Protein AF-0000000082296087 (afdb_homodimer)

Organism: NCBI:txid303405

InterPro domains:
  IPR006342 Methyltransferase FkbM [PF05050] (278-425)

Nearest PDB structures (foldseek):
  1so8-assembly1_A  TM=2.940E-01  e=2.516E+00  Homo sapiens
  6hcd-assembly1_A  TM=3.635E-01  e=7.299E+00  Archaeoglobus fulgidus

Sequence (872 aa):
MPRPRLIRNNGGSGSAAGRSSSFTSVGACTCMVAVIMFALMNIRQSSTSGYIDGTLLRMTNAVMEGSASTATTTQSSTTTSSSSVKTVFSSSMKEWRESSIKRCKEFVNGITDDKSTKVLEDKEQLEKNIISKLSLPSSISSTIPPEIQKQPYARCKNVFIDLGTNIGDSVGYFIDNAIDSCSPLWVAKYPRTKFTADFPRPHLDVTTVQVQHKGNKGNPLFGLLQKQAQNIPSESFCVYGMEGNPTFTERLRKLENYIREMQPRPVQHLHIFTESVVTAQDGPTKLYLDKTSVEQNFWGSSILSSQQDAVKSANELNKGQVFSADVMGISLSSMVKNTVLAFKEGVTDVDKQGGLLIIKMDVEGAEYQVLKEVAETGILCEYAKMGNRVVFVVEYHNMSITDPKERRREQNGHKEALEKLKQCGVDFQKLQAIWAMPRPRLIRNNGGSGSAAGRSSSFTSVGACTCMVAVIMFALMNIRQSSTSGYIDGTLLRMTNAVMEGSASTATTTQSSTTTSSSSVKTVFSSSMKEWRESSIKRCKEFVNGITDDKSTKVLEDKEQLEKNIISKLSLPSSISSTIPPEIQKQPYARCKNVFIDLGTNIGDSVGYFIDNAIDSCSPLWVAKYPRTKFTADFPRPHLDVTTVQVQHKGNKGNPLFGLLQKQAQNIPSESFCVYGMEGNPTFTERLRKLENYIREMQPRPVQHLHIFTESVVTAQDGPTKLYLDKTSVEQNFWGSSILSSQQDAVKSANELNKGQVFSADVMGISLSSMVKNTVLAFKEGVTDVDKQGGLLIIKMDVEGAEYQVLKEVAETGILCEYAKMGNRVVFVVEYHNMSITDPKERRREQNGHKEALEKLKQCGVDFQKLQAIWA

Radius of gyration: 38.99 Å; Cα contacts (8 Å, |Δi|>4): 1417; chains: 2; bounding box: 107×123×143 Å

pLDDT: mean 75.43, std 29.78, range [14.4, 98.12]

Foldseek 3Di:
DQPDDDDDDDDDDDDDDDDDDDDDDDDDDCPCPDPDDPDDDDDDDDDDPPPDDPPPDPDDPPPPPDDPDPPPPPDDDPPPPPPPPPLAADQALVVLLVVLLVQLLVLLVPDDDLPDPVSQVVVLVSLVSSCSSKDFDPDFALDQPPPPPPPPLDFFLAEEEEAQCQLNQLVQLLLQLLSWNNVVVNCVVVVPDDPAQARFGWTQDLVVRDIDGGHHGDSLCNVVCCVQVVPPRQQRYEYEAEEQDQVNSSSVSRNQNRQVPMPPHSYVYYDYHYNEHEALDWFKAKWFWQDPPVVVSRSQIASACQQQSQQVCCVPPPVRDTDIDIGTYDAVLRVCCVHNVVDDPPDDLVNNADGEYEYEHRHNARVQSNLQSCLVVCNLLVSVVSHYAAEYEYEHRLVRRPDPVSSCVSNPCRVVSVVSCVVSHHHYDYDDPVND/DDDDDDDDDDDDDDDDDPPDDDPDDDDDDDPPPPPDDPDDDDDPDDDDPDPPPPPPDPPDPPPPPDPDDDPPPPPDPPPPPPPPPPLAADQALVVLLVVLLVVLLVLLVPDDDPPDPVSQVVVLVSLVSSCSSKDFDPDFALDAPPPPPPPPQDFFLAEEEEALCQLNQLVQLLLQLLSWNNVVVNCVVVVPDDPAQARFGWTQDLVVRDTDGGHHGDSLCNVVCCVQVVPPRQQRYEYEAEEQDPVNSSSVSRNQNRQVPMPPHSYVYYDYHYNEHEALDWFKAKWFWQDPPVVVSRSQIASACQQQSQQVCCVPPPVRDTDIDIGTYDAVLRVCCVHNVVDDPPDDLVNNADGEYEYEHRHNARVQSNLQSCLVVCNLLVSVVSHYAAEYEYEHRLVRRPDPVSSCVSCPCRVVSVVSNVVSHHHYDYDDPSND

Structure (mmCIF, N/CA/C/O backbone):
data_AF-0000000082296087-model_v1
#
loop_
_entity.id
_entity.type
_entity.pdbx_description
1 polymer 'Methyltransferase FkbM domain containing protein'
#
loop_
_atom_site.group_PDB
_atom_site.id
_atom_site.type_symbol
_atom_site.label_atom_id
_atom_site.label_alt_id
_atom_site.label_comp_id
_atom_site.label_asym_id
_atom_site.label_entity_id
_atom_site.label_seq_id
_atom_site.pdbx_PDB_ins_code
_atom_site.Cartn_x
_atom_site.Cartn_y
_atom_site.Cartn_z
_atom_site.occupancy
_atom_site.B_iso_or_equiv
_atom_site.auth_seq_id
_atom_site.auth_comp_id
_atom_site.auth_asym_id
_atom_site.auth_atom_id
_atom_site.pdbx_PDB_model_num
ATOM 1 N N . MET A 1 1 ? 12.852 -39.938 73 1 16.58 1 MET A N 1
ATOM 2 C CA . MET A 1 1 ? 13.805 -40.875 73.562 1 16.58 1 MET A CA 1
ATOM 3 C C . MET A 1 1 ? 15 -41.062 72.625 1 16.58 1 MET A C 1
ATOM 5 O O . MET A 1 1 ? 14.922 -40.75 71.438 1 16.58 1 MET A O 1
ATOM 9 N N . PRO A 1 2 ? 16.281 -41.969 72.438 1 17.36 2 PRO A N 1
ATOM 10 C CA . PRO A 1 2 ? 17.688 -41.625 72.688 1 17.36 2 PRO A CA 1
ATOM 11 C C . PRO A 1 2 ? 18.5 -41.5 71.438 1 17.36 2 PRO A C 1
ATOM 13 O O . PRO A 1 2 ? 18.406 -42.344 70.5 1 17.36 2 PRO A O 1
ATOM 16 N N . ARG A 1 3 ? 18.844 -40.312 70.5 1 18.45 3 ARG A N 1
ATOM 17 C CA . ARG A 1 3 ? 18.984 -39.906 69.062 1 18.45 3 ARG A CA 1
ATOM 18 C C . ARG A 1 3 ? 20.344 -40.281 68.562 1 18.45 3 ARG A C 1
ATOM 20 O O . ARG A 1 3 ? 21.25 -39.469 68.5 1 18.45 3 ARG A O 1
ATOM 27 N N . PRO A 1 4 ? 20.906 -41.531 68.5 1 15.52 4 PRO A N 1
ATOM 28 C CA . PRO A 1 4 ? 22.297 -41.844 68.812 1 15.52 4 PRO A CA 1
ATOM 29 C C . PRO A 1 4 ? 23.25 -41.375 67.688 1 15.52 4 PRO A C 1
ATOM 31 O O . PRO A 1 4 ? 22.844 -41.219 66.562 1 15.52 4 PRO A O 1
ATOM 34 N N . ARG A 1 5 ? 24.719 -41.281 68 1 15.92 5 ARG A N 1
ATOM 35 C CA . ARG A 1 5 ? 26.125 -40.906 68 1 15.92 5 ARG A CA 1
ATOM 36 C C . ARG A 1 5 ? 26.875 -41.5 66.812 1 15.92 5 ARG A C 1
ATOM 38 O O . ARG A 1 5 ? 26.438 -42.469 66.25 1 15.92 5 ARG A O 1
ATOM 45 N N . LEU A 1 6 ? 28.234 -41.406 66.688 1 16.23 6 LEU A N 1
ATOM 46 C CA . LEU A 1 6 ? 29.391 -41.188 65.875 1 16.23 6 LEU A CA 1
ATOM 47 C C . LEU A 1 6 ? 29.734 -42.438 65.062 1 16.23 6 LEU A C 1
ATOM 49 O O . LEU A 1 6 ? 30.094 -42.375 63.875 1 16.23 6 LEU A O 1
ATOM 53 N N . ILE A 1 7 ? 29.875 -43.719 65.25 1 15.57 7 ILE A N 1
ATOM 54 C CA . ILE A 1 7 ? 31.203 -44.094 65.688 1 15.57 7 ILE A CA 1
ATOM 55 C C . ILE A 1 7 ? 32.156 -44.156 64.5 1 15.57 7 ILE A C 1
ATOM 57 O O . ILE A 1 7 ? 31.719 -44.281 63.344 1 15.57 7 ILE A O 1
ATOM 61 N N . ARG A 1 8 ? 33.469 -44.812 64.562 1 15.43 8 ARG A N 1
ATOM 62 C CA . ARG A 1 8 ? 34.906 -45.062 64.75 1 15.43 8 ARG A CA 1
ATOM 63 C C . ARG A 1 8 ? 35.531 -45.719 63.531 1 15.43 8 ARG A C 1
ATOM 65 O O . ARG A 1 8 ? 34.812 -46.156 62.625 1 15.43 8 ARG A O 1
ATOM 72 N N . ASN A 1 9 ? 36.156 -46.844 63.562 1 15.08 9 ASN A N 1
ATOM 73 C CA . ASN A 1 9 ? 37.594 -47.188 63.531 1 15.08 9 ASN A CA 1
ATOM 74 C C . ASN A 1 9 ? 38.062 -47.594 62.156 1 15.08 9 ASN A C 1
ATOM 76 O O . ASN A 1 9 ? 39.094 -47.094 61.656 1 15.08 9 ASN A O 1
ATOM 80 N N . ASN A 1 10 ? 37.719 -48.75 61.5 1 14.6 10 ASN A N 1
ATOM 81 C CA . ASN A 1 10 ? 38.531 -49.969 61.5 1 14.6 10 ASN A CA 1
ATOM 82 C C . ASN A 1 10 ? 39.375 -50.031 60.219 1 14.6 10 ASN A C 1
ATOM 84 O O . ASN A 1 10 ? 39 -49.531 59.188 1 14.6 10 ASN A O 1
ATOM 88 N N . GLY A 1 11 ? 40.562 -50.844 60.125 1 16.06 11 GLY A N 1
ATOM 89 C CA . GLY A 1 11 ? 41.906 -51.281 59.906 1 16.06 11 GLY A CA 1
ATOM 90 C C . GLY A 1 11 ? 42.188 -51.781 58.5 1 16.06 11 GLY A C 1
ATOM 91 O O . GLY A 1 11 ? 43.062 -51.281 57.812 1 16.06 11 GLY A O 1
ATOM 92 N N . GLY A 1 12 ? 42.125 -53.062 58.156 1 15.25 12 GLY A N 1
ATOM 93 C CA . GLY A 1 12 ? 43.219 -54 57.938 1 15.25 12 GLY A CA 1
ATOM 94 C C . GLY A 1 12 ? 43.625 -54.125 56.5 1 15.25 12 GLY A C 1
ATOM 95 O O . GLY A 1 12 ? 42.938 -53.625 55.594 1 15.25 12 GLY A O 1
ATOM 96 N N . SER A 1 13 ? 44.188 -55.281 56 1 15.76 13 SER A N 1
ATOM 97 C CA . SER A 1 13 ? 45.406 -55.969 55.531 1 15.76 13 SER A CA 1
ATOM 98 C C . SER A 1 13 ? 45.375 -56.188 54.031 1 15.76 13 SER A C 1
ATOM 100 O O . SER A 1 13 ? 46.281 -55.781 53.312 1 15.76 13 SER A O 1
ATOM 102 N N . GLY A 1 14 ? 45.219 -57.406 53.5 1 14.9 14 GLY A N 1
ATOM 103 C CA . GLY A 1 14 ? 46.094 -58.438 52.938 1 14.9 14 GLY A CA 1
ATOM 104 C C . GLY A 1 14 ? 46.156 -58.438 51.438 1 14.9 14 GLY A C 1
ATOM 105 O O . GLY A 1 14 ? 45.375 -57.719 50.781 1 14.9 14 GLY A O 1
ATOM 106 N N . SER A 1 15 ? 46.188 -59.594 50.656 1 15.08 15 SER A N 1
ATOM 107 C CA . SER A 1 15 ? 47.094 -60.531 49.969 1 15.08 15 SER A CA 1
ATOM 108 C C . SER A 1 15 ? 46.781 -60.531 48.469 1 15.08 15 SER A C 1
ATOM 110 O O . SER A 1 15 ? 47.719 -60.375 47.656 1 15.08 15 SER A O 1
ATOM 112 N N . ALA A 1 16 ? 45.969 -61.406 47.875 1 14.95 16 ALA A N 1
ATOM 113 C CA . ALA A 1 16 ? 46.406 -62.594 47.156 1 14.95 16 ALA A CA 1
ATOM 114 C C . ALA A 1 16 ? 46.562 -62.312 45.656 1 14.95 16 ALA A C 1
ATOM 116 O O . ALA A 1 16 ? 46.094 -61.281 45.156 1 14.95 16 ALA A O 1
ATOM 117 N N . ALA A 1 17 ? 46.469 -63.344 44.719 1 15.61 17 ALA A N 1
ATOM 118 C CA . ALA A 1 17 ? 47.188 -64.25 43.875 1 15.61 17 ALA A CA 1
ATOM 119 C C . ALA A 1 17 ? 47.031 -63.906 42.406 1 15.61 17 ALA A C 1
ATOM 121 O O . ALA A 1 17 ? 48 -63.656 41.688 1 15.61 17 ALA A O 1
ATOM 122 N N . GLY A 1 18 ? 46.375 -64.75 41.562 1 14.93 18 GLY A N 1
ATOM 123 C CA . GLY A 1 18 ? 46.844 -65.75 40.594 1 14.93 18 GLY A CA 1
ATOM 124 C C . GLY A 1 18 ? 46.719 -65.25 39.156 1 14.93 18 GLY A C 1
ATOM 125 O O . GLY A 1 18 ? 47.656 -65.375 38.375 1 14.93 18 GLY A O 1
ATOM 126 N N . ARG A 1 19 ? 45.531 -65.188 38.406 1 15.38 19 ARG A N 1
ATOM 127 C CA . ARG A 1 19 ? 45.344 -66.188 37.344 1 15.38 19 ARG A CA 1
ATOM 128 C C . ARG A 1 19 ? 45.812 -65.625 36 1 15.38 19 ARG A C 1
ATOM 130 O O . ARG A 1 19 ? 45.781 -64.438 35.781 1 15.38 19 ARG A O 1
ATOM 137 N N . SER A 1 20 ? 46.188 -66.438 34.969 1 15.28 20 SER A N 1
ATOM 138 C CA . SER A 1 20 ? 47.031 -67 33.906 1 15.28 20 SER A CA 1
ATOM 139 C C . SER A 1 20 ? 46.688 -66.438 32.562 1 15.28 20 SER A C 1
ATOM 141 O O . SER A 1 20 ? 47.562 -66 31.812 1 15.28 20 SER A O 1
ATOM 143 N N . SER A 1 21 ? 45.5 -66.625 31.875 1 15.62 21 SER A N 1
ATOM 144 C CA . SER A 1 21 ? 45.562 -67.5 30.703 1 15.62 21 SER A CA 1
ATOM 145 C C . SER A 1 21 ? 45.844 -66.688 29.438 1 15.62 21 SER A C 1
ATOM 147 O O . SER A 1 21 ? 45.656 -65.5 29.422 1 15.62 21 SER A O 1
ATOM 149 N N . SER A 1 22 ? 46.125 -67.312 28.188 1 15.46 22 SER A N 1
ATOM 150 C CA . SER A 1 22 ? 46.906 -67.625 27 1 15.46 22 SER A CA 1
ATOM 151 C C . SER A 1 22 ? 46.344 -66.938 25.766 1 15.46 22 SER A C 1
ATOM 153 O O . SER A 1 22 ? 47.094 -66.562 24.875 1 15.46 22 SER A O 1
ATOM 155 N N . PHE A 1 23 ? 45.062 -67 25.391 1 15.99 23 PHE A N 1
ATOM 156 C CA . PHE A 1 23 ? 44.844 -67.625 24.078 1 15.99 23 PHE A CA 1
ATOM 157 C C . PHE A 1 23 ? 45.25 -66.625 22.953 1 15.99 23 PHE A C 1
ATOM 159 O O . PHE A 1 23 ? 45.312 -65.438 23.156 1 15.99 23 PHE A O 1
ATOM 166 N N . THR A 1 24 ? 44.938 -67 21.688 1 16.05 24 THR A N 1
ATOM 167 C CA . THR A 1 24 ? 45.406 -67.438 20.359 1 16.05 24 THR A CA 1
ATOM 168 C C . THR A 1 24 ? 45.281 -66.25 19.375 1 16.05 24 THR A C 1
ATOM 170 O O . THR A 1 24 ? 44.656 -65.25 19.672 1 16.05 24 THR A O 1
ATOM 173 N N . SER A 1 25 ? 44.75 -66.5 18.109 1 15.34 25 SER A N 1
ATOM 174 C CA . SER A 1 25 ? 45.25 -66.688 16.75 1 15.34 25 SER A CA 1
ATOM 175 C C . SER A 1 25 ? 44.906 -65.438 15.906 1 15.34 25 SER A C 1
ATOM 177 O O . SER A 1 25 ? 45.75 -64.875 15.203 1 15.34 25 SER A O 1
ATOM 179 N N . VAL A 1 26 ? 43.594 -65.125 15.617 1 16.41 26 VAL A N 1
ATOM 180 C CA . VAL A 1 26 ? 43.188 -65.312 14.234 1 16.41 26 VAL A CA 1
ATOM 181 C C . VAL A 1 26 ? 43.562 -64.125 13.383 1 16.41 26 VAL A C 1
ATOM 183 O O . VAL A 1 26 ? 43.844 -63.031 13.914 1 16.41 26 VAL A O 1
ATOM 186 N N . GLY A 1 27 ? 42.844 -63.875 12.242 1 16.17 27 GLY A N 1
ATOM 187 C CA . GLY A 1 27 ? 42.969 -63.875 10.797 1 16.17 27 GLY A CA 1
ATOM 188 C C . GLY A 1 27 ? 43.156 -62.5 10.211 1 16.17 27 GLY A C 1
ATOM 189 O O . GLY A 1 27 ? 42.938 -61.5 10.898 1 16.17 27 GLY A O 1
ATOM 190 N N . ALA A 1 28 ? 42.906 -62.312 8.867 1 16.58 28 ALA A N 1
ATOM 191 C CA . ALA A 1 28 ? 43.531 -61.969 7.586 1 16.58 28 ALA A CA 1
ATOM 192 C C . ALA A 1 28 ? 43.156 -60.562 7.148 1 16.58 28 ALA A C 1
ATOM 194 O O . ALA A 1 28 ? 43.938 -59.906 6.465 1 16.58 28 ALA A O 1
ATOM 195 N N . CYS A 1 29 ? 41.969 -60.031 7.5 1 17.39 29 CYS A N 1
ATOM 196 C CA . CYS A 1 29 ? 41.312 -59.5 6.309 1 17.39 29 CYS A CA 1
ATOM 197 C C . CYS A 1 29 ? 41.969 -58.219 5.852 1 17.39 29 CYS A C 1
ATOM 199 O O . CYS A 1 29 ? 42.25 -57.312 6.668 1 17.39 29 CYS A O 1
ATOM 201 N N . THR A 1 30 ? 42.344 -58.094 4.547 1 17.62 30 THR A N 1
ATOM 202 C CA . THR A 1 30 ? 43.156 -57.438 3.527 1 17.62 30 THR A CA 1
ATOM 203 C C . THR A 1 30 ? 42.688 -56 3.285 1 17.62 30 THR A C 1
ATOM 205 O O . THR A 1 30 ? 43.219 -55.312 2.42 1 17.62 30 THR A O 1
ATOM 208 N N . CYS A 1 31 ? 42.188 -55.25 4.223 1 17.14 31 CYS A N 1
ATOM 209 C CA . CYS A 1 31 ? 41.469 -54.062 3.746 1 17.14 31 CYS A CA 1
ATOM 210 C C . CYS A 1 31 ? 42.375 -53.156 2.951 1 17.14 31 CYS A C 1
ATOM 212 O O . CYS A 1 31 ? 43.281 -52.531 3.512 1 17.14 31 CYS A O 1
ATOM 214 N N . MET A 1 32 ? 42.469 -53.344 1.673 1 16.88 32 MET A N 1
ATOM 215 C CA . MET A 1 32 ? 43.312 -52.781 0.623 1 16.88 32 MET A CA 1
ATOM 216 C C . MET A 1 32 ? 43.031 -51.281 0.461 1 16.88 32 MET A C 1
ATOM 218 O O . MET A 1 32 ? 42.031 -50.906 -0.182 1 16.88 32 MET A O 1
ATOM 222 N N . VAL A 1 33 ? 42.5 -50.625 1.322 1 19.17 33 VAL A N 1
ATOM 223 C CA . VAL A 1 33 ? 42.031 -49.344 0.752 1 19.17 33 VAL A CA 1
ATOM 224 C C . VAL A 1 33 ? 43.188 -48.625 0.067 1 19.17 33 VAL A C 1
ATOM 226 O O . VAL A 1 33 ? 44.188 -48.25 0.713 1 19.17 33 VAL A O 1
ATOM 229 N N . ALA A 1 34 ? 43.281 -48.812 -1.244 1 17.66 34 ALA A N 1
ATOM 230 C CA . ALA A 1 34 ? 44.188 -48.344 -2.303 1 17.66 34 ALA A CA 1
ATOM 231 C C . ALA A 1 34 ? 44.344 -46.844 -2.256 1 17.66 34 ALA A C 1
ATOM 233 O O . ALA A 1 34 ? 43.375 -46.094 -2.111 1 17.66 34 ALA A O 1
ATOM 234 N N . VAL A 1 35 ? 45.469 -46.312 -1.879 1 19.23 35 VAL A N 1
ATOM 235 C CA . VAL A 1 35 ? 46.25 -45.094 -1.956 1 19.23 35 VAL A CA 1
ATOM 236 C C . VAL A 1 35 ? 46.344 -44.625 -3.404 1 19.23 35 VAL A C 1
ATOM 238 O O . VAL A 1 35 ? 47.062 -45.219 -4.223 1 19.23 35 VAL A O 1
ATOM 241 N N . ILE A 1 36 ? 45.094 -44.406 -4.059 1 18.62 36 ILE A N 1
ATOM 242 C CA . ILE A 1 36 ? 45.219 -44.125 -5.484 1 18.62 36 ILE A CA 1
ATOM 243 C C . ILE A 1 36 ? 46.375 -43.156 -5.723 1 18.62 36 ILE A C 1
ATOM 245 O O . ILE A 1 36 ? 46.438 -42.094 -5.07 1 18.62 36 ILE A O 1
ATOM 249 N N . MET A 1 37 ? 47.281 -43.5 -6.633 1 16.36 37 MET A N 1
ATOM 250 C CA . MET A 1 37 ? 48.344 -43.062 -7.531 1 16.36 37 MET A CA 1
ATOM 251 C C . MET A 1 37 ? 47.938 -41.812 -8.289 1 16.36 37 MET A C 1
ATOM 253 O O . MET A 1 37 ? 46.812 -41.719 -8.797 1 16.36 37 MET A O 1
ATOM 257 N N . PHE A 1 38 ? 48.688 -40.562 -8.117 1 18.77 38 PHE A N 1
ATOM 258 C CA . PHE A 1 38 ? 49.125 -39.375 -8.805 1 18.77 38 PHE A CA 1
ATOM 259 C C . PHE A 1 38 ? 49.5 -39.656 -10.25 1 18.77 38 PHE A C 1
ATOM 261 O O . PHE A 1 38 ? 50.062 -38.812 -10.938 1 18.77 38 PHE A O 1
ATOM 268 N N . ALA A 1 39 ? 49.594 -40.969 -10.617 1 16.31 39 ALA A N 1
ATOM 269 C CA . ALA A 1 39 ? 50.469 -41.188 -11.781 1 16.31 39 ALA A CA 1
ATOM 270 C C . ALA A 1 39 ? 50 -40.375 -12.977 1 16.31 39 ALA A C 1
ATOM 272 O O . ALA A 1 39 ? 50.781 -39.719 -13.648 1 16.31 39 ALA A O 1
ATOM 273 N N . LEU A 1 40 ? 49.094 -41.031 -13.812 1 15.94 40 LEU A N 1
ATOM 274 C CA . LEU A 1 40 ? 49.25 -41.562 -15.156 1 15.94 40 LEU A CA 1
ATOM 275 C C . LEU A 1 40 ? 49.094 -40.469 -16.219 1 15.94 40 LEU A C 1
ATOM 277 O O . LEU A 1 40 ? 48.625 -39.375 -15.914 1 15.94 40 LEU A O 1
ATOM 281 N N . MET A 1 41 ? 48.281 -40.906 -17.328 1 15.97 41 MET A N 1
ATOM 282 C CA . MET A 1 41 ? 48.562 -41.156 -18.734 1 15.97 41 MET A CA 1
ATOM 283 C C . MET A 1 41 ? 48.594 -39.875 -19.547 1 15.97 41 MET A C 1
ATOM 285 O O . MET A 1 41 ? 48.156 -38.812 -19.047 1 15.97 41 MET A O 1
ATOM 289 N N . ASN A 1 42 ? 48.219 -40.062 -20.969 1 16.05 42 ASN A N 1
ATOM 290 C CA . ASN A 1 42 ? 48.438 -40.25 -22.406 1 16.05 42 ASN A CA 1
ATOM 291 C C . ASN A 1 42 ? 47.906 -39.062 -23.219 1 16.05 42 ASN A C 1
ATOM 293 O O . ASN A 1 42 ? 48.688 -38.438 -23.938 1 16.05 42 ASN A O 1
ATOM 297 N N . ILE A 1 43 ? 46.938 -39.469 -24.141 1 16.56 43 ILE A N 1
ATOM 298 C CA . ILE A 1 43 ? 46.906 -39.281 -25.578 1 16.56 43 ILE A CA 1
ATOM 299 C C . ILE A 1 43 ? 46.562 -37.844 -25.922 1 16.56 43 ILE A C 1
ATOM 301 O O . ILE A 1 43 ? 46 -37.125 -25.094 1 16.56 43 ILE A O 1
ATOM 305 N N . ARG A 1 44 ? 45.781 -37.75 -27 1 16.16 44 ARG A N 1
ATOM 306 C CA . ARG A 1 44 ? 45.844 -37.594 -28.453 1 16.16 44 ARG A CA 1
ATOM 307 C C . ARG A 1 44 ? 45.281 -36.219 -28.859 1 16.16 44 ARG A C 1
ATOM 309 O O . ARG A 1 44 ? 45.938 -35.5 -29.625 1 16.16 44 ARG A O 1
ATOM 316 N N . GLN A 1 45 ? 43.906 -36.188 -28.828 1 16.38 45 GLN A N 1
ATOM 317 C CA . GLN A 1 45 ? 43.188 -35.812 -30.047 1 16.38 45 GLN A CA 1
ATOM 318 C C . GLN A 1 45 ? 43.219 -34.312 -30.297 1 16.38 45 GLN A C 1
ATOM 320 O O . GLN A 1 45 ? 43.219 -33.531 -29.359 1 16.38 45 GLN A O 1
ATOM 325 N N . SER A 1 46 ? 43.344 -33.906 -31.594 1 16.78 46 SER A N 1
ATOM 326 C CA . SER A 1 46 ? 43.656 -33 -32.688 1 16.78 46 SER A CA 1
ATOM 327 C C . SER A 1 46 ? 42.75 -31.781 -32.656 1 16.78 46 SER A C 1
ATOM 329 O O . SER A 1 46 ? 43.125 -30.703 -33.125 1 16.78 46 SER A O 1
ATOM 331 N N . SER A 1 47 ? 41.438 -32.062 -32.281 1 16.59 47 SER A N 1
ATOM 332 C CA . SER A 1 47 ? 40.5 -31.578 -33.25 1 16.59 47 SER A CA 1
ATOM 333 C C . SER A 1 47 ? 40.531 -30.047 -33.344 1 16.59 47 SER A C 1
ATOM 335 O O . SER A 1 47 ? 40.844 -29.375 -32.344 1 16.59 47 SER A O 1
ATOM 337 N N . THR A 1 48 ? 40.438 -29.547 -34.562 1 17.22 48 THR A N 1
ATOM 338 C CA . THR A 1 48 ? 40.5 -28.453 -35.5 1 17.22 48 THR A CA 1
ATOM 339 C C . THR A 1 48 ? 39.531 -27.344 -35.156 1 17.22 48 THR A C 1
ATOM 341 O O . THR A 1 48 ? 39.375 -26.359 -35.906 1 17.22 48 THR A O 1
ATOM 344 N N . SER A 1 49 ? 39.094 -27.344 -33.938 1 16.56 49 SER A N 1
ATOM 345 C CA . SER A 1 49 ? 37.812 -26.656 -34.062 1 16.56 49 SER A CA 1
ATOM 346 C C . SER A 1 49 ? 38 -25.266 -34.688 1 16.56 49 SER A C 1
ATOM 348 O O . SER A 1 49 ? 38.688 -24.422 -34.125 1 16.56 49 SER A O 1
ATOM 350 N N . GLY A 1 50 ? 37.969 -25.266 -35.938 1 16.7 50 GLY A N 1
ATOM 351 C CA . GLY A 1 50 ? 37.969 -24.188 -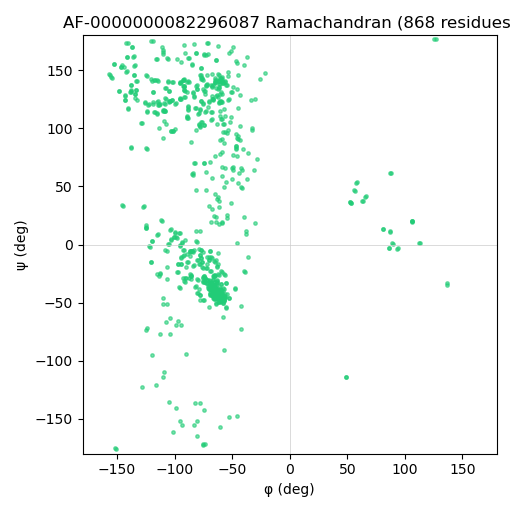36.938 1 16.7 50 GLY A CA 1
ATOM 352 C C . GLY A 1 50 ? 37.031 -23.047 -36.562 1 16.7 50 GLY A C 1
ATOM 353 O O . GLY A 1 50 ? 35.844 -23.25 -36.312 1 16.7 50 GLY A O 1
ATOM 354 N N . TYR A 1 51 ? 37.375 -22.516 -35.5 1 16.95 51 TYR A N 1
ATOM 355 C CA . TYR A 1 51 ? 36.625 -21.297 -35.219 1 16.95 51 TYR A CA 1
ATOM 356 C C . TYR A 1 51 ? 36.344 -20.531 -36.5 1 16.95 51 TYR A C 1
ATOM 358 O O . TYR A 1 51 ? 37.281 -20.062 -37.156 1 16.95 51 TYR A O 1
ATOM 366 N N . ILE A 1 52 ? 35.344 -21.094 -37.125 1 16.17 52 ILE A N 1
ATOM 367 C CA . ILE A 1 52 ? 34.719 -20.688 -38.375 1 16.17 52 ILE A CA 1
ATOM 368 C C . ILE A 1 52 ? 34.656 -19.172 -38.469 1 16.17 52 ILE A C 1
ATOM 370 O O . ILE A 1 52 ? 34.656 -18.484 -37.438 1 16.17 52 ILE A O 1
ATOM 374 N N . ASP A 1 53 ? 34.469 -18.688 -39.656 1 16.22 53 ASP A N 1
ATOM 375 C CA . ASP A 1 53 ? 34.594 -17.75 -40.781 1 16.22 53 ASP A CA 1
ATOM 376 C C . ASP A 1 53 ? 33.656 -16.562 -40.625 1 16.22 53 ASP A C 1
ATOM 378 O O . ASP A 1 53 ? 33.656 -15.664 -41.438 1 16.22 53 ASP A O 1
ATOM 382 N N . GLY A 1 54 ? 33.094 -16.438 -39.469 1 16.14 54 GLY A N 1
ATOM 383 C CA . GLY A 1 54 ? 31.891 -15.68 -39.812 1 16.14 54 GLY A CA 1
ATOM 384 C C . GLY A 1 54 ? 32.188 -14.32 -40.406 1 16.14 54 GLY A C 1
ATOM 385 O O . GLY A 1 54 ? 32.438 -13.359 -39.688 1 16.14 54 GLY A O 1
ATOM 386 N N . THR A 1 55 ? 33.219 -14.188 -41.094 1 16.72 55 THR A N 1
ATOM 387 C CA . THR A 1 55 ? 33.375 -12.961 -41.875 1 16.72 55 THR A CA 1
ATOM 388 C C . THR A 1 55 ? 32.062 -12.539 -42.5 1 16.72 55 THR A C 1
ATOM 390 O O . THR A 1 55 ? 31.703 -13 -43.562 1 16.72 55 THR A O 1
ATOM 393 N N . LEU A 1 56 ? 31 -13.031 -41.844 1 15.35 56 LEU A N 1
ATOM 394 C CA . LEU A 1 56 ? 29.859 -12.812 -42.719 1 15.35 56 LEU A CA 1
ATOM 395 C C . LEU A 1 56 ? 29.953 -11.461 -43.406 1 15.35 56 LEU A C 1
ATOM 397 O O . LEU A 1 56 ? 30.516 -10.508 -42.844 1 15.35 56 LEU A O 1
ATOM 401 N N . LEU A 1 57 ? 29.281 -11.438 -44.562 1 15.01 57 LEU A N 1
ATOM 402 C CA . LEU A 1 57 ? 29.062 -10.82 -45.875 1 15.01 57 LEU A CA 1
ATOM 403 C C . LEU A 1 57 ? 28.547 -9.398 -45.719 1 15.01 57 LEU A C 1
ATOM 405 O O . LEU A 1 57 ? 27.5 -9.172 -45.125 1 15.01 57 LEU A O 1
ATOM 409 N N . ARG A 1 58 ? 29.375 -8.406 -45.375 1 17.8 58 ARG A N 1
ATOM 410 C CA . ARG A 1 58 ? 29.125 -6.988 -45.625 1 17.8 58 ARG A CA 1
ATOM 411 C C . ARG A 1 58 ? 28.469 -6.777 -46.969 1 17.8 58 ARG A C 1
ATOM 413 O O . ARG A 1 58 ? 28.422 -5.656 -47.469 1 17.8 58 ARG A O 1
ATOM 420 N N . MET A 1 59 ? 28.062 -8.07 -47.594 1 15.86 59 MET A N 1
ATOM 421 C CA . MET A 1 59 ? 27.875 -7.828 -49 1 15.86 59 MET A CA 1
ATOM 422 C C . MET A 1 59 ? 27.047 -6.574 -49.25 1 15.86 59 MET A C 1
ATOM 424 O O . MET A 1 59 ? 26.281 -6.148 -48.375 1 15.86 59 MET A O 1
ATOM 428 N N . THR A 1 60 ? 27.266 -6.086 -50.5 1 17.02 60 THR A N 1
ATOM 429 C CA . THR A 1 60 ? 27.031 -5.07 -51.531 1 17.02 60 THR A CA 1
ATOM 430 C C . THR A 1 60 ? 25.562 -4.973 -51.875 1 17.02 60 THR A C 1
ATOM 432 O O . THR A 1 60 ? 24.984 -5.914 -52.438 1 17.02 60 THR A O 1
ATOM 435 N N . ASN A 1 61 ? 24.734 -4.676 -50.875 1 17.22 61 ASN A N 1
ATOM 436 C CA . ASN A 1 61 ? 23.359 -4.434 -51.281 1 17.22 61 ASN A CA 1
ATOM 437 C C . ASN A 1 61 ? 23.266 -3.594 -52.531 1 17.22 61 ASN A C 1
ATOM 439 O O . ASN A 1 61 ? 23.469 -2.377 -52.5 1 17.22 61 ASN A O 1
ATOM 443 N N . ALA A 1 62 ? 24.047 -4.004 -53.562 1 17.61 62 ALA A N 1
ATOM 444 C CA . ALA A 1 62 ? 23.766 -3.451 -54.906 1 17.61 62 ALA A CA 1
ATOM 445 C C . ALA A 1 62 ? 22.281 -3.457 -55.188 1 17.61 62 ALA A C 1
ATOM 447 O O . ALA A 1 62 ? 21.625 -4.496 -55.094 1 17.61 62 ALA A O 1
ATOM 448 N N . VAL A 1 63 ? 21.594 -2.367 -54.906 1 19.17 63 VAL A N 1
ATOM 449 C CA . VAL A 1 63 ? 20.297 -1.815 -55.281 1 19.17 63 VAL A CA 1
ATOM 450 C C . VAL A 1 63 ? 20.031 -2.131 -56.75 1 19.17 63 VAL A C 1
ATOM 452 O O . VAL A 1 63 ? 20.656 -1.561 -57.656 1 19.17 63 VAL A O 1
ATOM 455 N N . MET A 1 64 ? 20.062 -3.492 -57.125 1 17.78 64 MET A N 1
ATOM 456 C CA . MET A 1 64 ? 19.656 -3.711 -58.5 1 17.78 64 MET A CA 1
ATOM 457 C C . MET A 1 64 ? 18.297 -3.088 -58.781 1 17.78 64 MET A C 1
ATOM 459 O O . MET A 1 64 ? 17.391 -3.172 -57.938 1 17.78 64 MET A O 1
ATOM 463 N N . GLU A 1 65 ? 18.188 -2.217 -59.781 1 21.08 65 GLU A N 1
ATOM 464 C CA . GLU A 1 65 ? 17.234 -1.377 -60.5 1 21.08 65 GLU A CA 1
ATOM 465 C C . GLU A 1 65 ? 16.156 -2.219 -61.156 1 21.08 65 GLU A C 1
ATOM 467 O O . GLU A 1 65 ? 15.273 -1.685 -61.844 1 21.08 65 GLU A O 1
ATOM 472 N N . GLY A 1 66 ? 15.906 -3.488 -60.812 1 17.66 66 GLY A N 1
ATOM 473 C CA . GLY A 1 66 ? 15.188 -4.164 -61.906 1 17.66 66 GLY A CA 1
ATOM 474 C C . GLY A 1 66 ? 13.805 -3.582 -62.156 1 17.66 66 GLY A C 1
ATOM 475 O O . GLY A 1 66 ? 13.219 -2.953 -61.281 1 17.66 66 GLY A O 1
ATOM 476 N N . SER A 1 67 ? 13.336 -3.498 -63.469 1 20.55 67 SER A N 1
ATOM 477 C CA . SER A 1 67 ? 12.234 -3.037 -64.312 1 20.55 67 SER A CA 1
ATOM 478 C C . SER A 1 67 ? 10.961 -3.832 -64.062 1 20.55 67 SER A C 1
ATOM 480 O O . SER A 1 67 ? 10.852 -4.992 -64.438 1 20.55 67 SER A O 1
ATOM 482 N N . ALA A 1 68 ? 10.516 -3.865 -62.906 1 20 68 ALA A N 1
ATOM 483 C CA . ALA A 1 68 ? 9.344 -4.727 -62.75 1 20 68 ALA A CA 1
ATOM 484 C C . ALA A 1 68 ? 8.227 -4.305 -63.688 1 20 68 ALA A C 1
ATOM 486 O O . ALA A 1 68 ? 7.84 -3.135 -63.75 1 20 68 ALA A O 1
ATOM 487 N N . SER A 1 69 ? 8.062 -5.078 -64.75 1 20.11 69 SER A N 1
ATOM 488 C CA . SER A 1 69 ? 7 -5.059 -65.75 1 20.11 69 SER A CA 1
ATOM 489 C C . SER A 1 69 ? 5.629 -5.199 -65.125 1 20.11 69 SER A C 1
ATOM 491 O O . SER A 1 69 ? 5.512 -5.762 -64 1 20.11 69 SER A O 1
ATOM 493 N N . THR A 1 70 ? 4.598 -4.441 -65.625 1 22.33 70 THR A N 1
ATOM 494 C CA . THR A 1 70 ? 3.209 -4.062 -65.375 1 22.33 70 THR A CA 1
ATOM 495 C C . THR A 1 70 ? 2.289 -5.273 -65.5 1 22.33 70 THR A C 1
ATOM 497 O O . THR A 1 70 ? 1.064 -5.133 -65.5 1 22.33 70 THR A O 1
ATOM 500 N N . ALA A 1 71 ? 2.746 -6.496 -65.312 1 21.56 71 ALA A N 1
ATOM 501 C CA . ALA A 1 71 ? 1.75 -7.418 -65.875 1 21.56 71 ALA A CA 1
ATOM 502 C C . ALA A 1 71 ? 0.423 -7.285 -65.125 1 21.56 71 ALA A C 1
ATOM 504 O O . ALA A 1 71 ? 0.402 -7.113 -63.906 1 21.56 71 ALA A O 1
ATOM 505 N N . THR A 1 72 ? -0.602 -7.078 -65.75 1 24.09 72 THR A N 1
ATOM 506 C CA . THR A 1 72 ? -2.039 -6.84 -65.688 1 24.09 72 THR A CA 1
ATOM 507 C C . THR A 1 72 ? -2.762 -8.055 -65.125 1 24.09 72 THR A C 1
ATOM 509 O O . THR A 1 72 ? -2.893 -9.078 -65.812 1 24.09 72 THR A O 1
ATOM 512 N N . THR A 1 73 ? -2.209 -8.719 -64 1 20.2 73 THR A N 1
ATOM 513 C CA . THR A 1 73 ? -2.893 -9.992 -63.781 1 20.2 73 THR A CA 1
ATOM 514 C C . THR A 1 73 ? -4.379 -9.773 -63.531 1 20.2 73 THR A C 1
ATOM 516 O O . THR A 1 73 ? -4.746 -8.914 -62.719 1 20.2 73 THR A O 1
ATOM 519 N N . THR A 1 74 ? -5.254 -10.32 -64.25 1 24.11 74 THR A N 1
ATOM 520 C CA . THR A 1 74 ? -6.707 -10.406 -64.375 1 24.11 74 THR A CA 1
ATOM 521 C C . THR A 1 74 ? -7.312 -11.156 -63.219 1 24.11 74 THR A C 1
ATOM 523 O O . THR A 1 74 ? -8.539 -11.25 -63.094 1 24.11 74 THR A O 1
ATOM 526 N N . GLN A 1 75 ? -6.684 -11.367 -62 1 22.31 75 GLN A N 1
ATOM 527 C CA . GLN A 1 75 ? -7.312 -12.461 -61.281 1 22.31 75 GLN A CA 1
ATOM 528 C C . GLN A 1 75 ? -8.789 -12.18 -61.031 1 22.31 75 GLN A C 1
ATOM 530 O O . GLN A 1 75 ? -9.188 -11.023 -60.875 1 22.31 75 GLN A O 1
ATOM 535 N N . SER A 1 76 ? -9.641 -13.219 -61.125 1 26.27 76 SER A N 1
ATOM 536 C CA . SER A 1 76 ? -11.023 -13.664 -61 1 26.27 76 SER A CA 1
ATOM 537 C C . SER A 1 76 ? -11.539 -13.477 -59.594 1 26.27 76 SER A C 1
ATOM 539 O O . SER A 1 76 ? -10.797 -13.664 -58.625 1 26.27 76 SER A O 1
ATOM 541 N N . SER A 1 77 ? -12.602 -12.758 -59.344 1 27 77 SER A N 1
ATOM 542 C CA . SER A 1 77 ? -13.414 -12.312 -58.219 1 27 77 SER A CA 1
ATOM 543 C C . SER A 1 77 ? -13.938 -13.5 -57.406 1 27 77 SER A C 1
ATOM 545 O O . SER A 1 77 ? -14.953 -14.094 -57.75 1 27 77 SER A O 1
ATOM 547 N N . THR A 1 78 ? -13.094 -14.539 -56.969 1 29.05 78 THR A N 1
ATOM 548 C CA . THR A 1 78 ? -13.797 -15.547 -56.188 1 29.05 78 THR A CA 1
ATOM 549 C C . THR A 1 78 ? -14.406 -14.922 -54.938 1 29.05 78 THR A C 1
ATOM 551 O O . THR A 1 78 ? -13.719 -14.219 -54.188 1 29.05 78 THR A O 1
ATOM 554 N N . THR A 1 79 ? -15.703 -14.859 -54.75 1 28.48 79 THR A N 1
ATOM 555 C CA . THR A 1 79 ? -16.609 -14.516 -53.656 1 28.48 79 THR A CA 1
ATOM 556 C C . THR A 1 79 ? -16.312 -15.383 -52.438 1 28.48 79 THR A C 1
ATOM 558 O O . THR A 1 79 ? -16.609 -16.578 -52.438 1 28.48 79 THR A O 1
ATOM 561 N N . THR A 1 80 ? -15.133 -15.266 -51.781 1 30.19 80 THR A N 1
ATOM 562 C CA . THR A 1 80 ? -14.914 -16.016 -50.562 1 30.19 80 THR A CA 1
ATOM 563 C C . THR A 1 80 ? -16 -15.703 -49.531 1 30.19 80 THR A C 1
ATOM 565 O O . THR A 1 80 ? -16.172 -14.547 -49.156 1 30.19 80 THR A O 1
ATOM 568 N N . SER A 1 81 ? -17.016 -16.484 -49.406 1 32.25 81 SER A N 1
ATOM 569 C CA . SER A 1 81 ? -17.984 -16.547 -48.344 1 32.25 81 SER A CA 1
ATOM 570 C C . SER A 1 81 ? -17.297 -16.594 -46.969 1 32.25 81 SER A C 1
ATOM 572 O O . SER A 1 81 ? -16.594 -17.562 -46.656 1 32.25 81 SER A O 1
ATOM 574 N N . SER A 1 82 ? -16.812 -15.539 -46.469 1 32.94 82 SER A N 1
ATOM 575 C CA . SER A 1 82 ? -16.266 -15.375 -45.125 1 32.94 82 SER A CA 1
ATOM 576 C C . SER A 1 82 ? -17.234 -15.922 -44.062 1 32.94 82 SER A C 1
ATOM 578 O O . SER A 1 82 ? -18.234 -15.273 -43.75 1 32.94 82 SER A O 1
ATOM 580 N N . SER A 1 83 ? -17.469 -17.203 -44.031 1 34.06 83 SER A N 1
ATOM 581 C CA . SER A 1 83 ? -18.125 -17.75 -42.844 1 34.06 83 SER A CA 1
ATOM 582 C C . SER A 1 83 ? -17.484 -17.234 -41.562 1 34.06 83 SER A C 1
ATOM 584 O O . SER A 1 83 ? -16.297 -17.484 -41.312 1 34.06 83 SER A O 1
ATOM 586 N N . SER A 1 84 ? -17.875 -16.109 -41.094 1 36.12 84 SER A N 1
ATOM 587 C CA . SER A 1 84 ? -17.562 -15.586 -39.75 1 36.12 84 SER A CA 1
ATOM 588 C C . SER A 1 84 ? -17.688 -16.672 -38.688 1 36.12 84 SER A C 1
ATOM 590 O O . SER A 1 84 ? -18.797 -17.016 -38.281 1 36.12 84 SER A O 1
ATOM 592 N N . VAL A 1 85 ? -16.953 -17.688 -38.594 1 35.38 85 VAL A N 1
ATOM 593 C CA . VAL A 1 85 ? -16.938 -18.547 -37.438 1 35.38 85 VAL A CA 1
ATOM 594 C C . VAL A 1 85 ? -16.906 -17.703 -36.156 1 35.38 85 VAL A C 1
ATOM 596 O O . VAL A 1 85 ? -15.922 -17 -35.906 1 35.38 85 VAL A O 1
ATOM 599 N N . LYS A 1 86 ? -18.047 -17.375 -35.625 1 47.81 86 LYS A N 1
ATOM 600 C CA . LYS A 1 86 ? -18.25 -16.734 -34.312 1 47.81 86 LYS A CA 1
ATOM 601 C C . LYS A 1 86 ? -17.438 -17.406 -33.219 1 47.81 86 LYS A C 1
ATOM 603 O O . LYS A 1 86 ? -17.672 -18.578 -32.906 1 47.81 86 LYS A O 1
ATOM 608 N N . THR A 1 87 ? -16.172 -17.078 -33.062 1 52.94 87 THR A N 1
ATOM 609 C CA . THR A 1 87 ? -15.398 -17.562 -31.922 1 52.94 87 THR A CA 1
ATOM 610 C C . THR A 1 87 ? -16.297 -17.719 -30.688 1 52.94 87 THR A C 1
ATOM 612 O O . THR A 1 87 ? -16.859 -16.734 -30.203 1 52.94 87 THR A O 1
ATOM 615 N N . VAL A 1 88 ? -16.703 -18.891 -30.406 1 56.97 88 VAL A N 1
ATOM 616 C CA . VAL A 1 88 ? -17.484 -19.172 -29.219 1 56.97 88 VAL A CA 1
ATOM 617 C C . VAL A 1 88 ? -16.578 -19.203 -27.984 1 56.97 88 VAL A C 1
ATOM 619 O O . VAL A 1 88 ? -15.695 -20.062 -27.891 1 56.97 88 VAL A O 1
ATOM 622 N N . PHE A 1 89 ? -16.703 -18.125 -27.203 1 67.81 89 PHE A N 1
ATOM 623 C CA . PHE A 1 89 ? -15.938 -18.062 -25.969 1 67.81 89 PHE A CA 1
ATOM 624 C C . PHE A 1 89 ? -16.5 -19 -24.922 1 67.81 89 PHE A C 1
ATOM 626 O O . PHE A 1 89 ? -17.703 -19.266 -24.891 1 67.81 89 PHE A O 1
ATOM 633 N N . SER A 1 90 ? -15.562 -19.656 -24.297 1 73.75 90 SER A N 1
ATOM 634 C CA . SER A 1 90 ? -15.945 -20.531 -23.188 1 73.75 90 SER A CA 1
ATOM 635 C C . SER A 1 90 ? -16.656 -19.734 -22.094 1 73.75 90 SER A C 1
ATOM 637 O O . SER A 1 90 ? -16.328 -18.578 -21.844 1 73.75 90 SER A O 1
ATOM 639 N N . SER A 1 91 ? -17.625 -20.344 -21.484 1 75.56 91 SER A N 1
ATOM 640 C CA . SER A 1 91 ? -18.453 -19.688 -20.453 1 75.56 91 SER A CA 1
ATOM 641 C C . SER A 1 91 ? -17.734 -19.688 -19.109 1 75.56 91 SER A C 1
ATOM 643 O O . SER A 1 91 ? -17.984 -18.812 -18.281 1 75.56 91 SER A O 1
ATOM 645 N N . SER A 1 92 ? -16.859 -20.812 -18.984 1 89.69 92 SER A N 1
ATOM 646 C CA . SER A 1 92 ? -16.109 -20.906 -17.734 1 89.69 92 SER A CA 1
ATOM 647 C C . SER A 1 92 ? -14.703 -21.406 -17.969 1 89.69 92 SER A C 1
ATOM 649 O O . SER A 1 92 ? -14.422 -22.016 -19.016 1 89.69 92 SER A O 1
ATOM 651 N N . MET A 1 93 ? -13.883 -21.188 -17.078 1 92.19 93 MET A N 1
ATOM 652 C CA . MET A 1 93 ? -12.508 -21.656 -17.188 1 92.19 93 MET A CA 1
ATOM 653 C C . MET A 1 93 ? -12.438 -23.172 -17.125 1 92.19 93 MET A C 1
ATOM 655 O O . MET A 1 93 ? -11.594 -23.781 -17.781 1 92.19 93 MET A O 1
ATOM 659 N N . LYS A 1 94 ? -13.281 -23.75 -16.328 1 90.94 94 LYS A N 1
ATOM 660 C CA . LYS A 1 94 ? -13.367 -25.203 -16.281 1 90.94 94 LYS A CA 1
ATOM 661 C C . LYS A 1 94 ? -13.672 -25.797 -17.641 1 90.94 94 LYS A C 1
ATOM 663 O O . LYS A 1 94 ? -13 -26.719 -18.094 1 90.94 94 LYS A O 1
ATOM 668 N N . GLU A 1 95 ? -14.664 -25.219 -18.25 1 93.31 95 GLU A N 1
ATOM 669 C CA . GLU A 1 95 ? -15.047 -25.688 -19.578 1 93.31 95 GLU A CA 1
ATOM 670 C C . GLU A 1 95 ? -13.914 -25.469 -20.578 1 93.31 95 GLU A C 1
ATOM 672 O O . GLU A 1 95 ? -13.625 -26.344 -21.391 1 93.31 95 GLU A O 1
ATOM 677 N N . TRP A 1 96 ? -13.375 -24.297 -20.484 1 94.94 96 TRP A N 1
ATOM 678 C CA . TRP A 1 96 ? -12.258 -24 -21.375 1 94.94 96 TRP A CA 1
ATOM 679 C C . TRP A 1 96 ? -11.117 -24.984 -21.172 1 94.94 96 TRP A C 1
ATOM 681 O O . TRP A 1 96 ? -10.578 -25.531 -22.141 1 94.94 96 TRP A O 1
ATOM 691 N N . ARG A 1 97 ? -10.75 -25.281 -19.984 1 93.25 97 ARG A N 1
ATOM 692 C CA . ARG A 1 97 ? -9.648 -26.172 -19.641 1 93.25 97 ARG A CA 1
ATOM 693 C C . ARG A 1 97 ? -9.922 -27.594 -20.109 1 93.25 97 ARG A C 1
ATOM 695 O O . ARG A 1 97 ? -9.055 -28.219 -20.719 1 93.25 97 ARG A O 1
ATOM 702 N N . GLU A 1 98 ? -11.109 -28.062 -19.844 1 93.5 98 GLU A N 1
ATOM 703 C CA . GLU A 1 98 ? -11.461 -29.422 -20.234 1 93.5 98 GLU A CA 1
ATOM 704 C C . GLU A 1 98 ? -11.422 -29.609 -21.75 1 93.5 98 GLU A C 1
ATOM 706 O O . GLU A 1 98 ? -10.906 -30.609 -22.25 1 93.5 98 GLU A O 1
ATOM 711 N N . SER A 1 99 ? -12 -28.625 -22.375 1 95.31 99 SER A N 1
ATOM 712 C CA . SER A 1 99 ? -11.969 -28.672 -23.844 1 95.31 99 SER A CA 1
ATOM 713 C C . SER A 1 99 ? -10.539 -28.609 -24.359 1 95.31 99 SER A C 1
ATOM 715 O O . SER A 1 99 ? -10.188 -29.312 -25.312 1 95.31 99 SER A O 1
ATOM 717 N N . SER A 1 100 ? -9.758 -27.766 -23.797 1 95.38 100 SER A N 1
ATOM 718 C CA . SER A 1 100 ? -8.367 -27.594 -24.203 1 95.38 100 SER A CA 1
ATOM 719 C C . SER A 1 100 ? -7.566 -28.875 -23.953 1 95.38 100 SER A C 1
ATOM 721 O O . SER A 1 100 ? -6.785 -29.297 -24.797 1 95.38 100 SER A O 1
ATOM 723 N N . ILE A 1 101 ? -7.797 -29.469 -22.844 1 95.12 101 ILE A N 1
ATOM 724 C CA . ILE A 1 101 ? -7.094 -30.688 -22.484 1 95.12 101 ILE A CA 1
ATOM 725 C C . ILE A 1 101 ? -7.445 -31.812 -23.469 1 95.12 101 ILE A C 1
ATOM 727 O O . ILE A 1 101 ? -6.574 -32.562 -23.891 1 95.12 101 ILE A O 1
ATOM 731 N N . LYS A 1 102 ? -8.68 -31.875 -23.75 1 96.5 102 LYS A N 1
ATOM 732 C CA . LYS A 1 102 ? -9.125 -32.906 -24.703 1 96.5 102 LYS A CA 1
ATOM 733 C C . LYS A 1 102 ? -8.414 -32.75 -26.031 1 96.5 102 LYS A C 1
ATOM 735 O O . LYS A 1 102 ? -7.906 -33.719 -26.594 1 96.5 102 LYS A O 1
ATOM 740 N N . ARG A 1 103 ? -8.344 -31.547 -26.516 1 96.75 103 ARG A N 1
ATOM 741 C CA . ARG A 1 103 ? -7.691 -31.266 -27.797 1 96.75 103 ARG A CA 1
ATOM 742 C C . ARG A 1 103 ? -6.199 -31.562 -27.719 1 96.75 103 ARG A C 1
ATOM 744 O O . ARG A 1 103 ? -5.625 -32.156 -28.625 1 96.75 103 ARG A O 1
ATOM 751 N N . CYS A 1 104 ? -5.609 -31.156 -26.688 1 96.62 104 CYS A N 1
ATOM 752 C CA . CYS A 1 104 ? -4.18 -31.391 -26.5 1 96.62 104 CYS A CA 1
ATOM 753 C C . CYS A 1 104 ? -3.869 -32.875 -26.375 1 96.62 104 CYS A C 1
ATOM 755 O O . CYS A 1 104 ? -2.852 -33.344 -26.891 1 96.62 104 CYS A O 1
ATOM 757 N N . LYS A 1 105 ? -4.707 -33.562 -25.688 1 96.69 105 LYS A N 1
ATOM 758 C CA . LYS A 1 105 ? -4.523 -35 -25.531 1 96.69 105 LYS A CA 1
ATOM 759 C C . LYS A 1 105 ? -4.559 -35.719 -26.891 1 96.69 105 LYS A C 1
ATOM 761 O O . LYS A 1 105 ? -3.729 -36.594 -27.172 1 96.69 105 LYS A O 1
ATOM 766 N N . GLU A 1 106 ? -5.527 -35.344 -27.656 1 96.88 106 GLU A N 1
ATOM 767 C CA . GLU A 1 106 ? -5.637 -35.906 -29 1 96.88 106 GLU A CA 1
ATOM 768 C C . GLU A 1 106 ? -4.383 -35.625 -29.812 1 96.88 106 GLU A C 1
ATOM 770 O O . GLU A 1 106 ? -3.865 -36.5 -30.5 1 96.88 106 GLU A O 1
ATOM 775 N N . PHE A 1 107 ? -3.926 -34.438 -29.75 1 96.75 107 PHE A N 1
ATOM 776 C CA . PHE A 1 107 ? -2.744 -34 -30.5 1 96.75 107 PHE A CA 1
ATOM 777 C C . PHE A 1 107 ? -1.51 -34.75 -30.031 1 96.75 107 PHE A C 1
ATOM 779 O O . PHE A 1 107 ? -0.804 -35.344 -30.859 1 96.75 107 PHE A O 1
ATOM 786 N N . VAL A 1 108 ? -1.246 -34.812 -28.75 1 95.75 108 VAL A N 1
ATOM 787 C CA . VAL A 1 108 ? -0.039 -35.406 -28.188 1 95.75 108 VAL A CA 1
ATOM 788 C C . VAL A 1 108 ? -0.028 -36.906 -28.438 1 95.75 108 VAL A C 1
ATOM 790 O O . VAL A 1 108 ? 1.024 -37.5 -28.703 1 95.75 108 VAL A O 1
ATOM 793 N N . ASN A 1 109 ? -1.204 -37.5 -28.328 1 95.19 109 ASN A N 1
ATOM 794 C CA . ASN A 1 109 ? -1.3 -38.938 -28.578 1 95.19 109 ASN A CA 1
ATOM 795 C C . ASN A 1 109 ? -0.907 -39.281 -30 1 95.19 109 ASN A C 1
ATOM 797 O O . ASN A 1 109 ? -0.403 -40.375 -30.266 1 95.19 109 ASN A O 1
ATOM 801 N N . GLY A 1 110 ? -1.067 -38.375 -30.844 1 94.12 110 GLY A N 1
ATOM 802 C CA . GLY A 1 110 ? -0.797 -38.594 -32.25 1 94.12 110 GLY A CA 1
ATOM 803 C C . GLY A 1 110 ? 0.644 -38.344 -32.625 1 94.12 110 GLY A C 1
ATOM 804 O O . GLY A 1 110 ? 1.062 -38.656 -33.75 1 94.12 110 GLY A O 1
ATOM 805 N N . ILE A 1 111 ? 1.384 -37.812 -31.766 1 92.69 111 ILE A N 1
ATOM 806 C CA . ILE A 1 111 ? 2.76 -37.406 -32.062 1 92.69 111 ILE A CA 1
ATOM 807 C C . ILE A 1 111 ? 3.664 -38.656 -31.969 1 92.69 111 ILE A C 1
ATOM 809 O O . ILE A 1 111 ? 3.576 -39.438 -31.031 1 92.69 111 ILE A O 1
ATOM 813 N N . THR A 1 112 ? 4.578 -38.812 -32.938 1 88.81 112 THR A N 1
ATOM 814 C CA . THR A 1 112 ? 5.527 -39.906 -32.938 1 88.81 112 THR A CA 1
ATOM 815 C C . THR A 1 112 ? 6.953 -39.406 -32.75 1 88.81 112 THR A C 1
ATOM 817 O O . THR A 1 112 ? 7.82 -40.125 -32.281 1 88.81 112 THR A O 1
ATOM 820 N N . ASP A 1 113 ? 7.23 -38.156 -33.156 1 90.25 113 ASP A N 1
ATOM 821 C CA . ASP A 1 113 ? 8.523 -37.5 -32.969 1 90.25 113 ASP A CA 1
ATOM 822 C C . ASP A 1 113 ? 8.367 -36.125 -32.312 1 90.25 113 ASP A C 1
ATOM 824 O O . ASP A 1 113 ? 8.039 -35.125 -32.969 1 90.25 113 ASP A O 1
ATOM 828 N N . ASP A 1 114 ? 8.703 -36.062 -31.062 1 87.62 114 ASP A N 1
ATOM 829 C CA . ASP A 1 114 ? 8.414 -34.875 -30.25 1 87.62 114 ASP A CA 1
ATOM 830 C C . ASP A 1 114 ? 9.398 -33.75 -30.547 1 87.62 114 ASP A C 1
ATOM 832 O O . ASP A 1 114 ? 9.227 -32.625 -30.062 1 87.62 114 ASP A O 1
ATOM 836 N N . LYS A 1 115 ? 10.43 -34.031 -31.406 1 87.94 115 LYS A N 1
ATOM 837 C CA . LYS A 1 115 ? 11.461 -33.062 -31.703 1 87.94 115 LYS A CA 1
ATOM 838 C C . LYS A 1 115 ? 11.305 -32.5 -33.094 1 87.94 115 LYS A C 1
ATOM 840 O O . LYS A 1 115 ? 12.031 -31.562 -33.5 1 87.94 115 LYS A O 1
ATOM 845 N N . SER A 1 116 ? 10.352 -33.062 -33.812 1 89.88 116 SER A N 1
ATOM 846 C CA . SER A 1 116 ? 10.133 -32.625 -35.188 1 89.88 116 SER A CA 1
ATOM 847 C C . SER A 1 116 ? 9.688 -31.172 -35.219 1 89.88 116 SER A C 1
ATOM 849 O O . SER A 1 116 ? 8.82 -30.75 -34.438 1 89.88 116 SER A O 1
ATOM 851 N N . THR A 1 117 ? 10.297 -30.359 -36.156 1 90.56 117 THR A N 1
ATOM 852 C CA . THR A 1 117 ? 9.938 -28.953 -36.312 1 90.56 117 THR A CA 1
ATOM 853 C C . THR A 1 117 ? 8.469 -28.812 -36.688 1 90.56 117 THR A C 1
ATOM 855 O O . THR A 1 117 ? 7.785 -27.906 -36.219 1 90.56 117 THR A O 1
ATOM 858 N N . LYS A 1 118 ? 8.047 -29.672 -37.5 1 93.19 118 LYS A N 1
ATOM 859 C CA . LYS A 1 118 ? 6.652 -29.625 -37.906 1 93.19 118 LYS A CA 1
ATOM 860 C C . LYS A 1 118 ? 5.711 -29.859 -36.719 1 93.19 118 LYS A C 1
ATOM 862 O O . LYS A 1 118 ? 4.684 -29.188 -36.625 1 93.19 118 LYS A O 1
ATOM 867 N N . VAL A 1 119 ? 6.035 -30.844 -35.875 1 93.88 119 VAL A N 1
ATOM 868 C CA . VAL A 1 119 ? 5.211 -31.156 -34.719 1 93.88 119 VAL A CA 1
ATOM 869 C C . VAL A 1 119 ? 5.16 -29.953 -33.781 1 93.88 119 VAL A C 1
ATOM 871 O O . VAL A 1 119 ? 4.105 -29.625 -33.25 1 93.88 119 VAL A O 1
ATOM 874 N N . LEU A 1 120 ? 6.25 -29.266 -33.625 1 92.19 120 LEU A N 1
ATOM 875 C CA . LEU A 1 120 ? 6.316 -28.094 -32.75 1 92.19 120 LEU A CA 1
ATOM 876 C C . LEU A 1 120 ? 5.516 -26.938 -33.344 1 92.19 120 LEU A C 1
ATOM 878 O O . LEU A 1 120 ? 4.871 -26.188 -32.594 1 92.19 120 LEU A O 1
ATOM 882 N N . GLU A 1 121 ? 5.566 -26.781 -34.625 1 93.12 121 GLU A N 1
ATOM 883 C CA . GLU A 1 121 ? 4.766 -25.766 -35.281 1 93.12 121 GLU A CA 1
ATOM 884 C C . GLU A 1 121 ? 3.273 -26.047 -35.156 1 93.12 121 GLU A C 1
ATOM 886 O O . GLU A 1 121 ? 2.477 -25.141 -34.906 1 93.12 121 GLU A O 1
ATOM 891 N N . ASP A 1 122 ? 2.945 -27.312 -35.281 1 94.81 122 ASP A N 1
ATOM 892 C CA . ASP A 1 122 ? 1.554 -27.719 -35.125 1 94.81 122 ASP A CA 1
ATOM 893 C C . ASP A 1 122 ? 1.077 -27.5 -33.688 1 94.81 122 ASP A C 1
ATOM 895 O O . ASP A 1 122 ? -0.072 -27.109 -33.469 1 94.81 122 ASP A O 1
ATOM 899 N N . LYS A 1 123 ? 1.928 -27.781 -32.75 1 93.75 123 LYS A N 1
ATOM 900 C CA . LYS A 1 123 ? 1.589 -27.516 -31.359 1 93.75 123 LYS A CA 1
ATOM 901 C C . LYS A 1 123 ? 1.3 -26.031 -31.141 1 93.75 123 LYS A C 1
ATOM 903 O O . LYS A 1 123 ? 0.334 -25.672 -30.453 1 93.75 123 LYS A O 1
ATOM 908 N N . GLU A 1 124 ? 2.18 -25.219 -31.656 1 93.5 124 GLU A N 1
ATOM 909 C CA . GLU A 1 124 ? 2.012 -23.781 -31.516 1 93.5 124 GLU A CA 1
ATOM 910 C C . GLU A 1 124 ? 0.679 -23.312 -32.094 1 93.5 124 GLU A C 1
ATOM 912 O O . GLU A 1 124 ? -0.017 -22.5 -31.5 1 93.5 124 GLU A O 1
ATOM 917 N N . GLN A 1 125 ? 0.373 -23.844 -33.281 1 95.12 125 GLN A N 1
ATOM 918 C CA . GLN A 1 125 ? -0.888 -23.484 -33.906 1 95.12 125 GLN A CA 1
ATOM 919 C C . GLN A 1 125 ? -2.08 -23.938 -33.062 1 95.12 125 GLN A C 1
ATOM 921 O O . GLN A 1 125 ? -3.072 -23.219 -32.938 1 95.12 125 GLN A O 1
ATOM 926 N N . LEU A 1 126 ? -1.963 -25.141 -32.594 1 95.56 126 LEU A N 1
ATOM 927 C CA . LEU A 1 126 ? -3.012 -25.641 -31.703 1 95.56 126 LEU A CA 1
ATOM 928 C C . LEU A 1 126 ? -3.201 -24.734 -30.5 1 95.56 126 LEU A C 1
ATOM 930 O O . LEU A 1 126 ? -4.332 -24.391 -30.141 1 95.56 126 LEU A O 1
ATOM 934 N N . GLU A 1 127 ? -2.15 -24.328 -29.906 1 93.25 127 GLU A N 1
ATOM 935 C CA . GLU A 1 127 ? -2.201 -23.484 -28.719 1 93.25 127 GLU A CA 1
ATOM 936 C C . GLU A 1 127 ? -2.785 -22.109 -29.047 1 93.25 127 GLU A C 1
ATOM 938 O O . GLU A 1 127 ? -3.551 -21.562 -28.266 1 93.25 127 GLU A O 1
ATOM 943 N N . LYS A 1 128 ? -2.393 -21.562 -30.141 1 93.62 128 LYS A N 1
ATOM 944 C CA . LYS A 1 128 ? -2.967 -20.297 -30.594 1 93.62 128 LYS A CA 1
ATOM 945 C C . LYS A 1 128 ? -4.484 -20.391 -30.719 1 93.62 128 LYS A C 1
ATOM 947 O O . LY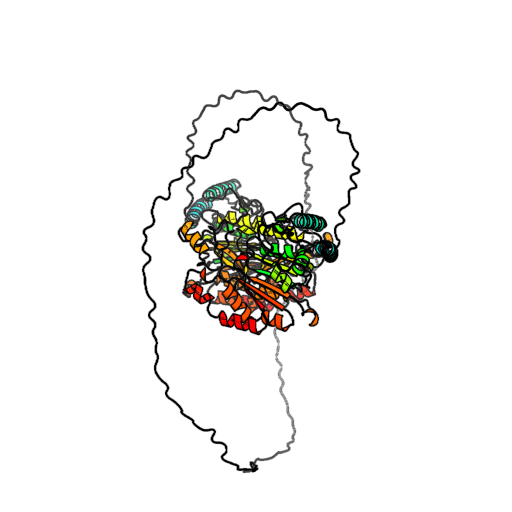S A 1 128 ? -5.207 -19.484 -30.312 1 93.62 128 LYS A O 1
ATOM 952 N N . ASN A 1 129 ? -4.895 -21.469 -31.25 1 94 129 ASN A N 1
ATOM 953 C CA . ASN A 1 129 ? -6.324 -21.703 -31.406 1 94 129 ASN A CA 1
ATOM 954 C C . ASN A 1 129 ? -7.023 -21.828 -30.047 1 94 129 ASN A C 1
ATOM 956 O O . ASN A 1 129 ? -8.133 -21.328 -29.875 1 94 129 ASN A O 1
ATOM 960 N N . ILE A 1 130 ? -6.359 -22.5 -29.188 1 94.5 130 ILE A N 1
ATOM 961 C CA . ILE A 1 130 ? -6.906 -22.688 -27.844 1 94.5 130 ILE A CA 1
ATOM 962 C C . ILE A 1 130 ? -7.012 -21.344 -27.125 1 94.5 130 ILE A C 1
ATOM 964 O O . ILE A 1 130 ? -8.055 -21.031 -26.547 1 94.5 130 ILE A O 1
ATOM 968 N N . ILE A 1 131 ? -5.992 -20.547 -27.234 1 93.75 131 ILE A N 1
ATOM 969 C CA . ILE A 1 131 ? -5.922 -19.266 -26.547 1 93.75 131 ILE A CA 1
ATOM 970 C C . ILE A 1 131 ? -6.922 -18.297 -27.156 1 93.75 131 ILE A C 1
ATOM 972 O O . ILE A 1 131 ? -7.496 -17.469 -26.453 1 93.75 131 ILE A O 1
ATOM 976 N N . SER A 1 132 ? -7.129 -18.406 -28.391 1 91.62 132 SER A N 1
ATOM 977 C CA . SER A 1 132 ? -8.055 -17.516 -29.094 1 91.62 132 SER A CA 1
ATOM 978 C C . SER A 1 132 ? -9.477 -17.672 -28.547 1 91.62 132 SER A C 1
ATOM 980 O O . SER A 1 132 ? -10.328 -16.812 -28.797 1 91.62 132 SER A O 1
ATOM 982 N N . LYS A 1 133 ? -9.688 -18.734 -27.859 1 92.94 133 LYS A N 1
ATOM 983 C CA . LYS A 1 133 ? -11.016 -18.969 -27.281 1 92.94 133 LYS A CA 1
ATOM 984 C C . LYS A 1 133 ? -11.164 -18.234 -25.953 1 92.94 133 LYS A C 1
ATOM 986 O O . LYS A 1 133 ? -12.234 -18.266 -25.344 1 92.94 133 LYS A O 1
ATOM 991 N N . LEU A 1 134 ? -10.117 -17.672 -25.531 1 92.19 134 LEU A N 1
ATOM 992 C CA . LEU A 1 134 ? -10.172 -16.75 -24.406 1 92.19 134 LEU A CA 1
ATOM 993 C C . LEU A 1 134 ? -10.375 -15.32 -24.891 1 92.19 134 LEU A C 1
ATOM 995 O O . LEU A 1 134 ? -9.805 -14.914 -25.891 1 92.19 134 LEU A O 1
ATOM 999 N N . SER A 1 135 ? -11.258 -14.633 -24.219 1 89.62 135 SER A N 1
ATOM 1000 C CA . SER A 1 135 ? -11.359 -13.195 -24.469 1 89.62 135 SER A CA 1
ATOM 1001 C C . SER A 1 135 ? -10.258 -12.43 -23.766 1 89.62 135 SER A C 1
ATOM 1003 O O . SER A 1 135 ? -10.219 -12.383 -22.531 1 89.62 135 SER A O 1
ATOM 1005 N N . LEU A 1 136 ? -9.352 -11.844 -24.531 1 89 136 LEU A N 1
ATOM 1006 C CA . LEU A 1 136 ? -8.227 -11.078 -23.984 1 89 136 LEU A CA 1
ATOM 1007 C C . LEU A 1 136 ? -8.453 -9.586 -24.172 1 89 136 LEU A C 1
ATOM 1009 O O . LEU A 1 136 ? -9.008 -9.156 -25.172 1 89 136 LEU A O 1
ATOM 1013 N N . PRO A 1 137 ? -8.07 -8.828 -23.125 1 84.75 137 PRO A N 1
ATOM 1014 C CA . PRO A 1 137 ? -8.281 -7.383 -23.234 1 84.75 137 PRO A CA 1
ATOM 1015 C C . PRO A 1 137 ? -7.496 -6.762 -24.391 1 84.75 137 PRO A C 1
ATOM 1017 O O . PRO A 1 137 ? -6.355 -7.16 -24.641 1 84.75 137 PRO A O 1
ATOM 1020 N N . SER A 1 138 ? -8.125 -5.828 -25.062 1 76.19 138 SER A N 1
ATOM 1021 C CA . SER A 1 138 ? -7.48 -5.141 -26.172 1 76.19 138 SER A CA 1
ATOM 1022 C C . SER A 1 138 ? -6.75 -3.889 -25.703 1 76.19 138 SER A C 1
ATOM 1024 O O . SER A 1 138 ? -5.809 -3.43 -26.359 1 76.19 138 SER A O 1
ATOM 1026 N N . SER A 1 139 ? -7.277 -3.232 -24.656 1 71.62 139 SER A N 1
ATOM 1027 C CA . SER A 1 139 ? -6.637 -2.057 -24.078 1 71.62 139 SER A CA 1
ATOM 1028 C C . SER A 1 139 ? -6.281 -2.285 -22.625 1 71.62 139 SER A C 1
ATOM 1030 O O . SER A 1 139 ? -6.938 -3.072 -21.938 1 71.62 139 SER A O 1
ATOM 1032 N N . ILE A 1 140 ? -5.039 -1.703 -22.375 1 68.12 140 ILE A N 1
ATOM 1033 C CA . ILE A 1 140 ? -4.551 -1.901 -21.016 1 68.12 140 ILE A CA 1
ATOM 1034 C C . ILE A 1 140 ? -4.602 -0.581 -20.25 1 68.12 140 ILE A C 1
ATOM 1036 O O . ILE A 1 140 ? -3.99 0.407 -20.672 1 68.12 140 ILE A O 1
ATOM 1040 N N . SER A 1 141 ? -5.602 -0.471 -19.312 1 68.88 141 SER A N 1
ATOM 1041 C CA . SER A 1 141 ? -5.676 0.701 -18.453 1 68.88 141 SER A CA 1
ATOM 1042 C C . SER A 1 141 ? -4.906 0.477 -17.141 1 68.88 141 SER A C 1
ATOM 1044 O O . SER A 1 141 ? -4.816 -0.651 -16.656 1 68.88 141 SER A O 1
ATOM 1046 N N . SER A 1 142 ? -4.234 1.544 -16.672 1 65.88 142 SER A N 1
ATOM 1047 C CA . SER A 1 142 ? -3.539 1.469 -15.391 1 65.88 142 SER A CA 1
ATOM 1048 C C . SER A 1 142 ? -4.488 1.733 -14.227 1 65.88 142 SER A C 1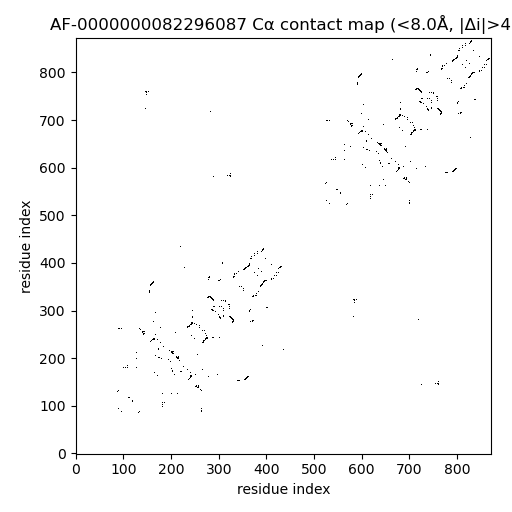
ATOM 1050 O O . SER A 1 142 ? -4.098 1.626 -13.062 1 65.88 142 SER A O 1
ATOM 1052 N N . THR A 1 143 ? -5.645 2.055 -14.531 1 57.44 143 THR A N 1
ATOM 1053 C CA . THR A 1 143 ? -6.621 2.227 -13.461 1 57.44 143 THR A CA 1
ATOM 1054 C C . THR A 1 143 ? -7.328 0.908 -13.164 1 57.44 143 THR A C 1
ATOM 1056 O O . THR A 1 143 ? -7.91 0.292 -14.055 1 57.44 143 THR A O 1
ATOM 1059 N N . ILE A 1 144 ? -7.02 0.359 -12.016 1 51.41 144 ILE A N 1
ATOM 1060 C CA . ILE A 1 144 ? -7.648 -0.902 -11.641 1 51.41 144 ILE A CA 1
ATOM 1061 C C . ILE A 1 144 ? -9.141 -0.687 -11.406 1 51.41 144 ILE A C 1
ATOM 1063 O O . ILE A 1 144 ? -9.539 0.045 -10.5 1 51.41 144 ILE A O 1
ATOM 1067 N N . PRO A 1 145 ? -9.836 -1.21 -12.367 1 58.5 145 PRO A N 1
ATOM 1068 C CA . PRO A 1 145 ? -11.266 -1.074 -12.109 1 58.5 145 PRO A CA 1
ATOM 1069 C C . PRO A 1 145 ? -11.711 -1.781 -10.836 1 58.5 145 PRO A C 1
ATOM 1071 O O . PRO A 1 145 ? -11.094 -2.766 -10.422 1 58.5 145 PRO A O 1
ATOM 1074 N N . PRO A 1 146 ? -12.562 -1.133 -10.102 1 55.97 146 PRO A N 1
ATOM 1075 C CA . PRO A 1 146 ? -13.094 -1.825 -8.93 1 55.97 146 PRO A CA 1
ATOM 1076 C C . PRO A 1 146 ? -13.641 -3.215 -9.258 1 55.97 146 PRO A C 1
ATOM 1078 O O . PRO A 1 146 ? -14.109 -3.451 -10.367 1 55.97 146 PRO A O 1
ATOM 1081 N N . GLU A 1 147 ? -13.172 -4.168 -8.391 1 58.25 147 GLU A N 1
ATOM 1082 C CA . GLU A 1 147 ? -13.742 -5.5 -8.578 1 58.25 147 GLU A CA 1
ATOM 1083 C C . GLU A 1 147 ? -15.258 -5.488 -8.398 1 58.25 147 GLU A C 1
ATOM 1085 O O . GLU A 1 147 ? -15.766 -4.887 -7.453 1 58.25 147 GLU A O 1
ATOM 1090 N N . ILE A 1 148 ? -15.945 -5.629 -9.492 1 48.47 148 ILE A N 1
ATOM 1091 C CA . ILE A 1 148 ? -17.391 -5.844 -9.367 1 48.47 148 ILE A CA 1
ATOM 1092 C C . ILE A 1 148 ? -17.641 -7.227 -8.773 1 48.47 148 ILE A C 1
ATOM 1094 O O . ILE A 1 148 ? -17.25 -8.242 -9.344 1 48.47 148 ILE A O 1
ATOM 1098 N N . GLN A 1 149 ? -17.312 -7.23 -7.559 1 50.53 149 GLN A N 1
ATOM 1099 C CA . GLN A 1 149 ? -17.375 -8.547 -6.93 1 50.53 149 GLN A CA 1
ATOM 1100 C C . GLN A 1 149 ? -18.609 -9.32 -7.398 1 50.53 149 GLN A C 1
ATOM 1102 O O . GLN A 1 149 ? -19.75 -8.852 -7.234 1 50.53 149 GLN A O 1
ATOM 1107 N N . LYS A 1 150 ? -18.672 -9.977 -8.5 1 46.12 150 LYS A N 1
ATOM 1108 C CA . LYS A 1 150 ? -19.781 -10.906 -8.266 1 46.12 150 LYS A CA 1
ATOM 1109 C C . LYS A 1 150 ? -19.703 -11.492 -6.852 1 46.12 150 LYS A C 1
ATOM 1111 O O . LYS A 1 150 ? -20.703 -11.484 -6.125 1 46.12 150 LYS A O 1
ATOM 1116 N N . GLN A 1 151 ? -18.688 -12.477 -6.535 1 41.88 151 GLN A N 1
ATOM 1117 C CA . GLN A 1 151 ? -18.547 -12.969 -5.172 1 41.88 151 GLN A CA 1
ATOM 1118 C C . GLN A 1 151 ? -17.391 -12.258 -4.457 1 41.88 151 GLN A C 1
ATOM 1120 O O . GLN A 1 151 ? -16.297 -12.141 -5.008 1 41.88 151 GLN A O 1
ATOM 1125 N N . PRO A 1 152 ? -17.719 -11.281 -3.67 1 40.75 152 PRO A N 1
ATOM 1126 C CA . PRO A 1 152 ? -16.703 -10.617 -2.844 1 40.75 152 PRO A CA 1
ATOM 1127 C C . PRO A 1 152 ? -15.469 -11.484 -2.617 1 40.75 152 PRO A C 1
ATOM 1129 O O . PRO A 1 152 ? -15.539 -12.711 -2.736 1 40.75 152 PRO A O 1
ATOM 1132 N N . TYR A 1 153 ? -14.305 -10.891 -2.494 1 47.19 153 TYR A N 1
ATOM 1133 C CA . TYR A 1 153 ? -13.094 -11.531 -1.996 1 47.19 153 TYR A CA 1
ATOM 1134 C C . TYR A 1 153 ? -13.422 -12.617 -0.98 1 47.19 153 TYR A C 1
ATOM 1136 O O . TYR A 1 153 ? -13.836 -12.32 0.144 1 47.19 153 TYR A O 1
ATOM 1144 N N . ALA A 1 154 ? -14.078 -13.578 -1.498 1 57.41 154 ALA A N 1
ATOM 1145 C CA . ALA A 1 154 ? -14.133 -14.719 -0.587 1 57.41 154 ALA A CA 1
ATOM 1146 C C . ALA A 1 154 ? -12.758 -15.344 -0.4 1 57.41 154 ALA A C 1
ATOM 1148 O O . ALA A 1 154 ? -11.906 -15.258 -1.287 1 57.41 154 ALA A O 1
ATOM 1149 N N . ARG A 1 155 ? -12.438 -15.469 0.783 1 75.38 155 ARG A N 1
ATOM 1150 C CA . ARG A 1 155 ? -11.266 -16.281 1.087 1 75.38 155 ARG A CA 1
ATOM 1151 C C . ARG A 1 155 ? -11.078 -17.375 0.05 1 75.38 155 ARG A C 1
ATOM 1153 O O . ARG A 1 155 ? -12.047 -18.031 -0.348 1 75.38 155 ARG A O 1
ATOM 1160 N N . CYS A 1 156 ? -9.844 -17.391 -0.541 1 86.5 156 CYS A N 1
ATOM 1161 C CA . CYS A 1 156 ? -9.531 -18.5 -1.435 1 86.5 156 CYS A CA 1
ATOM 1162 C C . CYS A 1 156 ? -8.953 -19.672 -0.663 1 86.5 156 CYS A C 1
ATOM 1164 O O . CYS A 1 156 ? -8.164 -19.484 0.263 1 86.5 156 CYS A O 1
ATOM 1166 N N . LYS A 1 157 ? -9.391 -20.766 -1.088 1 90.19 157 LYS A N 1
ATOM 1167 C CA . LYS A 1 157 ? -8.859 -21.984 -0.491 1 90.19 157 LYS A CA 1
ATOM 1168 C C . LYS A 1 157 ? -7.391 -22.188 -0.855 1 90.19 157 LYS A C 1
ATOM 1170 O O . LYS A 1 157 ? -6.586 -22.594 -0.014 1 90.19 157 LYS A O 1
ATOM 1175 N N . ASN A 1 158 ? -7.051 -21.953 -2.117 1 95.38 158 ASN A N 1
ATOM 1176 C CA . ASN A 1 158 ? -5.68 -22.047 -2.615 1 95.38 158 ASN A CA 1
ATOM 1177 C C . ASN A 1 158 ? -5.102 -20.672 -2.924 1 95.38 158 ASN A C 1
ATOM 1179 O O . ASN A 1 158 ? -5.793 -19.812 -3.475 1 95.38 158 ASN A O 1
ATOM 1183 N N . VAL A 1 159 ? -3.855 -20.484 -2.471 1 96.69 159 VAL A N 1
ATOM 1184 C CA . VAL A 1 159 ? -3.281 -19.156 -2.594 1 96.69 159 VAL A CA 1
ATOM 1185 C C . VAL A 1 159 ? -1.829 -19.25 -3.053 1 96.69 159 VAL A C 1
ATOM 1187 O O . VAL A 1 159 ? -1.081 -20.109 -2.582 1 96.69 159 VAL A O 1
ATOM 1190 N N . PHE A 1 160 ? -1.452 -18.5 -4.008 1 96.94 160 PHE A N 1
ATOM 1191 C CA . PHE A 1 160 ? -0.07 -18.25 -4.398 1 96.94 160 PHE A CA 1
ATOM 1192 C C . PHE A 1 160 ? 0.351 -16.828 -4.035 1 96.94 160 PHE A C 1
ATOM 1194 O O . PHE A 1 160 ? -0.294 -15.859 -4.445 1 96.94 160 PHE A O 1
ATOM 1201 N N . ILE A 1 161 ? 1.368 -16.641 -3.225 1 97.38 161 ILE A N 1
ATOM 1202 C CA . ILE A 1 161 ? 1.885 -15.328 -2.826 1 97.38 161 ILE A CA 1
ATOM 1203 C C . ILE A 1 161 ? 3.281 -15.125 -3.412 1 97.38 161 ILE A C 1
ATOM 1205 O O . ILE A 1 161 ? 4.184 -15.93 -3.17 1 97.38 161 ILE A O 1
ATOM 1209 N N . ASP A 1 162 ? 3.432 -14.117 -4.191 1 97 162 ASP A N 1
ATOM 1210 C CA . ASP A 1 162 ? 4.707 -13.727 -4.789 1 97 162 ASP A CA 1
ATOM 1211 C C . ASP A 1 162 ? 5.309 -12.523 -4.062 1 97 162 ASP A C 1
ATOM 1213 O O . ASP A 1 162 ? 4.965 -11.375 -4.359 1 97 162 ASP A O 1
ATOM 1217 N N . LEU A 1 163 ? 6.242 -12.742 -3.137 1 97.44 163 LEU A N 1
ATOM 1218 C CA . LEU A 1 163 ? 6.938 -11.688 -2.41 1 97.44 163 LEU A CA 1
ATOM 1219 C C . LEU A 1 163 ? 8.188 -11.242 -3.162 1 97.44 163 LEU A C 1
ATOM 1221 O O . LEU A 1 163 ? 9.133 -12.016 -3.312 1 97.44 163 LEU A O 1
ATOM 1225 N N . GLY A 1 164 ? 8.227 -9.992 -3.551 1 96.56 164 GLY A N 1
ATOM 1226 C CA . GLY A 1 164 ? 9.227 -9.508 -4.48 1 96.56 164 GLY A CA 1
ATOM 1227 C C . GLY A 1 164 ? 8.82 -9.664 -5.934 1 96.56 164 GLY A C 1
ATOM 1228 O O . GLY A 1 164 ? 9.547 -10.273 -6.727 1 96.56 164 GLY A O 1
ATOM 1229 N N . THR A 1 165 ? 7.715 -9 -6.297 1 97.19 165 THR A N 1
ATOM 1230 C CA . THR A 1 165 ? 7.059 -9.211 -7.582 1 97.19 165 THR A CA 1
ATOM 1231 C C . THR A 1 165 ? 7.852 -8.555 -8.711 1 97.19 165 THR A C 1
ATOM 1233 O O . THR A 1 165 ? 7.805 -9.008 -9.852 1 97.19 165 THR A O 1
ATOM 1236 N N . ASN A 1 166 ? 8.594 -7.535 -8.445 1 96.12 166 ASN A N 1
ATOM 1237 C CA . ASN A 1 166 ? 9.367 -6.773 -9.422 1 96.12 166 ASN A CA 1
ATOM 1238 C C . ASN A 1 166 ? 8.523 -6.398 -10.633 1 96.12 166 ASN A C 1
ATOM 1240 O O . ASN A 1 166 ? 7.484 -5.754 -10.5 1 96.12 166 ASN A O 1
ATOM 1244 N N . ILE A 1 167 ? 8.789 -6.898 -11.797 1 95.94 167 ILE A N 1
ATOM 1245 C CA . ILE A 1 167 ? 8.039 -6.48 -12.977 1 95.94 167 ILE A CA 1
ATOM 1246 C C . ILE A 1 167 ? 6.852 -7.418 -13.195 1 95.94 167 ILE A C 1
ATOM 1248 O O . ILE A 1 167 ? 6.062 -7.23 -14.125 1 95.94 167 ILE A O 1
ATOM 1252 N N . GLY A 1 168 ? 6.676 -8.492 -12.414 1 96.19 168 GLY A N 1
ATOM 1253 C CA . GLY A 1 168 ? 5.496 -9.336 -12.477 1 96.19 168 GLY A CA 1
ATOM 1254 C C . GLY A 1 168 ? 5.75 -10.672 -13.148 1 96.19 168 GLY A C 1
ATOM 1255 O O . GLY A 1 168 ? 4.809 -11.367 -13.531 1 96.19 168 GLY A O 1
ATOM 1256 N N . ASP A 1 169 ? 6.988 -11.133 -13.242 1 93.19 169 ASP A N 1
ATOM 1257 C CA . ASP A 1 169 ? 7.316 -12.367 -13.953 1 93.19 169 ASP A CA 1
ATOM 1258 C C . ASP A 1 169 ? 6.637 -13.57 -13.297 1 93.19 169 ASP A C 1
ATOM 1260 O O . ASP A 1 169 ? 6.012 -14.383 -13.984 1 93.19 169 ASP A O 1
ATOM 1264 N N . SER A 1 170 ? 6.781 -13.672 -12.023 1 94.25 170 SER A N 1
ATOM 1265 C CA . SER A 1 170 ? 6.234 -14.836 -11.328 1 94.25 170 SER A CA 1
ATOM 1266 C C . SER A 1 170 ? 4.715 -14.891 -11.453 1 94.25 170 SER A C 1
ATOM 1268 O O . SER A 1 170 ? 4.133 -15.969 -11.586 1 94.25 170 SER A O 1
ATOM 1270 N N . VAL A 1 171 ? 4.102 -13.75 -11.383 1 95.88 171 VAL A N 1
ATOM 1271 C CA . VAL A 1 171 ? 2.66 -13.68 -11.609 1 95.88 171 VAL A CA 1
ATOM 1272 C C . VAL A 1 171 ? 2.336 -14.148 -13.023 1 95.88 171 VAL A C 1
ATOM 1274 O O . VAL A 1 171 ? 1.437 -14.969 -13.227 1 95.88 171 VAL A O 1
ATOM 1277 N N . GLY A 1 172 ? 3.1 -13.672 -13.961 1 94 172 GLY A N 1
ATOM 1278 C CA . GLY A 1 172 ? 2.943 -14.109 -15.344 1 94 172 GLY A CA 1
ATOM 1279 C C . GLY A 1 172 ? 3.137 -15.602 -15.516 1 94 172 GLY A C 1
ATOM 1280 O O . GLY A 1 172 ? 2.354 -16.25 -16.203 1 94 172 GLY A O 1
ATOM 1281 N N . TYR A 1 173 ? 4.078 -16.125 -14.867 1 92.56 173 TYR A N 1
ATOM 1282 C CA . TYR A 1 173 ? 4.367 -17.562 -14.953 1 92.56 173 TYR A CA 1
ATOM 1283 C C . TYR A 1 173 ? 3.219 -18.375 -14.375 1 92.56 173 TYR A C 1
ATOM 1285 O O . TYR A 1 173 ? 2.928 -19.469 -14.852 1 92.56 173 TYR A O 1
ATOM 1293 N N . PHE A 1 174 ? 2.686 -17.906 -13.344 1 94.94 174 PHE A N 1
ATOM 1294 C CA . PHE A 1 174 ? 1.534 -18.609 -12.789 1 94.94 174 PHE A CA 1
ATOM 1295 C C . PHE A 1 174 ? 0.389 -18.656 -13.797 1 94.94 174 PHE A C 1
ATOM 1297 O O . PHE A 1 174 ? -0.24 -19.688 -13.984 1 94.94 174 PHE A O 1
ATOM 1304 N N . ILE A 1 175 ? 0.136 -17.5 -14.445 1 94.88 175 ILE A N 1
ATOM 1305 C CA . ILE A 1 175 ? -0.926 -17.422 -15.438 1 94.88 175 ILE A CA 1
ATOM 1306 C C . ILE A 1 175 ? -0.59 -18.312 -16.625 1 94.88 175 ILE A C 1
ATOM 1308 O O . ILE A 1 175 ? -1.472 -18.969 -17.188 1 94.88 175 ILE A O 1
ATOM 1312 N N . ASP A 1 176 ? 0.703 -18.375 -16.984 1 92.38 176 ASP A N 1
ATOM 1313 C CA . ASP A 1 176 ? 1.129 -19.297 -18.031 1 92.38 176 ASP A CA 1
ATOM 1314 C C . ASP A 1 176 ? 0.662 -20.719 -17.734 1 92.38 176 ASP A C 1
ATOM 1316 O O . ASP A 1 176 ? 0.145 -21.406 -18.609 1 92.38 176 ASP A O 1
ATOM 1320 N N . ASN A 1 177 ? 0.873 -21.047 -16.547 1 91.25 177 ASN A N 1
ATOM 1321 C CA . ASN A 1 177 ? 0.487 -22.406 -16.141 1 91.25 177 ASN A CA 1
ATOM 1322 C C . ASN A 1 177 ? -1.026 -22.594 -16.203 1 91.25 177 ASN A C 1
ATOM 1324 O O . ASN A 1 177 ? -1.508 -23.688 -16.5 1 91.25 177 ASN A O 1
ATOM 1328 N N . ALA A 1 178 ? -1.724 -21.578 -15.898 1 92.94 178 ALA A N 1
ATOM 1329 C CA . ALA A 1 178 ? -3.184 -21.641 -15.898 1 92.94 178 ALA A CA 1
ATOM 1330 C C . ALA A 1 178 ? -3.721 -21.844 -17.312 1 92.94 178 ALA A C 1
ATOM 1332 O O . ALA A 1 178 ? -4.77 -22.469 -17.5 1 92.94 178 ALA A O 1
ATOM 1333 N N . ILE A 1 179 ? -2.965 -21.391 -18.297 1 93.12 179 ILE A N 1
ATOM 1334 C CA . ILE A 1 179 ? -3.527 -21.406 -19.656 1 93.12 179 ILE A CA 1
ATOM 1335 C C . ILE A 1 179 ? -2.732 -22.375 -20.531 1 93.12 179 ILE A C 1
ATOM 1337 O O . ILE A 1 179 ? -2.914 -22.406 -21.75 1 93.12 179 ILE A O 1
ATOM 1341 N N . ASP A 1 180 ? -1.854 -23.125 -19.922 1 91.56 180 ASP A N 1
ATOM 1342 C CA . ASP A 1 180 ? -1.079 -24.125 -20.641 1 91.56 180 ASP A CA 1
ATOM 1343 C C . ASP A 1 180 ? -1.646 -25.531 -20.422 1 91.56 180 ASP A C 1
ATOM 1345 O O . ASP A 1 180 ? -1.226 -26.234 -19.5 1 91.56 180 ASP A O 1
ATOM 1349 N N . SER A 1 181 ? -2.42 -25.984 -21.328 1 91 181 SER A N 1
ATOM 1350 C CA . SER A 1 181 ? -3.061 -27.281 -21.188 1 91 181 SER A CA 1
ATOM 1351 C C . SER A 1 181 ? -2.25 -28.375 -21.875 1 91 181 SER A C 1
ATOM 1353 O O . SER A 1 181 ? -2.41 -29.562 -21.562 1 91 181 SER A O 1
ATOM 1355 N N . CYS A 1 182 ? -1.387 -28 -22.703 1 92.44 182 CYS A N 1
ATOM 1356 C CA . CYS A 1 182 ? -0.745 -28.984 -23.562 1 92.44 182 CYS A CA 1
ATOM 1357 C C . CYS A 1 182 ? 0.583 -29.438 -22.969 1 92.44 182 CYS A C 1
ATOM 1359 O O . CYS A 1 182 ? 0.93 -30.625 -23.047 1 92.44 182 CYS A O 1
ATOM 1361 N N . SER A 1 183 ? 1.278 -28.5 -22.359 1 90.5 183 SER A N 1
ATOM 1362 C CA . SER A 1 183 ? 2.637 -28.797 -21.922 1 90.5 183 SER A CA 1
ATOM 1363 C C . SER A 1 183 ? 2.645 -29.891 -20.844 1 90.5 183 SER A C 1
ATOM 1365 O O . SER A 1 183 ? 3.52 -30.75 -20.844 1 90.5 183 SER A O 1
ATOM 1367 N N . PRO A 1 184 ? 1.706 -29.875 -19.922 1 90.31 184 PRO A N 1
ATOM 1368 C CA . PRO A 1 184 ? 1.692 -30.969 -18.953 1 90.31 184 PRO A CA 1
ATOM 1369 C C . PRO A 1 184 ? 1.501 -32.344 -19.594 1 90.31 184 PRO A C 1
ATOM 1371 O O . PRO A 1 184 ? 2.117 -33.312 -19.156 1 90.31 184 PRO A O 1
ATOM 1374 N N . LEU A 1 185 ? 0.694 -32.406 -20.609 1 92.56 185 LEU A N 1
ATOM 1375 C CA . LEU A 1 185 ? 0.456 -33.656 -21.312 1 92.56 185 LEU A CA 1
ATOM 1376 C C . LEU A 1 185 ? 1.683 -34.094 -22.125 1 92.56 185 LEU A C 1
ATOM 1378 O O . LEU A 1 185 ? 2.008 -35.25 -22.219 1 92.56 185 LEU A O 1
ATOM 1382 N N . TRP A 1 186 ? 2.283 -33.031 -22.672 1 92.5 186 TRP A N 1
ATOM 1383 C CA . TRP A 1 186 ? 3.492 -33.25 -23.453 1 92.5 186 TRP A CA 1
ATOM 1384 C C . TRP A 1 186 ? 4.586 -33.875 -22.594 1 92.5 186 TRP A C 1
ATOM 1386 O O . TRP A 1 186 ? 5.203 -34.875 -23 1 92.5 186 TRP A O 1
ATOM 1396 N N . VAL A 1 187 ? 4.805 -33.375 -21.438 1 90.06 187 VAL A N 1
ATOM 1397 C CA . VAL A 1 187 ? 5.891 -33.812 -20.578 1 90.06 187 VAL A CA 1
ATOM 1398 C C . VAL A 1 187 ? 5.543 -35.188 -19.984 1 90.06 187 VAL A C 1
ATOM 1400 O O . VAL A 1 187 ? 6.426 -36 -19.734 1 90.06 187 VAL A O 1
ATOM 1403 N N . ALA A 1 188 ? 4.324 -35.469 -19.812 1 89.81 188 ALA A N 1
ATOM 1404 C CA . ALA A 1 188 ? 3.904 -36.781 -19.328 1 89.81 188 ALA A CA 1
ATOM 1405 C C . ALA A 1 188 ? 4.27 -37.844 -20.328 1 89.81 188 ALA A C 1
ATOM 1407 O O . ALA A 1 188 ? 4.68 -38.969 -19.953 1 89.81 188 ALA A O 1
ATOM 1408 N N . LYS A 1 189 ? 4.098 -37.594 -21.562 1 93 189 LYS A N 1
ATOM 1409 C CA . LYS A 1 189 ? 4.395 -38.562 -22.609 1 93 189 LYS A CA 1
ATOM 1410 C C . LYS A 1 189 ? 5.887 -38.562 -22.938 1 93 189 LYS A C 1
ATOM 1412 O O . LYS A 1 189 ? 6.453 -39.625 -23.234 1 93 189 LYS A O 1
ATOM 1417 N N . TYR A 1 190 ? 6.441 -37.375 -22.859 1 92.06 190 TYR A N 1
ATOM 1418 C CA . TYR A 1 190 ? 7.859 -37.219 -23.172 1 92.06 190 TYR A CA 1
ATOM 1419 C C . TYR A 1 190 ? 8.602 -36.562 -22 1 92.06 190 TYR A C 1
ATOM 1421 O O . TYR A 1 190 ? 8.953 -35.375 -22.078 1 92.06 190 TYR A O 1
ATOM 1429 N N . PRO A 1 191 ? 8.992 -37.25 -21.031 1 88.31 191 PRO A N 1
ATOM 1430 C CA . PRO A 1 191 ? 9.516 -36.688 -19.781 1 88.31 191 PRO A CA 1
ATOM 1431 C C . PRO A 1 191 ? 10.859 -36 -19.969 1 88.31 191 PRO A C 1
ATOM 1433 O O . PRO A 1 191 ? 11.289 -35.25 -19.094 1 88.31 191 PRO A O 1
ATOM 1436 N N . ARG A 1 192 ? 11.547 -36.094 -21.047 1 85.69 192 ARG A N 1
ATOM 1437 C CA . ARG A 1 192 ? 12.852 -35.5 -21.25 1 85.69 192 ARG A CA 1
ATOM 1438 C C . ARG A 1 192 ? 12.734 -34.156 -22.016 1 85.69 192 ARG A C 1
ATOM 1440 O O . ARG A 1 192 ? 13.734 -33.594 -22.406 1 85.69 192 ARG A O 1
ATOM 1447 N N . THR A 1 193 ? 11.453 -33.844 -22.188 1 83.38 193 THR A N 1
ATOM 1448 C CA . THR A 1 193 ? 11.25 -32.594 -22.891 1 83.38 193 THR A CA 1
ATOM 1449 C C . THR A 1 193 ? 11.906 -31.438 -22.125 1 83.38 193 THR A C 1
ATOM 1451 O O . THR A 1 193 ? 11.727 -31.297 -20.906 1 83.38 193 THR A O 1
ATOM 1454 N N . LYS A 1 194 ? 12.703 -30.641 -22.844 1 74.38 194 LYS A N 1
ATOM 1455 C CA . LYS A 1 194 ? 13.281 -29.422 -22.297 1 74.38 194 LYS A CA 1
ATOM 1456 C C . LYS A 1 194 ? 12.477 -28.188 -22.719 1 74.38 194 LYS A C 1
ATOM 1458 O O . LYS A 1 194 ? 12.219 -28 -23.922 1 74.38 194 LYS A O 1
ATOM 1463 N N . PHE A 1 195 ? 12.008 -27.484 -21.75 1 76.06 195 PHE A N 1
ATOM 1464 C CA . PHE A 1 195 ? 11.242 -26.297 -22.062 1 76.06 195 PHE A CA 1
ATOM 1465 C C . PHE A 1 195 ? 12.164 -25.109 -22.328 1 76.06 195 PHE A C 1
ATOM 1467 O O . PHE A 1 195 ? 12.195 -24.156 -21.547 1 76.06 195 PHE A O 1
ATOM 1474 N N . THR A 1 196 ? 12.805 -25.266 -23.469 1 73.06 196 THR A N 1
ATOM 1475 C CA . THR A 1 196 ? 13.664 -24.172 -23.906 1 73.06 196 THR A CA 1
ATOM 1476 C C . THR A 1 196 ? 12.836 -22.984 -24.359 1 73.06 196 THR A C 1
ATOM 1478 O O . THR A 1 196 ? 11.609 -23.047 -24.391 1 73.06 196 THR A O 1
ATOM 1481 N N . ALA A 1 197 ? 13.453 -21.891 -24.656 1 70 197 ALA A N 1
ATOM 1482 C CA . ALA A 1 197 ? 12.781 -20.672 -25.094 1 70 197 ALA A CA 1
ATOM 1483 C C . ALA A 1 197 ? 11.992 -20.906 -26.375 1 70 197 ALA A C 1
ATOM 1485 O O . ALA A 1 197 ? 10.961 -20.266 -26.609 1 70 197 ALA A O 1
ATOM 1486 N N . ASP A 1 198 ? 12.406 -21.922 -27.078 1 74 198 ASP A N 1
ATOM 1487 C CA . ASP A 1 198 ? 11.805 -22.156 -28.391 1 74 198 ASP A CA 1
ATOM 1488 C C . ASP A 1 198 ? 10.648 -23.156 -28.297 1 74 198 ASP A C 1
ATOM 1490 O O . ASP A 1 198 ? 9.898 -23.328 -29.25 1 74 198 ASP A O 1
ATOM 1494 N N . PHE A 1 199 ? 10.523 -23.797 -27.172 1 85.44 199 PHE A N 1
ATOM 1495 C CA . PHE A 1 199 ? 9.406 -24.719 -27.016 1 85.44 199 PHE A CA 1
ATOM 1496 C C . PHE A 1 199 ? 8.086 -23.953 -26.922 1 85.44 199 PHE A C 1
ATOM 1498 O O . PHE A 1 199 ? 7.926 -23.078 -26.078 1 85.44 199 PHE A O 1
ATOM 1505 N N . PRO A 1 200 ? 7.219 -24.281 -27.797 1 87.69 200 PRO A N 1
ATOM 1506 C CA . PRO A 1 200 ? 5.98 -23.5 -27.828 1 87.69 200 PRO A CA 1
ATOM 1507 C C . PRO A 1 200 ? 5.125 -23.703 -26.562 1 87.69 200 PRO A C 1
ATOM 1509 O O . PRO A 1 200 ? 4.738 -24.828 -26.25 1 87.69 200 PRO A O 1
ATOM 1512 N N . ARG A 1 201 ? 4.844 -22.641 -26 1 90.62 201 ARG A N 1
ATOM 1513 C CA . ARG A 1 201 ? 3.949 -22.578 -24.844 1 90.62 201 ARG A CA 1
ATOM 1514 C C . ARG A 1 201 ? 3.338 -21.203 -24.703 1 90.62 201 ARG A C 1
ATOM 1516 O O . ARG A 1 201 ? 3.963 -20.188 -25.062 1 90.62 201 ARG A O 1
ATOM 1523 N N . PRO A 1 202 ? 2.1 -21.203 -24.219 1 91.25 202 PRO A N 1
ATOM 1524 C CA . PRO A 1 202 ? 1.573 -19.875 -23.953 1 91.25 202 PRO A CA 1
ATOM 1525 C C . PRO A 1 202 ? 2.383 -19.109 -22.906 1 91.25 202 PRO A C 1
ATOM 1527 O O . PRO A 1 202 ? 2.824 -19.703 -21.906 1 91.25 202 PRO A O 1
ATOM 1530 N N . HIS A 1 203 ? 2.625 -17.891 -23.188 1 91.06 203 HIS A N 1
ATOM 1531 C CA . HIS A 1 203 ? 3.438 -17.047 -22.328 1 91.06 203 HIS A CA 1
ATOM 1532 C C . HIS A 1 203 ? 2.871 -15.641 -22.234 1 91.06 203 HIS A C 1
ATOM 1534 O O . HIS A 1 203 ? 2.779 -14.938 -23.25 1 91.06 203 HIS A O 1
ATOM 1540 N N . LEU A 1 204 ? 2.494 -15.32 -21.047 1 92.19 204 LEU A N 1
ATOM 1541 C CA . LEU A 1 204 ? 2.148 -13.922 -20.812 1 92.19 204 LEU A CA 1
ATOM 1542 C C . LEU A 1 204 ? 3.406 -13.07 -20.641 1 92.19 204 LEU A C 1
ATOM 1544 O O . LEU A 1 204 ? 4.039 -13.094 -19.594 1 92.19 204 LEU A O 1
ATOM 1548 N N . ASP A 1 205 ? 3.74 -12.344 -21.656 1 90.38 205 ASP A N 1
ATOM 1549 C CA . ASP A 1 205 ? 4.875 -11.422 -21.594 1 90.38 205 ASP A CA 1
ATOM 1550 C C . ASP A 1 205 ? 4.543 -10.195 -20.75 1 90.38 205 ASP A C 1
ATOM 1552 O O . ASP A 1 205 ? 3.777 -9.328 -21.172 1 90.38 205 ASP A O 1
ATOM 1556 N N . VAL A 1 206 ? 5.203 -10.031 -19.625 1 91.25 206 VAL A N 1
ATOM 1557 C CA . VAL A 1 206 ? 4.82 -9.008 -18.656 1 91.25 206 VAL A CA 1
ATOM 1558 C C . VAL A 1 206 ? 5.352 -7.648 -19.109 1 91.25 206 VAL A C 1
ATOM 1560 O O . VAL A 1 206 ? 4.945 -6.609 -18.578 1 91.25 206 VAL A O 1
ATOM 1563 N N . THR A 1 207 ? 6.219 -7.594 -20.047 1 86.94 207 THR A N 1
ATOM 1564 C CA . THR A 1 207 ? 6.727 -6.332 -20.578 1 86.94 207 THR A CA 1
ATOM 1565 C C . THR A 1 207 ? 5.715 -5.707 -21.531 1 86.94 207 THR A C 1
ATOM 1567 O O . THR A 1 207 ? 5.406 -4.516 -21.438 1 86.94 207 THR A O 1
ATOM 1570 N N . THR A 1 208 ? 5.16 -6.516 -22.344 1 87.62 208 THR A N 1
ATOM 1571 C CA . THR A 1 208 ? 4.195 -6.012 -23.312 1 87.62 208 THR A CA 1
ATOM 1572 C C . THR A 1 208 ? 2.77 -6.211 -22.812 1 87.62 208 THR A C 1
ATOM 1574 O O . THR A 1 208 ? 1.831 -5.609 -23.344 1 87.62 208 THR A O 1
ATOM 1577 N N . VAL A 1 209 ? 2.613 -7.043 -21.859 1 90.62 209 VAL A N 1
ATOM 1578 C CA . VAL A 1 209 ? 1.33 -7.445 -21.297 1 90.62 209 VAL A CA 1
ATOM 1579 C C . VAL A 1 209 ? 0.448 -8.047 -22.391 1 90.62 209 VAL A C 1
ATOM 1581 O O . VAL A 1 209 ? -0.684 -7.598 -22.594 1 90.62 209 VAL A O 1
ATOM 1584 N N . GLN A 1 210 ? 1.012 -9.047 -23.062 1 88.75 210 GLN A N 1
ATOM 1585 C CA . GLN A 1 210 ? 0.332 -9.805 -24.109 1 88.75 210 GLN A CA 1
ATOM 1586 C C . GLN A 1 210 ? 0.699 -11.281 -24.047 1 88.75 210 GLN A C 1
ATOM 1588 O O . GLN A 1 210 ? 1.805 -11.641 -23.625 1 88.75 210 GLN A O 1
ATOM 1593 N N . VAL A 1 211 ? -0.253 -12.062 -24.438 1 91 211 VAL A N 1
ATOM 1594 C CA . VAL A 1 211 ? 0.01 -13.5 -24.469 1 91 211 VAL A CA 1
ATOM 1595 C C . VAL A 1 211 ? 0.716 -13.859 -25.781 1 91 211 VAL A C 1
ATOM 1597 O O . VAL A 1 211 ? 0.228 -13.547 -26.859 1 91 211 VAL A O 1
ATOM 1600 N N . GLN A 1 212 ? 1.826 -14.531 -25.562 1 87.44 212 GLN A N 1
ATOM 1601 C CA . GLN A 1 212 ? 2.631 -15.047 -26.656 1 87.44 212 GLN A CA 1
ATOM 1602 C C . GLN A 1 212 ? 2.732 -16.562 -26.609 1 87.44 212 GLN A C 1
ATOM 1604 O O . GLN A 1 212 ? 2.107 -17.203 -25.75 1 87.44 212 GLN A O 1
ATOM 1609 N N . HIS A 1 213 ? 3.352 -17.125 -27.609 1 84.75 213 HIS A N 1
ATOM 1610 C CA . HIS A 1 213 ? 3.42 -18.594 -27.641 1 84.75 213 HIS A CA 1
ATOM 1611 C C . HIS A 1 213 ? 4.867 -19.078 -27.688 1 84.75 213 HIS A C 1
ATOM 1613 O O . HIS A 1 213 ? 5.121 -20.266 -27.875 1 84.75 213 HIS A O 1
ATOM 1619 N N . LYS A 1 214 ? 5.633 -18.141 -27.719 1 72.88 214 LYS A N 1
ATOM 1620 C CA . LYS A 1 214 ? 7.055 -18.406 -27.531 1 72.88 214 LYS A CA 1
ATOM 1621 C C . LYS A 1 214 ? 7.672 -17.406 -26.547 1 72.88 214 LYS A C 1
ATOM 1623 O O . LYS A 1 214 ? 7.203 -16.266 -26.438 1 72.88 214 LYS A O 1
ATOM 1628 N N . GLY A 1 215 ? 8.305 -17.938 -25.547 1 63.72 215 GLY A N 1
ATOM 1629 C CA . GLY A 1 215 ? 8.93 -17.016 -24.609 1 63.72 215 GLY A CA 1
ATOM 1630 C C . GLY A 1 215 ? 10.445 -17.047 -24.672 1 63.72 215 GLY A C 1
ATOM 1631 O O . GLY A 1 215 ? 11.031 -17.703 -25.531 1 63.72 215 GLY A O 1
ATOM 1632 N N . ASN A 1 216 ? 10.953 -16.125 -24.016 1 58.38 216 ASN A N 1
ATOM 1633 C CA . ASN A 1 216 ? 12.406 -15.992 -23.984 1 58.38 216 ASN A CA 1
ATOM 1634 C C . ASN A 1 216 ? 13.023 -16.891 -22.922 1 58.38 216 ASN A C 1
ATOM 1636 O O . ASN A 1 216 ? 14.219 -17.172 -22.953 1 58.38 216 ASN A O 1
ATOM 1640 N N . LYS A 1 217 ? 12.141 -17.281 -22.031 1 65.38 217 LYS A N 1
ATOM 1641 C CA . LYS A 1 217 ? 12.711 -18.062 -20.938 1 65.38 217 LYS A CA 1
ATOM 1642 C C . LYS A 1 217 ? 11.734 -19.141 -20.469 1 65.38 217 LYS A C 1
ATOM 1644 O O . LYS A 1 217 ? 10.547 -19.094 -20.781 1 65.38 217 LYS A O 1
ATOM 1649 N N . GLY A 1 218 ? 12.359 -20.156 -19.922 1 71.75 218 GLY A N 1
ATOM 1650 C CA . GLY A 1 218 ? 11.539 -21.188 -19.281 1 71.75 218 GLY A CA 1
ATOM 1651 C C . GLY A 1 218 ? 10.734 -20.656 -18.109 1 71.75 218 GLY A C 1
ATOM 1652 O O . GLY A 1 218 ? 11.07 -19.609 -17.547 1 71.75 218 GLY A O 1
ATOM 1653 N N . ASN A 1 219 ? 9.578 -21.188 -17.906 1 78.06 219 ASN A N 1
ATOM 1654 C CA . ASN A 1 219 ? 8.773 -20.906 -16.734 1 78.06 219 ASN A CA 1
ATOM 1655 C C . ASN A 1 219 ? 9.289 -21.672 -15.508 1 78.06 219 ASN A C 1
ATOM 1657 O O . ASN A 1 219 ? 9.062 -22.875 -15.391 1 78.06 219 ASN A O 1
ATOM 1661 N N . PRO A 1 220 ? 9.977 -21 -14.672 1 79.69 220 PRO A N 1
ATOM 1662 C CA . PRO A 1 220 ? 10.562 -21.703 -13.531 1 79.69 220 PRO A CA 1
ATOM 1663 C C . PRO A 1 220 ? 9.508 -22.266 -12.578 1 79.69 220 PRO A C 1
ATOM 1665 O O . PRO A 1 220 ? 9.82 -23.109 -11.734 1 79.69 220 PRO A O 1
ATOM 1668 N N . LEU A 1 221 ? 8.281 -21.797 -12.734 1 85.44 221 LEU A N 1
ATOM 1669 C CA . LEU A 1 221 ? 7.234 -22.234 -11.82 1 85.44 221 LEU A CA 1
ATOM 1670 C C . LEU A 1 221 ? 6.551 -23.5 -12.352 1 85.44 221 LEU A C 1
ATOM 1672 O O . LEU A 1 221 ? 5.816 -24.156 -11.617 1 85.44 221 LEU A O 1
ATOM 1676 N N . PHE A 1 222 ? 6.766 -23.812 -13.609 1 84.94 222 PHE A N 1
ATOM 1677 C CA . PHE A 1 222 ? 6.039 -24.906 -14.242 1 84.94 222 PHE A CA 1
ATOM 1678 C C . PHE A 1 222 ? 6.207 -26.203 -13.453 1 84.94 222 PHE A C 1
ATOM 1680 O O . PHE A 1 222 ? 5.223 -26.812 -13.023 1 84.94 222 PHE A O 1
ATOM 1687 N N . GLY A 1 223 ? 7.492 -26.578 -13.211 1 82.38 223 GLY A N 1
ATOM 1688 C CA . GLY A 1 223 ? 7.754 -27.812 -12.484 1 82.38 223 GLY A CA 1
ATOM 1689 C C . GLY A 1 223 ? 7.172 -27.812 -11.086 1 82.38 223 GLY A C 1
ATOM 1690 O O . GLY A 1 223 ? 6.613 -28.812 -10.641 1 82.38 223 GLY A O 1
ATOM 1691 N N . LEU A 1 224 ? 7.266 -26.703 -10.461 1 86.88 224 LEU A N 1
ATOM 1692 C CA . LEU A 1 224 ? 6.754 -26.578 -9.102 1 86.88 224 LEU A CA 1
ATOM 1693 C C . LEU A 1 224 ? 5.238 -26.75 -9.07 1 86.88 224 LEU A C 1
ATOM 1695 O O . LEU A 1 224 ? 4.707 -27.5 -8.242 1 86.88 224 LEU A O 1
ATOM 1699 N N . LEU A 1 225 ? 4.59 -26.078 -9.977 1 88.12 225 LEU A N 1
ATOM 1700 C CA . LEU A 1 225 ? 3.131 -26.109 -9.984 1 88.12 225 LEU A CA 1
ATOM 1701 C C . LEU A 1 225 ? 2.621 -27.469 -10.445 1 88.12 225 LEU A C 1
ATOM 1703 O O . LEU A 1 225 ? 1.598 -27.953 -9.945 1 88.12 225 LEU A O 1
ATOM 1707 N N . GLN A 1 226 ? 3.359 -28.125 -11.289 1 84.88 226 GLN A N 1
ATOM 1708 C CA . GLN A 1 226 ? 2.99 -29.469 -11.711 1 84.88 226 GLN A CA 1
ATOM 1709 C C . GLN A 1 226 ? 3.102 -30.469 -10.547 1 84.88 226 GLN A C 1
ATOM 1711 O O . GLN A 1 226 ? 2.283 -31.375 -10.43 1 84.88 226 GLN A O 1
ATOM 1716 N N . LYS A 1 227 ? 4.027 -30.219 -9.82 1 85.88 227 LYS A N 1
ATOM 1717 C CA . LYS A 1 227 ? 4.27 -31.125 -8.711 1 85.88 227 LYS A CA 1
ATOM 1718 C C . LYS A 1 227 ? 3.326 -30.844 -7.547 1 85.88 227 LYS A C 1
ATOM 1720 O O . LYS A 1 227 ? 2.76 -31.75 -6.953 1 85.88 227 LYS A O 1
ATOM 1725 N N . GLN A 1 228 ? 3.133 -29.562 -7.281 1 88.81 228 GLN A N 1
ATOM 1726 C CA . GLN A 1 228 ? 2.49 -29.172 -6.031 1 88.81 228 GLN A CA 1
ATOM 1727 C C . GLN A 1 228 ? 1 -28.906 -6.238 1 88.81 228 GLN A C 1
ATOM 1729 O O . GLN A 1 228 ? 0.208 -29.031 -5.301 1 88.81 228 GLN A O 1
ATOM 1734 N N . ALA A 1 229 ? 0.617 -28.578 -7.5 1 88.44 229 ALA A N 1
ATOM 1735 C CA . ALA A 1 229 ? -0.758 -28.141 -7.738 1 88.44 229 ALA A CA 1
ATOM 1736 C C . ALA A 1 229 ? -1.424 -29 -8.812 1 88.44 229 ALA A C 1
ATOM 1738 O O . ALA A 1 229 ? -2.363 -28.547 -9.477 1 88.44 229 ALA A O 1
ATOM 1739 N N . GLN A 1 230 ? -0.946 -30.125 -9.227 1 76.94 230 GLN A N 1
ATOM 1740 C CA . GLN A 1 230 ? -1.358 -30.953 -10.352 1 76.94 230 GLN A CA 1
ATOM 1741 C C . GLN A 1 230 ? -2.871 -31.156 -10.367 1 76.94 230 GLN A C 1
ATOM 1743 O O . GLN A 1 230 ? -3.502 -31.094 -11.422 1 76.94 230 GLN A O 1
ATOM 1748 N N . ASN A 1 231 ? -3.541 -31.297 -9.266 1 82.19 231 ASN A N 1
ATOM 1749 C CA . ASN A 1 231 ? -4.969 -31.594 -9.266 1 82.19 231 ASN A CA 1
ATOM 1750 C C . ASN A 1 231 ? -5.785 -30.422 -8.727 1 82.19 231 ASN A C 1
ATOM 1752 O O . ASN A 1 231 ? -6.957 -30.578 -8.383 1 82.19 231 ASN A O 1
ATOM 1756 N N . ILE A 1 232 ? -5.188 -29.328 -8.773 1 92.5 232 ILE A N 1
ATOM 1757 C CA . ILE A 1 232 ? -5.895 -28.141 -8.297 1 92.5 232 ILE A CA 1
ATOM 1758 C C . ILE A 1 232 ? -6.055 -27.141 -9.445 1 92.5 232 ILE A C 1
ATOM 1760 O O . ILE A 1 232 ? -5.066 -26.641 -9.977 1 92.5 232 ILE A O 1
ATOM 1764 N N . PRO A 1 233 ? -7.266 -26.922 -9.836 1 91.56 233 PRO A N 1
ATOM 1765 C CA . PRO A 1 233 ? -7.469 -25.984 -10.938 1 91.56 233 PRO A CA 1
ATOM 1766 C C . PRO A 1 233 ? -6.988 -24.562 -10.594 1 91.56 233 PRO A C 1
ATOM 1768 O O . PRO A 1 233 ? -7.207 -24.094 -9.477 1 91.56 233 PRO A O 1
ATOM 1771 N N . SER A 1 234 ? -6.383 -23.891 -11.555 1 91.62 234 SER A N 1
ATOM 1772 C CA . SER A 1 234 ? -5.824 -22.547 -11.336 1 91.62 234 SER A CA 1
ATOM 1773 C C . SER A 1 234 ? -6.918 -21.547 -10.984 1 91.62 234 SER A C 1
ATOM 1775 O O . SER A 1 234 ? -6.668 -20.594 -10.25 1 91.62 234 SER A O 1
ATOM 1777 N N . GLU A 1 235 ? -8.102 -21.75 -11.492 1 91.69 235 GLU A N 1
ATOM 1778 C CA . GLU A 1 235 ? -9.203 -20.812 -11.266 1 91.69 235 GLU A CA 1
ATOM 1779 C C . GLU A 1 235 ? -9.664 -20.844 -9.812 1 91.69 235 GLU A C 1
ATOM 1781 O O . GLU A 1 235 ? -10.469 -20 -9.398 1 91.69 235 GLU A O 1
ATOM 1786 N N . SER A 1 236 ? -9.094 -21.766 -9.023 1 92.12 236 SER A N 1
ATOM 1787 C CA . SER A 1 236 ? -9.414 -21.812 -7.605 1 92.12 236 SER A CA 1
ATOM 1788 C C . SER A 1 236 ? -8.383 -21.047 -6.777 1 92.12 236 SER A C 1
ATOM 1790 O O . SER A 1 236 ? -8.516 -20.953 -5.555 1 92.12 236 SER A O 1
ATOM 1792 N N . PHE A 1 237 ? -7.371 -20.484 -7.449 1 95 237 PHE A N 1
ATOM 1793 C CA . PHE A 1 237 ? -6.297 -19.797 -6.738 1 95 237 PHE A CA 1
ATOM 1794 C C . PHE A 1 237 ? -6.559 -18.297 -6.668 1 95 237 PHE A C 1
ATOM 1796 O O . PHE A 1 237 ? -7.027 -17.703 -7.641 1 95 237 PHE A O 1
ATOM 1803 N N . CYS A 1 238 ? -6.266 -17.766 -5.5 1 95.19 238 CYS A N 1
ATOM 1804 C CA . CYS A 1 238 ? -5.949 -16.344 -5.43 1 95.19 238 CYS A CA 1
ATOM 1805 C C . CYS A 1 238 ? -4.449 -16.109 -5.551 1 95.19 238 CYS A C 1
ATOM 1807 O O . CYS A 1 238 ? -3.65 -16.875 -5.008 1 95.19 238 CYS A O 1
ATOM 1809 N N . VAL A 1 239 ? -4.137 -15.117 -6.336 1 96.06 239 VAL A N 1
ATOM 1810 C CA . VAL A 1 239 ? -2.736 -14.758 -6.543 1 96.06 239 VAL A CA 1
ATOM 1811 C C . VAL A 1 239 ? -2.475 -13.367 -5.98 1 96.06 239 VAL A C 1
ATOM 1813 O O . VAL A 1 239 ? -3.15 -12.406 -6.348 1 96.06 239 VAL A O 1
ATOM 1816 N N . TYR A 1 240 ? -1.531 -13.289 -5.07 1 96.56 240 TYR A N 1
ATOM 1817 C CA . TYR A 1 240 ? -1.133 -12.008 -4.488 1 96.56 240 TYR A CA 1
ATOM 1818 C C . TYR A 1 240 ? 0.332 -11.711 -4.785 1 96.56 240 TYR A C 1
ATOM 1820 O O . TYR A 1 240 ? 1.186 -12.594 -4.684 1 96.56 240 TYR A O 1
ATOM 1828 N N . GLY A 1 241 ? 0.566 -10.539 -5.242 1 97.19 241 GLY A N 1
ATOM 1829 C CA . GLY A 1 241 ? 1.924 -10.039 -5.402 1 97.19 241 GLY A CA 1
ATOM 1830 C C . GLY A 1 241 ? 2.232 -8.852 -4.512 1 97.19 241 GLY A C 1
ATOM 1831 O O . GLY A 1 241 ? 1.32 -8.164 -4.051 1 97.19 241 GLY A O 1
ATOM 1832 N N . MET A 1 242 ? 3.531 -8.625 -4.289 1 97.81 242 MET A N 1
ATOM 1833 C CA . MET A 1 242 ? 3.969 -7.477 -3.5 1 97.81 242 MET A CA 1
ATOM 1834 C C . MET A 1 242 ? 5.258 -6.891 -4.062 1 97.81 242 MET A C 1
ATOM 1836 O O . MET A 1 242 ? 6.25 -7.602 -4.23 1 97.81 242 MET A O 1
ATOM 1840 N N . GLU A 1 243 ? 5.191 -5.637 -4.348 1 97.81 243 GLU A N 1
ATOM 1841 C CA . GLU A 1 243 ? 6.348 -4.93 -4.883 1 97.81 243 GLU A CA 1
ATOM 1842 C C . GLU A 1 243 ? 6.422 -3.504 -4.34 1 97.81 243 GLU A C 1
ATOM 1844 O O . GLU A 1 243 ? 5.445 -2.756 -4.41 1 97.81 243 GLU A O 1
ATOM 1849 N N . GLY A 1 244 ? 7.57 -3.178 -3.814 1 96.5 244 GLY A N 1
ATOM 1850 C CA . GLY A 1 244 ? 7.719 -1.889 -3.156 1 96.5 244 GLY A CA 1
ATOM 1851 C C . GLY A 1 244 ? 8.203 -0.795 -4.09 1 96.5 244 GLY A C 1
ATOM 1852 O O . GLY A 1 244 ? 7.965 0.388 -3.846 1 96.5 244 GLY A O 1
ATOM 1853 N N . ASN A 1 245 ? 8.977 -1.122 -5.137 1 95.56 245 ASN A N 1
ATOM 1854 C CA . ASN A 1 245 ? 9.609 -0.131 -6 1 95.56 245 ASN A CA 1
ATOM 1855 C C . ASN A 1 245 ? 8.57 0.638 -6.82 1 95.56 245 ASN A C 1
ATOM 1857 O O . ASN A 1 245 ? 7.93 0.071 -7.703 1 95.56 245 ASN A O 1
ATOM 1861 N N . PRO A 1 246 ? 8.43 1.9 -6.57 1 91.81 246 PRO A N 1
ATOM 1862 C CA . PRO A 1 246 ? 7.383 2.674 -7.238 1 91.81 246 PRO A CA 1
ATOM 1863 C C . PRO A 1 246 ? 7.57 2.73 -8.758 1 91.81 246 PRO A C 1
ATOM 1865 O O . PRO A 1 246 ? 6.617 3.002 -9.484 1 91.81 246 PRO A O 1
ATOM 1868 N N . THR A 1 247 ? 8.758 2.453 -9.227 1 91.69 247 THR A N 1
ATOM 1869 C CA . THR A 1 247 ? 9.055 2.43 -10.656 1 91.69 247 THR A CA 1
ATOM 1870 C C . THR A 1 247 ? 8.117 1.466 -11.383 1 91.69 247 THR A C 1
ATOM 1872 O O . THR A 1 247 ? 7.773 1.684 -12.547 1 91.69 247 THR A O 1
ATOM 1875 N N . PHE A 1 248 ? 7.664 0.501 -10.617 1 94.12 248 PHE A N 1
ATOM 1876 C CA . PHE A 1 248 ? 6.945 -0.582 -11.281 1 94.12 248 PHE A CA 1
ATOM 1877 C C . PHE A 1 248 ? 5.445 -0.469 -11.031 1 94.12 248 PHE A C 1
ATOM 1879 O O . PHE A 1 248 ? 4.664 -1.279 -11.531 1 94.12 248 PHE A O 1
ATOM 1886 N N . THR A 1 249 ? 4.988 0.498 -10.328 1 91.62 249 THR A N 1
ATOM 1887 C CA . THR A 1 249 ? 3.596 0.604 -9.906 1 91.62 249 THR A CA 1
ATOM 1888 C C . THR A 1 249 ? 2.664 0.608 -11.109 1 91.62 249 THR A C 1
ATOM 1890 O O . THR A 1 249 ? 1.738 -0.202 -11.188 1 91.62 249 THR A O 1
ATOM 1893 N N . GLU A 1 250 ? 2.916 1.429 -12.07 1 88.56 250 GLU A N 1
ATOM 1894 C CA . GLU A 1 250 ? 2.029 1.566 -13.227 1 88.56 250 GLU A CA 1
ATOM 1895 C C . GLU A 1 250 ? 1.982 0.279 -14.039 1 88.56 250 GLU A C 1
ATOM 1897 O O . GLU A 1 250 ? 0.904 -0.193 -14.406 1 88.56 250 GLU A O 1
ATOM 1902 N N . ARG A 1 251 ? 3.102 -0.298 -14.297 1 92.5 251 ARG A N 1
ATOM 1903 C CA . ARG A 1 251 ? 3.145 -1.496 -15.133 1 92.5 251 ARG A CA 1
ATOM 1904 C C . ARG A 1 251 ? 2.461 -2.67 -14.438 1 92.5 251 ARG A C 1
ATOM 1906 O O . ARG A 1 251 ? 1.81 -3.488 -15.086 1 92.5 251 ARG A O 1
ATOM 1913 N N . LEU A 1 252 ? 2.643 -2.777 -13.148 1 95 252 LEU A N 1
ATOM 1914 C CA . LEU A 1 252 ? 2.035 -3.875 -12.406 1 95 252 LEU A CA 1
ATOM 1915 C C . LEU A 1 252 ? 0.518 -3.73 -12.359 1 95 252 LEU A C 1
ATOM 1917 O O . LEU A 1 252 ? -0.207 -4.727 -12.398 1 95 252 LEU A O 1
ATOM 1921 N N . ARG A 1 253 ? 0.041 -2.516 -12.281 1 90.75 253 ARG A N 1
ATOM 1922 C CA . ARG A 1 253 ? -1.397 -2.279 -12.359 1 90.75 253 ARG A CA 1
ATOM 1923 C C . ARG A 1 253 ? -1.951 -2.703 -13.719 1 90.75 253 ARG A C 1
ATOM 1925 O O . ARG A 1 253 ? -3.02 -3.316 -13.789 1 90.75 253 ARG A O 1
ATOM 1932 N N . LYS A 1 254 ? -1.244 -2.395 -14.758 1 91.75 254 LYS A N 1
ATOM 1933 C CA . LYS A 1 254 ? -1.648 -2.805 -16.094 1 91.75 254 LYS A CA 1
ATOM 1934 C C . LYS A 1 254 ? -1.695 -4.324 -16.219 1 91.75 254 LYS A C 1
ATOM 1936 O O . LYS A 1 254 ? -2.637 -4.879 -16.797 1 91.75 254 LYS A O 1
ATOM 1941 N N . LEU A 1 255 ? -0.688 -4.953 -15.695 1 94.38 255 LEU A N 1
ATOM 1942 C CA . LEU A 1 255 ? -0.637 -6.414 -15.711 1 94.38 255 LEU A CA 1
ATOM 1943 C C . LEU A 1 255 ? -1.829 -7.004 -14.961 1 94.38 255 LEU A C 1
ATOM 1945 O O . LEU A 1 255 ? -2.494 -7.91 -15.469 1 94.38 255 LEU A O 1
ATOM 1949 N N . GLU A 1 256 ? -2.055 -6.492 -13.766 1 93.88 256 GLU A N 1
ATOM 1950 C CA . GLU A 1 256 ? -3.182 -6.953 -12.961 1 93.88 256 GLU A CA 1
ATOM 1951 C C . GLU A 1 256 ? -4.5 -6.781 -13.703 1 93.88 256 GLU A C 1
ATOM 1953 O O . GLU A 1 256 ? -5.324 -7.699 -13.742 1 93.88 256 GLU A O 1
ATOM 1958 N N . ASN A 1 257 ? -4.68 -5.598 -14.273 1 90.5 257 ASN A N 1
ATOM 1959 C CA . ASN A 1 257 ? -5.91 -5.316 -15.008 1 90.5 257 ASN A CA 1
ATOM 1960 C C . ASN A 1 257 ? -6.078 -6.262 -16.203 1 90.5 257 ASN A C 1
ATOM 1962 O O . ASN A 1 257 ? -7.18 -6.75 -16.453 1 90.5 257 ASN A O 1
ATOM 1966 N N . TYR A 1 258 ? -5.02 -6.488 -16.891 1 93 258 TYR A N 1
ATOM 1967 C CA . TYR A 1 258 ? -5.066 -7.387 -18.047 1 93 258 TYR A CA 1
ATOM 1968 C C . TYR A 1 258 ? -5.551 -8.773 -17.625 1 93 258 TYR A C 1
ATOM 1970 O O . TYR A 1 258 ? -6.453 -9.328 -18.25 1 93 258 TYR A O 1
ATOM 1978 N N . ILE A 1 259 ? -5 -9.305 -16.578 1 93.38 259 ILE A N 1
ATOM 1979 C CA . ILE A 1 259 ? -5.324 -10.656 -16.125 1 93.38 259 ILE A CA 1
ATOM 1980 C C . ILE A 1 259 ? -6.758 -10.695 -15.602 1 93.38 259 ILE A C 1
ATOM 1982 O O . ILE A 1 259 ? -7.508 -11.625 -15.898 1 93.38 259 ILE A O 1
ATOM 1986 N N . ARG A 1 260 ? -7.129 -9.688 -14.891 1 89.12 260 ARG A N 1
ATOM 1987 C CA . ARG A 1 260 ? -8.461 -9.633 -14.297 1 89.12 260 ARG A CA 1
ATOM 1988 C C . ARG A 1 260 ? -9.531 -9.547 -15.383 1 89.12 260 ARG A C 1
ATOM 1990 O O . ARG A 1 260 ? -10.664 -9.992 -15.18 1 89.12 260 ARG A O 1
ATOM 1997 N N . GLU A 1 261 ? -9.195 -9.008 -16.531 1 89.12 261 GLU A N 1
ATOM 1998 C CA . GLU A 1 261 ? -10.172 -8.789 -17.594 1 89.12 261 GLU A CA 1
ATOM 1999 C C . GLU A 1 261 ? -10.219 -9.977 -18.547 1 89.12 261 GLU A C 1
ATOM 2001 O O . GLU A 1 261 ? -11.102 -10.047 -19.406 1 89.12 261 GLU A O 1
ATOM 2006 N N . MET A 1 262 ? -9.289 -10.898 -18.406 1 89.94 262 MET A N 1
ATOM 2007 C CA . MET A 1 262 ? -9.383 -12.133 -19.188 1 89.94 262 MET A CA 1
ATOM 2008 C C . MET A 1 262 ? -10.695 -12.859 -18.891 1 89.94 262 MET A C 1
ATOM 2010 O O . MET A 1 262 ? -11.141 -12.914 -17.75 1 89.94 262 MET A O 1
ATOM 2014 N N . GLN A 1 263 ? -11.273 -13.422 -19.969 1 89.62 263 GLN A N 1
ATOM 2015 C CA . GLN A 1 263 ? -12.5 -14.203 -19.828 1 89.62 263 GLN A CA 1
ATOM 2016 C C . GLN A 1 263 ? -12.414 -15.508 -20.609 1 89.62 263 GLN A C 1
ATOM 2018 O O . GLN A 1 263 ? -12.094 -15.5 -21.812 1 89.62 263 GLN A O 1
ATOM 2023 N N . PRO A 1 264 ? -12.719 -16.625 -20 1 92.06 264 PRO A N 1
ATOM 2024 C CA . PRO A 1 264 ? -12.945 -16.766 -18.562 1 92.06 264 PRO A CA 1
ATOM 2025 C C . PRO A 1 264 ? -11.688 -16.469 -17.734 1 92.06 264 PRO A C 1
ATOM 2027 O O . PRO A 1 264 ? -10.57 -16.578 -18.25 1 92.06 264 PRO A O 1
ATOM 2030 N N . ARG A 1 265 ? -11.844 -16.141 -16.453 1 89.75 265 ARG A N 1
ATOM 2031 C CA . ARG A 1 265 ? -10.727 -15.727 -15.602 1 89.75 265 ARG A CA 1
ATOM 2032 C C . ARG A 1 265 ? -9.844 -16.906 -15.227 1 89.75 265 ARG A C 1
ATOM 2034 O O . ARG A 1 265 ? -10.344 -17.938 -14.75 1 89.75 265 ARG A O 1
ATOM 2041 N N . PRO A 1 266 ? -8.531 -16.719 -15.383 1 93.94 266 PRO A N 1
ATOM 2042 C CA . PRO A 1 266 ? -7.629 -17.844 -15.141 1 93.94 266 PRO A CA 1
ATOM 2043 C C . PRO A 1 266 ? -7.391 -18.109 -13.656 1 93.94 266 PRO A C 1
ATOM 2045 O O . PRO A 1 266 ? -6.895 -19.172 -13.281 1 93.94 266 PRO A O 1
ATOM 2048 N N . VAL A 1 267 ? -7.711 -17.141 -12.812 1 94.12 267 VAL A N 1
ATOM 2049 C CA . VAL A 1 267 ? -7.586 -17.266 -11.367 1 94.12 267 VAL A CA 1
ATOM 2050 C C . VAL A 1 267 ? -8.828 -16.703 -10.688 1 94.12 267 VAL A C 1
ATOM 2052 O O . VAL A 1 267 ? -9.602 -15.961 -11.305 1 94.12 267 VAL A O 1
ATOM 2055 N N . GLN A 1 268 ? -8.961 -17.125 -9.453 1 91.75 268 GLN A N 1
ATOM 2056 C CA . GLN A 1 268 ? -10.133 -16.672 -8.719 1 91.75 268 GLN A CA 1
ATOM 2057 C C . GLN A 1 268 ? -10.039 -15.18 -8.406 1 91.75 268 GLN A C 1
ATOM 2059 O O . GLN A 1 268 ? -11.039 -14.469 -8.477 1 91.75 268 GLN A O 1
ATOM 2064 N N . HIS A 1 269 ? -8.844 -14.789 -7.988 1 91.88 269 HIS A N 1
ATOM 2065 C CA . HIS A 1 269 ? -8.57 -13.406 -7.621 1 91.88 269 HIS A CA 1
ATOM 2066 C C . HIS A 1 269 ? -7.09 -13.078 -7.777 1 91.88 269 HIS A C 1
ATOM 2068 O O . HIS A 1 269 ? -6.234 -13.945 -7.598 1 91.88 269 HIS A O 1
ATOM 2074 N N . LEU A 1 270 ? -6.848 -11.891 -8.203 1 94.56 270 LEU A N 1
ATOM 2075 C CA . LEU A 1 270 ? -5.469 -11.43 -8.32 1 94.56 270 LEU A CA 1
ATOM 2076 C C . LEU A 1 270 ? -5.328 -9.992 -7.828 1 94.56 270 LEU A C 1
ATOM 2078 O O . LEU A 1 270 ? -6.133 -9.125 -8.18 1 94.56 270 LEU A O 1
ATOM 2082 N N . HIS A 1 271 ? -4.363 -9.766 -7 1 94.88 271 HIS A N 1
ATOM 2083 C CA . HIS A 1 271 ? -4.027 -8.406 -6.594 1 94.88 271 HIS A CA 1
ATOM 2084 C C . HIS A 1 271 ? -2.533 -8.273 -6.312 1 94.88 271 HIS A C 1
ATOM 2086 O O . HIS A 1 271 ? -1.948 -9.117 -5.625 1 94.88 271 HIS A O 1
ATOM 2092 N N . ILE A 1 272 ? -1.983 -7.266 -6.852 1 96.38 272 ILE A N 1
ATOM 2093 C CA . ILE A 1 272 ? -0.59 -6.945 -6.566 1 96.38 272 ILE A CA 1
ATOM 2094 C C . ILE A 1 272 ? -0.517 -5.695 -5.691 1 96.38 272 ILE A C 1
ATOM 2096 O O . ILE A 1 272 ? -0.901 -4.605 -6.117 1 96.38 272 ILE A O 1
ATOM 2100 N N . PHE A 1 273 ? -0.05 -5.867 -4.527 1 96.62 273 PHE A N 1
ATOM 2101 C CA . PHE A 1 273 ? 0.171 -4.742 -3.623 1 96.62 273 PHE A CA 1
ATOM 2102 C C . PHE A 1 273 ? 1.401 -3.947 -4.039 1 96.62 273 PHE A C 1
ATOM 2104 O O . PHE A 1 273 ? 2.531 -4.34 -3.74 1 96.62 273 PHE A O 1
ATOM 2111 N N . THR A 1 274 ? 1.138 -2.844 -4.652 1 95.12 274 THR A N 1
ATOM 2112 C CA . THR A 1 274 ? 2.242 -1.989 -5.074 1 95.12 274 THR A CA 1
ATOM 2113 C C . THR A 1 274 ? 2.686 -1.078 -3.932 1 95.12 274 THR A C 1
ATOM 2115 O O . THR A 1 274 ? 1.937 -0.866 -2.975 1 95.12 274 THR A O 1
ATOM 2118 N N . GLU A 1 275 ? 3.969 -0.655 -4.008 1 95.12 275 GLU A N 1
ATOM 2119 C CA . GLU A 1 275 ? 4.59 0.207 -3.008 1 95.12 275 GLU A CA 1
ATOM 2120 C C . GLU A 1 275 ? 4.418 -0.366 -1.604 1 95.12 275 GLU A C 1
ATOM 2122 O O . GLU A 1 275 ? 4.113 0.367 -0.661 1 95.12 275 GLU A O 1
ATOM 2127 N N . SER A 1 276 ? 4.496 -1.655 -1.6 1 96.81 276 SER A N 1
ATOM 2128 C CA . SER A 1 276 ? 4.43 -2.451 -0.378 1 96.81 276 SER A CA 1
ATOM 2129 C C . SER A 1 276 ? 5.496 -3.539 -0.369 1 96.81 276 SER A C 1
ATOM 2131 O O . SER A 1 276 ? 5.867 -4.062 -1.423 1 96.81 276 SER A O 1
ATOM 2133 N N . VAL A 1 277 ? 5.984 -3.814 0.785 1 97.62 277 VAL A N 1
ATOM 2134 C CA . VAL A 1 277 ? 7.023 -4.828 0.924 1 97.62 277 VAL A CA 1
ATOM 2135 C C . VAL A 1 277 ? 6.695 -5.742 2.102 1 97.62 277 VAL A C 1
ATOM 2137 O O . VAL A 1 277 ? 5.969 -5.352 3.018 1 97.62 277 VAL A O 1
ATOM 2140 N N . VAL A 1 278 ? 7.215 -6.949 2.004 1 97.88 278 VAL A N 1
ATOM 2141 C CA . VAL A 1 278 ? 7.129 -7.84 3.156 1 97.88 278 VAL A CA 1
ATOM 2142 C C . VAL A 1 278 ? 8.281 -7.551 4.117 1 97.88 278 VAL A C 1
ATOM 2144 O O . VAL A 1 278 ? 9.414 -7.316 3.691 1 97.88 278 VAL A O 1
ATOM 2147 N N . THR A 1 279 ? 7.965 -7.406 5.34 1 95.81 279 THR A N 1
ATOM 2148 C CA . THR A 1 279 ? 8.914 -7.172 6.418 1 95.81 279 THR A CA 1
ATOM 2149 C C . THR A 1 279 ? 8.5 -7.922 7.68 1 95.81 279 THR A C 1
ATOM 2151 O O . THR A 1 279 ? 7.461 -8.594 7.695 1 95.81 279 THR A O 1
ATOM 2154 N N . ALA A 1 280 ? 9.367 -7.871 8.664 1 95.06 280 ALA A N 1
ATOM 2155 C CA . ALA A 1 280 ? 9.062 -8.539 9.922 1 95.06 280 ALA A CA 1
ATOM 2156 C C . ALA A 1 280 ? 8.047 -7.738 10.734 1 95.06 280 ALA A C 1
ATOM 2158 O O . ALA A 1 280 ? 7.434 -8.266 11.664 1 95.06 280 ALA A O 1
ATOM 2159 N N . GLN A 1 281 ? 7.871 -6.512 10.352 1 92.69 281 GLN A N 1
ATOM 2160 C CA . GLN A 1 281 ? 6.969 -5.645 11.102 1 92.69 281 GLN A CA 1
ATOM 2161 C C . GLN A 1 281 ? 6.027 -4.891 10.172 1 92.69 281 GLN A C 1
ATOM 2163 O O . GLN A 1 281 ? 6.434 -4.43 9.102 1 92.69 281 GLN A O 1
ATOM 2168 N N . ASP A 1 282 ? 4.805 -4.797 10.664 1 94.94 282 ASP A N 1
ATOM 2169 C CA . ASP A 1 282 ? 3.811 -4.043 9.906 1 94.94 282 ASP A CA 1
ATOM 2170 C C . ASP A 1 282 ? 4.023 -2.539 10.07 1 94.94 282 ASP A C 1
ATOM 2172 O O . ASP A 1 282 ? 4.41 -2.072 11.148 1 94.94 282 ASP A O 1
ATOM 2176 N N . GLY A 1 283 ? 3.742 -1.829 8.914 1 93.25 283 GLY A N 1
ATOM 2177 C CA . GLY A 1 283 ? 3.758 -0.378 9.008 1 93.25 283 GLY A CA 1
ATOM 2178 C C . GLY A 1 283 ? 4.676 0.28 7.996 1 93.25 283 GLY A C 1
ATOM 2179 O O . GLY A 1 283 ? 5.336 -0.405 7.215 1 93.25 283 GLY A O 1
ATOM 2180 N N . PRO A 1 284 ? 4.684 1.604 8 1 92 284 PRO A N 1
ATOM 2181 C CA . PRO A 1 284 ? 5.566 2.346 7.098 1 92 284 PRO A CA 1
ATOM 2182 C C . PRO A 1 284 ? 7.031 1.945 7.242 1 92 284 PRO A C 1
ATOM 2184 O O . PRO A 1 284 ? 7.508 1.723 8.359 1 92 284 PRO A O 1
ATOM 2187 N N . THR A 1 285 ? 7.656 1.81 6.133 1 92.44 285 THR A N 1
ATOM 2188 C CA . THR A 1 285 ? 9.078 1.499 6.105 1 92.44 285 THR A CA 1
ATOM 2189 C C . THR A 1 285 ? 9.734 2.055 4.844 1 92.44 285 THR A C 1
ATOM 2191 O O . THR A 1 285 ? 9.109 2.826 4.105 1 92.44 285 THR A O 1
ATOM 2194 N N . LYS A 1 286 ? 11.023 1.727 4.695 1 92 286 LYS A N 1
ATOM 2195 C CA . LYS A 1 286 ? 11.773 2.195 3.531 1 92 286 LYS A CA 1
ATOM 2196 C C . LYS A 1 286 ? 12.203 1.029 2.645 1 92 286 LYS A C 1
ATOM 2198 O O . LYS A 1 286 ? 12.523 -0.05 3.145 1 92 286 LYS A O 1
ATOM 2203 N N . LEU A 1 287 ? 12.125 1.277 1.424 1 95.62 287 LEU A N 1
ATOM 2204 C CA . LEU A 1 287 ? 12.789 0.432 0.437 1 95.62 287 LEU A CA 1
ATOM 2205 C C . LEU A 1 287 ? 13.969 1.161 -0.199 1 95.62 287 LEU A C 1
ATOM 2207 O O . LEU A 1 287 ? 13.789 2.199 -0.84 1 95.62 287 LEU A O 1
ATOM 2211 N N . TYR A 1 288 ? 15.109 0.634 0.041 1 95.31 288 TYR A N 1
ATOM 2212 C CA . TYR A 1 288 ? 16.297 1.212 -0.573 1 95.31 288 TYR A CA 1
ATOM 2213 C C . TYR A 1 288 ? 16.453 0.742 -2.016 1 95.31 288 TYR A C 1
ATOM 2215 O O . TYR A 1 288 ? 16.312 -0.449 -2.303 1 95.31 288 TYR A O 1
ATOM 2223 N N . LEU A 1 289 ? 16.734 1.66 -2.896 1 95.88 289 LEU A N 1
ATOM 2224 C CA . LEU A 1 289 ? 16.484 1.416 -4.312 1 95.88 289 LEU A CA 1
ATOM 2225 C C . LEU A 1 289 ? 17.781 1.142 -5.059 1 95.88 289 LEU A C 1
ATOM 2227 O O . LEU A 1 289 ? 18.766 1.861 -4.883 1 95.88 289 LEU A O 1
ATOM 2231 N N . ASP A 1 290 ? 17.766 0.1 -5.84 1 95.94 290 ASP A N 1
ATOM 2232 C CA . ASP A 1 290 ? 18.703 -0.097 -6.934 1 95.94 290 ASP A CA 1
ATOM 2233 C C . ASP A 1 290 ? 18.359 0.797 -8.125 1 95.94 290 ASP A C 1
ATOM 2235 O O . ASP A 1 290 ? 17.266 0.71 -8.68 1 95.94 290 ASP A O 1
ATOM 2239 N N . LYS A 1 291 ? 19.328 1.62 -8.5 1 94.5 291 LYS A N 1
ATOM 2240 C CA . LYS A 1 291 ? 19.094 2.555 -9.602 1 94.5 291 LYS A CA 1
ATOM 2241 C C . LYS A 1 291 ? 20.062 2.312 -10.75 1 94.5 291 LYS A C 1
ATOM 2243 O O . LYS A 1 291 ? 20 2.98 -11.781 1 94.5 291 LYS A O 1
ATOM 2248 N N . THR A 1 292 ? 20.859 1.326 -10.594 1 94.19 292 THR A N 1
ATOM 2249 C CA . THR A 1 292 ? 21.922 1.171 -11.578 1 94.19 292 THR A CA 1
ATOM 2250 C C . THR A 1 292 ? 21.703 -0.093 -12.406 1 94.19 292 THR A C 1
ATOM 2252 O O . THR A 1 292 ? 22.188 -0.183 -13.539 1 94.19 292 THR A O 1
ATOM 2255 N N . SER A 1 293 ? 21.016 -1.096 -11.922 1 93.38 293 SER A N 1
ATOM 2256 C CA . SER A 1 293 ? 20.828 -2.357 -12.625 1 93.38 293 SER A CA 1
ATOM 2257 C C . SER A 1 293 ? 19.656 -2.273 -13.602 1 93.38 293 SER A C 1
ATOM 2259 O O . SER A 1 293 ? 18.719 -3.08 -13.539 1 93.38 293 SER A O 1
ATOM 2261 N N . VAL A 1 294 ? 19.734 -1.44 -14.531 1 91.88 294 VAL A N 1
ATOM 2262 C CA . VAL A 1 294 ? 18.641 -1.125 -15.445 1 91.88 294 VAL A CA 1
ATOM 2263 C C . VAL A 1 294 ? 18.25 -2.375 -16.234 1 91.88 294 VAL A C 1
ATOM 2265 O O . VAL A 1 294 ? 17.062 -2.707 -16.328 1 91.88 294 VAL A O 1
ATOM 2268 N N . GLU A 1 295 ? 19.203 -3.152 -16.719 1 90.81 295 GLU A N 1
ATOM 2269 C CA . GLU A 1 295 ? 18.953 -4.324 -17.547 1 90.81 295 GLU A CA 1
ATOM 2270 C C . GLU A 1 295 ? 18.297 -5.441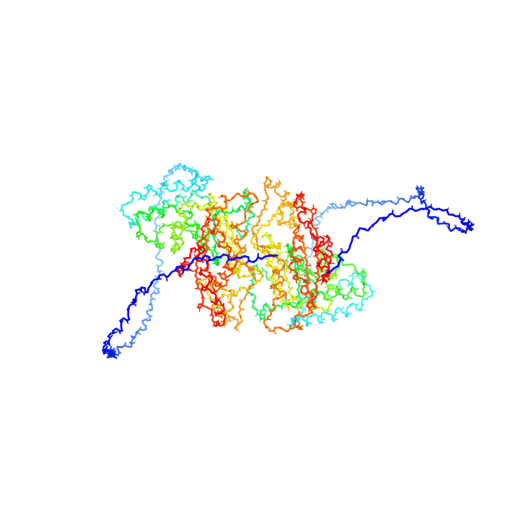 -16.734 1 90.81 295 GLU A C 1
ATOM 2272 O O . GLU A 1 295 ? 17.609 -6.297 -17.297 1 90.81 295 GLU A O 1
ATOM 2277 N N . GLN A 1 296 ? 18.484 -5.387 -15.484 1 91.19 296 GLN A N 1
ATOM 2278 C CA . GLN A 1 296 ? 17.938 -6.418 -14.609 1 91.19 296 GLN A CA 1
ATOM 2279 C C . GLN A 1 296 ? 16.703 -5.914 -13.875 1 91.19 296 GLN A C 1
ATOM 2281 O O . GLN A 1 296 ? 16.297 -6.488 -12.859 1 91.19 296 GLN A O 1
ATOM 2286 N N . ASN A 1 297 ? 16.156 -4.805 -14.305 1 92.75 297 ASN A N 1
ATOM 2287 C CA . ASN A 1 297 ? 14.93 -4.25 -13.75 1 92.75 297 ASN A CA 1
ATOM 2288 C C . ASN A 1 297 ? 15.102 -3.875 -12.281 1 92.75 297 ASN A C 1
ATOM 2290 O O . ASN A 1 297 ? 14.219 -4.137 -11.461 1 92.75 297 ASN A O 1
ATOM 2294 N N . PHE A 1 298 ? 16.297 -3.371 -11.969 1 94.69 298 PHE A N 1
ATOM 2295 C CA . PHE A 1 298 ? 16.562 -2.848 -10.633 1 94.69 298 PHE A CA 1
ATOM 2296 C C . PHE A 1 298 ? 16.281 -3.908 -9.57 1 94.69 298 PHE A C 1
ATOM 2298 O O . PHE A 1 298 ? 15.617 -3.635 -8.57 1 94.69 298 PHE A O 1
ATOM 2305 N N . TRP A 1 299 ? 16.734 -5.109 -9.75 1 93.62 299 TRP A N 1
ATOM 2306 C CA . TRP A 1 299 ? 16.391 -6.309 -8.992 1 93.62 299 TRP A CA 1
ATOM 2307 C C . TRP A 1 299 ? 16.969 -6.254 -7.59 1 93.62 299 TRP A C 1
ATOM 2309 O O . TRP A 1 299 ? 16.547 -7.004 -6.703 1 93.62 299 TRP A O 1
ATOM 2319 N N . GLY A 1 300 ? 17.859 -5.293 -7.301 1 95.94 300 GLY A N 1
ATOM 2320 C CA . GLY A 1 300 ? 18.594 -5.328 -6.047 1 95.94 300 GLY A CA 1
ATOM 2321 C C . GLY A 1 300 ? 18.016 -4.414 -4.988 1 95.94 300 GLY A C 1
ATOM 2322 O O . GLY A 1 300 ? 18.641 -4.164 -3.957 1 95.94 300 GLY A O 1
ATOM 2323 N N . SER A 1 301 ? 16.781 -3.82 -5.184 1 96.31 301 SER A N 1
ATOM 2324 C CA . SER A 1 301 ? 16.156 -3.018 -4.137 1 96.31 301 SER A CA 1
ATOM 2325 C C . SER A 1 301 ? 15.82 -3.867 -2.918 1 96.31 301 SER A C 1
ATOM 2327 O O . SER A 1 301 ? 15.414 -5.023 -3.053 1 96.31 301 SER A O 1
ATOM 2329 N N . SER A 1 302 ? 16.016 -3.254 -1.736 1 96.5 302 SER A N 1
ATOM 2330 C CA . SER A 1 302 ? 15.914 -4.02 -0.499 1 96.5 302 SER A CA 1
ATOM 2331 C C . SER A 1 302 ? 15.508 -3.129 0.669 1 96.5 302 SER A C 1
ATOM 2333 O O . SER A 1 302 ? 15.719 -1.915 0.636 1 96.5 302 SER A O 1
ATOM 2335 N N . ILE A 1 303 ? 14.922 -3.732 1.646 1 95.62 303 ILE A N 1
ATOM 2336 C CA . ILE A 1 303 ? 14.625 -2.977 2.859 1 95.62 303 ILE A CA 1
ATOM 2337 C C . ILE A 1 303 ? 15.891 -2.818 3.693 1 95.62 303 ILE A C 1
ATOM 2339 O O . ILE A 1 303 ? 15.891 -2.113 4.707 1 95.62 303 ILE A O 1
ATOM 2343 N N . LEU A 1 304 ? 16.922 -3.477 3.328 1 94.88 304 LEU A N 1
ATOM 2344 C CA . LEU A 1 304 ? 18.219 -3.33 3.969 1 94.88 304 LEU A CA 1
ATOM 2345 C C . LEU A 1 304 ? 19.094 -2.334 3.211 1 94.88 304 LEU A C 1
ATOM 2347 O O . LEU A 1 304 ? 19.359 -2.518 2.023 1 94.88 304 LEU A O 1
ATOM 2351 N N . SER A 1 305 ? 19.594 -1.354 3.914 1 91.88 305 SER A N 1
ATOM 2352 C CA . SER A 1 305 ? 20.281 -0.236 3.281 1 91.88 305 SER A CA 1
ATOM 2353 C C . SER A 1 305 ? 21.656 -0.657 2.76 1 91.88 305 SER A C 1
ATOM 2355 O O . SER A 1 305 ? 22.219 -0.004 1.877 1 91.88 305 SER A O 1
ATOM 2357 N N . SER A 1 306 ? 22.188 -1.75 3.289 1 95.19 306 SER A N 1
ATOM 2358 C CA . SER A 1 306 ? 23.547 -2.158 2.918 1 95.19 306 SER A CA 1
ATOM 2359 C C . SER A 1 306 ? 23.516 -3.182 1.788 1 95.19 306 SER A C 1
ATOM 2361 O O . SER A 1 306 ? 24.531 -3.836 1.514 1 95.19 306 SER A O 1
ATOM 2363 N N . GLN A 1 307 ? 22.391 -3.404 1.176 1 96.06 307 GLN A N 1
ATOM 2364 C CA . GLN A 1 307 ? 22.328 -4.273 0.003 1 96.06 307 GLN A CA 1
ATOM 2365 C C . GLN A 1 307 ? 23.25 -3.758 -1.106 1 96.06 307 GLN A C 1
ATOM 2367 O O . GLN A 1 307 ? 23.281 -2.557 -1.382 1 96.06 307 GLN A O 1
ATOM 2372 N N . GLN A 1 308 ? 23.906 -4.574 -1.732 1 96.81 308 GLN A N 1
ATOM 2373 C CA . GLN A 1 308 ? 25.047 -4.227 -2.584 1 96.81 308 GLN A CA 1
ATOM 2374 C C . GLN A 1 308 ? 24.609 -3.32 -3.734 1 96.81 308 GLN A C 1
ATOM 2376 O O . GLN A 1 308 ? 25.328 -2.379 -4.09 1 96.81 308 GLN A O 1
ATOM 2381 N N . ASP A 1 309 ? 23.484 -3.58 -4.371 1 96.69 309 ASP A N 1
ATOM 2382 C CA . ASP A 1 309 ? 23.062 -2.785 -5.52 1 96.69 309 ASP A CA 1
ATOM 2383 C C . ASP A 1 309 ? 22.531 -1.423 -5.078 1 96.69 309 ASP A C 1
ATOM 2385 O O . ASP A 1 309 ? 22.672 -0.433 -5.801 1 96.69 309 ASP A O 1
ATOM 2389 N N . ALA A 1 310 ? 21.922 -1.337 -3.902 1 95.56 310 ALA A N 1
ATOM 2390 C CA . ALA A 1 310 ? 21.531 -0.051 -3.334 1 95.56 310 ALA A CA 1
ATOM 2391 C C . ALA A 1 310 ? 22.75 0.802 -3.004 1 95.56 310 ALA A C 1
ATOM 2393 O O . ALA A 1 310 ? 22.781 1.993 -3.32 1 95.56 310 ALA A O 1
ATOM 2394 N N . VAL A 1 311 ? 23.75 0.133 -2.445 1 96.25 311 VAL A N 1
ATOM 2395 C CA . VAL A 1 311 ? 25 0.82 -2.092 1 96.25 311 VAL A CA 1
ATOM 2396 C C . VAL A 1 311 ? 25.703 1.293 -3.357 1 96.25 311 VAL A C 1
ATOM 2398 O O . VAL A 1 311 ? 26.172 2.43 -3.426 1 96.25 311 VAL A O 1
ATOM 2401 N N . LYS A 1 312 ? 25.781 0.418 -4.309 1 96.94 312 LYS A N 1
ATOM 2402 C CA . LYS A 1 312 ? 26.391 0.781 -5.586 1 96.94 312 LYS A CA 1
ATOM 2403 C C . LYS A 1 312 ? 25.688 1.986 -6.207 1 96.94 312 LYS A C 1
ATOM 2405 O O . LYS A 1 312 ? 26.344 2.92 -6.676 1 96.94 312 LYS A O 1
ATOM 2410 N N . SER A 1 313 ? 24.406 1.967 -6.188 1 95.25 313 SER A N 1
ATOM 2411 C CA . SER A 1 313 ? 23.625 3.08 -6.719 1 95.25 313 SER A CA 1
ATOM 2412 C C . SER A 1 313 ? 23.938 4.375 -5.977 1 95.25 313 SER A C 1
ATOM 2414 O O . SER A 1 313 ? 24.094 5.43 -6.598 1 95.25 313 SER A O 1
ATOM 2416 N N . ALA A 1 314 ? 24.016 4.285 -4.695 1 93.44 314 ALA A N 1
ATOM 2417 C CA . ALA A 1 314 ? 24.344 5.445 -3.867 1 93.44 314 ALA A CA 1
ATOM 2418 C C . ALA A 1 314 ? 25.703 6.02 -4.23 1 93.44 314 ALA A C 1
ATOM 2420 O O . ALA A 1 314 ? 25.844 7.227 -4.449 1 93.44 314 ALA A O 1
ATOM 2421 N N . ASN A 1 315 ? 26.688 5.164 -4.348 1 94.94 315 ASN A N 1
ATOM 2422 C CA . ASN A 1 315 ? 28.062 5.578 -4.602 1 94.94 315 ASN A CA 1
ATOM 2423 C C . ASN A 1 315 ? 28.219 6.176 -5.996 1 94.94 315 ASN A C 1
ATOM 2425 O O . ASN A 1 315 ? 28.938 7.16 -6.176 1 94.94 315 ASN A O 1
ATOM 2429 N N . GLU A 1 316 ? 27.547 5.633 -6.934 1 94.88 316 GLU A N 1
ATOM 2430 C CA . GLU A 1 316 ? 27.734 6.027 -8.32 1 94.88 316 GLU A CA 1
ATOM 2431 C C . GLU A 1 316 ? 26.875 7.23 -8.688 1 94.88 316 GLU A C 1
ATOM 2433 O O . GLU A 1 316 ? 27.25 8.039 -9.531 1 94.88 316 GLU A O 1
ATOM 2438 N N . LEU A 1 317 ? 25.734 7.359 -8.031 1 92.38 317 LEU A N 1
ATOM 2439 C CA . LEU A 1 317 ? 24.766 8.312 -8.578 1 92.38 317 LEU A CA 1
ATOM 2440 C C . LEU A 1 317 ? 24.453 9.398 -7.555 1 92.38 317 LEU A C 1
ATOM 2442 O O . LEU A 1 317 ? 23.859 10.422 -7.898 1 92.38 317 LEU A O 1
ATOM 2446 N N . ASN A 1 318 ? 24.797 9.203 -6.328 1 90.88 318 ASN A N 1
ATOM 2447 C CA . ASN A 1 318 ? 24.281 10.102 -5.305 1 90.88 318 ASN A CA 1
ATOM 2448 C C . ASN A 1 318 ? 25.312 10.336 -4.195 1 90.88 318 ASN A C 1
ATOM 2450 O O . ASN A 1 318 ? 24.953 10.414 -3.02 1 90.88 318 ASN A O 1
ATOM 2454 N N . LYS A 1 319 ? 26.531 10.344 -4.473 1 91.12 319 LYS A N 1
ATOM 2455 C CA . LYS A 1 319 ? 27.641 10.695 -3.584 1 91.12 319 LYS A CA 1
ATOM 2456 C C . LYS A 1 319 ? 27.594 9.883 -2.293 1 91.12 319 LYS A C 1
ATOM 2458 O O . LYS A 1 319 ? 27.781 10.43 -1.204 1 91.12 319 LYS A O 1
ATOM 2463 N N . GLY A 1 320 ? 27.156 8.586 -2.375 1 90.81 320 GLY A N 1
ATOM 2464 C CA . GLY A 1 320 ? 27.219 7.676 -1.245 1 90.81 320 GLY A CA 1
ATOM 2465 C C . GLY A 1 320 ? 25.938 7.637 -0.44 1 90.81 320 GLY A C 1
ATOM 2466 O O . GLY A 1 320 ? 25.797 6.832 0.484 1 90.81 320 GLY A O 1
ATOM 2467 N N . GLN A 1 321 ? 24.953 8.477 -0.822 1 88.12 321 GLN A N 1
ATOM 2468 C CA . GLN A 1 321 ? 23.672 8.477 -0.119 1 88.12 321 GLN A CA 1
ATOM 2469 C C . GLN A 1 321 ? 22.672 7.527 -0.784 1 88.12 321 GLN A C 1
ATOM 2471 O O . GLN A 1 321 ? 22.375 7.664 -1.974 1 88.12 321 GLN A O 1
ATOM 2476 N N . VAL A 1 322 ? 22.141 6.672 -0.014 1 90.44 322 VAL A N 1
ATOM 2477 C CA . VAL A 1 322 ? 21.25 5.648 -0.559 1 90.44 322 VAL A CA 1
ATOM 2478 C C . VAL A 1 322 ? 19.922 6.277 -0.981 1 90.44 322 VAL A C 1
ATOM 2480 O O . VAL A 1 322 ? 19.406 7.168 -0.302 1 90.44 322 VAL A O 1
ATOM 2483 N N . PHE A 1 323 ? 19.438 5.828 -2.158 1 91.5 323 PHE A N 1
ATOM 2484 C CA . PHE A 1 323 ? 18.094 6.164 -2.588 1 91.5 323 PHE A CA 1
ATOM 2485 C C . PHE A 1 323 ? 17.062 5.332 -1.83 1 91.5 323 PHE A C 1
ATOM 2487 O O . PHE A 1 323 ? 17.297 4.156 -1.544 1 91.5 323 PHE A O 1
ATOM 2494 N N . SER A 1 324 ? 15.945 5.961 -1.5 1 92.19 324 SER A N 1
ATOM 2495 C CA . SER A 1 324 ? 14.898 5.188 -0.828 1 92.19 324 SER A CA 1
ATOM 2496 C C . SER A 1 324 ? 13.508 5.68 -1.218 1 92.19 324 SER A C 1
ATOM 2498 O O . SER A 1 324 ? 13.352 6.812 -1.681 1 92.19 324 SER A O 1
ATOM 2500 N N . ALA A 1 325 ? 12.594 4.809 -1.144 1 92.12 325 ALA A N 1
ATOM 2501 C CA . ALA A 1 325 ? 11.164 5.102 -1.27 1 92.12 325 ALA A CA 1
ATOM 2502 C C . ALA A 1 325 ? 10.422 4.758 0.016 1 92.12 325 ALA A C 1
ATOM 2504 O O . ALA A 1 325 ? 10.75 3.779 0.69 1 92.12 325 ALA A O 1
ATOM 2505 N N . ASP A 1 326 ? 9.461 5.617 0.34 1 90.81 326 ASP A N 1
ATOM 2506 C CA . ASP A 1 326 ? 8.547 5.281 1.429 1 90.81 326 ASP A CA 1
ATOM 2507 C C . ASP A 1 326 ? 7.508 4.262 0.979 1 90.81 326 ASP A C 1
ATOM 2509 O O . ASP A 1 326 ? 6.789 4.488 0.002 1 90.81 326 ASP A O 1
ATOM 2513 N N . VAL A 1 327 ? 7.465 3.158 1.702 1 94.44 327 VAL A N 1
ATOM 2514 C CA . VAL A 1 327 ? 6.555 2.084 1.315 1 94.44 327 VAL A CA 1
ATOM 2515 C C . VAL A 1 327 ? 5.859 1.525 2.555 1 94.44 327 VAL A C 1
ATOM 2517 O O . VAL A 1 327 ? 6.203 1.887 3.684 1 94.44 327 VAL A O 1
ATOM 2520 N N . MET A 1 328 ? 4.891 0.712 2.238 1 95.19 328 MET A N 1
ATOM 2521 C CA . MET A 1 328 ? 4.195 0.027 3.322 1 95.19 328 MET A CA 1
ATOM 2522 C C . MET A 1 328 ? 4.781 -1.359 3.557 1 95.19 328 MET A C 1
ATOM 2524 O O . MET A 1 328 ? 4.938 -2.141 2.617 1 95.19 328 MET A O 1
ATOM 2528 N N . GLY A 1 329 ? 5.176 -1.574 4.809 1 96.06 329 GLY A N 1
ATOM 2529 C CA . GLY A 1 329 ? 5.617 -2.904 5.191 1 96.06 329 GLY A CA 1
ATOM 2530 C C . GLY A 1 329 ? 4.504 -3.762 5.766 1 96.06 329 GLY A C 1
ATOM 2531 O O . GLY A 1 329 ? 3.662 -3.27 6.52 1 96.06 329 GLY A O 1
ATOM 2532 N N . ILE A 1 330 ? 4.508 -5.016 5.43 1 96.38 330 ILE A N 1
ATOM 2533 C CA . ILE A 1 330 ? 3.561 -5.973 5.988 1 96.38 330 ILE A CA 1
ATOM 2534 C C . ILE A 1 330 ? 4.281 -7.277 6.324 1 96.38 330 ILE A C 1
ATOM 2536 O O . ILE A 1 330 ? 5.141 -7.73 5.57 1 96.38 330 ILE A O 1
ATOM 2540 N N . SER A 1 331 ? 3.928 -7.762 7.453 1 97.62 331 SER A N 1
ATOM 2541 C CA . SER A 1 331 ? 4.48 -9.062 7.812 1 97.62 331 SER A CA 1
ATOM 2542 C C . SER A 1 331 ? 3.779 -10.188 7.062 1 97.62 331 SER A C 1
ATOM 2544 O O . SER A 1 331 ? 2.619 -10.055 6.672 1 97.62 331 SER A O 1
ATOM 2546 N N . LEU A 1 332 ? 4.5 -11.242 6.859 1 97.94 332 LEU A N 1
ATOM 2547 C CA . LEU A 1 332 ? 3.885 -12.398 6.215 1 97.94 332 LEU A CA 1
ATOM 2548 C C . LEU A 1 332 ? 2.756 -12.961 7.07 1 97.94 332 LEU A C 1
ATOM 2550 O O . LEU A 1 332 ? 1.744 -13.43 6.539 1 97.94 332 LEU A O 1
ATOM 2554 N N . SER A 1 333 ? 2.912 -12.852 8.359 1 97.69 333 SER A N 1
ATOM 2555 C CA . SER A 1 333 ? 1.854 -13.312 9.25 1 97.69 333 SER A CA 1
ATOM 2556 C C . SER A 1 333 ? 0.565 -12.523 9.031 1 97.69 333 SER A C 1
ATOM 2558 O O . SER A 1 333 ? -0.519 -13.109 8.961 1 97.69 333 SER A O 1
ATOM 2560 N N . SER A 1 334 ? 0.709 -11.211 8.953 1 95.56 334 SER A N 1
ATOM 2561 C CA . SER A 1 334 ? -0.47 -10.391 8.703 1 95.56 334 SER A CA 1
ATOM 2562 C C . SER A 1 334 ? -1.093 -10.711 7.348 1 95.56 334 SER A C 1
ATOM 2564 O O . SER A 1 334 ? -2.318 -10.734 7.211 1 95.56 334 SER A O 1
ATOM 2566 N N . MET A 1 335 ? -0.252 -10.945 6.344 1 95.06 335 MET A N 1
ATOM 2567 C CA . MET A 1 335 ? -0.731 -11.32 5.02 1 95.06 335 MET A CA 1
ATOM 2568 C C . MET A 1 335 ? -1.531 -12.625 5.082 1 95.06 335 MET A C 1
ATOM 2570 O O . MET A 1 335 ? -2.637 -12.703 4.543 1 95.06 335 MET A O 1
ATOM 2574 N N . VAL A 1 336 ? -0.997 -13.602 5.707 1 95.5 336 VAL A N 1
ATOM 2575 C CA . VAL A 1 336 ? -1.613 -14.922 5.801 1 95.5 336 VAL A CA 1
ATOM 2576 C C . VAL A 1 336 ? -2.908 -14.828 6.609 1 95.5 336 VAL A C 1
ATOM 2578 O O . VAL A 1 336 ? -3.941 -15.359 6.195 1 95.5 336 VAL A O 1
ATOM 2581 N N . LYS A 1 337 ? -2.857 -14.148 7.672 1 93.5 337 LYS A N 1
ATOM 2582 C CA . LYS A 1 337 ? -4.016 -13.984 8.547 1 93.5 337 LYS A CA 1
ATOM 2583 C C . LYS A 1 337 ? -5.195 -13.383 7.789 1 93.5 337 LYS A C 1
ATOM 2585 O O . LYS A 1 337 ? -6.34 -13.812 7.965 1 93.5 337 LYS A O 1
ATOM 2590 N N . ASN A 1 338 ? -4.871 -12.469 6.926 1 91.5 338 ASN A N 1
ATOM 2591 C CA . ASN A 1 338 ? -5.938 -11.68 6.312 1 91.5 338 ASN A CA 1
ATOM 2592 C C . ASN A 1 338 ? -6.266 -12.18 4.906 1 91.5 338 ASN A C 1
ATOM 2594 O O . ASN A 1 338 ? -7.059 -11.562 4.191 1 91.5 338 ASN A O 1
ATOM 2598 N N . THR A 1 339 ? -5.691 -13.258 4.484 1 89.81 339 THR A N 1
ATOM 2599 C CA . THR A 1 339 ? -6.023 -13.859 3.197 1 89.81 339 THR A CA 1
ATOM 2600 C C . THR A 1 339 ? -6.453 -15.312 3.373 1 89.81 339 THR A C 1
ATOM 2602 O O . THR A 1 339 ? -7.645 -15.602 3.52 1 89.81 339 THR A O 1
ATOM 2605 N N . VAL A 1 340 ? -5.496 -16.172 3.678 1 89.38 340 VAL A N 1
ATOM 2606 C CA . VAL A 1 340 ? -5.75 -17.609 3.676 1 89.38 340 VAL A CA 1
ATOM 2607 C C . VAL A 1 340 ? -6.547 -18 4.922 1 89.38 340 VAL A C 1
ATOM 2609 O O . VAL A 1 340 ? -7.367 -18.922 4.883 1 89.38 340 VAL A O 1
ATOM 2612 N N . LEU A 1 341 ? -6.352 -17.219 5.977 1 90.94 341 LEU A N 1
ATOM 2613 C CA . LEU A 1 341 ? -7.008 -17.562 7.234 1 90.94 341 LEU A CA 1
ATOM 2614 C C . LEU A 1 341 ? -8.211 -16.672 7.496 1 90.94 341 LEU A C 1
ATOM 2616 O O . LEU A 1 341 ? -8.805 -16.719 8.57 1 90.94 341 LEU A O 1
ATOM 2620 N N . ALA A 1 342 ? -8.484 -15.859 6.578 1 87.38 342 ALA A N 1
ATOM 2621 C CA . ALA A 1 342 ? -9.625 -14.961 6.738 1 87.38 342 ALA A CA 1
ATOM 2622 C C . ALA A 1 342 ? -10.938 -15.719 6.559 1 87.38 342 ALA A C 1
ATOM 2624 O O . ALA A 1 342 ? -11.711 -15.414 5.645 1 87.38 342 ALA A O 1
ATOM 2625 N N . PHE A 1 343 ? -11.258 -16.547 7.465 1 87.38 343 PHE A N 1
ATOM 2626 C CA . PHE A 1 343 ? -12.461 -17.359 7.391 1 87.38 343 PHE A CA 1
ATOM 2627 C C . PHE A 1 343 ? -13.703 -16.547 7.742 1 87.38 343 PHE A C 1
ATOM 2629 O O . PHE A 1 343 ? -13.656 -15.688 8.625 1 87.38 343 PHE A O 1
ATOM 2636 N N . LYS A 1 344 ? -14.75 -16.891 7.098 1 79.38 344 LYS A N 1
ATOM 2637 C CA . LYS A 1 344 ? -16.031 -16.312 7.473 1 79.38 344 LYS A CA 1
ATOM 2638 C C . LYS A 1 344 ? -16.531 -16.891 8.797 1 79.38 344 LYS A C 1
ATOM 2640 O O . LYS A 1 344 ? -16.141 -17.984 9.188 1 79.38 344 LYS A O 1
ATOM 2645 N N . GLU A 1 345 ? -17.422 -16.141 9.258 1 79.12 345 GLU A N 1
ATOM 2646 C CA . GLU A 1 345 ? -18.062 -16.641 10.469 1 79.12 345 GLU A CA 1
ATOM 2647 C C . GLU A 1 345 ? -18.891 -17.891 10.172 1 79.12 345 GLU A C 1
ATOM 2649 O O . GLU A 1 345 ? -19.578 -17.953 9.156 1 79.12 345 GLU A O 1
ATOM 2654 N N . GLY A 1 346 ? -18.781 -18.859 11.008 1 82.31 346 GLY A N 1
ATOM 2655 C CA . GLY A 1 346 ? -19.609 -20.047 10.891 1 82.31 346 GLY A CA 1
ATOM 2656 C C . GLY A 1 346 ? -19 -21.125 10 1 82.31 346 GLY A C 1
ATOM 2657 O O . GLY A 1 346 ? -19.609 -22.172 9.773 1 82.31 346 GLY A O 1
ATOM 2658 N N . VAL A 1 347 ? -17.844 -20.844 9.5 1 86.31 347 VAL A N 1
ATOM 2659 C CA . VAL A 1 347 ? -17.203 -21.844 8.648 1 86.31 347 VAL A CA 1
ATOM 2660 C C . VAL A 1 347 ? -16.875 -23.094 9.461 1 86.31 347 VAL A C 1
ATOM 2662 O O . VAL A 1 347 ? -16.516 -23 10.633 1 86.31 347 VAL A O 1
ATOM 2665 N N . THR A 1 348 ? -17.094 -24.219 8.883 1 89.94 348 THR A N 1
ATOM 2666 C CA . THR A 1 348 ? -16.844 -25.484 9.57 1 89.94 348 THR A CA 1
ATOM 2667 C C . THR A 1 348 ? -15.359 -25.844 9.492 1 89.94 348 THR A C 1
ATOM 2669 O O . THR A 1 348 ? -14.625 -25.344 8.641 1 89.94 348 THR A O 1
ATOM 2672 N N . ASP A 1 349 ? -14.961 -26.766 10.305 1 89.12 349 ASP A N 1
ATOM 2673 C CA . ASP A 1 349 ? -13.578 -27.25 10.312 1 89.12 349 ASP A CA 1
ATOM 2674 C C . ASP A 1 349 ? -13.234 -27.953 9.008 1 89.12 349 ASP A C 1
ATOM 2676 O O . ASP A 1 349 ? -12.102 -27.859 8.531 1 89.12 349 ASP A O 1
ATOM 2680 N N . VAL A 1 350 ? -14.18 -28.547 8.484 1 90.44 350 VAL A N 1
ATOM 2681 C CA . VAL A 1 350 ? -13.969 -29.266 7.23 1 90.44 350 VAL A CA 1
ATOM 2682 C C . VAL A 1 350 ? -13.68 -28.266 6.109 1 90.44 350 VAL A C 1
ATOM 2684 O O . VAL A 1 350 ? -12.82 -28.516 5.262 1 90.44 350 VAL A O 1
ATOM 2687 N N . ASP A 1 351 ? -14.312 -27.109 6.219 1 88.31 351 ASP A N 1
ATOM 2688 C CA . ASP A 1 351 ? -14.156 -26.094 5.188 1 88.31 351 ASP A CA 1
ATOM 2689 C C . ASP A 1 351 ? -12.797 -25.391 5.309 1 88.31 351 ASP A C 1
ATOM 2691 O O . ASP A 1 351 ? -12.305 -24.828 4.34 1 88.31 351 ASP A O 1
ATOM 2695 N N . LYS A 1 352 ? -12.258 -25.516 6.434 1 91.31 352 LYS A N 1
ATOM 2696 C CA . LYS A 1 352 ? -11.008 -24.828 6.723 1 91.31 352 LYS A CA 1
ATOM 2697 C C . LYS A 1 352 ? -9.805 -25.641 6.25 1 91.31 352 LYS A C 1
ATOM 2699 O O . LYS A 1 352 ? -8.68 -25.141 6.242 1 91.31 352 LYS A O 1
ATOM 2704 N N . GLN A 1 353 ? -10.055 -26.875 5.766 1 93.38 353 GLN A N 1
ATOM 2705 C CA . GLN A 1 353 ? -8.961 -27.797 5.445 1 93.38 353 GLN A CA 1
ATOM 2706 C C . GLN A 1 353 ? -8.844 -28 3.939 1 93.38 353 GLN A C 1
ATOM 2708 O O . GLN A 1 353 ? -9.734 -27.609 3.184 1 93.38 353 GLN A O 1
ATOM 2713 N N . GLY A 1 354 ? -7.645 -28.562 3.602 1 93.56 354 GLY A N 1
ATOM 2714 C CA . GLY A 1 354 ? -7.465 -29 2.229 1 93.56 354 GLY A CA 1
ATOM 2715 C C . GLY A 1 354 ? -6.953 -27.906 1.312 1 93.56 354 GLY A C 1
ATOM 2716 O O . GLY A 1 354 ? -6.98 -28.047 0.088 1 93.56 354 GLY A O 1
ATOM 2717 N N . GLY A 1 355 ? -6.535 -26.844 1.892 1 95.06 355 GLY A N 1
ATOM 2718 C CA . GLY A 1 355 ? -6.012 -25.75 1.089 1 95.06 355 GLY A CA 1
ATOM 2719 C C . GLY A 1 355 ? -4.527 -25.859 0.807 1 95.06 355 GLY A C 1
ATOM 2720 O O . GLY A 1 355 ? -3.824 -26.625 1.472 1 95.06 355 GLY A O 1
ATOM 2721 N N . LEU A 1 356 ? -4.023 -25.141 -0.245 1 96.94 356 LEU A N 1
ATOM 2722 C CA . LEU A 1 356 ? -2.613 -25.047 -0.612 1 96.94 356 LEU A CA 1
ATOM 2723 C C . LEU A 1 356 ? -2.146 -23.609 -0.637 1 96.94 356 LEU A C 1
ATOM 2725 O O . LEU A 1 356 ? -2.727 -22.766 -1.34 1 96.94 356 LEU A O 1
ATOM 2729 N N . LEU A 1 357 ? -1.197 -23.375 0.167 1 97.25 357 LEU A N 1
ATOM 2730 C CA . LEU A 1 357 ? -0.529 -22.078 0.176 1 97.25 357 LEU A CA 1
ATOM 2731 C C . LEU A 1 357 ? 0.886 -22.203 -0.382 1 97.25 357 LEU A C 1
ATOM 2733 O O . LEU A 1 357 ? 1.724 -22.906 0.18 1 97.25 357 LEU A O 1
ATOM 2737 N N . ILE A 1 358 ? 1.152 -21.562 -1.532 1 96.62 358 ILE A N 1
ATOM 2738 C CA . ILE A 1 358 ? 2.494 -21.469 -2.098 1 96.62 358 ILE A CA 1
ATOM 2739 C C . ILE A 1 358 ? 3.029 -20.047 -1.926 1 96.62 358 ILE A C 1
ATOM 2741 O O . ILE A 1 358 ? 2.398 -19.078 -2.363 1 96.62 358 ILE A O 1
ATOM 2745 N N . ILE A 1 359 ? 4.18 -19.953 -1.325 1 97.12 359 ILE A N 1
ATOM 2746 C CA . ILE A 1 359 ? 4.828 -18.656 -1.129 1 97.12 359 ILE A CA 1
ATOM 2747 C C . ILE A 1 359 ? 6.168 -18.641 -1.857 1 97.12 359 ILE A C 1
ATOM 2749 O O . ILE A 1 359 ? 7.012 -19.516 -1.646 1 97.12 359 ILE A O 1
ATOM 2753 N N . LYS A 1 360 ? 6.328 -17.75 -2.699 1 96.38 360 LYS A N 1
ATOM 2754 C CA . LYS A 1 360 ? 7.625 -17.453 -3.301 1 96.38 360 LYS A CA 1
ATOM 2755 C C . LYS A 1 360 ? 8.219 -16.172 -2.725 1 96.38 360 LYS A C 1
ATOM 2757 O O . LYS A 1 360 ? 7.605 -15.117 -2.799 1 96.38 360 LYS A O 1
ATOM 2762 N N . MET A 1 361 ? 9.398 -16.266 -2.174 1 95.88 361 MET A N 1
ATOM 2763 C CA . MET A 1 361 ? 10.016 -15.094 -1.563 1 95.88 361 MET A CA 1
ATOM 2764 C C . MET A 1 361 ? 11.391 -14.82 -2.18 1 95.88 361 MET A C 1
ATOM 2766 O O . MET A 1 361 ? 12.289 -15.656 -2.09 1 95.88 361 MET A O 1
ATOM 2770 N N . ASP A 1 362 ? 11.539 -13.766 -2.82 1 95.38 362 ASP A N 1
ATOM 2771 C CA . ASP A 1 362 ? 12.742 -13.203 -3.422 1 95.38 362 ASP A CA 1
ATOM 2772 C C . ASP A 1 362 ? 12.82 -11.695 -3.188 1 95.38 362 ASP A C 1
ATOM 2774 O O . ASP A 1 362 ? 12.43 -10.906 -4.051 1 95.38 362 ASP A O 1
ATOM 2778 N N . VAL A 1 363 ? 13.367 -11.305 -1.929 1 96.06 363 VAL A N 1
ATOM 2779 C CA . VAL A 1 363 ? 13.172 -9.922 -1.49 1 96.06 363 VAL A CA 1
ATOM 2780 C C . VAL A 1 363 ? 14.516 -9.281 -1.179 1 96.06 363 VAL A C 1
ATOM 2782 O O . VAL A 1 363 ? 14.586 -8.305 -0.429 1 96.06 363 VAL A O 1
ATOM 2785 N N . GLU A 1 364 ? 15.57 -9.805 -1.572 1 95.44 364 GLU A N 1
ATOM 2786 C CA . GLU A 1 364 ? 16.906 -9.211 -1.662 1 95.44 364 GLU A CA 1
ATOM 2787 C C . GLU A 1 364 ? 17.453 -8.883 -0.278 1 95.44 364 GLU A C 1
ATOM 2789 O O . GLU A 1 364 ? 17.938 -7.777 -0.043 1 95.44 364 GLU A O 1
ATOM 2794 N N . GLY A 1 365 ? 17.25 -9.781 0.7 1 92.75 365 GLY A N 1
ATOM 2795 C CA . GLY A 1 365 ? 17.938 -9.641 1.979 1 92.75 365 GLY A CA 1
ATOM 2796 C C . GLY A 1 365 ? 17.031 -9.898 3.166 1 92.75 365 GLY A C 1
ATOM 2797 O O . GLY A 1 365 ? 17.453 -10.477 4.168 1 92.75 365 GLY A O 1
ATOM 2798 N N . ALA A 1 366 ? 15.781 -9.539 3.078 1 93.31 366 ALA A N 1
ATOM 2799 C CA . ALA A 1 366 ? 14.852 -9.594 4.203 1 93.31 366 ALA A CA 1
ATOM 2800 C C . ALA A 1 366 ? 14.32 -11.008 4.41 1 93.31 366 ALA A C 1
ATOM 2802 O O . ALA A 1 366 ? 13.555 -11.266 5.34 1 93.31 366 ALA A O 1
ATOM 2803 N N . GLU A 1 367 ? 14.75 -12 3.639 1 95.06 367 GLU A N 1
ATOM 2804 C CA . GLU A 1 367 ? 14.242 -13.367 3.75 1 95.06 367 GLU A CA 1
ATOM 2805 C C . GLU A 1 367 ? 14.383 -13.898 5.172 1 95.06 367 GLU A C 1
ATOM 2807 O O . GLU A 1 367 ? 13.477 -14.562 5.688 1 95.06 367 GLU A O 1
ATOM 2812 N N . TYR A 1 368 ? 15.367 -13.5 5.809 1 94.69 368 TYR A N 1
ATOM 2813 C CA . TYR A 1 368 ? 15.703 -14.031 7.125 1 94.69 368 TYR A CA 1
ATOM 2814 C C . TYR A 1 368 ? 14.75 -13.492 8.188 1 94.69 368 TYR A C 1
ATOM 2816 O O . TYR A 1 368 ? 14.195 -14.258 8.977 1 94.69 368 TYR A O 1
ATOM 2824 N N . GLN A 1 369 ? 14.562 -12.234 8.164 1 95.62 369 GLN A N 1
ATOM 2825 C CA . GLN A 1 369 ? 13.695 -11.672 9.188 1 95.62 369 GLN A CA 1
ATOM 2826 C C . GLN A 1 369 ? 12.242 -12.086 8.969 1 95.62 369 GLN A C 1
ATOM 2828 O O . GLN A 1 369 ? 11.484 -12.266 9.922 1 95.62 369 GLN A O 1
ATOM 2833 N N . VAL A 1 370 ? 11.875 -12.273 7.754 1 97 370 VAL A N 1
ATOM 2834 C CA . VAL A 1 370 ? 10.523 -12.703 7.441 1 97 370 VAL A CA 1
ATOM 2835 C C . VAL A 1 370 ? 10.305 -14.125 7.957 1 97 370 VAL A C 1
ATOM 2837 O O . VAL A 1 370 ? 9.289 -14.406 8.602 1 97 370 VAL A O 1
ATOM 2840 N N . LEU A 1 371 ? 11.242 -14.992 7.742 1 96.75 371 LEU A N 1
ATOM 2841 C CA . LEU A 1 371 ? 11.117 -16.375 8.188 1 96.75 371 LEU A CA 1
ATOM 2842 C C . LEU A 1 371 ? 11.133 -16.469 9.711 1 96.75 371 LEU A C 1
ATOM 2844 O O . LEU A 1 371 ? 10.406 -17.266 10.297 1 96.75 371 LEU A O 1
ATOM 2848 N N . LYS A 1 372 ? 11.953 -15.664 10.32 1 97.25 372 LYS A N 1
ATOM 2849 C CA . LYS A 1 372 ? 11.969 -15.625 11.781 1 97.25 372 LYS A CA 1
ATOM 2850 C C . LYS A 1 372 ? 10.625 -15.148 12.328 1 97.25 372 LYS A C 1
ATOM 2852 O O . LYS A 1 372 ? 10.109 -15.703 13.305 1 97.25 372 LYS A O 1
ATOM 2857 N N . GLU A 1 373 ? 10.094 -14.141 11.719 1 97.88 373 GLU A N 1
ATOM 2858 C CA . GLU A 1 373 ? 8.812 -13.586 12.148 1 97.88 373 GLU A CA 1
ATOM 2859 C C . GLU A 1 373 ? 7.695 -14.617 12.039 1 97.88 373 GLU A C 1
ATOM 2861 O O . GLU A 1 373 ? 6.906 -14.789 12.977 1 97.88 373 GLU A O 1
ATOM 2866 N N . VAL A 1 374 ? 7.613 -15.367 10.969 1 97.38 374 VAL A N 1
ATOM 2867 C CA . VAL A 1 374 ? 6.52 -16.312 10.781 1 97.38 374 VAL A CA 1
ATOM 2868 C C . VAL A 1 374 ? 6.734 -17.531 11.688 1 97.38 374 VAL A C 1
ATOM 2870 O O . VAL A 1 374 ? 5.77 -18.141 12.156 1 97.38 374 VAL A O 1
ATOM 2873 N N . ALA A 1 375 ? 7.941 -17.859 11.914 1 97.94 375 ALA A N 1
ATOM 2874 C CA . ALA A 1 375 ? 8.227 -18.938 12.852 1 97.94 375 ALA A CA 1
ATOM 2875 C C . ALA A 1 375 ? 7.793 -18.562 14.266 1 97.94 375 ALA A C 1
ATOM 2877 O O . ALA A 1 375 ? 7.254 -19.391 15 1 97.94 375 ALA A O 1
ATOM 2878 N N . GLU A 1 376 ? 8.086 -17.359 14.617 1 97.56 376 GLU A N 1
ATOM 2879 C CA . GLU A 1 376 ? 7.754 -16.859 15.953 1 97.56 376 GLU A CA 1
ATOM 2880 C C . GLU A 1 376 ? 6.242 -16.812 16.156 1 97.56 376 GLU A C 1
ATOM 2882 O O . GLU A 1 376 ? 5.742 -17.219 17.219 1 97.56 376 GLU A O 1
ATOM 2887 N N . THR A 1 377 ? 5.539 -16.312 15.203 1 97.56 377 THR A N 1
ATOM 2888 C CA . THR A 1 377 ? 4.09 -16.188 15.336 1 97.56 377 THR A CA 1
ATOM 2889 C C . THR A 1 377 ? 3.42 -17.562 15.242 1 97.56 377 THR A C 1
ATOM 2891 O O . THR A 1 377 ? 2.328 -17.766 15.773 1 97.56 377 THR A O 1
ATOM 2894 N N . GLY A 1 378 ? 4.027 -18.422 14.438 1 97.94 378 GLY A N 1
ATOM 2895 C CA . GLY A 1 378 ? 3.529 -19.781 14.281 1 97.94 378 GLY A CA 1
ATOM 2896 C C . GLY A 1 378 ? 2.363 -19.875 13.312 1 97.94 378 GLY A C 1
ATOM 2897 O O . GLY A 1 378 ? 1.678 -20.906 13.266 1 97.94 378 GLY A O 1
ATOM 2898 N N . ILE A 1 379 ? 2.152 -18.922 12.617 1 97.88 379 ILE A N 1
ATOM 2899 C CA . ILE A 1 379 ? 0.927 -18.812 11.828 1 97.88 379 ILE A CA 1
ATOM 2900 C C . ILE A 1 379 ? 0.915 -19.906 10.758 1 97.88 379 ILE A C 1
ATOM 2902 O O . ILE A 1 379 ? -0.128 -20.5 10.477 1 97.88 379 ILE A O 1
ATOM 2906 N N . LEU A 1 380 ? 2.01 -20.172 10.109 1 98.12 380 LEU A N 1
ATOM 2907 C CA . LEU A 1 380 ? 2.072 -21.203 9.078 1 98.12 380 LEU A CA 1
ATOM 2908 C C . LEU A 1 380 ? 1.896 -22.594 9.68 1 98.12 380 LEU A C 1
ATOM 2910 O O . LEU A 1 380 ? 1.278 -23.469 9.07 1 98.12 380 LEU A O 1
ATOM 2914 N N . CYS A 1 381 ? 2.436 -22.734 10.867 1 97.81 381 CYS A N 1
ATOM 2915 C CA . CYS A 1 381 ? 2.275 -24 11.57 1 97.81 381 CYS A CA 1
ATOM 2916 C C . CYS A 1 381 ? 0.814 -24.25 11.922 1 97.81 381 CYS A C 1
ATOM 2918 O O . CYS A 1 381 ? 0.32 -25.375 11.797 1 97.81 381 CYS A O 1
ATOM 2920 N N . GLU A 1 382 ? 0.193 -23.219 12.367 1 96.69 382 GLU A N 1
ATOM 2921 C CA . GLU A 1 382 ? -1.237 -23.328 12.641 1 96.69 382 GLU A CA 1
ATOM 2922 C C . GLU A 1 382 ? -2.014 -23.719 11.391 1 96.69 382 GLU A C 1
ATOM 2924 O O . GLU A 1 382 ? -2.879 -24.594 11.438 1 96.69 382 GLU A O 1
ATOM 2929 N N . TYR A 1 383 ? -1.719 -23.109 10.281 1 96.69 383 TYR A N 1
ATOM 2930 C CA . TYR A 1 383 ? -2.377 -23.406 9.016 1 96.69 383 TYR A CA 1
ATOM 2931 C C . TYR A 1 383 ? -2.135 -24.844 8.594 1 96.69 383 TYR A C 1
ATOM 2933 O O . TYR A 1 383 ? -3.061 -25.547 8.156 1 96.69 383 TYR A O 1
ATOM 2941 N N . ALA A 1 384 ? -0.951 -25.281 8.789 1 97.19 384 ALA A N 1
ATOM 2942 C CA . ALA A 1 384 ? -0.596 -26.656 8.453 1 97.19 384 ALA A CA 1
ATOM 2943 C C . ALA A 1 384 ? -1.324 -27.656 9.359 1 97.19 384 ALA A C 1
ATOM 2945 O O . ALA A 1 384 ? -1.825 -28.672 8.891 1 97.19 384 ALA A O 1
ATOM 2946 N N . LYS A 1 385 ? -1.419 -27.359 10.594 1 95.56 385 LYS A N 1
ATOM 2947 C CA . LYS A 1 385 ? -2.051 -28.234 11.578 1 95.56 385 LYS A CA 1
ATOM 2948 C C . LYS A 1 385 ? -3.541 -28.406 11.289 1 95.56 385 LYS A C 1
ATOM 2950 O O . LYS A 1 385 ? -4.137 -29.422 11.641 1 95.56 385 LYS A O 1
ATOM 2955 N N . MET A 1 386 ? -4.129 -27.422 10.656 1 94.88 386 MET A N 1
ATOM 2956 C CA . MET A 1 386 ? -5.543 -27.453 10.297 1 94.88 386 MET A CA 1
ATOM 2957 C C . MET A 1 386 ? -5.797 -28.469 9.188 1 94.88 386 MET A C 1
ATOM 2959 O O . MET A 1 386 ? -6.945 -28.812 8.898 1 94.88 386 MET A O 1
ATOM 2963 N N . GLY A 1 387 ? -4.715 -28.938 8.555 1 95.94 387 GLY A N 1
ATOM 2964 C CA . GLY A 1 387 ? -4.863 -29.891 7.477 1 95.94 387 GLY A CA 1
ATOM 2965 C C . GLY A 1 387 ? -4.609 -29.297 6.105 1 95.94 387 GLY A C 1
ATOM 2966 O O . GLY A 1 387 ? -5.078 -29.828 5.094 1 95.94 387 GLY A O 1
ATOM 2967 N N . ASN A 1 388 ? -3.91 -28.188 6.109 1 96.75 388 ASN A N 1
ATOM 2968 C CA . ASN A 1 388 ? -3.576 -27.516 4.855 1 96.75 388 ASN A CA 1
ATOM 2969 C C . ASN A 1 388 ? -2.105 -27.703 4.496 1 96.75 388 ASN A C 1
ATOM 2971 O O . ASN A 1 388 ? -1.29 -28.047 5.355 1 96.75 388 ASN A O 1
ATOM 2975 N N . ARG A 1 389 ? -1.729 -27.516 3.268 1 96.88 389 ARG A N 1
ATOM 2976 C CA . ARG A 1 389 ? -0.354 -27.641 2.793 1 96.88 389 ARG A CA 1
ATOM 2977 C C . ARG A 1 389 ? 0.285 -26.266 2.6 1 96.88 389 ARG A C 1
ATOM 2979 O O . ARG A 1 389 ? -0.365 -25.344 2.121 1 96.88 389 ARG A O 1
ATOM 2986 N N . VAL A 1 390 ? 1.521 -26.203 2.982 1 97.81 390 VAL A N 1
ATOM 2987 C CA . VAL A 1 390 ? 2.301 -24.984 2.785 1 97.81 390 VAL A CA 1
ATOM 2988 C C . VAL A 1 390 ? 3.588 -25.312 2.031 1 97.81 390 VAL A C 1
ATOM 2990 O O . VAL A 1 390 ? 4.375 -26.156 2.471 1 97.81 390 VAL A O 1
ATOM 2993 N N . VAL A 1 391 ? 3.793 -24.672 0.895 1 96.5 391 VAL A N 1
ATOM 2994 C CA . VAL A 1 391 ? 5.027 -24.75 0.123 1 96.5 391 VAL A CA 1
ATOM 2995 C C . VAL A 1 391 ? 5.715 -23.391 0.113 1 96.5 391 VAL A C 1
ATOM 2997 O O . VAL A 1 391 ? 5.133 -22.391 -0.323 1 96.5 391 VAL A O 1
ATOM 3000 N N . PHE A 1 392 ? 6.883 -23.375 0.609 1 96.31 392 PHE A N 1
ATOM 3001 C CA . PHE A 1 392 ? 7.645 -22.141 0.716 1 96.31 392 PHE A CA 1
ATOM 3002 C C . PHE A 1 392 ? 8.891 -22.188 -0.156 1 96.31 392 PHE A C 1
ATOM 3004 O O . PHE A 1 392 ? 9.805 -22.984 0.105 1 96.31 392 PHE A O 1
ATOM 3011 N N . VAL A 1 393 ? 8.891 -21.344 -1.201 1 94.25 393 VAL A N 1
ATOM 3012 C CA . VAL A 1 393 ? 10.031 -21.234 -2.107 1 94.25 393 VAL A CA 1
ATOM 3013 C C . VAL A 1 393 ? 10.805 -19.953 -1.812 1 94.25 393 VAL A C 1
ATOM 3015 O O . VAL A 1 393 ? 10.258 -18.859 -1.91 1 94.25 393 VAL A O 1
ATOM 3018 N N . VAL A 1 394 ? 12.109 -20.094 -1.515 1 93.38 394 VAL A N 1
ATOM 3019 C CA . VAL A 1 394 ? 12.844 -18.922 -1.055 1 93.38 394 VAL A CA 1
ATOM 3020 C C . VAL A 1 394 ? 14.18 -18.828 -1.799 1 93.38 394 VAL A C 1
ATOM 3022 O O . VAL A 1 394 ? 14.852 -19.844 -2.012 1 93.38 394 VAL A O 1
ATOM 3025 N N . GLU A 1 395 ? 14.516 -17.719 -2.283 1 92.25 395 GLU A N 1
ATOM 3026 C CA . GLU A 1 395 ? 15.867 -17.359 -2.713 1 92.25 395 GLU A CA 1
ATOM 3027 C C . GLU A 1 395 ? 16.562 -16.484 -1.676 1 92.25 395 GLU A C 1
ATOM 3029 O O . GLU A 1 395 ? 16.094 -15.398 -1.353 1 92.25 395 GLU A O 1
ATOM 3034 N N . TYR A 1 396 ? 17.703 -16.891 -1.22 1 89.81 396 TYR A N 1
ATOM 3035 C CA . TYR A 1 396 ? 18.422 -16.156 -0.177 1 89.81 396 TYR A CA 1
ATOM 3036 C C . TYR A 1 396 ? 19.453 -15.211 -0.782 1 89.81 396 TYR A C 1
ATOM 3038 O O . TYR A 1 396 ? 20.141 -15.555 -1.739 1 89.81 396 TYR A O 1
ATOM 3046 N N . HIS A 1 397 ? 19.531 -14.023 -0.161 1 89.06 397 HIS A N 1
ATOM 3047 C CA . HIS A 1 397 ? 20.469 -13.008 -0.642 1 89.06 397 HIS A CA 1
ATOM 3048 C C . HIS A 1 397 ? 21.375 -12.516 0.481 1 89.06 397 HIS A C 1
ATOM 3050 O O . HIS A 1 397 ? 21.812 -11.359 0.468 1 89.06 397 HIS A O 1
ATOM 3056 N N . ASN A 1 398 ? 21.688 -13.297 1.341 1 82 398 ASN A N 1
ATOM 3057 C CA . ASN A 1 398 ? 22.484 -12.875 2.492 1 82 398 ASN A CA 1
ATOM 3058 C C . ASN A 1 398 ? 23.828 -12.312 2.068 1 82 398 ASN A C 1
ATOM 3060 O O . ASN A 1 398 ? 24.297 -11.328 2.639 1 82 398 ASN A O 1
ATOM 3064 N N . MET A 1 399 ? 24.391 -12.82 1.05 1 83.5 399 MET A N 1
ATOM 3065 C CA . MET A 1 399 ? 25.734 -12.414 0.654 1 83.5 399 MET A CA 1
ATOM 3066 C C . MET A 1 399 ? 25.703 -11.055 -0.044 1 83.5 399 MET A C 1
ATOM 3068 O O . MET A 1 399 ? 26.734 -10.406 -0.194 1 83.5 399 MET A O 1
ATOM 3072 N N . SER A 1 400 ? 24.547 -10.656 -0.346 1 91.38 400 SER A N 1
ATOM 3073 C CA . SER A 1 400 ? 24.422 -9.367 -1.025 1 91.38 400 SER A CA 1
ATOM 3074 C C . SER A 1 400 ? 24.359 -8.219 -0.026 1 91.38 400 SER A C 1
ATOM 3076 O O . SER A 1 400 ? 24.406 -7.051 -0.413 1 91.38 400 SER A O 1
ATOM 3078 N N . ILE A 1 401 ? 24.297 -8.508 1.257 1 94.44 401 ILE A N 1
ATOM 3079 C CA . ILE A 1 401 ? 24.297 -7.488 2.305 1 94.44 401 ILE A CA 1
ATOM 3080 C C . ILE A 1 401 ? 25.734 -7.168 2.703 1 94.44 401 ILE A C 1
ATOM 3082 O O . ILE A 1 401 ? 26.422 -8 3.299 1 94.44 401 ILE A O 1
ATOM 3086 N N . THR A 1 402 ? 26.156 -5.973 2.48 1 94.12 402 THR A N 1
ATOM 3087 C CA . THR A 1 402 ? 27.578 -5.633 2.543 1 94.12 402 THR A CA 1
ATOM 3088 C C . THR A 1 402 ? 28 -5.293 3.973 1 94.12 402 THR A C 1
ATOM 3090 O O . THR A 1 402 ? 29.172 -5.41 4.328 1 94.12 402 THR A O 1
ATOM 3093 N N . ASP A 1 403 ? 27.109 -4.82 4.773 1 94.06 403 ASP A N 1
ATOM 3094 C CA . ASP A 1 403 ? 27.406 -4.582 6.18 1 94.06 403 ASP A CA 1
ATOM 3095 C C . ASP A 1 403 ? 27.391 -5.887 6.973 1 94.06 403 ASP A C 1
ATOM 3097 O O . ASP A 1 403 ? 26.344 -6.492 7.16 1 94.06 403 ASP A O 1
ATOM 3101 N N . PRO A 1 404 ? 28.547 -6.219 7.48 1 92.69 404 PRO A N 1
ATOM 3102 C CA . PRO A 1 404 ? 28.625 -7.508 8.172 1 92.69 404 PRO A CA 1
ATOM 3103 C C . PRO A 1 404 ? 27.734 -7.574 9.406 1 92.69 404 PRO A C 1
ATOM 3105 O O . PRO A 1 404 ? 27.219 -8.641 9.742 1 92.69 404 PRO A O 1
ATOM 3108 N N . LYS A 1 405 ? 27.594 -6.484 10.094 1 91.06 405 LYS A N 1
ATOM 3109 C CA . LYS A 1 405 ? 26.734 -6.477 11.273 1 91.06 405 LYS A CA 1
ATOM 3110 C C . LYS A 1 405 ? 25.266 -6.715 10.898 1 91.06 405 LYS A C 1
ATOM 3112 O O . LYS A 1 405 ? 24.578 -7.504 11.539 1 91.06 405 LYS A O 1
ATOM 3117 N N . GLU A 1 406 ? 24.906 -6.086 9.875 1 90.25 406 GLU A N 1
ATOM 3118 C CA . GLU A 1 406 ? 23.547 -6.273 9.383 1 90.25 406 GLU A CA 1
ATOM 3119 C C . GLU A 1 406 ? 23.328 -7.699 8.883 1 90.25 406 GLU A C 1
ATOM 3121 O O . GLU A 1 406 ? 22.297 -8.312 9.156 1 90.25 406 GLU A O 1
ATOM 3126 N N . ARG A 1 407 ? 24.266 -8.188 8.211 1 91.31 407 ARG A N 1
ATOM 3127 C CA . ARG A 1 407 ? 24.203 -9.547 7.691 1 91.31 407 ARG A CA 1
ATOM 3128 C C . ARG A 1 407 ? 24.062 -10.555 8.82 1 91.31 407 ARG A C 1
ATOM 3130 O O . ARG A 1 407 ? 23.234 -11.477 8.742 1 91.31 407 ARG A O 1
ATOM 3137 N N . ARG A 1 408 ? 24.812 -10.375 9.852 1 90.38 408 ARG A N 1
ATOM 3138 C CA . ARG A 1 408 ? 24.766 -11.281 11 1 90.38 408 ARG A CA 1
ATOM 3139 C C . ARG A 1 408 ? 23.422 -11.188 11.711 1 90.38 408 ARG A C 1
ATOM 3141 O O . ARG A 1 408 ? 22.859 -12.203 12.141 1 90.38 408 ARG A O 1
ATOM 3148 N N . ARG A 1 409 ? 22.938 -10.047 11.844 1 89.06 409 ARG A N 1
ATOM 3149 C CA . ARG A 1 409 ? 21.641 -9.844 12.484 1 89.06 409 ARG A CA 1
ATOM 3150 C C . ARG A 1 409 ? 20.547 -10.602 11.742 1 89.06 409 ARG A C 1
ATOM 3152 O O . ARG A 1 409 ? 19.688 -11.227 12.359 1 89.06 409 ARG A O 1
ATOM 3159 N N . GLU A 1 410 ? 20.656 -10.531 10.477 1 87.94 410 GLU A N 1
ATOM 3160 C CA . GLU A 1 410 ? 19.656 -11.211 9.656 1 87.94 410 GLU A CA 1
ATOM 3161 C C . GLU A 1 410 ? 19.781 -12.727 9.789 1 87.94 410 GLU A C 1
ATOM 3163 O O . GLU A 1 410 ? 18.766 -13.438 9.867 1 87.94 410 GLU A O 1
ATOM 3168 N N . GLN A 1 411 ? 20.922 -13.172 9.969 1 88.38 411 GLN A N 1
ATOM 3169 C CA . GLN A 1 411 ? 21.141 -14.609 9.977 1 88.38 411 GLN A CA 1
ATOM 3170 C C . GLN A 1 411 ? 20.891 -15.203 11.359 1 88.38 411 GLN A C 1
ATOM 3172 O O . GLN A 1 411 ? 20.562 -16.391 11.484 1 88.38 411 GLN A O 1
ATOM 3177 N N . ASN A 1 412 ? 21.062 -14.383 12.297 1 89.31 412 ASN A N 1
ATOM 3178 C CA . ASN A 1 412 ? 20.891 -14.867 13.664 1 89.31 412 ASN A CA 1
ATOM 3179 C C . ASN A 1 412 ? 19.484 -15.406 13.898 1 89.31 412 ASN A C 1
ATOM 3181 O O . ASN A 1 412 ? 18.5 -14.719 13.625 1 89.31 412 ASN A O 1
ATOM 3185 N N . GLY A 1 413 ? 19.484 -16.688 14.344 1 90.88 413 GLY A N 1
ATOM 3186 C CA . GLY A 1 413 ? 18.203 -17.312 14.672 1 90.88 413 GLY A CA 1
ATOM 3187 C C . GLY A 1 413 ? 17.516 -17.938 13.477 1 90.88 413 GLY A C 1
ATOM 3188 O O . GLY A 1 413 ? 16.453 -18.547 13.609 1 90.88 413 GLY A O 1
ATOM 3189 N N . HIS A 1 414 ? 18.094 -17.797 12.352 1 93.44 414 HIS A N 1
ATOM 3190 C CA . HIS A 1 414 ? 17.469 -18.266 11.117 1 93.44 414 HIS A CA 1
ATOM 3191 C C . HIS A 1 414 ? 17.359 -19.781 11.102 1 93.44 414 HIS A C 1
ATOM 3193 O O . HIS A 1 414 ? 16.312 -20.328 10.734 1 93.44 414 HIS A O 1
ATOM 3199 N N . LYS A 1 415 ? 18.375 -20.422 11.508 1 93.81 415 LYS A N 1
ATOM 3200 C CA . LYS A 1 415 ? 18.375 -21.875 11.492 1 93.81 415 LYS A CA 1
ATOM 3201 C C . LYS A 1 415 ? 17.266 -22.438 12.375 1 93.81 415 LYS A C 1
ATOM 3203 O O . LYS A 1 415 ? 16.547 -23.375 11.977 1 93.81 415 LYS A O 1
ATOM 3208 N N . GLU A 1 416 ? 17.141 -21.891 13.516 1 96.19 416 GLU A N 1
ATOM 3209 C CA . GLU A 1 416 ? 16.094 -22.328 14.438 1 96.19 416 GLU A CA 1
ATOM 3210 C C . GLU A 1 416 ? 14.711 -22.078 13.844 1 96.19 416 GLU A C 1
ATOM 3212 O O . GLU A 1 416 ? 13.812 -22.922 13.977 1 96.19 416 GLU A O 1
ATOM 3217 N N . ALA A 1 417 ? 14.602 -20.953 13.242 1 96.25 417 ALA A N 1
ATOM 3218 C CA . ALA A 1 417 ? 13.32 -20.609 12.617 1 96.25 417 ALA A CA 1
ATOM 3219 C C . ALA A 1 417 ? 12.969 -21.609 11.516 1 96.25 417 ALA A C 1
ATOM 3221 O O . ALA A 1 417 ? 11.836 -22.094 11.453 1 96.25 417 ALA A O 1
ATOM 3222 N N . LEU A 1 418 ? 13.898 -21.938 10.742 1 95.25 418 LEU A N 1
ATOM 3223 C CA . LEU A 1 418 ? 13.695 -22.875 9.648 1 95.25 418 LEU A CA 1
ATOM 3224 C C . LEU A 1 418 ? 13.32 -24.266 10.172 1 95.25 418 LEU A C 1
ATOM 3226 O O . LEU A 1 418 ? 12.414 -24.906 9.641 1 95.25 418 LEU A O 1
ATOM 3230 N N . GLU A 1 419 ? 13.953 -24.656 11.148 1 96.44 419 GLU A N 1
ATOM 3231 C CA . GLU A 1 419 ? 13.688 -25.969 11.734 1 96.44 419 GLU A CA 1
ATOM 3232 C C . GLU A 1 419 ? 12.281 -26.047 12.312 1 96.44 419 GLU A C 1
ATOM 3234 O O . GLU A 1 419 ? 11.578 -27.047 12.141 1 96.44 419 GLU A O 1
ATOM 3239 N N . LYS A 1 420 ? 11.977 -24.984 12.969 1 97.19 420 LYS A N 1
ATOM 3240 C CA . LYS A 1 420 ? 10.625 -24.938 13.531 1 97.19 420 LYS A CA 1
ATOM 3241 C C . LYS A 1 420 ? 9.57 -25.062 12.438 1 97.19 420 LYS A C 1
ATOM 3243 O O . LYS A 1 420 ? 8.602 -25.812 12.594 1 97.19 420 LYS A O 1
ATOM 3248 N N . LEU A 1 421 ? 9.742 -24.391 11.383 1 97.88 421 LEU A N 1
ATOM 3249 C CA . LEU A 1 421 ? 8.789 -24.391 10.281 1 97.88 421 LEU A CA 1
ATOM 3250 C C . LEU A 1 421 ? 8.773 -25.734 9.57 1 97.88 421 LEU A C 1
ATOM 3252 O O . LEU A 1 421 ? 7.711 -26.266 9.234 1 97.88 421 LEU A O 1
ATOM 3256 N N . LYS A 1 422 ? 9.891 -26.328 9.438 1 96.88 422 LYS A N 1
ATOM 3257 C CA . LYS A 1 422 ? 9.977 -27.656 8.828 1 96.88 422 LYS A CA 1
ATOM 3258 C C . LYS A 1 422 ? 9.289 -28.703 9.703 1 96.88 422 LYS A C 1
ATOM 3260 O O . LYS A 1 422 ? 8.57 -29.562 9.203 1 96.88 422 LYS A O 1
ATOM 3265 N N . GLN A 1 423 ? 9.453 -28.562 10.906 1 97.12 423 GLN A N 1
ATOM 3266 C CA . GLN A 1 423 ? 8.914 -29.531 11.852 1 97.12 423 GLN A CA 1
ATOM 3267 C C . GLN A 1 423 ? 7.387 -29.516 11.852 1 97.12 423 GLN A C 1
ATOM 3269 O O . GLN A 1 423 ? 6.742 -30.547 12.07 1 97.12 423 GLN A O 1
ATOM 3274 N N . CYS A 1 424 ? 6.926 -28.406 11.578 1 96.5 424 CYS A N 1
ATOM 3275 C CA . CYS A 1 424 ? 5.473 -28.344 11.641 1 96.5 424 CYS A CA 1
ATOM 3276 C C . CYS A 1 424 ? 4.855 -28.594 10.273 1 96.5 424 CYS A C 1
ATOM 3278 O O . CYS A 1 424 ? 3.646 -28.422 10.094 1 96.5 424 CYS A O 1
ATOM 3280 N N . GLY A 1 425 ? 5.699 -28.875 9.266 1 95.94 425 GLY A N 1
ATOM 3281 C CA . GLY A 1 425 ? 5.148 -29.391 8.023 1 95.94 425 GLY A CA 1
ATOM 3282 C C . GLY A 1 425 ? 5.281 -28.438 6.859 1 95.94 425 GLY A C 1
ATOM 3283 O O . GLY A 1 425 ? 4.766 -28.703 5.773 1 95.94 425 GLY A O 1
ATOM 3284 N N . VAL A 1 426 ? 5.871 -27.281 7.02 1 96.94 426 VAL A N 1
ATOM 3285 C CA . VAL A 1 426 ? 6.113 -26.391 5.895 1 96.94 426 VAL A CA 1
ATOM 3286 C C . VAL A 1 426 ? 7.137 -27.016 4.945 1 96.94 426 VAL A C 1
ATOM 3288 O O . VAL A 1 426 ? 8.219 -27.438 5.375 1 96.94 426 VAL A O 1
ATOM 3291 N N . ASP A 1 427 ? 6.789 -27.141 3.707 1 95.38 427 ASP A N 1
ATOM 3292 C CA . ASP A 1 427 ? 7.664 -27.703 2.686 1 95.38 427 ASP A CA 1
ATOM 3293 C C . ASP A 1 427 ? 8.516 -26.609 2.029 1 95.38 427 ASP A C 1
ATOM 3295 O O . ASP A 1 427 ? 8.008 -25.812 1.24 1 95.38 427 ASP A O 1
ATOM 3299 N N . PHE A 1 428 ? 9.734 -26.656 2.336 1 92.38 428 PHE A N 1
ATOM 3300 C CA . PHE A 1 428 ? 10.633 -25.656 1.784 1 92.38 428 PHE A CA 1
ATOM 3301 C C . PHE A 1 428 ? 11.25 -26.141 0.48 1 92.38 428 PHE A C 1
ATOM 3303 O O . PHE A 1 428 ? 11.711 -27.281 0.393 1 92.38 428 PHE A O 1
ATOM 3310 N N . GLN A 1 429 ? 11.188 -25.219 -0.476 1 85 429 GLN A N 1
ATOM 3311 C CA . GLN A 1 429 ? 11.859 -25.422 -1.749 1 85 429 GLN A CA 1
ATOM 3312 C C . GLN A 1 429 ? 12.82 -24.281 -2.062 1 85 429 GLN A C 1
ATOM 3314 O O . GLN A 1 429 ? 12.625 -23.156 -1.601 1 85 429 GLN A O 1
ATOM 3319 N N . LYS A 1 430 ? 13.898 -24.625 -2.689 1 77.12 430 LYS A N 1
ATOM 3320 C CA . LYS A 1 430 ? 14.852 -23.594 -3.068 1 77.12 430 LYS A CA 1
ATOM 3321 C C . LYS A 1 430 ? 14.562 -23.062 -4.469 1 77.12 430 LYS A C 1
ATOM 3323 O O . LYS A 1 430 ? 14.172 -23.812 -5.359 1 77.12 430 LYS A O 1
ATOM 3328 N N . LEU A 1 431 ? 14.578 -21.719 -4.398 1 67.25 431 LEU A N 1
ATOM 3329 C CA . LEU A 1 431 ? 14.5 -21.094 -5.715 1 67.25 431 LEU A CA 1
ATOM 3330 C C . LEU A 1 431 ? 15.867 -21.047 -6.375 1 67.25 431 LEU A C 1
ATOM 3332 O O . LEU A 1 431 ? 16.859 -20.672 -5.73 1 67.25 431 LEU A O 1
ATOM 3336 N N . GLN A 1 432 ? 15.969 -21.75 -7.512 1 58.88 432 GLN A N 1
ATOM 3337 C CA . GLN A 1 432 ? 17.234 -21.625 -8.234 1 58.88 432 GLN A CA 1
ATOM 3338 C C . GLN A 1 432 ? 17.391 -20.219 -8.805 1 58.88 432 GLN A C 1
ATOM 3340 O O . GLN A 1 432 ? 16.406 -19.5 -9.016 1 58.88 432 GLN A O 1
ATOM 3345 N N . ALA A 1 433 ? 18.594 -19.672 -8.688 1 47.66 433 ALA A N 1
ATOM 3346 C CA . ALA A 1 433 ? 18.938 -18.344 -9.188 1 47.66 433 ALA A CA 1
ATOM 3347 C C . ALA A 1 433 ? 18.297 -18.078 -10.547 1 47.66 433 ALA A C 1
ATOM 3349 O O . ALA A 1 433 ? 18 -16.938 -10.891 1 47.66 433 ALA A O 1
ATOM 3350 N N . ILE A 1 434 ? 17.969 -19.094 -11.242 1 47.56 434 ILE A N 1
ATOM 3351 C CA . ILE A 1 434 ? 17.5 -18.891 -12.609 1 47.56 434 ILE A CA 1
ATOM 3352 C C . ILE A 1 434 ? 16.062 -18.359 -12.594 1 47.56 434 ILE A C 1
ATOM 3354 O O . ILE A 1 434 ? 15.547 -17.906 -13.617 1 47.56 434 ILE A O 1
ATOM 3358 N N . TRP A 1 435 ? 15.523 -18.312 -11.477 1 50.53 435 TRP A N 1
ATOM 3359 C CA . TRP A 1 435 ? 14.172 -17.781 -11.406 1 50.53 435 TRP A CA 1
ATOM 3360 C C . TRP A 1 435 ? 14.156 -16.281 -11.664 1 50.53 435 TRP A C 1
ATOM 3362 O O . TRP A 1 435 ? 13.156 -15.727 -12.125 1 50.53 435 TRP A O 1
ATOM 3372 N N . ALA A 1 436 ? 15.281 -15.703 -11.141 1 43.44 436 ALA A N 1
ATOM 3373 C CA . ALA A 1 436 ? 15.344 -14.25 -11.227 1 43.44 436 ALA A CA 1
ATOM 3374 C C . ALA A 1 436 ? 15.57 -13.797 -12.672 1 43.44 436 ALA A C 1
ATOM 3376 O O . ALA A 1 436 ? 16.266 -14.477 -13.438 1 43.44 436 ALA A O 1
ATOM 3377 N N . MET B 1 1 ? 10.188 -23.516 73.188 1 16.95 1 MET B N 1
ATOM 3378 C CA . MET B 1 1 ? 9.602 -22.703 74.25 1 16.95 1 MET B CA 1
ATOM 3379 C C . MET B 1 1 ? 8.969 -21.438 73.688 1 16.95 1 MET B C 1
ATOM 3381 O O . MET B 1 1 ? 9.273 -21.047 72.562 1 16.95 1 MET B O 1
ATOM 3385 N N . PRO B 1 2 ? 8.203 -20.562 74.5 1 16.88 2 PRO B N 1
ATOM 3386 C CA . PRO B 1 2 ? 6.934 -19.875 74.75 1 16.88 2 PRO B CA 1
ATOM 3387 C C . PRO B 1 2 ? 6.859 -18.516 74.062 1 16.88 2 PRO B C 1
ATOM 3389 O O . PRO B 1 2 ? 7.895 -17.922 73.75 1 16.88 2 PRO B O 1
ATOM 3392 N N . ARG B 1 3 ? 5.656 -18.312 73.562 1 18.72 3 ARG B N 1
ATOM 3393 C CA . ARG B 1 3 ? 4.699 -17.609 72.688 1 18.72 3 ARG B CA 1
ATOM 3394 C C . ARG B 1 3 ? 4.406 -16.219 73.25 1 18.72 3 ARG B C 1
ATOM 3396 O O . ARG B 1 3 ? 3.561 -16.062 74.125 1 18.72 3 ARG B O 1
ATOM 3403 N N . PRO B 1 4 ? 5.391 -15.633 73.562 1 15.7 4 PRO B N 1
ATOM 3404 C CA . PRO B 1 4 ? 5.176 -14.57 74.5 1 15.7 4 PRO B CA 1
ATOM 3405 C C . PRO B 1 4 ? 4.051 -13.617 74.125 1 15.7 4 PRO B C 1
ATOM 3407 O O . PRO B 1 4 ? 3.697 -13.539 72.938 1 15.7 4 PRO B O 1
ATOM 3410 N N . ARG B 1 5 ? 3.619 -12.688 75.062 1 15.2 5 ARG B N 1
ATOM 3411 C CA . ARG B 1 5 ? 2.621 -12.195 76 1 15.2 5 ARG B CA 1
ATOM 3412 C C . ARG B 1 5 ? 1.973 -10.914 75.5 1 15.2 5 ARG B C 1
ATOM 3414 O O . ARG B 1 5 ? 0.758 -10.734 75.562 1 15.2 5 ARG B O 1
ATOM 3421 N N . LEU B 1 6 ? 2.885 -9.953 75.125 1 15.42 6 LEU B N 1
ATOM 3422 C CA . LEU B 1 6 ? 2.631 -8.742 75.875 1 15.42 6 LEU B CA 1
ATOM 3423 C C . LEU B 1 6 ? 1.355 -8.055 75.438 1 15.42 6 LEU B C 1
ATOM 3425 O O . LEU B 1 6 ? 0.962 -8.203 74.25 1 15.42 6 LEU B O 1
ATOM 3429 N N . ILE B 1 7 ? 0.769 -7.105 76.188 1 14.4 7 ILE B N 1
ATOM 3430 C CA . ILE B 1 7 ? -0.408 -6.641 76.938 1 14.4 7 ILE B CA 1
ATOM 3431 C C . ILE B 1 7 ? -1.095 -5.527 76.125 1 14.4 7 ILE B C 1
ATOM 3433 O O . ILE B 1 7 ? -2.287 -5.273 76.312 1 14.4 7 ILE B O 1
ATOM 3437 N N . ARG B 1 8 ? -0.317 -4.934 75.188 1 15.48 8 ARG B N 1
ATOM 3438 C CA . ARG B 1 8 ? -0.445 -3.51 75.5 1 15.48 8 ARG B CA 1
ATOM 3439 C C . ARG B 1 8 ? -1.91 -3.104 75.625 1 15.48 8 ARG B C 1
ATOM 3441 O O . ARG B 1 8 ? -2.783 -3.736 75 1 15.48 8 ARG B O 1
ATOM 3448 N N . ASN B 1 9 ? -2.07 -2.012 76.125 1 14.7 9 ASN B N 1
ATOM 3449 C CA . ASN B 1 9 ? -2.961 -1.148 76.875 1 14.7 9 ASN B CA 1
ATOM 3450 C C . ASN B 1 9 ? -4.277 -0.905 76.125 1 14.7 9 ASN B C 1
ATOM 3452 O O . ASN B 1 9 ? -4.32 -0.934 74.938 1 14.7 9 ASN B O 1
ATOM 3456 N N . ASN B 1 10 ? -5.363 -0.831 76.875 1 15.02 10 ASN B N 1
ATOM 3457 C CA . ASN B 1 10 ? -6.785 -0.97 77.125 1 15.02 10 ASN B CA 1
ATOM 3458 C C . ASN B 1 10 ? -7.598 0.176 76.562 1 15.02 10 ASN B C 1
ATOM 3460 O O . ASN B 1 10 ? -8.82 0.071 76.438 1 15.02 10 ASN B O 1
ATOM 3464 N N . GLY B 1 11 ? -6.887 1.388 76.75 1 15.51 11 GLY B N 1
ATOM 3465 C CA . GLY B 1 11 ? -7.762 2.391 77.312 1 15.51 11 GLY B CA 1
ATOM 3466 C C . GLY B 1 11 ? -9.039 2.602 76.562 1 15.51 11 GLY B C 1
ATOM 3467 O O . GLY B 1 11 ? -9.141 2.199 75.375 1 15.51 11 GLY B O 1
ATOM 3468 N N . GLY B 1 12 ? -10.031 3.254 77.125 1 15.28 12 GLY B N 1
ATOM 3469 C CA . GLY B 1 12 ? -11.43 3.387 77.562 1 15.28 12 GLY B CA 1
ATOM 3470 C C . GLY B 1 12 ? -12.266 4.102 76.5 1 15.28 12 GLY B C 1
ATOM 3471 O O . GLY B 1 12 ? -13.312 3.598 76.062 1 15.28 12 GLY B O 1
ATOM 3472 N N . SER B 1 13 ? -11.922 5.43 76.375 1 15.45 13 SER B N 1
ATOM 3473 C CA . SER B 1 13 ? -12.938 6.414 76.75 1 15.45 13 SER B CA 1
ATOM 3474 C C . SER B 1 13 ? -14.039 6.461 75.688 1 15.45 13 SER B C 1
ATOM 3476 O O . SER B 1 13 ? -13.875 5.938 74.562 1 15.45 13 SER B O 1
ATOM 3478 N N . GLY B 1 14 ? -14.93 7.484 75.875 1 15.66 14 GLY B N 1
ATOM 3479 C CA . GLY B 1 14 ? -16.312 7.879 76 1 15.66 14 GLY B CA 1
ATOM 3480 C C . GLY B 1 14 ? -17.031 8.078 74.688 1 15.66 14 GLY B C 1
ATOM 3481 O O . GLY B 1 14 ? -16.406 8.117 73.625 1 15.66 14 GLY B O 1
ATOM 3482 N N . SER B 1 15 ? -18.375 8.289 74.75 1 15.88 15 SER B N 1
ATOM 3483 C CA . SER B 1 15 ? -19.719 8.039 74.25 1 15.88 15 SER B CA 1
ATOM 3484 C C . SER B 1 15 ? -20.094 9.047 73.188 1 15.88 15 SER B C 1
ATOM 3486 O O . SER B 1 15 ? -21.266 9.164 72.812 1 15.88 15 SER B O 1
ATOM 3488 N N . ALA B 1 16 ? -19.141 9.883 72.875 1 14.73 16 ALA B N 1
ATOM 3489 C CA . ALA B 1 16 ? -19.641 11.188 72.438 1 14.73 16 ALA B CA 1
ATOM 3490 C C . ALA B 1 16 ? -20.797 11.039 71.438 1 14.73 16 ALA B C 1
ATOM 3492 O O . ALA B 1 16 ? -21.016 9.953 70.875 1 14.73 16 ALA B O 1
ATOM 3493 N N . ALA B 1 17 ? -20.719 12.023 70.625 1 16.23 17 ALA B N 1
ATOM 3494 C CA . ALA B 1 17 ? -21.625 13.07 70.125 1 16.23 17 ALA B CA 1
ATOM 3495 C C . ALA B 1 17 ? -22.531 12.555 69 1 16.23 17 ALA B C 1
ATOM 3497 O O . ALA B 1 17 ? -22.031 12.031 68 1 16.23 17 ALA B O 1
ATOM 3498 N N . GLY B 1 18 ? -23.75 12.203 69.375 1 15.91 18 GLY B N 1
ATOM 3499 C CA . GLY B 1 18 ? -25.031 11.648 69 1 15.91 18 GLY B CA 1
ATOM 3500 C C . GLY B 1 18 ? -25.641 12.328 67.75 1 15.91 18 GLY B C 1
ATOM 3501 O O . GLY B 1 18 ? -26.25 13.391 67.875 1 15.91 18 GLY B O 1
ATOM 3502 N N . ARG B 1 19 ? -24.781 12.711 66.812 1 16.31 19 ARG B N 1
ATOM 3503 C CA . ARG B 1 19 ? -25.219 13.672 65.812 1 16.31 19 ARG B CA 1
ATOM 3504 C C . ARG B 1 19 ? -26.578 13.289 65.25 1 16.31 19 ARG B C 1
ATOM 3506 O O . ARG B 1 19 ? -26.734 12.219 64.688 1 16.31 19 ARG B O 1
ATOM 3513 N N . SER B 1 20 ? -27.594 13.852 65.812 1 15.38 20 SER B N 1
ATOM 3514 C CA . SER B 1 20 ? -29.047 13.82 65.875 1 15.38 20 SER B CA 1
ATOM 3515 C C . SER B 1 20 ? -29.672 13.742 64.5 1 15.38 20 SER B C 1
ATOM 3517 O O . SER B 1 20 ? -29.016 14.102 63.531 1 15.38 20 SER B O 1
ATOM 3519 N N . SER B 1 21 ? -30.938 13.219 64.375 1 16.25 21 SER B N 1
ATOM 3520 C CA . SER B 1 21 ? -31.969 12.438 63.719 1 16.25 21 SER B CA 1
ATOM 3521 C C . SER B 1 21 ? -32.75 13.289 62.75 1 16.25 21 SER B C 1
ATOM 3523 O O . SER B 1 21 ? -33.594 12.773 62 1 16.25 21 SER B O 1
ATOM 3525 N N . SER B 1 22 ? -32.719 14.664 62.875 1 15.38 22 SER B N 1
ATOM 3526 C CA . SER B 1 22 ? -34.062 15.258 62.781 1 15.38 22 SER B CA 1
ATOM 3527 C C . SER B 1 22 ? -34.656 15 61.406 1 15.38 22 SER B C 1
ATOM 3529 O O . SER B 1 22 ? -33.969 15.133 60.375 1 15.38 22 SER B O 1
ATOM 3531 N N . PHE B 1 23 ? -35.938 14.438 61.281 1 17 23 PHE B N 1
ATOM 3532 C CA . PHE B 1 23 ? -37 13.82 60.469 1 17 23 PHE B CA 1
ATOM 3533 C C . PHE B 1 23 ? -37.625 14.836 59.562 1 17 23 PHE B C 1
ATOM 3535 O O . PHE B 1 23 ? -38.469 14.484 58.719 1 17 23 PHE B O 1
ATOM 3542 N N . THR B 1 24 ? -37.406 16.172 59.844 1 15.3 24 THR B N 1
ATOM 3543 C CA . THR B 1 24 ? -38.688 16.875 59.719 1 15.3 24 THR B CA 1
ATOM 3544 C C . THR B 1 24 ? -39.344 16.594 58.375 1 15.3 24 THR B C 1
ATOM 3546 O O . THR B 1 24 ? -38.688 16.109 57.438 1 15.3 24 THR B O 1
ATOM 3549 N N . SER B 1 25 ? -40.125 17.672 57.875 1 15.91 25 SER B N 1
ATOM 3550 C CA . SER B 1 25 ? -41.5 18.047 57.531 1 15.91 25 SER B CA 1
ATOM 3551 C C . SER B 1 25 ? -41.781 17.734 56.062 1 15.91 25 SER B C 1
ATOM 3553 O O . SER B 1 25 ? -40.875 17.625 55.25 1 15.91 25 SER B O 1
ATOM 3555 N N . VAL B 1 26 ? -43.094 17.719 55.688 1 17.16 26 VAL B N 1
ATOM 3556 C CA . VAL B 1 26 ? -44.219 17.141 54.938 1 17.16 26 VAL B CA 1
ATOM 3557 C C . VAL B 1 26 ? -44.312 17.781 53.562 1 17.16 26 VAL B C 1
ATOM 3559 O O . VAL B 1 26 ? -44.812 17.172 52.625 1 17.16 26 VAL B O 1
ATOM 3562 N N . GLY B 1 27 ? -43.875 19.062 53.375 1 16.12 27 GLY B N 1
ATOM 3563 C CA . GLY B 1 27 ? -44.938 19.844 52.75 1 16.12 27 GLY B CA 1
ATOM 3564 C C . GLY B 1 27 ? -45.312 19.328 51.375 1 16.12 27 GLY B C 1
ATOM 3565 O O . GLY B 1 27 ? -44.562 18.625 50.719 1 16.12 27 GLY B O 1
ATOM 3566 N N . ALA B 1 28 ? -46.469 19.922 50.812 1 17.02 28 ALA B N 1
ATOM 3567 C CA . ALA B 1 28 ? -47.719 19.719 50.062 1 17.02 28 ALA B CA 1
ATOM 3568 C C . ALA B 1 28 ? -47.438 19.547 48.594 1 17.02 28 ALA B C 1
ATOM 3570 O O . ALA B 1 28 ? -46.312 19.828 48.125 1 17.02 28 ALA B O 1
ATOM 3571 N N . CYS B 1 29 ? -48.281 20.234 47.75 1 16.5 29 CYS B N 1
ATOM 3572 C CA . CYS B 1 29 ? -49.375 19.875 46.844 1 16.5 29 CYS B CA 1
ATOM 3573 C C . CYS B 1 29 ? -48.906 19.922 45.375 1 16.5 29 CYS B C 1
ATOM 3575 O O . CYS B 1 29 ? -49.156 19.016 44.594 1 16.5 29 CYS B O 1
ATOM 3577 N N . THR B 1 30 ? -48.469 21.219 44.844 1 17.25 30 THR B N 1
ATOM 3578 C CA . THR B 1 30 ? -49.188 21.75 43.719 1 17.25 30 THR B CA 1
ATOM 3579 C C . THR B 1 30 ? -48.625 21.203 42.406 1 17.25 30 THR B C 1
ATOM 3581 O O . THR B 1 30 ? -47.469 21.406 42.094 1 17.25 30 THR B O 1
ATOM 3584 N N . CYS B 1 31 ? -49.031 20.078 41.844 1 16.86 31 CYS B N 1
ATOM 3585 C CA . CYS B 1 31 ? -48.812 19.297 40.625 1 16.86 31 CYS B CA 1
ATOM 3586 C C . CYS B 1 31 ? -49.062 20.141 39.375 1 16.86 31 CYS B C 1
ATOM 3588 O O . CYS B 1 31 ? -49.219 19.609 38.281 1 16.86 31 CYS B O 1
ATOM 3590 N N . MET B 1 32 ? -49 21.516 39.375 1 16.3 32 MET B N 1
ATOM 3591 C CA . MET B 1 32 ? -49.719 22.094 38.25 1 16.3 32 MET B CA 1
ATOM 3592 C C . MET B 1 32 ? -49.188 21.594 36.938 1 16.3 32 MET B C 1
ATOM 3594 O O . MET B 1 32 ? -48 21.75 36.625 1 16.3 32 MET B O 1
ATOM 3598 N N . VAL B 1 33 ? -49.875 20.625 36.188 1 17.42 33 VAL B N 1
ATOM 3599 C CA . VAL B 1 33 ? -49.938 19.891 34.906 1 17.42 33 VAL B CA 1
ATOM 3600 C C . VAL B 1 33 ? -50.094 20.891 33.75 1 17.42 33 VAL B C 1
ATOM 3602 O O . VAL B 1 33 ? -50.281 20.484 32.625 1 17.42 33 VAL B O 1
ATOM 3605 N N . ALA B 1 34 ? -49.812 22.203 33.75 1 16.31 34 ALA B N 1
ATOM 3606 C CA . ALA B 1 34 ? -50.5 23 32.719 1 16.31 34 ALA B CA 1
ATOM 3607 C C . ALA B 1 34 ? -50.188 22.453 31.312 1 16.31 34 ALA B C 1
ATOM 3609 O O . ALA B 1 34 ? -49.031 22.281 30.953 1 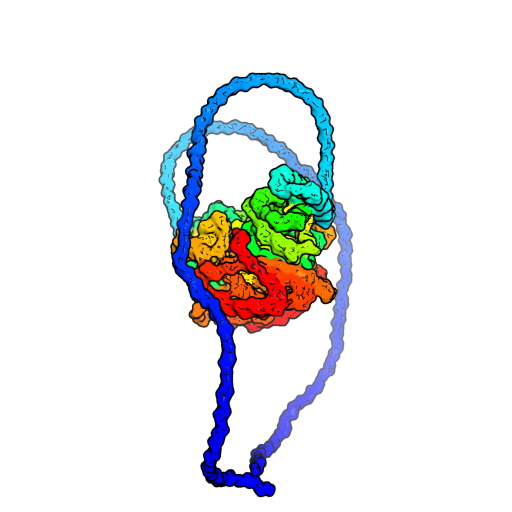16.31 34 ALA B O 1
ATOM 3610 N N . VAL B 1 35 ? -51.281 21.891 30.453 1 17.3 35 VAL B N 1
ATOM 3611 C CA . VAL B 1 35 ? -51.812 21.344 29.203 1 17.3 35 VAL B CA 1
ATOM 3612 C C . VAL B 1 35 ? -51.688 22.391 28.094 1 17.3 35 VAL B C 1
ATOM 3614 O O . VAL B 1 35 ? -52.656 22.703 27.406 1 17.3 35 VAL B O 1
ATOM 3617 N N . ILE B 1 36 ? -50.719 23.188 27.859 1 16.67 36 ILE B N 1
ATOM 3618 C CA . ILE B 1 36 ? -50.938 24.297 26.953 1 16.67 36 ILE B CA 1
ATOM 3619 C C . ILE B 1 36 ? -51.5 23.766 25.625 1 16.67 36 ILE B C 1
ATOM 3621 O O . ILE B 1 36 ? -50.969 22.766 25.094 1 16.67 36 ILE B O 1
ATOM 3625 N N . MET B 1 37 ? -52.531 24.562 24.781 1 15.7 37 MET B N 1
ATOM 3626 C CA . MET B 1 37 ? -53.5 24.781 23.719 1 15.7 37 MET B CA 1
ATOM 3627 C C . MET B 1 37 ? -52.875 24.578 22.344 1 15.7 37 MET B C 1
ATOM 3629 O O . MET B 1 37 ? -51.75 25.047 22.094 1 15.7 37 MET B O 1
ATOM 3633 N N . PHE B 1 38 ? -53.562 23.703 21.312 1 17.56 38 PHE B N 1
ATOM 3634 C CA . PHE B 1 38 ? -53.781 23.109 20 1 17.56 38 PHE B CA 1
ATOM 3635 C C . PHE B 1 38 ? -54.094 24.172 18.969 1 17.56 38 PHE B C 1
ATOM 3637 O O . PHE B 1 38 ? -54.406 23.859 17.812 1 17.56 38 PHE B O 1
ATOM 3644 N N . ALA B 1 39 ? -54.312 25.469 19.203 1 15.79 39 ALA B N 1
ATOM 3645 C CA . ALA B 1 39 ? -55.281 26.219 18.406 1 15.79 39 ALA B CA 1
ATOM 3646 C C . ALA B 1 39 ? -54.875 26.203 16.922 1 15.79 39 ALA B C 1
ATOM 3648 O O . ALA B 1 39 ? -53.719 25.922 16.578 1 15.79 39 ALA B O 1
ATOM 3649 N N . LEU B 1 40 ? -55.375 27.281 16.047 1 16.03 40 LEU B N 1
ATOM 3650 C CA . LEU B 1 40 ? -56.312 27.688 15.008 1 16.03 40 LEU B CA 1
ATOM 3651 C C . LEU B 1 40 ? -55.594 27.938 13.688 1 16.03 40 LEU B C 1
ATOM 3653 O O . LEU B 1 40 ? -56.219 27.922 12.625 1 16.03 40 LEU B O 1
ATOM 3657 N N . MET B 1 41 ? -54.438 28.656 13.508 1 16.88 41 MET B N 1
ATOM 3658 C CA . MET B 1 41 ? -54.719 29.562 12.398 1 16.88 41 MET B CA 1
ATOM 3659 C C . MET B 1 41 ? -54.812 28.797 11.086 1 16.88 41 MET B C 1
ATOM 3661 O O . MET B 1 41 ? -53.938 28 10.758 1 16.88 41 MET B O 1
ATOM 3665 N N . ASN B 1 42 ? -55.969 28.766 10.312 1 17.41 42 ASN B N 1
ATOM 3666 C CA . ASN B 1 42 ? -56.75 28.266 9.18 1 17.41 42 ASN B CA 1
ATOM 3667 C C . ASN B 1 42 ? -56.031 28.516 7.855 1 17.41 42 ASN B C 1
ATOM 3669 O O . ASN B 1 42 ? -56.094 27.688 6.945 1 17.41 42 ASN B O 1
ATOM 3673 N N . ILE B 1 43 ? -55.75 29.828 7.418 1 18.08 43 ILE B N 1
ATOM 3674 C CA . ILE B 1 43 ? -56.25 30.156 6.082 1 18.08 43 ILE B CA 1
ATOM 3675 C C . ILE B 1 43 ? -55.406 29.422 5.035 1 18.08 43 ILE B C 1
ATOM 3677 O O . ILE B 1 43 ? -54.188 29.312 5.168 1 18.08 43 ILE B O 1
ATOM 3681 N N . ARG B 1 44 ? -56 28.953 3.854 1 18.59 44 ARG B N 1
ATOM 3682 C CA . ARG B 1 44 ? -56.094 28.109 2.67 1 18.59 44 ARG B CA 1
ATOM 3683 C C . ARG B 1 44 ? -55.156 28.609 1.572 1 18.59 44 ARG B C 1
ATOM 3685 O O . ARG B 1 44 ? -55.219 28.141 0.435 1 18.59 44 ARG B O 1
ATOM 3692 N N . GLN B 1 45 ? -54.188 29.609 1.931 1 17.16 45 GLN B N 1
ATOM 3693 C CA . GLN B 1 45 ? -53.875 30.438 0.781 1 17.16 45 GLN B CA 1
ATOM 3694 C C . GLN B 1 45 ? -53.438 29.594 -0.408 1 17.16 45 GLN B C 1
ATOM 3696 O O . GLN B 1 45 ? -52.781 28.562 -0.233 1 17.16 45 GLN B O 1
ATOM 3701 N N . SER B 1 46 ? -53.75 30.094 -1.653 1 17.56 46 SER B N 1
ATOM 3702 C CA . SER B 1 46 ? -54.031 29.906 -3.076 1 17.56 46 SER B CA 1
ATOM 3703 C C . SER B 1 46 ? -52.781 29.422 -3.807 1 17.56 46 SER B C 1
ATOM 3705 O O . SER B 1 46 ? -51.656 29.641 -3.344 1 17.56 46 SER B O 1
ATOM 3707 N N . SER B 1 47 ? -52.938 28.594 -4.84 1 18.06 47 SER B N 1
ATOM 3708 C CA . SER B 1 47 ? -52.531 27.547 -5.77 1 18.06 47 SER B CA 1
ATOM 3709 C C . SER B 1 47 ? -51.438 28.047 -6.711 1 18.06 47 SER B C 1
ATOM 3711 O O . SER B 1 47 ? -50.469 27.328 -6.984 1 18.06 47 SER B O 1
ATOM 3713 N N . THR B 1 48 ? -51.688 29.188 -7.398 1 17.22 48 THR B N 1
ATOM 3714 C CA . THR B 1 48 ? -51.5 29.156 -8.844 1 17.22 48 THR B CA 1
ATOM 3715 C C . THR B 1 48 ? -50.031 29.344 -9.211 1 17.22 48 THR B C 1
ATOM 3717 O O . THR B 1 48 ? -49.531 30.469 -9.164 1 17.22 48 THR B O 1
ATOM 3720 N N . SER B 1 49 ? -49.156 28.703 -8.633 1 18 49 SER B N 1
ATOM 3721 C CA . SER B 1 49 ? -47.75 29.031 -8.867 1 18 49 SER B CA 1
ATOM 3722 C C . SER B 1 49 ? -47.375 28.891 -10.344 1 18 49 SER B C 1
ATOM 3724 O O . SER B 1 49 ? -47.438 27.797 -10.906 1 18 49 SER B O 1
ATOM 3726 N N . GLY B 1 50 ? -47.75 29.953 -11.125 1 16.83 50 GLY B N 1
ATOM 3727 C CA . GLY B 1 50 ? -47.656 30.156 -12.555 1 16.83 50 GLY B CA 1
ATOM 3728 C C . GLY B 1 50 ? -46.281 29.75 -13.109 1 16.83 50 GLY B C 1
ATOM 3729 O O . GLY B 1 50 ? -45.312 29.609 -12.359 1 16.83 50 GLY B O 1
ATOM 3730 N N . TYR B 1 51 ? -46.312 28.984 -14.25 1 17.77 51 TYR B N 1
ATOM 3731 C CA . TYR B 1 51 ? -45.594 28.266 -15.297 1 17.77 51 TYR B CA 1
ATOM 3732 C C . TYR B 1 51 ? -44.594 29.172 -15.984 1 17.77 51 TYR B C 1
ATOM 3734 O O . TYR B 1 51 ? -44.531 29.25 -17.203 1 17.77 51 TYR B O 1
ATOM 3742 N N . ILE B 1 52 ? -44.125 30.266 -15.195 1 16.44 52 ILE B N 1
ATOM 3743 C CA . ILE B 1 52 ? -43.531 31.219 -16.141 1 16.44 52 ILE B CA 1
ATOM 3744 C C . ILE B 1 52 ? -42.5 30.516 -17 1 16.44 52 ILE B C 1
ATOM 3746 O O . ILE B 1 52 ? -41.531 29.953 -16.469 1 16.44 52 ILE B O 1
ATOM 3750 N N . ASP B 1 53 ? -42.844 30.094 -18.266 1 16.5 53 ASP B N 1
ATOM 3751 C CA . ASP B 1 53 ? -42.406 29.625 -19.578 1 16.5 53 ASP B CA 1
ATOM 3752 C C . ASP B 1 53 ? -41.25 30.5 -20.109 1 16.5 53 ASP B C 1
ATOM 3754 O O . ASP B 1 53 ? -40.75 30.281 -21.203 1 16.5 53 ASP B O 1
ATOM 3758 N N . GLY B 1 54 ? -40.781 31.516 -19.344 1 15.82 54 GLY B N 1
ATOM 3759 C CA . GLY B 1 54 ? -40.188 32.562 -20.141 1 15.82 54 GLY B CA 1
ATOM 3760 C C . GLY B 1 54 ? -39.156 32.062 -21.109 1 15.82 54 GLY B C 1
ATOM 3761 O O . GLY B 1 54 ? -38.344 31.188 -20.766 1 15.82 54 GLY B O 1
ATOM 3762 N N . THR B 1 55 ? -39.5 32 -22.453 1 16.55 55 THR B N 1
ATOM 3763 C CA . THR B 1 55 ? -39.031 32.031 -23.844 1 16.55 55 THR B CA 1
ATOM 3764 C C . THR B 1 55 ? -37.781 32.906 -23.969 1 16.55 55 THR B C 1
ATOM 3766 O O . THR B 1 55 ? -37.906 34.125 -24.141 1 16.55 55 THR B O 1
ATOM 3769 N N . LEU B 1 56 ? -37.156 33.125 -22.797 1 15.58 56 LEU B N 1
ATOM 3770 C CA . LEU B 1 56 ? -36.188 34.188 -22.969 1 15.58 56 LEU B CA 1
ATOM 3771 C C . LEU B 1 56 ? -35.375 34 -24.25 1 15.58 56 LEU B C 1
ATOM 3773 O O . LEU B 1 56 ? -35.062 32.875 -24.625 1 15.58 56 LEU B O 1
ATOM 3777 N N . LEU B 1 57 ? -35.031 35.219 -24.875 1 15.23 57 LEU B N 1
ATOM 3778 C CA . LEU B 1 57 ? -34.688 35.938 -26.078 1 15.23 57 LEU B CA 1
ATOM 3779 C C . LEU B 1 57 ? -33.375 35.438 -26.672 1 15.23 57 LEU B C 1
ATOM 3781 O O . LEU B 1 57 ? -32.375 35.312 -25.938 1 15.23 57 LEU B O 1
ATOM 3785 N N . ARG B 1 58 ? -33.469 34.625 -27.781 1 17.5 58 ARG B N 1
ATOM 3786 C CA . ARG B 1 58 ? -32.656 34.219 -28.922 1 17.5 58 ARG B CA 1
ATOM 3787 C C . ARG B 1 58 ? -31.844 35.375 -29.453 1 17.5 58 ARG B C 1
ATOM 3789 O O . ARG B 1 58 ? -31.375 35.375 -30.594 1 17.5 58 ARG B O 1
ATOM 3796 N N . MET B 1 59 ? -31.812 36.562 -28.578 1 16.16 59 MET B N 1
ATOM 3797 C CA . MET B 1 59 ? -31.422 37.719 -29.359 1 16.16 59 MET B CA 1
ATOM 3798 C C . MET B 1 59 ? -30.172 37.438 -30.188 1 16.16 59 MET B C 1
ATOM 3800 O O . MET B 1 59 ? -29.312 36.656 -29.766 1 16.16 59 MET B O 1
ATOM 3804 N N . THR B 1 60 ? -30.266 37.906 -31.484 1 16.89 60 THR B N 1
ATOM 3805 C CA . THR B 1 60 ? -29.688 38.031 -32.812 1 16.89 60 THR B CA 1
ATOM 3806 C C . THR B 1 60 ? -28.328 38.75 -32.719 1 16.89 60 THR B C 1
ATOM 3808 O O . THR B 1 60 ? -28.25 39.906 -32.344 1 16.89 60 THR B O 1
ATOM 3811 N N . ASN B 1 61 ? -27.344 38.062 -32.062 1 17.25 61 ASN B N 1
ATOM 3812 C CA . ASN B 1 61 ? -25.984 38.625 -32.125 1 17.25 61 ASN B CA 1
ATOM 3813 C C . ASN B 1 61 ? -25.625 39.062 -33.531 1 17.25 61 ASN B C 1
ATOM 3815 O O . ASN B 1 61 ? -25.375 38.25 -34.406 1 17.25 61 ASN B O 1
ATOM 3819 N N . ALA B 1 62 ? -26.5 39.906 -34.125 1 17.7 62 ALA B N 1
ATOM 3820 C CA . ALA B 1 62 ? -26.125 40.625 -35.344 1 17.7 62 ALA B CA 1
ATOM 3821 C C . ALA B 1 62 ? -24.703 41.188 -35.25 1 17.7 62 ALA B C 1
ATOM 3823 O O . ALA B 1 62 ? -24.375 41.875 -34.281 1 17.7 62 ALA B O 1
ATOM 3824 N N . VAL B 1 63 ? -23.766 40.5 -35.906 1 18.97 63 VAL B N 1
ATOM 3825 C CA . VAL B 1 63 ? -22.375 40.594 -36.344 1 18.97 63 VAL B CA 1
ATOM 3826 C C . VAL B 1 63 ? -22.094 42 -36.875 1 18.97 63 VAL B C 1
ATOM 3828 O O . VAL B 1 63 ? -22.562 42.344 -37.969 1 18.97 63 VAL B O 1
ATOM 3831 N N . MET B 1 64 ? -22.5 43.062 -36.094 1 17.73 64 MET B N 1
ATOM 3832 C CA . MET B 1 64 ? -22.188 44.312 -36.781 1 17.73 64 MET B CA 1
ATOM 3833 C C . MET B 1 64 ? -20.719 44.344 -37.188 1 17.73 64 MET B C 1
ATOM 3835 O O . MET B 1 64 ? -19.844 43.938 -36.406 1 17.73 64 MET B O 1
ATOM 3839 N N . GLU B 1 65 ? -20.375 44.562 -38.5 1 20.52 65 GLU B N 1
ATOM 3840 C CA . GLU B 1 65 ? -19.297 44.688 -39.469 1 20.52 65 GLU B CA 1
ATOM 3841 C C . GLU B 1 65 ? -18.422 45.875 -39.188 1 20.52 65 GLU B C 1
ATOM 3843 O O . GLU B 1 65 ? -17.5 46.188 -39.938 1 20.52 65 GLU B O 1
ATOM 3848 N N . GLY B 1 66 ? -18.297 46.438 -38 1 17.83 66 GLY B N 1
ATOM 3849 C CA . GLY B 1 66 ? -17.734 47.781 -38.062 1 17.83 66 GLY B CA 1
ATOM 3850 C C . GLY B 1 66 ? -16.297 47.812 -38.594 1 17.83 66 GLY B C 1
ATOM 3851 O O . GLY B 1 66 ? -15.555 46.844 -38.375 1 17.83 66 GLY B O 1
ATOM 3852 N N . SER B 1 67 ? -15.891 48.656 -39.656 1 20.31 67 SER B N 1
ATOM 3853 C CA . SER B 1 67 ? -14.781 49.031 -40.5 1 20.31 67 SER B CA 1
ATOM 3854 C C . SER B 1 67 ? -13.633 49.656 -39.719 1 20.31 67 SER B C 1
ATOM 3856 O O . SER B 1 67 ? -13.664 50.844 -39.375 1 20.31 67 SER B O 1
ATOM 3858 N N . ALA B 1 68 ? -13.258 49.25 -38.594 1 19.64 68 ALA B N 1
ATOM 3859 C CA . ALA B 1 68 ? -12.367 50.156 -37.875 1 19.64 68 ALA B CA 1
ATOM 3860 C C . ALA B 1 68 ? -11.086 50.406 -38.656 1 19.64 68 ALA B C 1
ATOM 3862 O O . ALA B 1 68 ? -10.523 49.469 -39.25 1 19.64 68 ALA B O 1
ATOM 3863 N N . SER B 1 69 ? -10.758 51.688 -38.969 1 20.91 69 SER B N 1
ATOM 3864 C CA . SER B 1 69 ? -9.688 52.406 -39.656 1 20.91 69 SER B CA 1
ATOM 3865 C C . SER B 1 69 ? -8.328 52.094 -39.031 1 20.91 69 SER B C 1
ATOM 3867 O O . SER B 1 69 ? -8.242 51.75 -37.844 1 20.91 69 SER B O 1
ATOM 3869 N N . THR B 1 70 ? -7.273 51.938 -39.906 1 22.02 70 THR B N 1
ATOM 3870 C CA . THR B 1 70 ? -5.879 51.5 -39.969 1 22.02 70 THR B CA 1
ATOM 3871 C C . THR B 1 70 ? -4.992 52.469 -39.188 1 22.02 70 THR B C 1
ATOM 3873 O O . THR B 1 70 ? -3.766 52.406 -39.281 1 22.02 70 THR B O 1
ATOM 3876 N N . ALA B 1 71 ? -5.41 53.156 -38.125 1 22.12 71 ALA B N 1
ATOM 3877 C CA . ALA B 1 71 ? -4.441 54.188 -37.781 1 22.12 71 ALA B CA 1
ATOM 3878 C C . ALA B 1 71 ? -3.076 53.594 -37.469 1 22.12 71 ALA B C 1
ATOM 3880 O O . ALA B 1 71 ? -2.984 52.531 -36.844 1 22.12 71 ALA B O 1
ATOM 3881 N N . THR B 1 72 ? -2.082 53.969 -38.125 1 23.25 72 THR B N 1
ATOM 3882 C CA . THR B 1 72 ? -0.651 53.75 -38.312 1 23.25 72 THR B CA 1
ATOM 3883 C C . THR B 1 72 ? 0.116 54.062 -37.031 1 23.25 72 THR B C 1
ATOM 3885 O O . THR B 1 72 ? 1.313 54.375 -37.094 1 23.25 72 THR B O 1
ATOM 3888 N N . THR B 1 73 ? -0.418 53.75 -35.781 1 21 73 THR B N 1
ATOM 3889 C CA . THR B 1 73 ? 0.365 54.438 -34.75 1 21 73 THR B CA 1
ATOM 3890 C C . THR B 1 73 ? 1.817 53.969 -34.781 1 21 73 THR B C 1
ATOM 3892 O O . THR B 1 73 ? 2.088 52.781 -34.906 1 21 73 THR B O 1
ATOM 3895 N N . THR B 1 74 ? 2.762 54.875 -34.969 1 24.34 74 THR B N 1
ATOM 3896 C CA . THR B 1 74 ? 4.219 54.938 -35 1 24.34 74 THR B CA 1
ATOM 3897 C C . THR B 1 74 ? 4.812 54.5 -33.656 1 24.34 74 THR B C 1
ATOM 3899 O O . THR B 1 74 ? 4.586 55.125 -32.625 1 24.34 74 THR B O 1
ATOM 3902 N N . GLN B 1 75 ? 4.867 53.156 -33.375 1 21.53 75 GLN B N 1
ATOM 3903 C CA . GLN B 1 75 ? 5.375 52.594 -32.125 1 21.53 75 GLN B CA 1
ATOM 3904 C C . GLN B 1 75 ? 6.82 53 -31.891 1 21.53 75 GLN B C 1
ATOM 3906 O O . GLN B 1 75 ? 7.695 52.75 -32.719 1 21.53 75 GLN B O 1
ATOM 3911 N N . SER B 1 76 ? 6.957 54.125 -31.203 1 25.3 76 SER B N 1
ATOM 3912 C CA . SER B 1 76 ? 8.289 54.5 -30.734 1 25.3 76 SER B CA 1
ATOM 3913 C C . SER B 1 76 ? 8.914 53.406 -29.891 1 25.3 76 SER B C 1
ATOM 3915 O O . SER B 1 76 ? 8.242 52.781 -29.062 1 25.3 76 SER B O 1
ATOM 3917 N N . SER B 1 77 ? 9.93 52.719 -30.328 1 26.23 77 SER B N 1
ATOM 3918 C CA . SER B 1 77 ? 10.781 51.625 -29.844 1 26.23 77 SER B CA 1
ATOM 3919 C C . SER B 1 77 ? 11.398 52 -28.484 1 26.23 77 SER B C 1
ATOM 3921 O O . SER B 1 77 ? 12.383 52.719 -28.438 1 26.23 77 SER B O 1
ATOM 3923 N N . THR B 1 78 ? 10.609 52.406 -27.438 1 28.73 78 THR B N 1
ATOM 3924 C CA . THR B 1 78 ? 11.383 52.594 -26.219 1 28.73 78 THR B CA 1
ATOM 3925 C C . THR B 1 78 ? 12.055 51.312 -25.797 1 28.73 78 THR B C 1
ATOM 3927 O O . THR B 1 78 ? 11.398 50.25 -25.719 1 28.73 78 THR B O 1
ATOM 3930 N N . THR B 1 79 ? 13.352 51.125 -25.859 1 29.05 79 THR B N 1
ATOM 3931 C CA . THR B 1 79 ? 14.312 50.156 -25.375 1 29.05 79 THR B CA 1
ATOM 3932 C C . THR B 1 79 ? 14.125 49.906 -23.875 1 29.05 79 THR B C 1
ATOM 3934 O O . THR B 1 79 ? 14.43 50.781 -23.062 1 29.05 79 THR B O 1
ATOM 3937 N N . THR B 1 80 ? 12.984 49.312 -23.453 1 30.28 80 THR B N 1
ATOM 3938 C CA . THR B 1 80 ? 12.867 48.969 -22.047 1 30.28 80 THR B CA 1
ATOM 3939 C C . THR B 1 80 ? 14 48.031 -21.625 1 30.28 80 THR B C 1
ATOM 3941 O O . THR B 1 80 ? 14.18 46.969 -22.219 1 30.28 80 THR B O 1
ATOM 3944 N N . SER B 1 81 ? 15.039 48.5 -21.062 1 32.03 81 SER B N 1
ATOM 3945 C CA . SER B 1 81 ? 16.094 47.781 -20.344 1 32.03 81 SER B CA 1
ATOM 3946 C C . SER B 1 81 ? 15.508 46.75 -19.375 1 32.03 81 SER B C 1
ATOM 3948 O O . SER B 1 81 ? 14.812 47.125 -18.422 1 32.03 81 SER B O 1
ATOM 3950 N N . SER B 1 82 ? 15.039 45.656 -19.828 1 32.84 82 SER B N 1
ATOM 3951 C CA . SER B 1 82 ? 14.586 44.531 -19.047 1 32.84 82 SER B CA 1
ATOM 3952 C C . SER B 1 82 ? 15.617 44.125 -17.984 1 32.84 82 SER B C 1
ATOM 3954 O O . SER B 1 82 ? 16.625 43.5 -18.281 1 32.84 82 SER B O 1
ATOM 3956 N N . SER B 1 83 ? 15.867 44.969 -17.062 1 34.66 83 SER B N 1
ATOM 3957 C CA . SER B 1 83 ? 16.609 44.5 -15.898 1 34.66 83 SER B CA 1
ATOM 3958 C C . SER B 1 83 ? 16.047 43.188 -15.398 1 34.66 83 SER B C 1
ATOM 3960 O O . SER B 1 83 ? 14.875 43.094 -15 1 34.66 83 SER B O 1
ATOM 3962 N N . SER B 1 84 ? 16.453 42.062 -15.945 1 36.34 84 SER B N 1
ATOM 3963 C CA . SER B 1 84 ? 16.219 40.719 -15.438 1 36.34 84 SER B CA 1
ATOM 3964 C C . SER B 1 84 ? 16.391 40.656 -13.922 1 36.34 84 SER B C 1
ATOM 3966 O O . SER B 1 84 ? 17.531 40.656 -13.43 1 36.34 84 SER B O 1
ATOM 3968 N N . VAL B 1 85 ? 15.656 41.281 -13.109 1 35.53 85 VAL B N 1
ATOM 3969 C CA . VAL B 1 85 ? 15.703 40.969 -11.68 1 35.53 85 VAL B CA 1
ATOM 3970 C C . VAL B 1 85 ? 15.734 39.469 -11.461 1 35.53 85 VAL B C 1
ATOM 3972 O O . VAL B 1 85 ? 14.758 38.781 -11.758 1 35.53 85 VAL B O 1
ATOM 3975 N N . LYS B 1 86 ? 16.875 38.875 -11.406 1 47.66 86 LYS B N 1
ATOM 3976 C CA . LYS B 1 86 ? 17.156 37.5 -11.047 1 47.66 86 LYS B CA 1
ATOM 3977 C C . LYS B 1 86 ? 16.406 37.094 -9.766 1 47.66 86 LYS B C 1
ATOM 3979 O O . LYS B 1 86 ? 16.672 37.656 -8.695 1 47.66 86 LYS B O 1
ATOM 3984 N N . THR B 1 87 ? 15.141 36.719 -9.844 1 53.12 87 THR B N 1
ATOM 3985 C CA . THR B 1 87 ? 14.445 36.156 -8.68 1 53.12 87 THR B CA 1
ATOM 3986 C C . THR B 1 87 ? 15.406 35.375 -7.809 1 53.12 87 THR B C 1
ATOM 3988 O O . THR B 1 87 ? 15.977 34.375 -8.25 1 53.12 87 THR B O 1
ATOM 3991 N N . VAL B 1 88 ? 15.875 35.938 -6.793 1 57.44 88 VAL B N 1
ATOM 3992 C CA . VAL B 1 88 ? 16.734 35.25 -5.836 1 57.44 88 VAL B CA 1
ATOM 3993 C C . VAL B 1 88 ? 15.891 34.344 -4.949 1 57.44 88 VAL B C 1
ATOM 3995 O O . VAL B 1 88 ? 15.039 34.812 -4.199 1 57.44 88 VAL B O 1
ATOM 3998 N N . PHE B 1 89 ? 16.016 33.031 -5.242 1 68.88 89 PHE B N 1
ATOM 3999 C CA . PHE B 1 89 ? 15.328 32.062 -4.438 1 68.88 89 PHE B CA 1
ATOM 4000 C C . PHE B 1 89 ? 15.969 31.922 -3.062 1 68.88 89 PHE B C 1
ATOM 4002 O O . PHE B 1 89 ? 17.188 32.094 -2.92 1 68.88 89 PHE B O 1
ATOM 4009 N N . SER B 1 90 ? 15.086 31.859 -2.115 1 75.12 90 SER B N 1
ATOM 4010 C CA . SER B 1 90 ? 15.547 31.625 -0.751 1 75.12 90 SER B CA 1
ATOM 4011 C C . SER B 1 90 ? 16.297 30.312 -0.64 1 75.12 90 SER B C 1
ATOM 4013 O O . SER B 1 90 ? 15.969 29.344 -1.324 1 75.12 90 SER B O 1
ATOM 4015 N N . SER B 1 91 ? 17.312 30.281 0.156 1 76.12 91 SER B N 1
ATOM 4016 C CA . SER B 1 91 ? 18.188 29.109 0.311 1 76.12 91 SER B CA 1
ATOM 4017 C C . SER B 1 91 ? 17.547 28.078 1.232 1 76.12 91 SER B C 1
ATOM 4019 O O . SER B 1 91 ? 17.828 26.875 1.105 1 76.12 91 SER B O 1
ATOM 4021 N N . SER B 1 92 ? 16.703 28.672 2.225 1 89.88 92 SER B N 1
ATOM 4022 C CA . SER B 1 92 ? 16.031 27.781 3.16 1 89.88 92 SER B CA 1
ATOM 4023 C C . SER B 1 92 ? 14.617 28.266 3.465 1 89.88 92 SER B C 1
ATOM 4025 O O . SER B 1 92 ? 14.297 29.438 3.252 1 89.88 92 SER B O 1
ATOM 4027 N N . MET B 1 93 ? 13.867 27.406 3.939 1 92.25 93 MET B N 1
ATOM 4028 C CA . MET B 1 93 ? 12.492 27.766 4.297 1 92.25 93 MET B CA 1
ATOM 4029 C C . MET B 1 93 ? 12.469 28.719 5.48 1 92.25 93 MET B C 1
ATOM 4031 O O . MET B 1 93 ? 11.609 29.594 5.555 1 92.25 93 MET B O 1
ATOM 4035 N N . LYS B 1 94 ? 13.383 28.562 6.375 1 91 94 LYS B N 1
ATOM 4036 C CA . LYS B 1 94 ? 13.508 29.484 7.496 1 91 94 LYS B CA 1
ATOM 4037 C C . LYS B 1 94 ? 13.75 30.906 7.012 1 91 94 LYS B C 1
ATOM 4039 O O . LYS B 1 94 ? 13.078 31.844 7.457 1 91 94 LYS B O 1
ATOM 4044 N N . GLU B 1 95 ? 14.68 31 6.133 1 93.44 95 GLU B N 1
ATOM 4045 C CA . GLU B 1 95 ? 14.992 32.312 5.582 1 93.44 95 GLU B CA 1
ATOM 4046 C C . GLU B 1 95 ? 13.797 32.906 4.832 1 93.44 95 GLU B C 1
ATOM 4048 O O . GLU B 1 95 ? 13.492 34.062 4.969 1 93.44 95 GLU B O 1
ATOM 4053 N N . TRP B 1 96 ? 13.227 32.031 4.059 1 95.12 96 TRP B N 1
ATOM 4054 C CA . TRP B 1 96 ? 12.055 32.469 3.311 1 95.12 96 TRP B CA 1
ATOM 4055 C C . TRP B 1 96 ? 10.953 32.938 4.258 1 95.12 96 TRP B C 1
ATOM 4057 O O . TRP B 1 96 ? 10.375 34.031 4.059 1 95.12 96 TRP B O 1
ATOM 4067 N N . ARG B 1 97 ? 10.664 32.219 5.262 1 93.25 97 ARG B N 1
ATOM 4068 C CA . ARG B 1 97 ? 9.609 32.531 6.23 1 93.25 97 ARG B CA 1
ATOM 4069 C C . ARG B 1 97 ? 9.891 33.844 6.969 1 93.25 97 ARG B C 1
ATOM 4071 O O . ARG B 1 97 ? 9.008 34.688 7.102 1 93.25 97 ARG B O 1
ATOM 4078 N N . GLU B 1 98 ? 11.109 33.969 7.422 1 93.56 98 GLU B N 1
ATOM 4079 C CA . GLU B 1 98 ? 11.477 35.156 8.172 1 93.56 98 GLU B CA 1
ATOM 4080 C C . GLU B 1 98 ? 11.359 36.438 7.312 1 93.56 98 GLU B C 1
ATOM 4082 O O . GLU B 1 98 ? 10.836 37.438 7.762 1 93.56 98 GLU B O 1
ATOM 4087 N N . SER B 1 99 ? 11.859 36.281 6.129 1 95.38 99 SER B N 1
ATOM 4088 C CA . SER B 1 99 ? 11.75 37.406 5.211 1 95.38 99 SER B CA 1
ATOM 4089 C C . SER B 1 99 ? 10.289 37.719 4.891 1 95.38 99 SER B C 1
ATOM 4091 O O . SER B 1 99 ? 9.906 38.875 4.82 1 95.38 99 SER B O 1
ATOM 4093 N N . SER B 1 100 ? 9.516 36.719 4.668 1 95.38 100 SER B N 1
ATOM 4094 C CA . SER B 1 100 ? 8.102 36.875 4.363 1 95.38 100 SER B CA 1
ATOM 4095 C C . SER B 1 100 ? 7.348 37.5 5.527 1 95.38 100 SER B C 1
ATOM 4097 O O . SER B 1 100 ? 6.527 38.406 5.332 1 95.38 100 SER B O 1
ATOM 4099 N N . ILE B 1 101 ? 7.652 37.062 6.695 1 95.06 101 ILE B N 1
ATOM 4100 C CA . ILE B 1 101 ? 6.996 37.594 7.895 1 95.06 101 ILE B CA 1
ATOM 4101 C C . ILE B 1 101 ? 7.32 39.062 8.062 1 95.06 101 ILE B C 1
ATOM 4103 O O . ILE B 1 101 ? 6.445 39.875 8.406 1 95.06 101 ILE B O 1
ATOM 4107 N N . LYS B 1 102 ? 8.547 39.375 7.855 1 96.44 102 LYS B N 1
ATOM 4108 C CA . LYS B 1 102 ? 8.961 40.75 7.961 1 96.44 102 LYS B CA 1
ATOM 4109 C C . LYS B 1 102 ? 8.156 41.656 7.004 1 96.44 102 LYS B C 1
ATOM 4111 O O . LYS B 1 102 ? 7.645 42.688 7.395 1 96.44 102 LYS B O 1
ATOM 4116 N N . ARG B 1 103 ? 8.039 41.219 5.805 1 96.62 103 ARG B N 1
ATOM 4117 C CA . ARG B 1 103 ? 7.301 41.969 4.793 1 96.62 103 ARG B CA 1
ATOM 4118 C C . ARG B 1 103 ? 5.82 42.062 5.152 1 96.62 103 ARG B C 1
ATOM 4120 O O . ARG B 1 103 ? 5.207 43.125 5.02 1 96.62 103 ARG B O 1
ATOM 4127 N N . CYS B 1 104 ? 5.285 41.031 5.555 1 96.62 104 CYS B N 1
ATOM 4128 C CA . CYS B 1 104 ? 3.875 41 5.93 1 96.62 104 CYS B CA 1
ATOM 4129 C C . CYS B 1 104 ? 3.611 41.875 7.145 1 96.62 104 CYS B C 1
ATOM 4131 O O . CYS B 1 104 ? 2.574 42.531 7.223 1 96.62 104 CYS B O 1
ATOM 4133 N N . LYS B 1 105 ? 4.5 41.844 8.078 1 96.56 105 LYS B N 1
ATOM 4134 C CA . LYS B 1 105 ? 4.367 42.688 9.266 1 96.56 105 LYS B CA 1
ATOM 4135 C C . LYS B 1 105 ? 4.332 44.156 8.898 1 96.56 105 LYS B C 1
ATOM 4137 O O . LYS B 1 105 ? 3.508 44.906 9.406 1 96.56 105 LYS B O 1
ATOM 4142 N N . GLU B 1 106 ? 5.242 44.5 8.062 1 96.81 106 GLU B N 1
ATOM 4143 C CA . GLU B 1 106 ? 5.281 45.875 7.586 1 96.81 106 GLU B CA 1
ATOM 4144 C C . GLU B 1 106 ? 3.973 46.281 6.898 1 96.81 106 GLU B C 1
ATOM 4146 O O . GLU B 1 106 ? 3.436 47.344 7.137 1 96.81 106 GLU B O 1
ATOM 4151 N N . PHE B 1 107 ? 3.5 45.406 6.074 1 96.69 107 PHE B N 1
ATOM 4152 C CA . PHE B 1 107 ? 2.268 45.656 5.332 1 96.69 107 PHE B CA 1
ATOM 4153 C C . PHE B 1 107 ? 1.081 45.781 6.281 1 96.69 107 PHE B C 1
ATOM 4155 O O . PHE B 1 107 ? 0.344 46.781 6.23 1 96.69 107 PHE B O 1
ATOM 4162 N N . VAL B 1 108 ? 0.885 44.844 7.172 1 95.75 108 VAL B N 1
ATOM 4163 C CA . VAL B 1 108 ? -0.272 44.75 8.055 1 95.75 108 VAL B CA 1
ATOM 4164 C C . VAL B 1 108 ? -0.265 45.938 9.016 1 95.75 108 VAL B C 1
ATOM 4166 O O . VAL B 1 108 ? -1.318 46.5 9.328 1 95.75 108 VAL B O 1
ATOM 4169 N N . ASN B 1 109 ? 0.925 46.312 9.477 1 95.19 109 ASN B N 1
ATOM 4170 C CA . ASN B 1 109 ? 1.037 47.438 10.383 1 95.19 109 ASN B CA 1
ATOM 4171 C C . ASN B 1 109 ? 0.567 48.75 9.727 1 95.19 109 ASN B C 1
ATOM 4173 O O . ASN B 1 109 ? 0.076 49.625 10.398 1 95.19 109 ASN B O 1
ATOM 4177 N N . GLY B 1 110 ? 0.66 48.75 8.477 1 94 110 GLY B N 1
ATOM 4178 C CA . GLY B 1 110 ? 0.312 49.969 7.746 1 94 110 GLY B CA 1
ATOM 4179 C C . GLY B 1 110 ? -1.155 50.031 7.371 1 94 110 GLY B C 1
ATOM 4180 O O . GLY B 1 110 ? -1.633 51.062 6.898 1 94 110 GLY B O 1
ATOM 4181 N N . ILE B 1 111 ? -1.846 49 7.582 1 92.75 111 ILE B N 1
ATOM 4182 C CA . ILE B 1 111 ? -3.246 48.938 7.18 1 92.75 111 ILE B CA 1
ATOM 4183 C C . ILE B 1 111 ? -4.113 49.656 8.203 1 92.75 111 ILE B C 1
ATOM 4185 O O . ILE B 1 111 ? -3.951 49.469 9.414 1 92.75 111 ILE B O 1
ATOM 4189 N N . THR B 1 112 ? -5.066 50.438 7.742 1 88.81 112 THR B N 1
ATOM 4190 C CA . THR B 1 112 ? -5.984 51.156 8.625 1 88.81 112 THR B CA 1
ATOM 4191 C C . THR B 1 112 ? -7.41 50.656 8.445 1 88.81 112 THR B C 1
ATOM 4193 O O . THR B 1 112 ? -8.234 50.75 9.359 1 88.81 112 THR B O 1
ATOM 4196 N N . ASP B 1 113 ? -7.746 50.094 7.246 1 90.12 113 ASP B N 1
ATOM 4197 C CA . ASP B 1 113 ? -9.047 49.5 6.934 1 90.12 113 ASP B CA 1
ATOM 4198 C C . ASP B 1 113 ? -8.875 48.094 6.332 1 90.12 113 ASP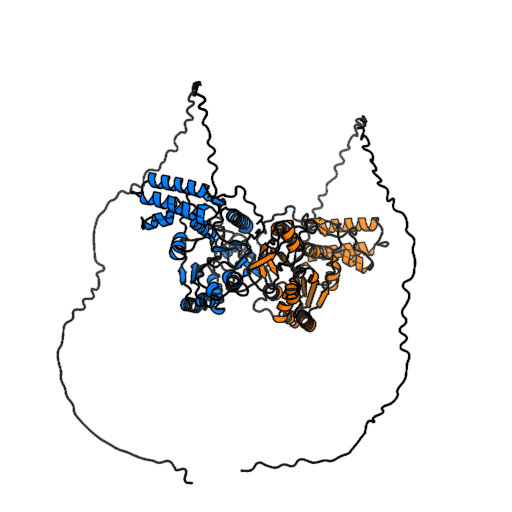 B C 1
ATOM 4200 O O . ASP B 1 113 ? -8.609 47.969 5.137 1 90.12 113 ASP B O 1
ATOM 4204 N N . ASP B 1 114 ? -9.156 47.125 7.125 1 87.62 114 ASP B N 1
ATOM 4205 C CA . ASP B 1 114 ? -8.844 45.75 6.742 1 87.62 114 ASP B CA 1
ATOM 4206 C C . ASP B 1 114 ? -9.883 45.219 5.766 1 87.62 114 ASP B C 1
ATOM 4208 O O . ASP B 1 114 ? -9.734 44.094 5.254 1 87.62 114 ASP B O 1
ATOM 4212 N N . LYS B 1 115 ? -10.953 46.031 5.457 1 87.62 115 LYS B N 1
ATOM 4213 C CA . LYS B 1 115 ? -12.023 45.562 4.582 1 87.62 115 LYS B CA 1
ATOM 4214 C C . LYS B 1 115 ? -11.961 46.25 3.221 1 87.62 115 LYS B C 1
ATOM 4216 O O . LYS B 1 115 ? -12.734 45.938 2.316 1 87.62 115 LYS B O 1
ATOM 4221 N N . SER B 1 116 ? -11.031 47.188 3.162 1 89.81 116 SER B N 1
ATOM 4222 C CA . SER B 1 116 ? -10.891 47.906 1.913 1 89.81 116 SER B CA 1
ATOM 4223 C C . SER B 1 116 ? -10.492 47 0.766 1 89.81 116 SER B C 1
ATOM 4225 O O . SER B 1 116 ? -9.594 46.156 0.918 1 89.81 116 SER B O 1
ATOM 4227 N N . THR B 1 117 ? -11.172 47.125 -0.422 1 90.44 117 THR B N 1
ATOM 4228 C CA . THR B 1 117 ? -10.859 46.344 -1.612 1 90.44 117 THR B CA 1
ATOM 4229 C C . THR B 1 117 ? -9.406 46.562 -2.041 1 90.44 117 THR B C 1
ATOM 4231 O O . THR B 1 117 ? -8.727 45.625 -2.449 1 90.44 117 THR B O 1
ATOM 4234 N N . LYS B 1 118 ? -9.016 47.75 -1.939 1 93.12 118 LYS B N 1
ATOM 4235 C CA . LYS B 1 118 ? -7.648 48.062 -2.328 1 93.12 118 LYS B CA 1
ATOM 4236 C C . LYS B 1 118 ? -6.637 47.375 -1.429 1 93.12 118 LYS B C 1
ATOM 4238 O O . LYS B 1 118 ? -5.621 46.844 -1.907 1 93.12 118 LYS B O 1
ATOM 4243 N N . VAL B 1 119 ? -6.895 47.375 -0.111 1 93.88 119 VAL B N 1
ATOM 4244 C CA . VAL B 1 119 ? -6 46.75 0.847 1 93.88 119 VAL B CA 1
ATOM 4245 C C . VAL B 1 119 ? -5.922 45.25 0.557 1 93.88 119 VAL B C 1
ATOM 4247 O O . VAL B 1 119 ? -4.844 44.656 0.619 1 93.88 119 VAL B O 1
ATOM 4250 N N . LEU B 1 120 ? -7.012 44.656 0.203 1 92.12 120 LEU B N 1
ATOM 4251 C CA . LEU B 1 120 ? -7.055 43.219 -0.098 1 92.12 120 LEU B CA 1
ATOM 4252 C C . LEU B 1 120 ? -6.312 42.906 -1.395 1 92.12 120 LEU B C 1
ATOM 4254 O O . LEU B 1 120 ? -5.648 41.875 -1.505 1 92.12 120 LEU B O 1
ATOM 4258 N N . GLU B 1 121 ? -6.453 43.781 -2.346 1 93.06 121 GLU B N 1
ATOM 4259 C CA . GLU B 1 121 ? -5.711 43.625 -3.594 1 93.06 121 GLU B CA 1
ATOM 4260 C C . GLU B 1 121 ? -4.207 43.75 -3.363 1 93.06 121 GLU B C 1
ATOM 4262 O O . GLU B 1 121 ? -3.418 43 -3.945 1 93.06 121 GLU B O 1
ATOM 4267 N N . ASP B 1 122 ? -3.857 44.688 -2.531 1 94.75 122 ASP B N 1
ATOM 4268 C CA . ASP B 1 122 ? -2.449 44.875 -2.195 1 94.75 122 ASP B CA 1
ATOM 4269 C C . ASP B 1 122 ? -1.894 43.656 -1.452 1 94.75 122 ASP B C 1
ATOM 4271 O O . ASP B 1 122 ? -0.742 43.281 -1.658 1 94.75 122 ASP B O 1
ATOM 4275 N N . LYS B 1 123 ? -2.674 43.125 -0.577 1 93.75 123 LYS B N 1
ATOM 4276 C CA . LYS B 1 123 ? -2.26 41.906 0.122 1 93.75 123 LYS B CA 1
ATOM 4277 C C . LYS B 1 123 ? -1.991 40.781 -0.86 1 93.75 123 LYS B C 1
ATOM 4279 O O . LYS B 1 123 ? -0.998 40.062 -0.73 1 93.75 123 LYS B O 1
ATOM 4284 N N . GLU B 1 124 ? -2.93 40.625 -1.751 1 93.56 124 GLU B N 1
ATOM 4285 C CA . GLU B 1 124 ? -2.791 39.562 -2.754 1 93.56 124 GLU B CA 1
ATOM 4286 C C . GLU B 1 124 ? -1.504 39.719 -3.557 1 93.56 124 GLU B C 1
ATOM 4288 O O . GLU B 1 124 ? -0.794 38.75 -3.812 1 93.56 124 GLU B O 1
ATOM 4293 N N . GLN B 1 125 ? -1.247 40.969 -3.961 1 95.06 125 GLN B N 1
ATOM 4294 C CA . GLN B 1 125 ? -0.034 41.25 -4.723 1 95.06 125 GLN B CA 1
ATOM 4295 C C . GLN B 1 125 ? 1.214 40.938 -3.896 1 95.06 125 GLN B C 1
ATOM 4297 O O . GLN B 1 125 ? 2.195 40.406 -4.41 1 95.06 125 GLN B O 1
ATOM 4302 N N . LEU B 1 126 ? 1.165 41.375 -2.664 1 95.56 126 LEU B N 1
ATOM 4303 C CA . LEU B 1 126 ? 2.275 41.062 -1.762 1 95.56 126 LEU B CA 1
ATOM 4304 C C . LEU B 1 126 ? 2.514 39.562 -1.66 1 95.56 126 LEU B C 1
ATOM 4306 O O . LEU B 1 126 ? 3.654 39.125 -1.753 1 95.56 126 LEU B O 1
ATOM 4310 N N . GLU B 1 127 ? 1.481 38.844 -1.52 1 93.25 127 GLU B N 1
ATOM 4311 C CA . GLU B 1 127 ? 1.586 37.375 -1.375 1 93.25 127 GLU B CA 1
ATOM 4312 C C . GLU B 1 127 ? 2.109 36.75 -2.654 1 93.25 127 GLU B C 1
ATOM 4314 O O . GLU B 1 127 ? 2.902 35.781 -2.602 1 93.25 127 GLU B O 1
ATOM 4319 N N . LYS B 1 128 ? 1.638 37.188 -3.756 1 93.62 128 LYS B N 1
ATOM 4320 C CA . LYS B 1 128 ? 2.156 36.719 -5.031 1 93.62 128 LYS B CA 1
ATOM 4321 C C . LYS B 1 128 ? 3.666 36.906 -5.125 1 93.62 128 LYS B C 1
ATOM 4323 O O . LYS B 1 128 ? 4.391 36.031 -5.578 1 93.62 128 LYS B O 1
ATOM 4328 N N . ASN B 1 129 ? 4.074 38.031 -4.68 1 93.88 129 ASN B N 1
ATOM 4329 C CA . ASN B 1 129 ? 5.5 38.344 -4.691 1 93.88 129 ASN B CA 1
ATOM 4330 C C . ASN B 1 129 ? 6.277 37.406 -3.748 1 93.88 129 ASN B C 1
ATOM 4332 O O . ASN B 1 129 ? 7.383 36.969 -4.07 1 93.88 129 ASN B O 1
ATOM 4336 N N . ILE B 1 130 ? 5.68 37.188 -2.646 1 94.56 130 ILE B N 1
ATOM 4337 C CA . ILE B 1 130 ? 6.309 36.344 -1.646 1 94.56 130 ILE B CA 1
ATOM 4338 C C . ILE B 1 130 ? 6.426 34.906 -2.186 1 94.56 130 ILE B C 1
ATOM 4340 O O . ILE B 1 130 ? 7.492 34.281 -2.1 1 94.56 130 ILE B O 1
ATOM 4344 N N . ILE B 1 131 ? 5.387 34.438 -2.791 1 93.75 131 ILE B N 1
ATOM 4345 C CA . ILE B 1 131 ? 5.324 33.062 -3.289 1 93.75 131 ILE B CA 1
ATOM 4346 C C . ILE B 1 131 ? 6.258 32.906 -4.484 1 93.75 131 ILE B C 1
ATOM 4348 O O . ILE B 1 131 ? 6.852 31.828 -4.68 1 93.75 131 ILE B O 1
ATOM 4352 N N . SER B 1 132 ? 6.402 33.938 -5.223 1 91.56 132 SER B N 1
ATOM 4353 C CA . SER B 1 132 ? 7.262 33.875 -6.402 1 91.56 132 SER B CA 1
ATOM 4354 C C . SER B 1 132 ? 8.711 33.625 -6.016 1 91.56 132 SER B C 1
ATOM 4356 O O . SER B 1 132 ? 9.531 33.25 -6.867 1 91.56 132 SER B O 1
ATOM 4358 N N . LYS B 1 133 ? 9 33.781 -4.777 1 92.88 133 LYS B N 1
ATOM 4359 C CA . LYS B 1 133 ? 10.359 33.562 -4.301 1 92.88 133 LYS B CA 1
ATOM 4360 C C . LYS B 1 133 ? 10.57 32.062 -3.979 1 92.88 133 LYS B C 1
ATOM 4362 O O . LYS B 1 133 ? 11.68 31.656 -3.623 1 92.88 133 LYS B O 1
ATOM 4367 N N . LEU B 1 134 ? 9.531 31.359 -4.074 1 92.12 134 LEU B N 1
ATOM 4368 C CA . LEU B 1 134 ? 9.625 29.906 -4.027 1 92.12 134 LEU B CA 1
ATOM 4369 C C . LEU B 1 134 ? 9.773 29.328 -5.43 1 92.12 134 LEU B C 1
ATOM 4371 O O . LEU B 1 134 ? 9.141 29.797 -6.375 1 92.12 134 LEU B O 1
ATOM 4375 N N . SER B 1 135 ? 10.656 28.391 -5.543 1 89.56 135 SER B N 1
ATOM 4376 C CA . SER B 1 135 ? 10.711 27.625 -6.789 1 89.56 135 SER B CA 1
ATOM 4377 C C . SER B 1 135 ? 9.625 26.547 -6.828 1 89.56 135 SER B C 1
ATOM 4379 O O . SER B 1 135 ? 9.664 25.594 -6.051 1 89.56 135 SER B O 1
ATOM 4381 N N . LEU B 1 136 ? 8.672 26.719 -7.723 1 88.62 136 LEU B N 1
ATOM 4382 C CA . LEU B 1 136 ? 7.559 25.781 -7.871 1 88.62 136 LEU B CA 1
ATOM 4383 C C . LEU B 1 136 ? 7.73 24.922 -9.125 1 88.62 136 LEU B C 1
ATOM 4385 O O . LEU B 1 136 ? 8.219 25.422 -10.148 1 88.62 136 LEU B O 1
ATOM 4389 N N . PRO B 1 137 ? 7.395 23.625 -8.977 1 84.69 137 PRO B N 1
ATOM 4390 C CA . PRO B 1 137 ? 7.551 22.766 -10.156 1 84.69 137 PRO B CA 1
ATOM 4391 C C . PRO B 1 137 ? 6.688 23.219 -11.328 1 84.69 137 PRO B C 1
ATOM 4393 O O . PRO B 1 137 ? 5.551 23.656 -11.141 1 84.69 137 PRO B O 1
ATOM 4396 N N . SER B 1 138 ? 7.254 23.094 -12.531 1 75.88 138 SER B N 1
ATOM 4397 C CA . SER B 1 138 ? 6.535 23.484 -13.742 1 75.88 138 SER B CA 1
ATOM 4398 C C . SER B 1 138 ? 5.773 22.297 -14.32 1 75.88 138 SER B C 1
ATOM 4400 O O . SER B 1 138 ? 4.801 22.469 -15.055 1 75.88 138 SER B O 1
ATOM 4402 N N . SER B 1 139 ? 6.316 21.094 -14.125 1 71.31 139 SER B N 1
ATOM 4403 C CA . SER B 1 139 ? 5.656 19.875 -14.578 1 71.31 139 SER B CA 1
ATOM 4404 C C . SER B 1 139 ? 5.367 18.922 -13.422 1 71.31 139 SER B C 1
ATOM 4406 O O . SER B 1 139 ? 6.066 18.953 -12.406 1 71.31 139 SER B O 1
ATOM 4408 N N . ILE B 1 140 ? 4.137 18.328 -13.664 1 68.75 140 ILE B N 1
ATOM 4409 C CA . ILE B 1 140 ? 3.697 17.422 -12.609 1 68.75 140 ILE B CA 1
ATOM 4410 C C . ILE B 1 140 ? 3.805 15.977 -13.086 1 68.75 140 ILE B C 1
ATOM 4412 O O . ILE B 1 140 ? 3.178 15.602 -14.078 1 68.75 140 ILE B O 1
ATOM 4416 N N . SER B 1 141 ? 4.863 15.25 -12.594 1 68.62 141 SER B N 1
ATOM 4417 C CA . SER B 1 141 ? 4.988 13.828 -12.898 1 68.62 141 SER B CA 1
ATOM 4418 C C . SER B 1 141 ? 4.316 12.969 -11.836 1 68.62 141 SER B C 1
ATOM 4420 O O . SER B 1 141 ? 4.289 13.344 -10.656 1 68.62 141 SER B O 1
ATOM 4422 N N . SER B 1 142 ? 3.668 11.875 -12.305 1 64.81 142 SER B N 1
ATOM 4423 C CA . SER B 1 142 ? 3.057 10.938 -11.367 1 64.81 142 SER B CA 1
ATOM 4424 C C . SER B 1 142 ? 4.078 9.922 -10.859 1 64.81 142 SER B C 1
ATOM 4426 O O . SER B 1 142 ? 3.77 9.109 -9.984 1 64.81 142 SER B O 1
ATOM 4428 N N . THR B 1 143 ? 5.191 9.969 -11.367 1 57.03 143 THR B N 1
ATOM 4429 C CA . THR B 1 143 ? 6.234 9.086 -10.859 1 57.03 143 THR B CA 1
ATOM 4430 C C . THR B 1 143 ? 6.996 9.75 -9.719 1 57.03 143 THR B C 1
ATOM 4432 O O . THR B 1 143 ? 7.535 10.844 -9.875 1 57.03 143 THR B O 1
ATOM 4435 N N . ILE B 1 144 ? 6.781 9.219 -8.531 1 51.25 144 ILE B N 1
ATOM 4436 C CA . ILE B 1 144 ? 7.469 9.781 -7.375 1 51.25 144 ILE B CA 1
ATOM 4437 C C . ILE B 1 144 ? 8.961 9.484 -7.465 1 51.25 144 ILE B C 1
ATOM 4439 O O . ILE B 1 144 ? 9.375 8.32 -7.422 1 51.25 144 ILE B O 1
ATOM 4443 N N . PRO B 1 145 ? 9.625 10.547 -7.754 1 58.81 145 PRO B N 1
ATOM 4444 C CA . PRO B 1 145 ? 11.07 10.289 -7.77 1 58.81 145 PRO B CA 1
ATOM 4445 C C . PRO B 1 145 ? 11.594 9.812 -6.418 1 58.81 145 PRO B C 1
ATOM 4447 O O . PRO B 1 145 ? 11.031 10.156 -5.375 1 58.81 145 PRO B O 1
ATOM 4450 N N . PRO B 1 146 ? 12.453 8.836 -6.469 1 56.69 146 PRO B N 1
ATOM 4451 C CA . PRO B 1 146 ? 13.055 8.43 -5.199 1 56.69 146 PRO B CA 1
ATOM 4452 C C . PRO B 1 146 ? 13.617 9.609 -4.41 1 56.69 146 PRO B C 1
ATOM 4454 O O . PRO B 1 146 ? 14.016 10.617 -5 1 56.69 146 PRO B O 1
ATOM 4457 N N . GLU B 1 147 ? 13.211 9.609 -3.104 1 58.03 147 GLU B N 1
ATOM 4458 C CA . GLU B 1 147 ? 13.789 10.664 -2.275 1 58.03 147 GLU B CA 1
ATOM 4459 C C . GLU B 1 147 ? 15.312 10.578 -2.266 1 58.03 147 GLU B C 1
ATOM 4461 O O . GLU B 1 147 ? 15.883 9.492 -2.111 1 58.03 147 GLU B O 1
ATOM 4466 N N . ILE B 1 148 ? 15.914 11.516 -2.939 1 48.44 148 ILE B N 1
ATOM 4467 C CA . ILE B 1 148 ? 17.359 11.625 -2.82 1 48.44 148 ILE B CA 1
ATOM 4468 C C . ILE B 1 148 ? 17.734 12.188 -1.447 1 48.44 148 ILE B C 1
ATOM 4470 O O . ILE B 1 148 ? 17.359 13.312 -1.111 1 48.44 148 ILE B O 1
ATOM 4474 N N . GLN B 1 149 ? 17.344 11.406 -0.528 1 50.59 149 GLN B N 1
ATOM 4475 C CA . GLN B 1 149 ? 17.469 11.961 0.813 1 50.59 149 GLN B CA 1
ATOM 4476 C C . GLN B 1 149 ? 18.844 12.617 1.005 1 50.59 149 GLN B C 1
ATOM 4478 O O . GLN B 1 149 ? 19.875 11.992 0.768 1 50.59 149 GLN B O 1
ATOM 4483 N N . LYS B 1 150 ? 19.016 13.836 0.761 1 46.41 150 LYS B N 1
ATOM 4484 C CA . LYS B 1 150 ? 20.188 14.25 1.521 1 46.41 150 LYS B CA 1
ATOM 4485 C C . LYS B 1 150 ? 20.172 13.656 2.926 1 46.41 150 LYS B C 1
ATOM 4487 O O . LYS B 1 150 ? 21.219 13.266 3.455 1 46.41 150 LYS B O 1
ATOM 4492 N N . GLN B 1 151 ? 18.984 13.859 3.736 1 43.38 151 GLN B N 1
ATOM 4493 C CA . GLN B 1 151 ? 18.891 13.188 5.027 1 43.38 151 GLN B CA 1
ATOM 4494 C C . GLN B 1 151 ? 17.766 12.148 5.023 1 43.38 151 GLN B C 1
ATOM 4496 O O . GLN B 1 151 ? 16.656 12.438 4.594 1 43.38 151 GLN B O 1
ATOM 4501 N N . PRO B 1 152 ? 18.156 10.922 4.863 1 41.94 152 PRO B N 1
ATOM 4502 C CA . PRO B 1 152 ? 17.203 9.828 4.957 1 41.94 152 PRO B CA 1
ATOM 4503 C C . PRO B 1 152 ? 15.992 10.172 5.832 1 41.94 152 PRO B C 1
ATOM 4505 O O . PRO B 1 152 ? 16.078 11.055 6.688 1 41.94 152 PRO B O 1
ATOM 4508 N N . TYR B 1 153 ? 14.789 9.758 5.52 1 48.34 153 TYR B N 1
ATOM 4509 C CA . TYR B 1 153 ? 13.641 9.758 6.414 1 48.34 153 TYR B CA 1
ATOM 4510 C C . TYR B 1 153 ? 14.078 9.609 7.867 1 48.34 153 TYR B C 1
ATOM 4512 O O . TYR B 1 153 ? 14.633 8.586 8.258 1 48.34 153 TYR B O 1
ATOM 4520 N N . ALA B 1 154 ? 14.625 10.703 8.328 1 58.19 154 ALA B N 1
ATOM 4521 C CA . ALA B 1 154 ? 14.781 10.688 9.781 1 58.19 154 ALA B CA 1
ATOM 4522 C C . ALA B 1 154 ? 13.445 10.914 10.477 1 58.19 154 ALA B C 1
ATOM 4524 O O . ALA B 1 154 ? 12.531 11.5 9.898 1 58.19 154 ALA B O 1
ATOM 4525 N N . ARG B 1 155 ? 13.242 10.125 11.414 1 76.75 155 ARG B N 1
ATOM 4526 C CA . ARG B 1 155 ? 12.133 10.406 12.32 1 76.75 155 ARG B CA 1
ATOM 4527 C C . ARG B 1 155 ? 11.938 11.906 12.5 1 76.75 155 ARG B C 1
ATOM 4529 O O . ARG B 1 155 ? 12.906 12.648 12.688 1 76.75 155 ARG B O 1
ATOM 4536 N N . CYS B 1 156 ? 10.672 12.359 12.211 1 86.94 156 CYS B N 1
ATOM 4537 C CA . CYS B 1 156 ? 10.367 13.758 12.484 1 86.94 156 CYS B CA 1
ATOM 4538 C C . CYS B 1 156 ? 9.859 13.945 13.906 1 86.94 156 CYS B C 1
ATOM 4540 O O . CYS B 1 156 ? 9.109 13.109 14.414 1 86.94 156 CYS B O 1
ATOM 4542 N N . LYS B 1 157 ? 10.312 15 14.414 1 90.38 157 LYS B N 1
ATOM 4543 C CA . LYS B 1 157 ? 9.852 15.344 15.758 1 90.38 157 LYS B CA 1
ATOM 4544 C C . LYS B 1 157 ? 8.367 15.711 15.742 1 90.38 157 LYS B C 1
ATOM 4546 O O . LYS B 1 157 ? 7.621 15.328 16.641 1 90.38 157 LYS B O 1
ATOM 4551 N N . ASN B 1 158 ? 7.953 16.5 14.758 1 95.38 158 ASN B N 1
ATOM 4552 C CA . ASN B 1 158 ? 6.562 16.906 14.578 1 95.38 158 ASN B CA 1
ATOM 4553 C C . ASN B 1 158 ? 5.934 16.203 13.375 1 95.38 158 ASN B C 1
ATOM 4555 O O . ASN B 1 158 ? 6.57 16.078 12.328 1 95.38 158 ASN B O 1
ATOM 4559 N N . VAL B 1 159 ? 4.711 15.719 13.617 1 96.69 159 VAL B N 1
ATOM 4560 C CA . VAL B 1 159 ? 4.098 14.914 12.57 1 96.69 159 VAL B CA 1
ATOM 4561 C C . VAL B 1 159 ? 2.623 15.281 12.43 1 96.69 159 VAL B C 1
ATOM 4563 O O . VAL B 1 159 ? 1.928 15.477 13.43 1 96.69 159 VAL B O 1
ATOM 4566 N N . PHE B 1 160 ? 2.176 15.484 11.258 1 96.81 160 PHE B N 1
ATOM 4567 C CA . PHE B 1 160 ? 0.765 15.578 10.898 1 96.81 160 PHE B CA 1
ATOM 4568 C C . PHE B 1 160 ? 0.328 14.352 10.102 1 96.81 160 PHE B C 1
ATOM 4570 O O . PHE B 1 160 ? 0.921 14.039 9.062 1 96.81 160 PHE B O 1
ATOM 4577 N N . ILE B 1 161 ? -0.654 13.594 10.539 1 97.31 161 ILE B N 1
ATOM 4578 C CA . ILE B 1 161 ? -1.184 12.422 9.852 1 97.31 161 ILE B CA 1
ATOM 4579 C C . ILE B 1 161 ? -2.617 12.695 9.398 1 97.31 161 ILE B C 1
ATOM 4581 O O . ILE B 1 161 ? -3.482 13.016 10.211 1 97.31 161 ILE B O 1
ATOM 4585 N N . ASP B 1 162 ? -2.836 12.609 8.133 1 96.94 162 ASP B N 1
ATOM 4586 C CA . ASP B 1 162 ? -4.152 12.766 7.52 1 96.94 162 ASP B CA 1
ATOM 4587 C C . ASP B 1 162 ? -4.742 11.414 7.129 1 96.94 162 ASP B C 1
ATOM 4589 O O . ASP B 1 162 ? -4.461 10.898 6.047 1 96.94 162 ASP B O 1
ATOM 4593 N N . LEU B 1 163 ? -5.605 10.836 7.953 1 97.44 163 LEU B N 1
ATOM 4594 C CA . LEU B 1 163 ? -6.289 9.578 7.68 1 97.44 163 LEU B CA 1
ATOM 4595 C C . LEU B 1 163 ? -7.59 9.82 6.926 1 97.44 163 LEU B C 1
ATOM 4597 O O . LEU B 1 163 ? -8.516 10.43 7.461 1 97.44 163 LEU B O 1
ATOM 4601 N N . GLY B 1 164 ? -7.688 9.273 5.738 1 96.5 164 GLY B N 1
ATOM 4602 C CA . GLY B 1 164 ? -8.758 9.625 4.816 1 96.5 164 GLY B CA 1
ATOM 4603 C C . GLY B 1 164 ? -8.43 10.836 3.959 1 96.5 164 GLY B C 1
ATOM 4604 O O . GLY B 1 164 ? -9.18 11.812 3.936 1 96.5 164 GLY B O 1
ATOM 4605 N N . THR B 1 165 ? -7.363 10.703 3.156 1 97.12 165 THR B N 1
ATOM 4606 C CA . THR B 1 165 ? -6.777 11.828 2.432 1 97.12 165 THR B CA 1
ATOM 4607 C C . THR B 1 165 ? -7.652 12.219 1.245 1 97.12 165 THR B C 1
ATOM 4609 O O . THR B 1 165 ? -7.664 13.383 0.833 1 97.12 165 THR B O 1
ATOM 4612 N N . ASN B 1 166 ? -8.406 11.32 0.694 1 96.12 166 ASN B N 1
ATOM 4613 C CA . ASN B 1 166 ? -9.25 11.531 -0.474 1 96.12 166 ASN B CA 1
ATOM 4614 C C . ASN B 1 166 ? -8.492 12.219 -1.603 1 96.12 166 ASN B C 1
ATOM 4616 O O . ASN B 1 166 ? -7.461 11.719 -2.057 1 96.12 166 ASN B O 1
ATOM 4620 N N . ILE B 1 167 ? -8.812 13.422 -1.982 1 95.88 167 ILE B N 1
ATOM 4621 C CA . ILE B 1 167 ? -8.141 14.055 -3.113 1 95.88 167 ILE B CA 1
ATOM 4622 C C . ILE B 1 167 ? -6.945 14.859 -2.619 1 95.88 167 ILE B C 1
ATOM 4624 O O . ILE B 1 167 ? -6.211 15.445 -3.42 1 95.88 167 ILE B O 1
ATOM 4628 N N . GLY B 1 168 ? -6.699 14.984 -1.312 1 96.06 168 GLY B N 1
ATOM 4629 C CA . GLY B 1 168 ? -5.504 15.625 -0.787 1 96.06 168 GLY B CA 1
ATOM 4630 C C . GLY B 1 168 ? -5.762 17 -0.209 1 96.06 168 GLY B C 1
ATOM 4631 O O . GLY B 1 168 ? -4.824 17.766 0.01 1 96.06 168 GLY B O 1
ATOM 4632 N N . ASP B 1 169 ? -6.988 17.359 0.139 1 93.19 169 ASP B N 1
ATOM 4633 C CA . ASP B 1 169 ? -7.324 18.688 0.62 1 93.19 169 ASP B CA 1
ATOM 4634 C C . ASP B 1 169 ? -6.574 19.016 1.911 1 93.19 169 ASP B C 1
ATOM 4636 O O . ASP B 1 169 ? -5.973 20.078 2.035 1 93.19 169 ASP B O 1
ATOM 4640 N N . SER B 1 170 ? -6.641 18.109 2.83 1 94.06 170 SER B N 1
ATOM 4641 C CA . SER B 1 170 ? -6.023 18.375 4.125 1 94.06 170 SER B CA 1
ATOM 4642 C C . SER B 1 170 ? -4.516 18.547 3.996 1 94.06 170 SER B C 1
ATOM 4644 O O . SER B 1 170 ? -3.916 19.359 4.691 1 94.06 170 SER B O 1
ATOM 4646 N N . VAL B 1 171 ? -3.924 17.75 3.16 1 95.75 171 VAL B N 1
ATOM 4647 C CA . VAL B 1 171 ? -2.502 17.922 2.879 1 95.75 171 VAL B CA 1
ATOM 4648 C C . VAL B 1 171 ? -2.248 19.297 2.271 1 95.75 171 VAL B C 1
ATOM 4650 O O . VAL B 1 171 ? -1.34 20.016 2.701 1 95.75 171 VAL B O 1
ATOM 4653 N N . GLY B 1 172 ? -3.084 19.656 1.343 1 93.88 172 GLY B N 1
ATOM 4654 C CA . GLY B 1 172 ? -2.996 20.984 0.754 1 93.88 172 GLY B CA 1
ATOM 4655 C C . GLY B 1 172 ? -3.162 22.109 1.769 1 93.88 172 GLY B C 1
ATOM 4656 O O . GLY B 1 172 ? -2.406 23.078 1.758 1 93.88 172 GLY B O 1
ATOM 4657 N N . TYR B 1 173 ? -4.055 21.938 2.643 1 92.5 173 TYR B N 1
ATOM 4658 C CA . TYR B 1 173 ? -4.305 22.938 3.674 1 92.5 173 TYR B CA 1
ATOM 4659 C C . TYR B 1 173 ? -3.107 23.078 4.605 1 92.5 173 TYR B C 1
ATOM 4661 O O . TYR B 1 173 ? -2.816 24.172 5.098 1 92.5 173 TYR B O 1
ATOM 4669 N N . PHE B 1 174 ? -2.529 22.016 4.895 1 94.81 174 PHE B N 1
ATOM 4670 C CA . PHE B 1 174 ? -1.327 22.094 5.719 1 94.81 174 PHE B CA 1
ATOM 4671 C C . PHE B 1 174 ? -0.243 22.906 5.02 1 94.81 174 PHE B C 1
ATOM 4673 O O . PHE B 1 174 ? 0.404 23.75 5.641 1 94.81 174 PHE B O 1
ATOM 4680 N N . ILE B 1 175 ? -0.061 22.641 3.73 1 94.75 175 ILE B N 1
ATOM 4681 C CA . ILE B 1 175 ? 0.937 23.359 2.947 1 94.75 175 ILE B CA 1
ATOM 4682 C C . ILE B 1 175 ? 0.555 24.828 2.857 1 94.75 175 ILE B C 1
ATOM 4684 O O . ILE B 1 175 ? 1.419 25.703 2.928 1 94.75 175 ILE B O 1
ATOM 4688 N N . ASP B 1 176 ? -0.747 25.094 2.738 1 92.12 176 ASP B N 1
ATOM 4689 C CA . ASP B 1 176 ? -1.212 26.484 2.768 1 92.12 176 ASP B CA 1
ATOM 4690 C C . ASP B 1 176 ? -0.69 27.219 4.004 1 92.12 176 ASP B C 1
ATOM 4692 O O . ASP B 1 176 ? -0.21 28.344 3.908 1 92.12 176 ASP B O 1
ATOM 4696 N N . ASN B 1 177 ? -0.818 26.547 5.043 1 91.12 177 ASN B N 1
ATOM 4697 C CA . ASN B 1 177 ? -0.376 27.141 6.301 1 91.12 177 ASN B CA 1
ATOM 4698 C C . ASN B 1 177 ? 1.136 27.344 6.32 1 91.12 177 ASN B C 1
ATOM 4700 O O . ASN B 1 177 ? 1.627 28.297 6.922 1 91.12 177 ASN B O 1
ATOM 4704 N N . ALA B 1 178 ? 1.827 26.469 5.727 1 92.81 178 ALA B N 1
ATOM 4705 C CA . ALA B 1 178 ? 3.285 26.547 5.68 1 92.81 178 ALA B CA 1
ATOM 4706 C C . ALA B 1 178 ? 3.742 27.766 4.871 1 92.81 178 ALA B C 1
ATOM 4708 O O . ALA B 1 178 ? 4.793 28.344 5.152 1 92.81 178 ALA B O 1
ATOM 4709 N N . ILE B 1 179 ? 2.908 28.188 3.928 1 93 179 ILE B N 1
ATOM 4710 C CA . ILE B 1 179 ? 3.387 29.219 3.023 1 93 179 ILE B CA 1
ATOM 4711 C C . ILE B 1 179 ? 2.566 30.5 3.219 1 93 179 ILE B C 1
ATOM 4713 O O . ILE B 1 179 ? 2.674 31.438 2.43 1 93 179 ILE B O 1
ATOM 4717 N N . ASP B 1 180 ? 1.751 30.516 4.219 1 91.44 180 ASP B N 1
ATOM 4718 C CA . ASP B 1 180 ? 0.96 31.703 4.547 1 91.44 180 ASP B CA 1
ATOM 4719 C C . ASP B 1 180 ? 1.579 32.469 5.711 1 91.44 180 ASP B C 1
ATOM 4721 O O . ASP B 1 180 ? 1.24 32.219 6.871 1 91.44 180 ASP B O 1
ATOM 4725 N N . SER B 1 181 ? 2.303 33.469 5.402 1 90.75 181 SER B N 1
ATOM 4726 C CA . SER B 1 181 ? 2.99 34.25 6.434 1 90.75 181 SER B CA 1
ATOM 4727 C C . SER B 1 181 ? 2.166 35.469 6.855 1 90.75 181 SER B C 1
ATOM 4729 O O . SER B 1 181 ? 2.387 36.031 7.93 1 90.75 181 SER B O 1
ATOM 4731 N N . CYS B 1 182 ? 1.24 35.812 6.082 1 92.31 182 CYS B N 1
ATOM 4732 C CA . CYS B 1 182 ? 0.572 37.094 6.297 1 92.31 182 CYS B CA 1
ATOM 4733 C C . CYS B 1 182 ? -0.705 36.906 7.105 1 92.31 182 CYS B C 1
ATOM 4735 O O . CYS B 1 182 ? -1.031 37.719 7.953 1 92.31 182 CYS B O 1
ATOM 4737 N N . SER B 1 183 ? -1.384 35.812 6.852 1 90.25 183 SER B N 1
ATOM 4738 C CA . SER B 1 183 ? -2.707 35.625 7.441 1 90.25 183 SER B CA 1
ATOM 4739 C C . SER B 1 183 ? -2.627 35.562 8.961 1 90.25 183 SER B C 1
ATOM 4741 O O . SER B 1 183 ? -3.48 36.094 9.664 1 90.25 183 SER B O 1
ATOM 4743 N N . PRO B 1 184 ? -1.627 34.875 9.5 1 90 184 PRO B N 1
ATOM 4744 C CA . PRO B 1 184 ? -1.531 34.875 10.961 1 90 184 PRO B CA 1
ATOM 4745 C C . PRO B 1 184 ? -1.348 36.281 11.547 1 90 184 PRO B C 1
ATOM 4747 O O . PRO B 1 184 ? -1.915 36.594 12.594 1 90 184 PRO B O 1
ATOM 4750 N N . LEU B 1 185 ? -0.598 37.094 10.906 1 92.38 185 LEU B N 1
ATOM 4751 C CA . LEU B 1 185 ? -0.377 38.469 11.359 1 92.38 185 LEU B CA 1
ATOM 4752 C C . LEU B 1 185 ? -1.643 39.312 11.195 1 92.38 185 LEU B C 1
ATOM 4754 O O . LEU B 1 185 ? -1.947 40.156 12.039 1 92.38 185 LEU B O 1
ATOM 4758 N N . TRP B 1 186 ? -2.293 39 10.078 1 92.5 186 TRP B N 1
ATOM 4759 C CA . TRP B 1 186 ? -3.543 39.719 9.797 1 92.5 186 TRP B CA 1
ATOM 4760 C C . TRP B 1 186 ? -4.57 39.469 10.898 1 92.5 186 TRP B C 1
ATOM 4762 O O . TRP B 1 186 ? -5.188 40.406 11.406 1 92.5 186 TRP B O 1
ATOM 4772 N N . VAL B 1 187 ? -4.727 38.219 11.281 1 90 187 VAL B N 1
ATOM 4773 C CA . VAL B 1 187 ? -5.75 37.875 12.25 1 90 187 VAL B CA 1
ATOM 4774 C C . VAL B 1 187 ? -5.336 38.344 13.648 1 90 187 VAL B C 1
ATOM 4776 O O . VAL B 1 187 ? -6.184 38.656 14.477 1 90 187 VAL B O 1
ATOM 4779 N N . ALA B 1 188 ? -4.109 38.406 13.891 1 89.88 188 ALA B N 1
ATOM 4780 C CA . ALA B 1 188 ? -3.633 38.938 15.164 1 89.88 188 ALA B CA 1
ATOM 4781 C C . ALA B 1 188 ? -4.039 40.406 15.328 1 89.88 188 ALA B C 1
ATOM 4783 O O . ALA B 1 188 ? -4.402 40.844 16.422 1 89.88 188 ALA B O 1
ATOM 4784 N N . LYS B 1 189 ? -3.957 41.125 14.312 1 93.06 189 LYS B N 1
ATOM 4785 C CA . LYS B 1 189 ? -4.309 42.562 14.352 1 93.06 189 LYS B CA 1
ATOM 4786 C C . LYS B 1 189 ? -5.812 42.75 14.219 1 93.06 189 LYS B C 1
ATOM 4788 O O . LYS B 1 189 ? -6.383 43.656 14.844 1 93.06 189 LYS B O 1
ATOM 4793 N N . TYR B 1 190 ? -6.379 41.906 13.422 1 92.06 190 TYR B N 1
ATOM 4794 C CA . TYR B 1 190 ? -7.816 41.969 13.18 1 92.06 190 TYR B CA 1
ATOM 4795 C C . TYR B 1 190 ? -8.492 40.656 13.492 1 92.06 190 TYR B C 1
ATOM 4797 O O . TYR B 1 190 ? -8.875 39.906 12.578 1 92.06 190 TYR B O 1
ATOM 4805 N N . PRO B 1 191 ? -8.812 40.344 14.648 1 88.44 191 PRO B N 1
ATOM 4806 C CA . PRO B 1 191 ? -9.273 39.031 15.086 1 88.44 191 PRO B CA 1
ATOM 4807 C C . PRO B 1 191 ? -10.641 38.656 14.516 1 88.44 191 PRO B C 1
ATOM 4809 O O . PRO B 1 191 ? -11.031 37.5 14.539 1 88.44 191 PRO B O 1
ATOM 4812 N N . ARG B 1 192 ? -11.391 39.5 13.914 1 86 192 ARG B N 1
ATOM 4813 C CA . ARG B 1 192 ? -12.727 39.219 13.391 1 86 192 ARG B CA 1
ATOM 4814 C C . ARG B 1 192 ? -12.672 38.938 11.891 1 86 192 ARG B C 1
ATOM 4816 O O . ARG B 1 192 ? -13.711 38.812 11.242 1 86 192 ARG B O 1
ATOM 4823 N N . THR B 1 193 ? -11.422 38.875 11.477 1 83.94 193 THR B N 1
ATOM 4824 C CA . THR B 1 193 ? -11.281 38.594 10.055 1 83.94 193 THR B CA 1
ATOM 4825 C C . THR B 1 193 ? -11.914 37.25 9.727 1 83.94 193 THR B C 1
ATOM 4827 O O . THR B 1 193 ? -11.664 36.25 10.406 1 83.94 193 THR B O 1
ATOM 4830 N N . LYS B 1 194 ? -12.773 37.25 8.711 1 75.12 194 LYS B N 1
ATOM 4831 C CA . LYS B 1 194 ? -13.344 36 8.18 1 75.12 194 LYS B CA 1
ATOM 4832 C C . LYS B 1 194 ? -12.602 35.562 6.922 1 75.12 194 LYS B C 1
ATOM 4834 O O . LYS B 1 194 ? -12.438 36.344 5.98 1 75.12 194 LYS B O 1
ATOM 4839 N N . PHE B 1 195 ? -12.062 34.406 7 1 76.12 195 PHE B N 1
ATOM 4840 C CA . PHE B 1 195 ? -11.336 33.875 5.848 1 76.12 195 PHE B CA 1
ATOM 4841 C C . PHE B 1 195 ? -12.297 33.25 4.84 1 76.12 195 PHE B C 1
ATOM 4843 O O . PHE B 1 195 ? -12.305 32.062 4.645 1 76.12 195 PHE B O 1
ATOM 4850 N N . THR B 1 196 ? -13.016 34.219 4.246 1 73.19 196 THR B N 1
ATOM 4851 C CA . THR B 1 196 ? -13.922 33.781 3.189 1 73.19 196 THR B CA 1
ATOM 4852 C C . THR B 1 196 ? -13.148 33.344 1.951 1 73.19 196 THR B C 1
ATOM 4854 O O . THR B 1 196 ? -11.922 33.469 1.912 1 73.19 196 THR B O 1
ATOM 4857 N N . ALA B 1 197 ? -13.812 32.812 0.98 1 69.88 197 ALA B N 1
ATOM 4858 C CA . ALA B 1 197 ? -13.195 32.344 -0.257 1 69.88 197 ALA B CA 1
ATOM 4859 C C . ALA B 1 197 ? -12.469 33.469 -0.972 1 69.88 197 ALA B C 1
ATOM 4861 O O . ALA B 1 197 ? -11.469 33.25 -1.657 1 69.88 197 ALA B O 1
ATOM 4862 N N . ASP B 1 198 ? -12.906 34.656 -0.665 1 74 198 ASP B N 1
ATOM 4863 C CA . ASP B 1 198 ? -12.375 35.812 -1.397 1 74 198 ASP B CA 1
ATOM 4864 C C . ASP B 1 198 ? -11.203 36.438 -0.648 1 74 198 ASP B C 1
ATOM 4866 O O . ASP B 1 198 ? -10.508 37.312 -1.188 1 74 198 ASP B O 1
ATOM 4870 N N . PHE B 1 199 ? -11.008 36.031 0.559 1 85.06 199 PHE B N 1
ATOM 4871 C CA . PHE B 1 199 ? -9.867 36.562 1.299 1 85.06 199 PHE B CA 1
ATOM 4872 C C . PHE B 1 199 ? -8.555 36.031 0.732 1 85.06 199 PHE B C 1
ATOM 4874 O O . PHE B 1 199 ? -8.359 34.844 0.637 1 85.06 199 PHE B O 1
ATOM 4881 N N . PRO B 1 200 ? -7.742 36.938 0.362 1 87.69 200 PRO B N 1
ATOM 4882 C CA . PRO B 1 200 ? -6.516 36.469 -0.297 1 87.69 200 PRO B CA 1
ATOM 4883 C C . PRO B 1 200 ? -5.594 35.719 0.642 1 87.69 200 PRO B C 1
ATOM 4885 O O . PRO B 1 200 ? -5.184 36.219 1.68 1 87.69 200 PRO B O 1
ATOM 4888 N N . ARG B 1 201 ? -5.289 34.562 0.204 1 90.44 201 ARG B N 1
ATOM 4889 C CA . ARG B 1 201 ? -4.34 33.688 0.877 1 90.44 201 ARG B CA 1
ATOM 4890 C C . ARG B 1 201 ? -3.746 32.688 -0.098 1 90.44 201 ARG B C 1
ATOM 4892 O O . ARG B 1 201 ? -4.41 32.25 -1.049 1 90.44 201 ARG B O 1
ATOM 4899 N N . PRO B 1 202 ? -2.473 32.375 0.163 1 91.06 202 PRO B N 1
ATOM 4900 C CA . PRO B 1 202 ? -1.96 31.281 -0.689 1 91.06 202 PRO B CA 1
ATOM 4901 C C . PRO B 1 202 ? -2.723 29.984 -0.51 1 91.06 202 PRO B C 1
ATOM 4903 O O . PRO B 1 202 ? -3.074 29.609 0.615 1 91.06 202 PRO B O 1
ATOM 4906 N N . HIS B 1 203 ? -3.021 29.391 -1.608 1 90.94 203 HIS B N 1
ATOM 4907 C CA . HIS B 1 203 ? -3.799 28.156 -1.613 1 90.94 203 HIS B CA 1
ATOM 4908 C C . HIS B 1 203 ? -3.27 27.172 -2.652 1 90.94 203 HIS B C 1
ATOM 4910 O O . HIS B 1 203 ? -3.258 27.469 -3.848 1 90.94 203 HIS B O 1
ATOM 4916 N N . LEU B 1 204 ? -2.836 26.078 -2.123 1 92 204 LEU B N 1
ATOM 4917 C CA . LEU B 1 204 ? -2.518 24.984 -3.043 1 92 204 LEU B CA 1
ATOM 4918 C C . LEU B 1 204 ? -3.783 24.266 -3.494 1 92 204 LEU B C 1
ATOM 4920 O O . LEU B 1 204 ? -4.355 23.469 -2.742 1 92 204 LEU B O 1
ATOM 4924 N N . ASP B 1 205 ? -4.203 24.547 -4.688 1 90.12 205 ASP B N 1
ATOM 4925 C CA . ASP B 1 205 ? -5.355 23.859 -5.266 1 90.12 205 ASP B CA 1
ATOM 4926 C C . ASP B 1 205 ? -5.012 22.422 -5.645 1 90.12 205 ASP B C 1
ATOM 4928 O O . ASP B 1 205 ? -4.301 22.188 -6.621 1 90.12 205 ASP B O 1
ATOM 4932 N N . VAL B 1 206 ? -5.621 21.453 -5 1 91.06 206 VAL B N 1
ATOM 4933 C CA . VAL B 1 206 ? -5.211 20.062 -5.152 1 91.06 206 VAL B CA 1
ATOM 4934 C C . VAL B 1 206 ? -5.805 19.484 -6.438 1 91.06 206 VAL B C 1
ATOM 4936 O O . VAL B 1 206 ? -5.398 18.406 -6.891 1 91.06 206 VAL B O 1
ATOM 4939 N N . THR B 1 207 ? -6.734 20.141 -7.031 1 87 207 THR B N 1
ATOM 4940 C CA . THR B 1 207 ? -7.305 19.688 -8.297 1 87 207 THR B CA 1
ATOM 4941 C C . THR B 1 207 ? -6.371 20.016 -9.461 1 87 207 THR B C 1
ATOM 4943 O O . THR B 1 207 ? -6.086 19.172 -10.297 1 87 207 THR B O 1
ATOM 4946 N N . THR B 1 208 ? -5.844 21.188 -9.422 1 87.5 208 THR B N 1
ATOM 4947 C CA . THR B 1 208 ? -4.957 21.609 -10.5 1 87.5 208 THR B CA 1
ATOM 4948 C C . THR B 1 208 ? -3.496 21.406 -10.109 1 87.5 208 THR B C 1
ATOM 4950 O O . THR B 1 208 ? -2.609 21.438 -10.961 1 87.5 208 THR B O 1
ATOM 4953 N N . VAL B 1 209 ? -3.242 21.234 -8.859 1 90.44 209 VAL B N 1
ATOM 4954 C CA . VAL B 1 209 ? -1.916 21.109 -8.266 1 90.44 209 VAL B CA 1
ATOM 4955 C C . VAL B 1 209 ? -1.084 22.344 -8.586 1 90.44 209 VAL B C 1
ATOM 4957 O O . VAL B 1 209 ? 0.022 22.234 -9.117 1 90.44 209 VAL B O 1
ATOM 4960 N N . GLN B 1 210 ? -1.674 23.516 -8.258 1 88.44 210 GLN B N 1
ATOM 4961 C CA . GLN B 1 210 ? -1.032 24.812 -8.414 1 88.44 210 GLN B CA 1
ATOM 4962 C C . GLN B 1 210 ? -1.366 25.734 -7.246 1 88.44 210 GLN B C 1
ATOM 4964 O O . GLN B 1 210 ? -2.441 25.625 -6.652 1 88.44 210 GLN B O 1
ATOM 4969 N N . VAL B 1 211 ? -0.427 26.578 -6.961 1 90.75 211 VAL B N 1
ATOM 4970 C CA . VAL B 1 211 ? -0.657 27.547 -5.895 1 90.75 211 VAL B CA 1
ATOM 4971 C C . VAL B 1 211 ? -1.43 28.734 -6.445 1 90.75 211 VAL B C 1
ATOM 4973 O O . VAL B 1 211 ? -1.024 29.344 -7.438 1 90.75 211 VAL B O 1
ATOM 4976 N N . GLN B 1 212 ? -2.488 29 -5.727 1 87.62 212 GLN B N 1
ATOM 4977 C CA . GLN B 1 212 ? -3.34 30.156 -6.016 1 87.62 212 GLN B CA 1
ATOM 4978 C C . GLN B 1 212 ? -3.406 31.109 -4.828 1 87.62 212 GLN B C 1
ATOM 4980 O O . GLN B 1 212 ? -2.734 30.891 -3.816 1 87.62 212 GLN B O 1
ATOM 4985 N N . HIS B 1 213 ? -4.055 32.219 -5.031 1 85.06 213 HIS B N 1
ATOM 4986 C CA . HIS B 1 213 ? -4.094 33.188 -3.953 1 85.06 213 HIS B CA 1
ATOM 4987 C C . HIS B 1 213 ? -5.527 33.5 -3.545 1 85.06 213 HIS B C 1
ATOM 4989 O O . HIS B 1 213 ? -5.762 34.406 -2.73 1 85.06 213 HIS B O 1
ATOM 4995 N N . LYS B 1 214 ? -6.32 32.906 -4.242 1 73.31 214 LYS B N 1
ATOM 4996 C CA . LYS B 1 214 ? -7.723 32.906 -3.848 1 73.31 214 LYS B CA 1
ATOM 4997 C C . LYS B 1 214 ? -8.312 31.516 -3.906 1 73.31 214 LYS B C 1
ATOM 4999 O O . LYS B 1 214 ? -7.875 30.688 -4.707 1 73.31 214 LYS B O 1
ATOM 5004 N N . GLY B 1 215 ? -8.867 31.078 -2.807 1 63.31 215 GLY B N 1
ATOM 5005 C CA . GLY B 1 215 ? -9.445 29.734 -2.826 1 63.31 215 GLY B CA 1
ATOM 5006 C C . GLY B 1 215 ? -10.961 29.75 -2.762 1 63.31 215 GLY B C 1
ATOM 5007 O O . GLY B 1 215 ? -11.586 30.812 -2.773 1 63.31 215 GLY B O 1
ATOM 5008 N N . ASN B 1 216 ? -11.438 28.625 -3.041 1 57.91 216 ASN B N 1
ATOM 5009 C CA . ASN B 1 216 ? -12.883 28.469 -3.035 1 57.91 216 ASN B CA 1
ATOM 5010 C C . ASN B 1 216 ? -13.414 28.219 -1.626 1 57.91 216 ASN B C 1
ATOM 5012 O O . ASN B 1 216 ? -14.609 28.375 -1.37 1 57.91 216 ASN B O 1
ATOM 5016 N N . LYS B 1 217 ? -12.461 27.828 -0.804 1 64.81 217 LYS B N 1
ATOM 5017 C CA . LYS B 1 217 ? -12.953 27.469 0.524 1 64.81 217 LYS B CA 1
ATOM 5018 C C . LYS B 1 217 ? -11.953 27.875 1.604 1 64.81 217 LYS B C 1
ATOM 5020 O O . LYS B 1 217 ? -10.781 28.141 1.31 1 64.81 217 LYS B O 1
ATOM 5025 N N . GLY B 1 218 ? -12.523 28.109 2.754 1 71.31 218 GLY B N 1
ATOM 5026 C CA . GLY B 1 218 ? -11.672 28.344 3.914 1 71.31 218 GLY B CA 1
ATOM 5027 C C . GLY B 1 218 ? -10.789 27.156 4.25 1 71.31 218 GLY B C 1
ATOM 5028 O O . GLY B 1 218 ? -11.086 26.016 3.855 1 71.31 218 GLY B O 1
ATOM 5029 N N . ASN B 1 219 ? -9.609 27.391 4.723 1 78.06 219 ASN B N 1
ATOM 5030 C CA . ASN B 1 219 ? -8.734 26.359 5.254 1 78.06 219 ASN B CA 1
ATOM 5031 C C . ASN B 1 219 ? -9.141 25.938 6.664 1 78.06 219 ASN B C 1
ATOM 5033 O O . ASN B 1 219 ? -8.859 26.656 7.629 1 78.06 219 ASN B O 1
ATOM 5037 N N . PRO B 1 220 ? -9.797 24.859 6.754 1 79.5 220 PRO B N 1
ATOM 5038 C CA . PRO B 1 220 ? -10.297 24.469 8.078 1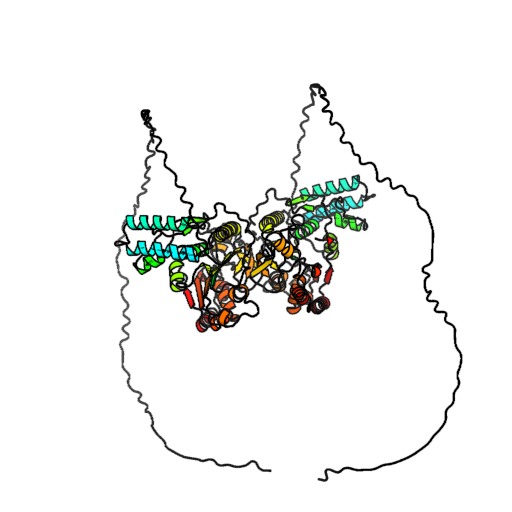 79.5 220 PRO B CA 1
ATOM 5039 C C . PRO B 1 220 ? -9.164 24.141 9.055 1 79.5 220 PRO B C 1
ATOM 5041 O O . PRO B 1 220 ? -9.398 24.062 10.266 1 79.5 220 PRO B O 1
ATOM 5044 N N . LEU B 1 221 ? -7.957 23.969 8.539 1 85.25 221 LEU B N 1
ATOM 5045 C CA . LEU B 1 221 ? -6.848 23.609 9.406 1 85.25 221 LEU B CA 1
ATOM 5046 C C . LEU B 1 221 ? -6.164 24.859 9.969 1 85.25 221 LEU B C 1
ATOM 5048 O O . LEU B 1 221 ? -5.367 24.766 10.906 1 85.25 221 LEU B O 1
ATOM 5052 N N . PHE B 1 222 ? -6.438 26 9.398 1 84.69 222 PHE B N 1
ATOM 5053 C CA . PHE B 1 222 ? -5.727 27.219 9.766 1 84.69 222 PHE B CA 1
ATOM 5054 C C . PHE B 1 222 ? -5.824 27.469 11.266 1 84.69 222 PHE B C 1
ATOM 5056 O O . PHE B 1 222 ? -4.805 27.594 11.945 1 84.69 222 PHE B O 1
ATOM 5063 N N . GLY B 1 223 ? -7.078 27.5 11.773 1 82.31 223 GLY B N 1
ATOM 5064 C CA . GLY B 1 223 ? -7.277 27.75 13.195 1 82.31 223 GLY B CA 1
ATOM 5065 C C . GLY B 1 223 ? -6.617 26.719 14.086 1 82.31 223 GLY B C 1
ATOM 5066 O O . GLY B 1 223 ? -6.02 27.062 15.109 1 82.31 223 GLY B O 1
ATOM 5067 N N . LEU B 1 224 ? -6.688 25.516 13.656 1 86.5 224 LEU B N 1
ATOM 5068 C CA . LEU B 1 224 ? -6.102 24.422 14.43 1 86.5 224 LEU B CA 1
ATOM 5069 C C . LEU B 1 224 ? -4.586 24.562 14.5 1 86.5 224 LEU B C 1
ATOM 5071 O O . LEU B 1 224 ? -3.996 24.438 15.578 1 86.5 224 LEU B O 1
ATOM 5075 N N . LEU B 1 225 ? -3.996 24.812 13.375 1 87.88 225 LEU B N 1
ATOM 5076 C CA . LEU B 1 225 ? -2.541 24.875 13.32 1 87.88 225 LEU B CA 1
ATOM 5077 C C . LEU B 1 225 ? -2.033 26.141 14.016 1 87.88 225 LEU B C 1
ATOM 5079 O O . LEU B 1 225 ? -0.977 26.109 14.656 1 87.88 225 LEU B O 1
ATOM 5083 N N . GLN B 1 226 ? -2.812 27.172 13.984 1 84.44 226 GLN B N 1
ATOM 5084 C CA . GLN B 1 226 ? -2.447 28.391 14.703 1 84.44 226 GLN B CA 1
ATOM 5085 C C . GLN B 1 226 ? -2.471 28.172 16.219 1 84.44 226 GLN B C 1
ATOM 5087 O O . GLN B 1 226 ? -1.627 28.703 16.938 1 84.44 226 GLN B O 1
ATOM 5092 N N . LYS B 1 227 ? -3.357 27.422 16.547 1 85.62 227 LYS B N 1
ATOM 5093 C CA . LYS B 1 227 ? -3.516 27.172 17.984 1 85.62 227 LYS B CA 1
ATOM 5094 C C . LYS B 1 227 ? -2.518 26.141 18.469 1 85.62 227 LYS B C 1
ATOM 5096 O O . LYS B 1 227 ? -1.902 26.312 19.531 1 85.62 227 LYS B O 1
ATOM 5101 N N . GLN B 1 228 ? -2.33 25.109 17.688 1 88.56 228 GLN B N 1
ATOM 5102 C CA . GLN B 1 228 ? -1.627 23.938 18.188 1 88.56 228 GLN B CA 1
ATOM 5103 C C . GLN B 1 228 ? -0.157 23.953 17.766 1 88.56 228 GLN B C 1
ATOM 5105 O O . GLN B 1 228 ? 0.687 23.344 18.422 1 88.56 228 GLN B O 1
ATOM 5110 N N . ALA B 1 229 ? 0.149 24.688 16.656 1 88.31 229 ALA B N 1
ATOM 5111 C CA . ALA B 1 229 ? 1.499 24.625 16.109 1 88.31 229 ALA B CA 1
ATOM 5112 C C . ALA B 1 229 ? 2.121 26.016 16 1 88.31 229 ALA B C 1
ATOM 5114 O O . ALA B 1 229 ? 3.02 26.234 15.188 1 88.31 229 ALA B O 1
ATOM 5115 N N . GLN B 1 230 ? 1.644 27.047 16.578 1 76.62 230 GLN B N 1
ATOM 5116 C CA . GLN B 1 230 ? 2.002 28.453 16.422 1 76.62 230 GLN B CA 1
ATOM 5117 C C . GLN B 1 230 ? 3.516 28.641 16.469 1 76.62 230 GLN B C 1
ATOM 5119 O O . GLN B 1 230 ? 4.078 29.391 15.68 1 76.62 230 GLN B O 1
ATOM 5124 N N . ASN B 1 231 ? 4.262 27.969 17.266 1 82.25 231 ASN B N 1
ATOM 5125 C CA . ASN B 1 231 ? 5.691 28.219 17.391 1 82.25 231 ASN B CA 1
ATOM 5126 C C . ASN B 1 231 ? 6.516 27.062 16.828 1 82.25 231 ASN B C 1
ATOM 5128 O O . ASN B 1 231 ? 7.711 26.953 17.094 1 82.25 231 ASN B O 1
ATOM 5132 N N . ILE B 1 232 ? 5.883 26.328 16.016 1 92.5 232 ILE B N 1
ATOM 5133 C CA . ILE B 1 232 ? 6.59 25.203 15.406 1 92.5 232 ILE B CA 1
ATOM 5134 C C . ILE B 1 232 ? 6.656 25.406 13.891 1 92.5 232 ILE B C 1
ATOM 5136 O O . ILE B 1 232 ? 5.625 25.438 13.219 1 92.5 232 ILE B O 1
ATOM 5140 N N . PRO B 1 233 ? 7.836 25.594 13.398 1 91.56 233 PRO B N 1
ATOM 5141 C CA . PRO B 1 233 ? 7.953 25.797 11.953 1 91.56 233 PRO B CA 1
ATOM 5142 C C . PRO B 1 233 ? 7.457 24.594 11.148 1 91.56 233 PRO B C 1
ATOM 5144 O O . PRO B 1 233 ? 7.727 23.453 11.516 1 91.56 233 PRO B O 1
ATOM 5147 N N . SER B 1 234 ? 6.777 24.859 10.047 1 91.75 234 SER B N 1
ATOM 5148 C CA . SER B 1 234 ? 6.199 23.797 9.219 1 91.75 234 SER B CA 1
ATOM 5149 C C . SER B 1 234 ? 7.281 22.891 8.633 1 91.75 234 SER B C 1
ATOM 5151 O O . SER B 1 234 ? 7.051 21.703 8.414 1 91.75 234 SER B O 1
ATOM 5153 N N . GLU B 1 235 ? 8.438 23.453 8.383 1 91.81 235 GLU B N 1
ATOM 5154 C CA . GLU B 1 235 ? 9.523 22.703 7.758 1 91.81 235 GLU B CA 1
ATOM 5155 C C . GLU B 1 235 ? 10.078 21.641 8.703 1 91.81 235 GLU B C 1
ATOM 5157 O O . GLU B 1 235 ? 10.891 20.797 8.305 1 91.81 235 GLU B O 1
ATOM 5162 N N . SER B 1 236 ? 9.578 21.641 9.953 1 92.19 236 SER B N 1
ATOM 5163 C CA . SER B 1 236 ? 9.984 20.609 10.906 1 92.19 236 SER B CA 1
ATOM 5164 C C . SER B 1 236 ? 8.992 19.453 10.93 1 92.19 236 SER B C 1
ATOM 5166 O O . SER B 1 236 ? 9.195 18.469 11.648 1 92.19 236 SER B O 1
ATOM 5168 N N . PHE B 1 237 ? 7.926 19.562 10.133 1 95.06 237 PHE B N 1
ATOM 5169 C CA . PHE B 1 237 ? 6.879 18.547 10.148 1 95.06 237 PHE B CA 1
ATOM 5170 C C . PHE B 1 237 ? 7.109 17.516 9.055 1 95.06 237 PHE B C 1
ATOM 5172 O O . PHE B 1 237 ? 7.5 17.859 7.941 1 95.06 237 PHE B O 1
ATOM 5179 N N . CYS B 1 238 ? 6.871 16.25 9.438 1 95.12 238 CYS B N 1
ATOM 5180 C CA . CYS B 1 238 ? 6.52 15.25 8.438 1 95.12 238 CYS B CA 1
ATOM 5181 C C . CYS B 1 238 ? 5.008 15.148 8.273 1 95.12 238 CYS B C 1
ATOM 5183 O O . CYS B 1 238 ? 4.266 15.219 9.25 1 95.12 238 CYS B O 1
ATOM 5185 N N . VAL B 1 239 ? 4.625 15.086 7.035 1 96 239 VAL B N 1
ATOM 5186 C CA . VAL B 1 239 ? 3.209 14.961 6.715 1 96 239 VAL B CA 1
ATOM 5187 C C . VAL B 1 239 ? 2.943 13.609 6.055 1 96 239 VAL B C 1
ATOM 5189 O O . VAL B 1 239 ? 3.568 13.273 5.051 1 96 239 VAL B O 1
ATOM 5192 N N . TYR B 1 240 ? 2.053 12.844 6.641 1 96.56 240 TYR B N 1
ATOM 5193 C CA . TYR B 1 240 ? 1.652 11.555 6.086 1 96.56 240 TYR B CA 1
ATOM 5194 C C . TYR B 1 240 ? 0.164 11.539 5.758 1 96.56 240 TYR B C 1
ATOM 5196 O O . TYR B 1 240 ? -0.655 12.023 6.547 1 96.56 240 TYR B O 1
ATOM 5204 N N . GLY B 1 241 ? -0.127 11.102 4.598 1 97.12 241 GLY B N 1
ATOM 5205 C CA . GLY B 1 241 ? -1.505 10.859 4.203 1 97.12 241 GLY B CA 1
ATOM 5206 C C . GLY B 1 241 ? -1.79 9.398 3.908 1 97.12 241 GLY B C 1
ATOM 5207 O O . GLY B 1 241 ? -0.872 8.625 3.631 1 97.12 241 GLY B O 1
ATOM 5208 N N . MET B 1 242 ? -3.082 9.047 3.957 1 97.81 242 MET B N 1
ATOM 5209 C CA . MET B 1 242 ? -3.504 7.688 3.641 1 97.81 242 MET B CA 1
ATOM 5210 C C . MET B 1 242 ? -4.84 7.688 2.904 1 97.81 242 MET B C 1
ATOM 5212 O O . MET B 1 242 ? -5.816 8.266 3.387 1 97.81 242 MET B O 1
ATOM 5216 N N . GLU B 1 243 ? -4.82 7.082 1.778 1 97.88 243 GLU B N 1
ATOM 5217 C CA . GLU B 1 243 ? -6.023 6.984 0.961 1 97.88 243 GLU B CA 1
ATOM 5218 C C . GLU B 1 243 ? -6.105 5.633 0.252 1 97.88 243 GLU B C 1
ATOM 5220 O O . GLU B 1 243 ? -5.148 5.215 -0.405 1 97.88 243 GLU B O 1
ATOM 5225 N N . GLY B 1 244 ? -7.234 5 0.404 1 96.56 244 GLY B N 1
ATOM 5226 C CA . GLY B 1 244 ? -7.379 3.654 -0.123 1 96.56 244 GLY B CA 1
ATOM 5227 C C . GLY B 1 244 ? -7.949 3.621 -1.528 1 96.56 244 GLY B C 1
ATOM 5228 O O . GLY B 1 244 ? -7.719 2.666 -2.273 1 96.56 244 GLY B O 1
ATOM 5229 N N . ASN B 1 245 ? -8.758 4.59 -1.926 1 95.69 245 ASN B N 1
ATOM 5230 C CA . ASN B 1 245 ? -9.469 4.566 -3.201 1 95.69 245 ASN B CA 1
ATOM 5231 C C . ASN B 1 245 ? -8.508 4.703 -4.379 1 95.69 245 ASN B C 1
ATOM 5233 O O . ASN B 1 245 ? -7.898 5.754 -4.574 1 95.69 245 ASN B O 1
ATOM 5237 N N . PRO B 1 246 ? -8.391 3.689 -5.18 1 91.94 246 PRO B N 1
ATOM 5238 C CA . PRO B 1 246 ? -7.41 3.709 -6.262 1 91.94 246 PRO B CA 1
ATOM 5239 C C . PRO B 1 246 ? -7.684 4.805 -7.289 1 91.94 246 PRO B C 1
ATOM 5241 O O . PRO B 1 246 ? -6.777 5.207 -8.023 1 91.94 246 PRO B O 1
ATOM 5244 N N . THR B 1 247 ? -8.883 5.316 -7.312 1 91.88 247 THR B N 1
ATOM 5245 C CA . THR B 1 247 ? -9.25 6.398 -8.219 1 91.88 247 THR B CA 1
ATOM 5246 C C . THR B 1 247 ? -8.336 7.605 -8.016 1 91.88 247 THR B C 1
ATOM 5248 O O . THR B 1 247 ? -8.07 8.344 -8.969 1 91.88 247 THR B O 1
ATOM 5251 N N . PHE B 1 248 ? -7.812 7.672 -6.82 1 94.25 248 PHE B N 1
ATOM 5252 C CA . PHE B 1 248 ? -7.102 8.898 -6.484 1 94.25 248 PHE B CA 1
ATOM 5253 C C . PHE B 1 248 ? -5.594 8.68 -6.496 1 94.25 248 PHE B C 1
ATOM 5255 O O . PHE B 1 248 ? -4.82 9.609 -6.266 1 94.25 248 PHE B O 1
ATOM 5262 N N . THR B 1 249 ? -5.129 7.52 -6.789 1 91.69 249 THR B N 1
ATOM 5263 C CA . THR B 1 249 ? -3.717 7.168 -6.676 1 91.69 249 THR B CA 1
ATOM 5264 C C . THR B 1 249 ? -2.857 8.094 -7.531 1 91.69 249 THR B C 1
ATOM 5266 O O . THR B 1 249 ? -1.915 8.711 -7.031 1 91.69 249 THR B O 1
ATOM 5269 N N . GLU B 1 250 ? -3.188 8.266 -8.758 1 88.56 250 GLU B N 1
ATOM 5270 C CA . GLU B 1 250 ? -2.375 9.062 -9.672 1 88.56 250 GLU B CA 1
ATOM 5271 C C . GLU B 1 250 ? -2.338 10.531 -9.25 1 88.56 250 GLU B C 1
ATOM 5273 O O . GLU B 1 250 ? -1.269 11.141 -9.195 1 88.56 250 GLU B O 1
ATOM 5278 N N . ARG B 1 251 ? -3.459 11.086 -8.914 1 92.44 251 ARG B N 1
ATOM 5279 C CA . ARG B 1 251 ? -3.514 12.5 -8.562 1 92.44 251 ARG B CA 1
ATOM 5280 C C . ARG B 1 251 ? -2.756 12.773 -7.266 1 92.44 251 ARG B C 1
ATOM 5282 O O . ARG B 1 251 ? -2.119 13.82 -7.117 1 92.44 251 ARG B O 1
ATOM 5289 N N . LEU B 1 252 ? -2.857 11.859 -6.328 1 94.94 252 LEU B N 1
ATOM 5290 C CA . LEU B 1 252 ? -2.178 12.047 -5.051 1 94.94 252 LEU B CA 1
ATOM 5291 C C . LEU B 1 252 ? -0.665 11.953 -5.219 1 94.94 252 LEU B C 1
ATOM 5293 O O . LEU B 1 252 ? 0.086 12.648 -4.535 1 94.94 252 LEU B O 1
ATOM 5297 N N . ARG B 1 253 ? -0.224 11.109 -6.102 1 90.69 253 ARG B N 1
ATOM 5298 C CA . ARG B 1 253 ? 1.199 11.047 -6.418 1 90.69 253 ARG B CA 1
ATOM 5299 C C . ARG B 1 253 ? 1.686 12.359 -7.027 1 90.69 253 ARG B C 1
ATOM 5301 O O . ARG B 1 253 ? 2.766 12.844 -6.688 1 90.69 253 ARG B O 1
ATOM 5308 N N . LYS B 1 254 ? 0.907 12.914 -7.898 1 91.62 254 LYS B N 1
ATOM 5309 C CA . LYS B 1 254 ? 1.242 14.203 -8.5 1 91.62 254 LYS B CA 1
ATOM 5310 C C . LYS B 1 254 ? 1.323 15.297 -7.438 1 91.62 254 LYS B C 1
ATOM 5312 O O . LYS B 1 254 ? 2.246 16.125 -7.453 1 91.62 254 LYS B O 1
ATOM 5317 N N . LEU B 1 255 ? 0.365 15.297 -6.562 1 94.31 255 LEU B N 1
ATOM 5318 C CA . LEU B 1 255 ? 0.351 16.266 -5.477 1 94.31 255 LEU B CA 1
ATOM 5319 C C . LEU B 1 255 ? 1.599 16.141 -4.609 1 94.31 255 LEU B C 1
ATOM 5321 O O . LEU B 1 255 ? 2.258 17.141 -4.305 1 94.31 255 LEU B O 1
ATOM 5325 N N . GLU B 1 256 ? 1.884 14.898 -4.223 1 93.69 256 GLU B N 1
ATOM 5326 C CA . GLU B 1 256 ? 3.066 14.633 -3.41 1 93.69 256 GLU B CA 1
ATOM 5327 C C . GLU B 1 256 ? 4.336 15.109 -4.109 1 93.69 256 GLU B C 1
ATOM 5329 O O . GLU B 1 256 ? 5.18 15.766 -3.494 1 93.69 256 GLU B O 1
ATOM 5334 N N . ASN B 1 257 ? 4.453 14.766 -5.379 1 90.19 257 ASN B N 1
ATOM 5335 C CA . ASN B 1 257 ? 5.629 15.164 -6.145 1 90.19 257 ASN B CA 1
ATOM 5336 C C . ASN B 1 257 ? 5.754 16.672 -6.234 1 90.19 257 ASN B C 1
ATOM 5338 O O . ASN B 1 257 ? 6.852 17.219 -6.105 1 90.19 257 ASN B O 1
ATOM 5342 N N . TYR B 1 258 ? 4.664 17.328 -6.465 1 92.75 258 TYR B N 1
ATOM 5343 C CA . TYR B 1 258 ? 4.664 18.781 -6.551 1 92.75 258 TYR B CA 1
ATOM 5344 C C . TYR B 1 258 ? 5.211 19.406 -5.27 1 92.75 258 TYR B C 1
ATOM 5346 O O . TYR B 1 258 ? 6.09 20.266 -5.316 1 92.75 258 TYR B O 1
ATOM 5354 N N . ILE B 1 259 ? 4.742 18.953 -4.145 1 93.19 259 ILE B N 1
ATOM 5355 C CA . ILE B 1 259 ? 5.125 19.516 -2.855 1 93.19 259 ILE B CA 1
ATOM 5356 C C . ILE B 1 259 ? 6.586 19.188 -2.561 1 93.19 259 ILE B C 1
ATOM 5358 O O . ILE B 1 259 ? 7.344 20.047 -2.096 1 93.19 259 ILE B O 1
ATOM 5362 N N . ARG B 1 260 ? 6.98 18 -2.859 1 88.94 260 ARG B N 1
ATOM 5363 C CA . ARG B 1 260 ? 8.344 17.562 -2.598 1 88.94 260 ARG B CA 1
ATOM 5364 C C . ARG B 1 260 ? 9.344 18.344 -3.434 1 88.94 260 ARG B C 1
ATOM 5366 O O . ARG B 1 260 ? 10.5 18.516 -3.033 1 88.94 260 ARG B O 1
ATOM 5373 N N . GLU B 1 261 ? 8.914 18.844 -4.57 1 88.88 261 GLU B N 1
ATOM 5374 C CA . GLU B 1 261 ? 9.82 19.516 -5.492 1 88.88 261 GLU B CA 1
ATOM 5375 C C . GLU B 1 261 ? 9.844 21.016 -5.23 1 88.88 261 GLU B C 1
ATOM 5377 O O . GLU B 1 261 ? 10.672 21.75 -5.789 1 88.88 261 GLU B O 1
ATOM 5382 N N . MET B 1 262 ? 8.938 21.5 -4.391 1 89.88 262 MET B N 1
ATOM 5383 C CA . MET B 1 262 ? 9.016 22.891 -3.977 1 89.88 262 MET B CA 1
ATOM 5384 C C . MET B 1 262 ? 10.359 23.188 -3.32 1 89.88 262 MET B C 1
ATOM 5386 O O . MET B 1 262 ? 10.875 22.391 -2.543 1 89.88 262 MET B O 1
ATOM 5390 N N . GLN B 1 263 ? 10.891 24.391 -3.648 1 89.62 263 GLN B N 1
ATOM 5391 C CA . GLN B 1 263 ? 12.141 24.844 -3.043 1 89.62 263 GLN B CA 1
ATOM 5392 C C . GLN B 1 263 ? 12.047 26.281 -2.58 1 89.62 263 GLN B C 1
ATOM 5394 O O . GLN B 1 263 ? 11.656 27.172 -3.354 1 89.62 263 GLN B O 1
ATOM 5399 N N . PRO B 1 264 ? 12.422 26.562 -1.354 1 92.12 264 PRO B N 1
ATOM 5400 C CA . PRO B 1 264 ? 12.727 25.578 -0.31 1 92.12 264 PRO B CA 1
ATOM 5401 C C . PRO B 1 264 ? 11.516 24.734 0.086 1 92.12 264 PRO B C 1
ATOM 5403 O O . PRO B 1 264 ? 10.375 25.172 -0.102 1 92.12 264 PRO B O 1
ATOM 5406 N N . ARG B 1 265 ? 11.734 23.562 0.68 1 89.62 265 ARG B N 1
ATOM 5407 C CA . ARG B 1 265 ? 10.664 22.609 0.988 1 89.62 265 ARG B CA 1
ATOM 5408 C C . ARG B 1 265 ? 9.836 23.094 2.178 1 89.62 265 ARG B C 1
ATOM 5410 O O . ARG B 1 265 ? 10.391 23.422 3.232 1 89.62 265 ARG B O 1
ATOM 5417 N N . PRO B 1 266 ? 8.516 23.047 2.012 1 94.12 266 PRO B N 1
ATOM 5418 C CA . PRO B 1 266 ? 7.66 23.594 3.072 1 94.12 266 PRO B CA 1
ATOM 5419 C C . PRO B 1 266 ? 7.512 22.641 4.258 1 94.12 266 PRO B C 1
ATOM 5421 O O . PRO B 1 266 ? 7.062 23.047 5.332 1 94.12 266 PRO B O 1
ATOM 5424 N N . VAL B 1 267 ? 7.848 21.375 4.074 1 94.12 267 VAL B N 1
ATOM 5425 C CA . VAL B 1 267 ? 7.816 20.375 5.133 1 94.12 267 VAL B CA 1
ATOM 5426 C C . VAL B 1 267 ? 9.086 19.531 5.078 1 94.12 267 VAL B C 1
ATOM 5428 O O . VAL B 1 267 ? 9.805 19.531 4.078 1 94.12 267 VAL B O 1
ATOM 5431 N N . GLN B 1 268 ? 9.305 18.875 6.207 1 91.81 268 GLN B N 1
ATOM 5432 C CA . GLN B 1 268 ? 10.508 18.047 6.277 1 91.81 268 GLN B CA 1
ATOM 5433 C C . GLN B 1 268 ? 10.398 16.828 5.367 1 91.81 268 GLN B C 1
ATOM 5435 O O . GLN B 1 268 ? 11.367 16.438 4.727 1 91.81 268 GLN B O 1
ATOM 5440 N N . HIS B 1 269 ? 9.219 16.234 5.41 1 91.94 269 HIS B N 1
ATOM 5441 C CA . HIS B 1 269 ? 8.93 15.039 4.629 1 91.94 269 HIS B CA 1
ATOM 5442 C C . HIS B 1 269 ? 7.43 14.898 4.367 1 91.94 269 HIS B C 1
ATOM 5444 O O . HIS B 1 269 ? 6.609 15.32 5.184 1 91.94 269 HIS B O 1
ATOM 5450 N N . LEU B 1 270 ? 7.137 14.414 3.213 1 94.56 270 LEU B N 1
ATOM 5451 C CA . LEU B 1 270 ? 5.742 14.172 2.867 1 94.56 270 LEU B CA 1
ATOM 5452 C C . LEU B 1 270 ? 5.594 12.844 2.121 1 94.56 270 LEU B C 1
ATOM 5454 O O . LEU B 1 270 ? 6.352 12.562 1.192 1 94.56 270 LEU B O 1
ATOM 5458 N N . HIS B 1 271 ? 4.672 12.047 2.545 1 94.81 271 HIS B N 1
ATOM 5459 C CA . HIS B 1 271 ? 4.316 10.836 1.81 1 94.81 271 HIS B CA 1
ATOM 5460 C C . HIS B 1 271 ? 2.844 10.492 1.987 1 94.81 271 HIS B C 1
ATOM 5462 O O . HIS B 1 271 ? 2.326 10.516 3.107 1 94.81 271 HIS B O 1
ATOM 5468 N N . ILE B 1 272 ? 2.238 10.227 0.912 1 96.31 272 ILE B N 1
ATOM 5469 C CA . ILE B 1 272 ? 0.856 9.766 0.943 1 96.31 272 ILE B CA 1
ATOM 5470 C C . ILE B 1 272 ? 0.803 8.281 0.586 1 96.31 272 ILE B C 1
ATOM 5472 O O . ILE B 1 272 ? 1.131 7.891 -0.539 1 96.31 272 ILE B O 1
ATOM 5476 N N . PHE B 1 273 ? 0.412 7.5 1.5 1 96.56 273 PHE B N 1
ATOM 5477 C CA . PHE B 1 273 ? 0.212 6.074 1.262 1 96.56 273 PHE B CA 1
ATOM 5478 C C . PHE B 1 273 ? -1.064 5.832 0.465 1 96.56 273 PHE B C 1
ATOM 5480 O O . PHE B 1 273 ? -2.164 5.852 1.023 1 96.56 273 PHE B O 1
ATOM 5487 N N . THR B 1 274 ? -0.874 5.574 -0.777 1 95.12 274 THR B N 1
ATOM 5488 C CA . THR B 1 274 ? -2.025 5.297 -1.628 1 95.12 274 THR B CA 1
ATOM 5489 C C . THR B 1 274 ? -2.424 3.826 -1.539 1 95.12 274 THR B C 1
ATOM 5491 O O . THR B 1 274 ? -1.628 2.988 -1.109 1 95.12 274 THR B O 1
ATOM 5494 N N . GLU B 1 275 ? -3.721 3.568 -1.839 1 95.19 275 GLU B N 1
ATOM 5495 C CA . GLU B 1 275 ? -4.301 2.23 -1.79 1 95.19 275 GLU B CA 1
ATOM 5496 C C . GLU B 1 275 ? -4.031 1.561 -0.446 1 95.19 275 GLU B C 1
ATOM 5498 O O . GLU B 1 275 ? -3.689 0.377 -0.394 1 95.19 275 GLU B O 1
ATOM 5503 N N . SER B 1 276 ? -4.07 2.404 0.535 1 96.81 276 SER B N 1
ATOM 5504 C CA . SER B 1 276 ? -3.912 2.014 1.932 1 96.81 276 SER B CA 1
ATOM 5505 C C . SER B 1 276 ? -4.949 2.697 2.818 1 96.81 276 SER B C 1
ATOM 5507 O O . SER B 1 276 ? -5.359 3.826 2.543 1 96.81 276 SER B O 1
ATOM 5509 N N . VAL B 1 277 ? -5.363 1.994 3.822 1 97.62 277 VAL B N 1
ATOM 5510 C CA . VAL B 1 277 ? -6.367 2.529 4.734 1 97.62 277 VAL B CA 1
ATOM 5511 C C . VAL B 1 277 ? -5.953 2.256 6.18 1 97.62 277 VAL B C 1
ATOM 5513 O O . VAL B 1 277 ? -5.184 1.327 6.445 1 97.62 277 VAL B O 1
ATOM 5516 N N . VAL B 1 278 ? -6.441 3.109 7.047 1 97.88 278 VAL B N 1
ATOM 5517 C CA . VAL B 1 278 ? -6.262 2.834 8.469 1 97.88 278 VAL B CA 1
ATOM 5518 C C . VAL B 1 278 ? -7.355 1.886 8.953 1 97.88 278 VAL B C 1
ATOM 5520 O O . VAL B 1 278 ? -8.516 2.021 8.562 1 97.88 278 VAL B O 1
ATOM 5523 N N . THR B 1 279 ? -6.969 0.873 9.625 1 95.81 279 THR B N 1
ATOM 5524 C CA . THR B 1 279 ? -7.859 -0.121 10.219 1 95.81 279 THR B CA 1
ATOM 5525 C C . THR B 1 279 ? -7.352 -0.55 11.594 1 95.81 279 THR B C 1
ATOM 5527 O O . THR B 1 279 ? -6.305 -0.082 12.047 1 95.81 279 THR B O 1
ATOM 5530 N N . ALA B 1 280 ? -8.164 -1.342 12.25 1 95 280 ALA B N 1
ATOM 5531 C CA . ALA B 1 280 ? -7.766 -1.839 13.562 1 95 280 ALA B CA 1
ATOM 5532 C C . ALA B 1 280 ? -6.727 -2.949 13.438 1 95 280 ALA B C 1
ATOM 5534 O O . ALA B 1 280 ? -6.051 -3.287 14.406 1 95 280 ALA B O 1
ATOM 5535 N N . GLN B 1 281 ? -6.609 -3.463 12.25 1 92.62 281 GLN B N 1
ATOM 5536 C CA . GLN B 1 281 ? -5.688 -4.578 12.047 1 92.62 281 GLN B CA 1
ATOM 5537 C C . GLN B 1 281 ? -4.82 -4.352 10.805 1 92.62 281 GLN B C 1
ATOM 5539 O O . GLN B 1 281 ? -5.301 -3.863 9.781 1 92.62 281 GLN B O 1
ATOM 5544 N N . ASP B 1 282 ? -3.582 -4.75 10.984 1 94.81 282 ASP B N 1
ATOM 5545 C CA . ASP B 1 282 ? -2.656 -4.656 9.859 1 94.81 282 ASP B CA 1
ATOM 5546 C C . ASP B 1 282 ? -2.902 -5.773 8.852 1 94.81 282 ASP B C 1
ATOM 5548 O O . ASP B 1 282 ? -3.229 -6.898 9.227 1 94.81 282 ASP B O 1
ATOM 5552 N N . GLY B 1 283 ? -2.73 -5.363 7.547 1 93.25 283 GLY B N 1
ATOM 5553 C CA . GLY B 1 283 ? -2.779 -6.395 6.523 1 93.25 283 GLY B CA 1
ATOM 5554 C C . GLY B 1 283 ? -3.766 -6.09 5.414 1 93.25 283 GLY B C 1
ATOM 5555 O O . GLY B 1 283 ? -4.453 -5.066 5.453 1 93.25 283 GLY B O 1
ATOM 5556 N N . PRO B 1 284 ? -3.799 -6.961 4.418 1 91.94 284 PRO B N 1
ATOM 5557 C CA . PRO B 1 284 ? -4.75 -6.793 3.316 1 91.94 284 PRO B CA 1
ATOM 5558 C C . PRO B 1 284 ? -6.195 -6.68 3.795 1 91.94 284 PRO B C 1
ATOM 5560 O O . PRO B 1 284 ? -6.598 -7.387 4.723 1 91.94 284 PRO B O 1
ATOM 5563 N N . THR B 1 285 ? -6.879 -5.77 3.205 1 92.38 285 THR B N 1
ATOM 5564 C CA . THR B 1 285 ? -8.297 -5.582 3.498 1 92.38 285 THR B CA 1
ATOM 5565 C C . THR B 1 285 ? -9.023 -5.016 2.287 1 92.38 285 THR B C 1
ATOM 5567 O O . THR B 1 285 ? -8.469 -4.945 1.191 1 92.38 285 THR B O 1
ATOM 5570 N N . LYS B 1 286 ? -10.32 -4.723 2.492 1 92 286 LYS B N 1
ATOM 5571 C CA . LYS B 1 286 ? -11.141 -4.172 1.418 1 92 286 LYS B CA 1
ATOM 5572 C C . LYS B 1 286 ? -11.594 -2.75 1.742 1 92 286 LYS B C 1
ATOM 5574 O O . LYS B 1 286 ? -11.852 -2.426 2.9 1 92 286 LYS B O 1
ATOM 5579 N N . LEU B 1 287 ? -11.586 -1.989 0.762 1 95.62 287 LEU B N 1
ATOM 5580 C CA . LEU B 1 287 ? -12.281 -0.707 0.791 1 95.62 287 LEU B CA 1
ATOM 5581 C C . LEU B 1 287 ? -13.516 -0.739 -0.101 1 95.62 287 LEU B C 1
ATOM 5583 O O . LEU B 1 287 ? -13.406 -0.937 -1.313 1 95.62 287 LEU B O 1
ATOM 5587 N N . TYR B 1 288 ? -14.625 -0.6 0.509 1 95.5 288 TYR B N 1
ATOM 5588 C CA . TYR B 1 288 ? -15.867 -0.551 -0.253 1 95.5 288 TYR B CA 1
ATOM 5589 C C . TYR B 1 288 ? -16.094 0.837 -0.84 1 95.5 288 TYR B C 1
ATOM 5591 O O . TYR B 1 288 ? -15.945 1.844 -0.142 1 95.5 288 TYR B O 1
ATOM 5599 N N . LEU B 1 289 ? -16.453 0.876 -2.088 1 95.94 289 LEU B N 1
ATOM 5600 C CA . LEU B 1 289 ? -16.266 2.107 -2.85 1 95.94 289 LEU B CA 1
ATOM 5601 C C . LEU B 1 289 ? -17.609 2.82 -3.055 1 95.94 289 LEU B C 1
ATOM 5603 O O . LEU B 1 289 ? -18.609 2.189 -3.416 1 95.94 289 LEU B O 1
ATOM 5607 N N . ASP B 1 290 ? -17.594 4.094 -2.777 1 96.06 290 ASP B N 1
ATOM 5608 C CA . ASP B 1 290 ? -18.594 5.023 -3.291 1 96.06 290 ASP B CA 1
ATOM 5609 C C . ASP B 1 290 ? -18.359 5.336 -4.766 1 96.06 290 ASP B C 1
ATOM 5611 O O . ASP B 1 290 ? -17.281 5.84 -5.133 1 96.06 290 ASP B O 1
ATOM 5615 N N . LYS B 1 291 ? -19.344 5.047 -5.59 1 94.62 291 LYS B N 1
ATOM 5616 C CA . LYS B 1 291 ? -19.203 5.258 -7.027 1 94.62 291 LYS B CA 1
ATOM 5617 C C . LYS B 1 291 ? -20.25 6.254 -7.539 1 94.62 291 LYS B C 1
ATOM 5619 O O . LYS B 1 291 ? -20.25 6.598 -8.727 1 94.62 291 LYS B O 1
ATOM 5624 N N . THR B 1 292 ? -21 6.754 -6.656 1 94.31 292 THR B N 1
ATOM 5625 C CA . THR B 1 292 ? -22.109 7.57 -7.125 1 94.31 292 THR B CA 1
ATOM 5626 C C . THR B 1 292 ? -21.922 9.031 -6.738 1 94.31 292 THR B C 1
ATOM 5628 O O . THR B 1 292 ? -22.469 9.93 -7.383 1 94.31 292 THR B O 1
ATOM 5631 N N . SER B 1 293 ? -21.172 9.344 -5.715 1 93.56 293 SER B N 1
ATOM 5632 C CA . SER B 1 293 ? -20.984 10.711 -5.238 1 93.56 293 SER B CA 1
ATOM 5633 C C . SER B 1 293 ? -19.875 11.422 -6.012 1 93.56 293 SER B C 1
ATOM 5635 O O . SER B 1 293 ? -18.938 11.938 -5.414 1 93.56 293 SER B O 1
ATOM 5637 N N . VAL B 1 294 ? -20.031 11.562 -7.23 1 91.94 294 VAL B N 1
ATOM 5638 C CA . VAL B 1 294 ? -19 12.086 -8.133 1 91.94 294 VAL B CA 1
ATOM 5639 C C . VAL B 1 294 ? -18.625 13.508 -7.73 1 91.94 294 VAL B C 1
ATOM 5641 O O . VAL B 1 294 ? -17.453 13.836 -7.613 1 91.94 294 VAL B O 1
ATOM 5644 N N . GLU B 1 295 ? -19.594 14.352 -7.418 1 90.94 295 GLU B N 1
ATOM 5645 C CA . GLU B 1 295 ? -19.375 15.758 -7.098 1 90.94 295 GLU B CA 1
ATOM 5646 C C . GLU B 1 295 ? -18.641 15.914 -5.766 1 90.94 295 GLU B C 1
ATOM 5648 O O . GLU B 1 295 ? -18 16.938 -5.52 1 90.94 295 GLU B O 1
ATOM 5653 N N . GLN B 1 296 ? -18.75 14.922 -4.977 1 91.19 296 GLN B N 1
ATOM 5654 C CA . GLN B 1 296 ? -18.141 14.969 -3.656 1 91.19 296 GLN B CA 1
ATOM 5655 C C . GLN B 1 296 ? -16.859 14.117 -3.617 1 91.19 296 GLN B C 1
ATOM 5657 O O . GLN B 1 296 ? -16.391 13.75 -2.541 1 91.19 296 GLN B O 1
ATOM 5662 N N . ASN B 1 297 ? -16.375 13.719 -4.766 1 92.69 297 ASN B N 1
ATOM 5663 C CA . ASN B 1 297 ? -15.125 12.969 -4.879 1 92.69 297 ASN B CA 1
ATOM 5664 C C . ASN B 1 297 ? -15.219 11.617 -4.184 1 92.69 297 ASN B C 1
ATOM 5666 O O . ASN B 1 297 ? -14.289 11.203 -3.486 1 92.69 297 ASN B O 1
ATOM 5670 N N . PHE B 1 298 ? -16.391 11.016 -4.297 1 94.75 298 PHE B N 1
ATOM 5671 C CA . PHE B 1 298 ? -16.594 9.656 -3.799 1 94.75 298 PHE B CA 1
ATOM 5672 C C . PHE B 1 298 ? -16.234 9.57 -2.32 1 94.75 298 PHE B C 1
ATOM 5674 O O . PHE B 1 298 ? -15.531 8.648 -1.902 1 94.75 298 PHE B O 1
ATOM 5681 N N . TRP B 1 299 ? -16.672 10.469 -1.506 1 93.56 299 TRP B N 1
ATOM 5682 C CA . TRP B 1 299 ? -16.25 10.711 -0.129 1 93.56 299 TRP B CA 1
ATOM 5683 C C . TRP B 1 299 ? -16.75 9.602 0.792 1 93.56 299 TRP B C 1
ATOM 5685 O O . TRP B 1 299 ? -16.25 9.438 1.908 1 93.56 299 TRP B O 1
ATOM 5695 N N . GLY B 1 300 ? -17.641 8.734 0.313 1 96 300 GLY B N 1
ATOM 5696 C CA . GLY B 1 300 ? -18.297 7.797 1.212 1 96 300 GLY B CA 1
ATOM 5697 C C . GLY B 1 300 ? -17.672 6.414 1.182 1 96 300 GLY B C 1
ATOM 5698 O O . GLY B 1 300 ? -18.25 5.457 1.705 1 96 300 GLY B O 1
ATOM 5699 N N . SER B 1 301 ? -16.484 6.191 0.535 1 96.44 301 SER B N 1
ATOM 5700 C CA . SER B 1 301 ? -15.82 4.895 0.578 1 96.44 301 SER B CA 1
ATOM 5701 C C . SER B 1 301 ? -15.383 4.547 1.997 1 96.44 301 SER B C 1
ATOM 5703 O O . SER B 1 301 ? -14.953 5.418 2.75 1 96.44 301 SER B O 1
ATOM 5705 N N . SER B 1 302 ? -15.523 3.264 2.318 1 96.62 302 SER B N 1
ATOM 5706 C CA . SER B 1 302 ? -15.328 2.842 3.701 1 96.62 302 SER B CA 1
ATOM 5707 C C . SER B 1 302 ? -14.875 1.389 3.779 1 96.62 302 SER B C 1
ATOM 5709 O O . SER B 1 302 ? -15.117 0.607 2.857 1 96.62 302 SER B O 1
ATOM 5711 N N . ILE B 1 303 ? -14.219 1.059 4.84 1 95.62 303 ILE B N 1
ATOM 5712 C CA . ILE B 1 303 ? -13.875 -0.342 5.055 1 95.62 303 ILE B CA 1
ATOM 5713 C C . ILE B 1 303 ? -15.094 -1.104 5.566 1 95.62 303 ILE B C 1
ATOM 5715 O O . ILE B 1 303 ? -15.055 -2.328 5.703 1 95.62 303 ILE B O 1
ATOM 5719 N N . LEU B 1 304 ? -16.109 -0.406 5.891 1 94.94 304 LEU B N 1
ATOM 5720 C CA . LEU B 1 304 ? -17.391 -1.016 6.281 1 94.94 304 LEU B CA 1
ATOM 5721 C C . LEU B 1 304 ? -18.328 -1.132 5.086 1 94.94 304 LEU B C 1
ATOM 5723 O O . LEU B 1 304 ? -18.656 -0.127 4.453 1 94.94 304 LEU B O 1
ATOM 5727 N N . SER B 1 305 ? -18.797 -2.32 4.836 1 91.81 305 SER B N 1
ATOM 5728 C CA . SER B 1 305 ? -19.547 -2.605 3.617 1 91.81 305 SER B CA 1
ATOM 5729 C C . SER B 1 305 ? -20.938 -1.976 3.662 1 91.81 305 SER B C 1
ATOM 5731 O O . SER B 1 305 ? -21.562 -1.769 2.621 1 91.81 305 SER B O 1
ATOM 5733 N N . SER B 1 306 ? -21.422 -1.648 4.859 1 95.25 306 SER B N 1
ATOM 5734 C CA . SER B 1 306 ? -22.781 -1.138 4.992 1 95.25 306 SER B CA 1
ATOM 5735 C C . SER B 1 306 ? -22.797 0.387 5.016 1 95.25 306 SER B C 1
ATOM 5737 O O . SER B 1 306 ? -23.812 0.995 5.387 1 95.25 306 SER B O 1
ATOM 5739 N N . GLN B 1 307 ? -21.703 1.02 4.734 1 96.19 307 GLN B N 1
ATOM 5740 C CA . GLN B 1 307 ? -21.703 2.473 4.613 1 96.19 307 GLN B CA 1
ATOM 5741 C C . GLN B 1 307 ? -22.688 2.943 3.551 1 96.19 307 GLN B C 1
ATOM 5743 O O . GLN B 1 307 ? -22.781 2.35 2.475 1 96.19 307 GLN B O 1
ATOM 5748 N N . GLN B 1 308 ? -23.375 3.939 3.783 1 96.81 308 GLN B N 1
ATOM 5749 C CA . GLN B 1 308 ? -24.562 4.32 3.027 1 96.81 308 GLN B CA 1
ATOM 5750 C C . GLN B 1 308 ? -24.234 4.598 1.567 1 96.81 308 GLN B C 1
ATOM 5752 O O . GLN B 1 308 ? -24.984 4.23 0.667 1 96.81 308 GLN B O 1
ATOM 5757 N N . ASP B 1 309 ? -23.141 5.27 1.277 1 96.81 309 ASP B N 1
ATOM 5758 C CA . ASP B 1 309 ? -22.797 5.621 -0.099 1 96.81 309 ASP B CA 1
ATOM 5759 C C . ASP B 1 309 ? -22.281 4.406 -0.865 1 96.81 309 ASP B C 1
ATOM 5761 O O . ASP B 1 309 ? -22.5 4.293 -2.074 1 96.81 309 ASP B O 1
ATOM 5765 N N . ALA B 1 310 ? -21.609 3.479 -0.202 1 95.69 310 ALA B N 1
ATOM 5766 C CA . ALA B 1 310 ? -21.219 2.213 -0.817 1 95.69 310 ALA B CA 1
ATOM 5767 C C . ALA B 1 310 ? -22.438 1.37 -1.169 1 95.69 310 ALA B C 1
ATOM 5769 O O . ALA B 1 310 ? -22.531 0.82 -2.27 1 95.69 310 ALA B O 1
ATOM 5770 N N . VAL B 1 311 ? -23.375 1.372 -0.235 1 96.38 311 VAL B N 1
ATOM 5771 C CA . VAL B 1 311 ? -24.609 0.619 -0.446 1 96.38 311 VAL B CA 1
ATOM 5772 C C . VAL B 1 311 ? -25.406 1.24 -1.591 1 96.38 311 VAL B C 1
ATOM 5774 O O . VAL B 1 311 ? -25.906 0.528 -2.463 1 96.38 311 VAL B O 1
ATOM 5777 N N . LYS B 1 312 ? -25.516 2.527 -1.553 1 97.06 312 LYS B N 1
ATOM 5778 C CA . LYS B 1 312 ? -26.219 3.23 -2.629 1 97.06 312 LYS B CA 1
ATOM 5779 C C . LYS B 1 312 ? -25.578 2.924 -3.982 1 97.06 312 LYS B C 1
ATOM 5781 O O . LYS B 1 312 ? -26.297 2.643 -4.953 1 97.06 312 LYS B O 1
ATOM 5786 N N . SER B 1 313 ? -24.312 2.951 -4.035 1 95.38 313 SER B N 1
ATOM 5787 C CA . SER B 1 313 ? -23.594 2.639 -5.266 1 95.38 313 SER B CA 1
ATOM 5788 C C . SER B 1 313 ? -23.891 1.22 -5.738 1 95.38 313 SER B C 1
ATOM 5790 O O . SER B 1 313 ? -24.109 0.989 -6.93 1 95.38 313 SER B O 1
ATOM 5792 N N . ALA B 1 314 ? -23.891 0.315 -4.824 1 93.5 314 ALA B N 1
ATOM 5793 C CA . ALA B 1 314 ? -24.188 -1.081 -5.133 1 93.5 314 ALA B CA 1
ATOM 5794 C C . ALA B 1 314 ? -25.594 -1.225 -5.719 1 93.5 314 ALA B C 1
ATOM 5796 O O . ALA B 1 314 ? -25.766 -1.86 -6.758 1 93.5 314 ALA B O 1
ATOM 5797 N N . ASN B 1 315 ? -26.562 -0.591 -5.086 1 95.06 315 ASN B N 1
ATOM 5798 C CA . ASN B 1 315 ? -27.953 -0.71 -5.48 1 95.06 315 ASN B CA 1
ATOM 5799 C C . ASN B 1 315 ? -28.219 -0.06 -6.836 1 95.06 315 ASN B C 1
ATOM 5801 O O . ASN B 1 315 ? -28.969 -0.595 -7.652 1 95.06 315 ASN B O 1
ATOM 5805 N N . GLU B 1 316 ? -27.578 1.022 -7.09 1 95.12 316 GLU B N 1
ATOM 5806 C CA . GLU B 1 316 ? -27.875 1.802 -8.289 1 95.12 316 GLU B CA 1
ATOM 5807 C C . GLU B 1 316 ? -27.062 1.303 -9.484 1 95.12 316 GLU B C 1
ATOM 5809 O O . GLU B 1 316 ? -27.516 1.394 -10.625 1 95.12 316 GLU B O 1
ATOM 5814 N N . LEU B 1 317 ? -25.891 0.756 -9.211 1 92.69 317 LEU B N 1
ATOM 5815 C CA . LEU B 1 317 ? -24.984 0.561 -10.344 1 92.69 317 LEU B CA 1
ATOM 5816 C C . LEU B 1 317 ? -24.641 -0.913 -10.508 1 92.69 317 LEU B C 1
ATOM 5818 O O . LEU B 1 317 ? -24.094 -1.313 -11.547 1 92.69 317 LEU B O 1
ATOM 5822 N N . ASN B 1 318 ? -24.906 -1.716 -9.539 1 91 318 ASN B N 1
ATOM 5823 C CA . ASN B 1 318 ? -24.359 -3.064 -9.578 1 91 318 ASN B CA 1
ATOM 5824 C C . ASN B 1 318 ? -25.312 -4.082 -8.961 1 91 318 ASN B C 1
ATOM 5826 O O . ASN B 1 318 ? -24.891 -5 -8.258 1 91 318 ASN B O 1
ATOM 5830 N N . LYS B 1 319 ? -26.562 -3.906 -9.086 1 91.44 319 LYS B N 1
ATOM 5831 C CA . LYS B 1 319 ? -27.609 -4.836 -8.703 1 91.44 319 LYS B CA 1
ATOM 5832 C C . LYS B 1 319 ? -27.469 -5.273 -7.246 1 91.44 319 LYS B C 1
ATOM 5834 O O . LYS B 1 319 ? -27.594 -6.457 -6.934 1 91.44 319 LYS B O 1
ATOM 5839 N N . GLY B 1 320 ? -27.016 -4.336 -6.348 1 90.69 320 GLY B N 1
ATOM 5840 C CA . GLY B 1 320 ? -26.984 -4.59 -4.918 1 90.69 320 GLY B CA 1
ATOM 5841 C C . GLY B 1 320 ? -25.656 -5.137 -4.438 1 90.69 320 GLY B C 1
ATOM 5842 O O . GLY B 1 320 ? -25.438 -5.301 -3.234 1 90.69 320 GLY B O 1
ATOM 5843 N N . GLN B 1 321 ? -24.719 -5.398 -5.391 1 88.31 321 GLN B N 1
ATOM 5844 C CA . GLN B 1 321 ? -23.406 -5.895 -5.004 1 88.31 321 GLN B CA 1
ATOM 5845 C C . GLN B 1 321 ? -22.422 -4.746 -4.781 1 88.31 321 GLN B C 1
ATOM 5847 O O . GLN B 1 321 ? -22.203 -3.934 -5.68 1 88.31 321 GLN B O 1
ATOM 5852 N N . VAL B 1 322 ? -21.812 -4.746 -3.656 1 90.31 322 VAL B N 1
ATOM 5853 C CA . VAL B 1 322 ? -20.953 -3.633 -3.285 1 90.31 322 VAL B CA 1
ATOM 5854 C C . VAL B 1 322 ? -19.656 -3.688 -4.102 1 90.31 322 VAL B C 1
ATOM 5856 O O . VAL B 1 322 ? -19.125 -4.77 -4.355 1 90.31 322 VAL B O 1
ATOM 5859 N N . PHE B 1 323 ? -19.234 -2.504 -4.586 1 91.69 323 PHE B N 1
ATOM 5860 C CA . PHE B 1 323 ? -17.906 -2.361 -5.199 1 91.69 323 PHE B CA 1
ATOM 5861 C C . PHE B 1 323 ? -16.812 -2.352 -4.137 1 91.69 323 PHE B C 1
ATOM 5863 O O . PHE B 1 323 ? -17 -1.794 -3.053 1 91.69 323 PHE B O 1
ATOM 5870 N N . SER B 1 324 ? -15.711 -2.99 -4.457 1 92.25 324 SER B N 1
ATOM 5871 C CA . SER B 1 324 ? -14.609 -2.961 -3.498 1 92.25 324 SER B CA 1
ATOM 5872 C C . SER B 1 324 ? -13.258 -2.957 -4.207 1 92.25 324 SER B C 1
ATOM 5874 O O . SER B 1 324 ? -13.164 -3.359 -5.367 1 92.25 324 SER B O 1
ATOM 5876 N N . ALA B 1 325 ? -12.32 -2.416 -3.553 1 92.31 325 ALA B N 1
ATOM 5877 C CA . ALA B 1 325 ? -10.914 -2.479 -3.941 1 92.31 325 ALA B CA 1
ATOM 5878 C C . ALA B 1 325 ? -10.078 -3.197 -2.883 1 92.31 325 ALA B C 1
ATOM 5880 O O . ALA B 1 325 ? -10.336 -3.062 -1.685 1 92.31 325 ALA B O 1
ATOM 5881 N N . ASP B 1 326 ? -9.133 -3.979 -3.369 1 90.88 326 ASP B N 1
ATOM 5882 C CA . ASP B 1 326 ? -8.148 -4.555 -2.457 1 90.88 326 ASP B CA 1
ATOM 5883 C C . ASP B 1 326 ? -7.102 -3.516 -2.049 1 90.88 326 ASP B C 1
ATOM 5885 O O . ASP B 1 326 ? -6.457 -2.908 -2.904 1 90.88 326 ASP B O 1
ATOM 5889 N N . VAL B 1 327 ? -6.98 -3.328 -0.748 1 94.56 327 VAL B N 1
ATOM 5890 C CA . VAL B 1 327 ? -6.066 -2.305 -0.249 1 94.56 327 VAL B CA 1
ATOM 5891 C C . VAL B 1 327 ? -5.285 -2.848 0.946 1 94.56 327 VAL B C 1
ATOM 5893 O O . VAL B 1 327 ? -5.57 -3.941 1.438 1 94.56 327 VAL B O 1
ATOM 5896 N N . MET B 1 328 ? -4.312 -2.059 1.3 1 95.25 328 MET B N 1
ATOM 5897 C CA . MET B 1 328 ? -3.537 -2.402 2.488 1 95.25 328 MET B CA 1
ATOM 5898 C C . MET B 1 328 ? -4.074 -1.678 3.717 1 95.25 328 MET B C 1
ATOM 5900 O O . MET B 1 328 ? -4.262 -0.46 3.693 1 95.25 328 MET B O 1
ATOM 5904 N N . GLY B 1 329 ? -4.391 -2.477 4.73 1 95.94 329 GLY B N 1
ATOM 5905 C CA . GLY B 1 329 ? -4.773 -1.9 6.008 1 95.94 329 GLY B CA 1
ATOM 5906 C C . GLY B 1 329 ? -3.605 -1.735 6.961 1 95.94 329 GLY B C 1
ATOM 5907 O O . GLY B 1 329 ? -2.732 -2.602 7.039 1 95.94 329 GLY B O 1
ATOM 5908 N N . ILE B 1 330 ? -3.598 -0.664 7.691 1 96.25 330 ILE B N 1
ATOM 5909 C CA . ILE B 1 330 ? -2.59 -0.42 8.719 1 96.25 330 ILE B CA 1
ATOM 5910 C C . ILE B 1 330 ? -3.252 0.161 9.961 1 96.25 330 ILE B C 1
ATOM 5912 O O . ILE B 1 330 ? -4.148 1.001 9.859 1 96.25 330 ILE B O 1
ATOM 5916 N N . SER B 1 331 ? -2.824 -0.345 11.047 1 97.56 331 SER B N 1
ATOM 5917 C CA . SER B 1 331 ? -3.32 0.226 12.297 1 97.56 331 SER B CA 1
ATOM 5918 C C . SER B 1 331 ? -2.635 1.553 12.609 1 97.56 331 SER B C 1
ATOM 5920 O O . SER B 1 331 ? -1.507 1.792 12.172 1 97.56 331 SER B O 1
ATOM 5922 N N . LEU B 1 332 ? -3.332 2.375 13.305 1 97.94 332 LEU B N 1
ATOM 5923 C CA . LEU B 1 332 ? -2.727 3.639 13.711 1 97.94 332 LEU B CA 1
ATOM 5924 C C . LEU B 1 332 ? -1.53 3.4 14.625 1 97.94 332 LEU B C 1
ATOM 5926 O O . LEU B 1 332 ? -0.542 4.137 14.57 1 97.94 332 LEU B O 1
ATOM 5930 N N . SER B 1 333 ? -1.607 2.365 15.398 1 97.62 333 SER B N 1
ATOM 5931 C CA . SER B 1 333 ? -0.485 2.021 16.266 1 97.62 333 SER B CA 1
ATOM 5932 C C . SER B 1 333 ? 0.765 1.704 15.453 1 97.62 333 SER B C 1
ATOM 5934 O O . SER B 1 333 ? 1.859 2.17 15.773 1 97.62 333 SER B O 1
ATOM 5936 N N . SER B 1 334 ? 0.579 0.893 14.414 1 95.62 334 SER B N 1
ATOM 5937 C CA . SER B 1 334 ? 1.717 0.571 13.562 1 95.62 334 SER B CA 1
ATOM 5938 C C . SER B 1 334 ? 2.266 1.818 12.875 1 95.62 334 SER B C 1
ATOM 5940 O O . SER B 1 334 ? 3.48 1.965 12.719 1 95.62 334 SER B O 1
ATOM 5942 N N . MET B 1 335 ? 1.373 2.703 12.445 1 95.12 335 MET B N 1
ATOM 5943 C CA . MET B 1 335 ? 1.78 3.963 11.828 1 95.12 335 MET B CA 1
ATOM 5944 C C . MET B 1 335 ? 2.621 4.793 12.797 1 95.12 335 MET B C 1
ATOM 5946 O O . MET B 1 335 ? 3.691 5.281 12.438 1 95.12 335 MET B O 1
ATOM 5950 N N . VAL B 1 336 ? 2.158 4.945 13.984 1 95.5 336 VAL B N 1
ATOM 5951 C CA . VAL B 1 336 ? 2.816 5.762 15 1 95.5 336 VAL B CA 1
ATOM 5952 C C . VAL B 1 336 ? 4.152 5.133 15.383 1 95.5 336 VAL B C 1
ATOM 5954 O O . VAL B 1 336 ? 5.176 5.82 15.445 1 95.5 336 VAL B O 1
ATOM 5957 N N . LYS B 1 337 ? 4.137 3.881 15.562 1 93.56 337 LYS B N 1
ATOM 5958 C CA . LYS B 1 337 ? 5.34 3.148 15.953 1 93.56 337 LYS B CA 1
ATOM 5959 C C . LYS B 1 337 ? 6.457 3.348 14.93 1 93.56 337 LYS B C 1
ATOM 5961 O O . LYS B 1 337 ? 7.621 3.523 15.297 1 93.56 337 LYS B O 1
ATOM 5966 N N . ASN B 1 338 ? 6.062 3.389 13.688 1 91.56 338 ASN B N 1
ATOM 5967 C CA . ASN B 1 338 ? 7.062 3.359 12.625 1 91.56 338 ASN B CA 1
ATOM 5968 C C . ASN B 1 338 ? 7.32 4.754 12.062 1 91.56 338 ASN B C 1
ATOM 5970 O O . ASN B 1 338 ? 8.039 4.902 11.07 1 91.56 338 ASN B O 1
ATOM 5974 N N . THR B 1 339 ? 6.766 5.773 12.633 1 89.81 339 THR B N 1
ATOM 5975 C CA . THR B 1 339 ? 7.031 7.145 12.211 1 89.81 339 THR B CA 1
ATOM 5976 C C . THR B 1 339 ? 7.52 7.98 13.391 1 89.81 339 THR B C 1
ATOM 5978 O O . THR B 1 339 ? 8.727 8.07 13.641 1 89.81 339 THR B O 1
ATOM 5981 N N . VAL B 1 340 ? 6.609 8.32 14.289 1 89.19 340 VAL B N 1
ATOM 5982 C CA . VAL B 1 340 ? 6.918 9.281 15.352 1 89.19 340 VAL B CA 1
ATOM 5983 C C . VAL B 1 340 ? 7.781 8.609 16.422 1 89.19 340 VAL B C 1
ATOM 5985 O O . VAL B 1 340 ? 8.633 9.258 17.031 1 89.19 340 VAL B O 1
ATOM 5988 N N . LEU B 1 341 ? 7.617 7.297 16.547 1 90.88 341 LEU B N 1
ATOM 5989 C CA . LEU B 1 341 ? 8.344 6.594 17.594 1 90.88 341 LEU B CA 1
ATOM 5990 C C . LEU B 1 341 ? 9.531 5.828 17.016 1 90.88 341 LEU B C 1
ATOM 5992 O O . LEU B 1 341 ? 10.188 5.066 17.734 1 90.88 341 LEU B O 1
ATOM 5996 N N . ALA B 1 342 ? 9.734 5.996 15.797 1 87.62 342 ALA B N 1
ATOM 5997 C CA . ALA B 1 342 ? 10.859 5.309 15.164 1 87.62 342 ALA B CA 1
ATOM 5998 C C . ALA B 1 342 ? 12.188 5.969 15.539 1 87.62 342 ALA B C 1
ATOM 6000 O O . ALA B 1 342 ? 12.898 6.477 14.672 1 87.62 342 ALA B O 1
ATOM 6001 N N . PHE B 1 343 ? 12.578 5.836 16.734 1 87.69 343 PHE B N 1
ATOM 6002 C CA . PHE B 1 343 ? 13.797 6.461 17.234 1 87.69 343 PHE B CA 1
ATOM 6003 C C . PHE B 1 343 ? 15.031 5.688 16.781 1 87.69 343 PHE B C 1
ATOM 6005 O O . PHE B 1 343 ? 15.008 4.453 16.734 1 87.69 343 PHE B O 1
ATOM 6012 N N . LYS B 1 344 ? 16.031 6.426 16.562 1 79.75 344 LYS B N 1
ATOM 6013 C CA . LYS B 1 344 ? 17.312 5.789 16.281 1 79.75 344 LYS B CA 1
ATOM 6014 C C . LYS B 1 344 ? 17.922 5.199 17.547 1 79.75 344 LYS B C 1
ATOM 6016 O O . LYS B 1 344 ? 17.578 5.621 18.656 1 79.75 344 LYS B O 1
ATOM 6021 N N . GLU B 1 345 ? 18.828 4.371 17.25 1 79.69 345 GLU B N 1
ATOM 6022 C CA . GLU B 1 345 ? 19.562 3.818 18.375 1 79.69 345 GLU B CA 1
ATOM 6023 C C . GLU B 1 345 ? 20.406 4.883 19.062 1 79.69 345 GLU B C 1
ATOM 6025 O O . GLU B 1 345 ? 21.031 5.707 18.391 1 79.69 345 GLU B O 1
ATOM 6030 N N . GLY B 1 346 ? 20.375 4.906 20.359 1 82.62 346 GLY B N 1
ATOM 6031 C CA . GLY B 1 346 ? 21.234 5.797 21.109 1 82.62 346 GLY B CA 1
ATOM 6032 C C . GLY B 1 346 ? 20.609 7.156 21.375 1 82.62 346 GLY B C 1
ATOM 6033 O O . GLY B 1 346 ? 21.234 8.023 21.984 1 82.62 346 GLY B O 1
ATOM 6034 N N . VAL B 1 347 ? 19.422 7.316 20.906 1 86.5 347 VAL B N 1
ATOM 6035 C CA . VAL B 1 347 ? 18.766 8.594 21.141 1 86.5 347 VAL B CA 1
ATOM 6036 C C . VAL B 1 347 ? 18.516 8.797 22.625 1 86.5 347 VAL B C 1
ATOM 6038 O O . VAL B 1 347 ? 18.219 7.84 23.344 1 86.5 347 VAL B O 1
ATOM 6041 N N . THR B 1 348 ? 18.719 9.984 23.078 1 90 348 THR B N 1
ATOM 6042 C CA . THR B 1 348 ? 18.531 10.297 24.5 1 90 348 THR B CA 1
ATOM 6043 C C . THR B 1 348 ? 17.062 10.547 24.812 1 90 348 THR B C 1
ATOM 6045 O O . THR B 1 348 ? 16.266 10.812 23.906 1 90 348 THR B O 1
ATOM 6048 N N . ASP B 1 349 ? 16.719 10.539 26.062 1 89.12 349 ASP B N 1
ATOM 6049 C CA . ASP B 1 349 ? 15.359 10.805 26.5 1 89.12 349 ASP B CA 1
ATOM 6050 C C . ASP B 1 349 ? 14.953 12.242 26.188 1 89.12 349 ASP B C 1
ATOM 6052 O O . ASP B 1 349 ? 13.789 12.508 25.875 1 89.12 349 ASP B O 1
ATOM 6056 N N . VAL B 1 350 ? 15.891 13.062 26.234 1 90.5 350 VAL B N 1
ATOM 6057 C CA . VAL B 1 350 ? 15.625 14.469 25.969 1 90.5 350 VAL B CA 1
ATOM 6058 C C . VAL B 1 350 ? 15.25 14.641 24.5 1 90.5 350 VAL B C 1
ATOM 6060 O O . VAL B 1 350 ? 14.344 15.414 24.156 1 90.5 350 VAL B O 1
ATOM 6063 N N . ASP B 1 351 ? 15.859 13.812 23.672 1 88.38 351 ASP B N 1
ATOM 6064 C CA . ASP B 1 351 ? 15.617 13.898 22.234 1 88.38 351 ASP B CA 1
ATOM 6065 C C . ASP B 1 351 ? 14.25 13.32 21.875 1 88.38 351 ASP B C 1
ATOM 6067 O O . ASP B 1 351 ? 13.68 13.656 20.828 1 88.38 351 ASP B O 1
ATOM 6071 N N . LYS B 1 352 ? 13.766 12.555 22.734 1 91.44 352 LYS B N 1
ATOM 6072 C CA . LYS B 1 352 ? 12.516 11.844 22.469 1 91.44 352 LYS B CA 1
ATOM 6073 C C . LYS B 1 352 ? 11.312 12.703 22.844 1 91.44 352 LYS B C 1
ATOM 6075 O O . LYS B 1 352 ? 10.172 12.344 22.547 1 91.44 352 LYS B O 1
ATOM 6080 N N . GLN B 1 353 ? 11.555 13.883 23.453 1 93.38 353 GLN B N 1
ATOM 6081 C CA . GLN B 1 353 ? 10.469 14.688 23.984 1 93.38 353 GLN B CA 1
ATOM 6082 C C . GLN B 1 353 ? 10.273 15.961 23.172 1 93.38 353 GLN B C 1
ATOM 6084 O O . GLN B 1 353 ? 11.102 16.297 22.328 1 93.38 353 GLN B O 1
ATOM 6089 N N . GLY B 1 354 ? 9.062 16.562 23.453 1 93.56 354 GLY B N 1
ATOM 6090 C CA . GLY B 1 354 ? 8.812 17.875 22.891 1 93.56 354 GLY B CA 1
ATOM 6091 C C . GLY B 1 354 ? 8.219 17.828 21.5 1 93.56 354 GLY B C 1
ATOM 6092 O O . GLY B 1 354 ? 8.18 18.844 20.797 1 93.56 354 GLY B O 1
ATOM 6093 N N . GLY B 1 355 ? 7.82 16.688 21.078 1 95.06 355 GLY B N 1
ATOM 6094 C CA . GLY B 1 355 ? 7.223 16.562 19.766 1 95.06 355 GLY B CA 1
ATOM 6095 C C . GLY B 1 355 ? 5.727 16.812 19.766 1 95.06 355 GLY B C 1
ATOM 6096 O O . GLY B 1 355 ? 5.086 16.797 20.812 1 95.06 355 GLY B O 1
ATOM 6097 N N . LEU B 1 356 ? 5.145 17.125 18.562 1 96.88 356 LEU B N 1
ATOM 6098 C CA . LEU B 1 356 ? 3.717 17.297 18.344 1 96.88 356 LEU B CA 1
ATOM 6099 C C . LEU B 1 356 ? 3.207 16.344 17.266 1 96.88 356 LEU B C 1
ATOM 6101 O O . LEU B 1 356 ? 3.719 16.344 16.141 1 96.88 356 LEU B O 1
ATOM 6105 N N . LEU B 1 357 ? 2.299 15.57 17.672 1 97.19 357 LEU B N 1
ATOM 6106 C CA . LEU B 1 357 ? 1.596 14.688 16.75 1 97.19 357 LEU B CA 1
ATOM 6107 C C . LEU B 1 357 ? 0.154 15.148 16.562 1 97.19 357 LEU B C 1
ATOM 6109 O O . LEU B 1 357 ? -0.628 15.172 17.516 1 97.19 357 LEU B O 1
ATOM 6113 N N . ILE B 1 358 ? -0.2 15.57 15.336 1 96.5 358 ILE B N 1
ATOM 6114 C CA . ILE B 1 358 ? -1.575 15.898 14.984 1 96.5 358 ILE B CA 1
ATOM 6115 C C . ILE B 1 358 ? -2.141 14.82 14.062 1 96.5 358 ILE B C 1
ATOM 6117 O O . ILE B 1 358 ? -1.562 14.523 13.016 1 96.5 358 ILE B O 1
ATOM 6121 N N . ILE B 1 359 ? -3.26 14.273 14.445 1 97.06 359 ILE B N 1
ATOM 6122 C CA . ILE B 1 359 ? -3.93 13.258 13.648 1 97.06 359 ILE B CA 1
ATOM 6123 C C . ILE B 1 359 ? -5.312 13.75 13.227 1 97.06 359 ILE B C 1
ATOM 6125 O O . ILE B 1 359 ? -6.121 14.133 14.078 1 97.06 359 ILE B O 1
ATOM 6129 N N . LYS B 1 360 ? -5.543 13.812 12.031 1 96.25 360 LYS B N 1
ATOM 6130 C CA . LYS B 1 360 ? -6.883 14.031 11.492 1 96.25 360 LYS B CA 1
ATOM 6131 C C . LYS B 1 360 ? -7.477 12.734 10.945 1 96.25 360 LYS B C 1
ATOM 6133 O O . LYS B 1 360 ? -6.895 12.102 10.062 1 96.25 360 LYS B O 1
ATOM 6138 N N . MET B 1 361 ? -8.617 12.352 11.438 1 95.75 361 MET B N 1
ATOM 6139 C CA . MET B 1 361 ? -9.234 11.109 11 1 95.75 361 MET B CA 1
ATOM 6140 C C . MET B 1 361 ? -10.641 11.352 10.469 1 95.75 361 MET B C 1
ATOM 6142 O O . MET B 1 361 ? -11.516 11.812 11.203 1 95.75 361 MET B O 1
ATOM 6146 N N . ASP B 1 362 ? -10.852 11.141 9.266 1 95.31 362 ASP B N 1
ATOM 6147 C CA . ASP B 1 362 ? -12.102 11.18 8.516 1 95.31 362 ASP B CA 1
ATOM 6148 C C . ASP B 1 362 ? -12.203 10.016 7.543 1 95.31 362 ASP B C 1
ATOM 6150 O O . ASP B 1 362 ? -11.883 10.148 6.359 1 95.31 362 ASP B O 1
ATOM 6154 N N . VAL B 1 363 ? -12.68 8.789 8.109 1 96.06 363 VAL B N 1
ATOM 6155 C CA . VAL B 1 363 ? -12.484 7.555 7.348 1 96.06 363 VAL B CA 1
ATOM 6156 C C . VAL B 1 363 ? -13.828 6.855 7.152 1 96.06 363 VAL B C 1
ATOM 6158 O O . VAL B 1 363 ? -13.883 5.641 6.941 1 96.06 363 VAL B O 1
ATOM 6161 N N . GLU B 1 364 ? -14.891 7.469 7.328 1 95.56 364 GLU B N 1
ATOM 6162 C CA . GLU B 1 364 ? -16.234 7.113 6.902 1 95.56 364 GLU B CA 1
ATOM 6163 C C . GLU B 1 364 ? -16.719 5.844 7.602 1 95.56 364 GLU B C 1
ATOM 6165 O O . GLU B 1 364 ? -17.219 4.922 6.949 1 95.56 364 GLU B O 1
ATOM 6170 N N . GLY B 1 365 ? -16.438 5.703 8.898 1 92.88 365 GLY B N 1
ATOM 6171 C CA . GLY B 1 365 ? -17.062 4.637 9.672 1 92.88 365 GLY B CA 1
ATOM 6172 C C . GLY B 1 365 ? -16.078 3.928 10.594 1 92.88 365 GLY B C 1
ATOM 6173 O O . GLY B 1 365 ? -16.438 3.52 11.695 1 92.88 365 GLY B O 1
ATOM 6174 N N . ALA B 1 366 ? -14.844 3.799 10.203 1 93.5 366 ALA B N 1
ATOM 6175 C CA . ALA B 1 366 ? -13.852 3.01 10.93 1 93.5 366 ALA B CA 1
ATOM 6176 C C . ALA B 1 366 ? -13.273 3.801 12.094 1 93.5 366 ALA B C 1
ATOM 6178 O O . ALA B 1 366 ? -12.438 3.289 12.844 1 93.5 366 ALA B O 1
ATOM 6179 N N . GLU B 1 367 ? -13.727 5.027 12.367 1 95 367 GLU B N 1
ATOM 6180 C CA . GLU B 1 367 ? -13.18 5.855 13.438 1 95 367 GLU B CA 1
ATOM 6181 C C . GLU B 1 367 ? -13.219 5.129 14.773 1 95 367 GLU B C 1
ATOM 6183 O O . GLU B 1 367 ? -12.266 5.207 15.562 1 95 367 GLU B O 1
ATOM 6188 N N . TYR B 1 368 ? -14.164 4.352 14.953 1 94.62 368 TYR B N 1
ATOM 6189 C CA . TYR B 1 368 ? -14.406 3.703 16.234 1 94.62 368 TYR B CA 1
ATOM 6190 C C . TYR B 1 368 ? -13.414 2.572 16.469 1 94.62 368 TYR B C 1
ATOM 6192 O O . TYR B 1 368 ? -12.789 2.496 17.531 1 94.62 368 TYR B O 1
ATOM 6200 N N . GLN B 1 369 ? -13.258 1.759 15.5 1 95.62 369 GLN B N 1
ATOM 6201 C CA . GLN B 1 369 ? -12.344 0.642 15.703 1 95.62 369 GLN B CA 1
ATOM 6202 C C . GLN B 1 369 ? -10.898 1.126 15.773 1 95.62 369 GLN B C 1
ATOM 6204 O O . GLN B 1 369 ? -10.078 0.547 16.5 1 95.62 369 GLN B O 1
ATOM 6209 N N . VAL B 1 370 ? -10.602 2.172 15.094 1 97.06 370 VAL B N 1
ATOM 6210 C CA . VAL B 1 370 ? -9.25 2.732 15.133 1 97.06 370 VAL B CA 1
ATOM 6211 C C . VAL B 1 370 ? -8.961 3.285 16.531 1 97.06 370 VAL B C 1
ATOM 6213 O O . VAL B 1 370 ? -7.902 3.02 17.109 1 97.06 370 VAL B O 1
ATOM 6216 N N . LEU B 1 371 ? -9.906 3.996 17.094 1 96.75 371 LEU B N 1
ATOM 6217 C CA . LEU B 1 371 ? -9.719 4.578 18.422 1 96.75 371 LEU B CA 1
ATOM 6218 C C . LEU B 1 371 ? -9.633 3.486 19.484 1 96.75 371 LEU B C 1
ATOM 6220 O O . LEU B 1 371 ? -8.852 3.594 20.438 1 96.75 371 LEU B O 1
ATOM 6224 N N . LYS B 1 372 ? -10.43 2.471 19.344 1 97.19 372 LYS B N 1
ATOM 6225 C CA . LYS B 1 372 ? -10.352 1.349 20.281 1 97.19 372 LYS B CA 1
ATOM 6226 C C . LYS B 1 372 ? -8.992 0.662 20.188 1 97.19 372 LYS B C 1
ATOM 6228 O O . LYS B 1 372 ? -8.406 0.308 21.219 1 97.19 372 LYS B O 1
ATOM 6233 N N . GLU B 1 373 ? -8.523 0.476 19.016 1 97.81 373 GLU B N 1
ATOM 6234 C CA . GLU B 1 373 ? -7.234 -0.175 18.797 1 97.81 373 GLU B CA 1
ATOM 6235 C C . GLU B 1 373 ? -6.102 0.619 19.438 1 97.81 373 GLU B C 1
ATOM 6237 O O . GLU B 1 373 ? -5.254 0.051 20.125 1 97.81 373 GLU B O 1
ATOM 6242 N N . VAL B 1 374 ? -6.059 1.913 19.281 1 97.31 374 VAL B N 1
ATOM 6243 C CA . VAL B 1 374 ? -4.953 2.709 19.812 1 97.31 374 VAL B CA 1
ATOM 6244 C C . VAL B 1 374 ? -5.082 2.828 21.328 1 97.31 374 VAL B C 1
ATOM 6246 O O . VAL B 1 374 ? -4.074 2.904 22.031 1 97.31 374 VAL B O 1
ATOM 6249 N N . ALA B 1 375 ? -6.27 2.844 21.797 1 97.88 375 ALA B N 1
ATOM 6250 C CA . ALA B 1 375 ? -6.473 2.842 23.234 1 97.88 375 ALA B CA 1
ATOM 6251 C C . ALA B 1 375 ? -5.965 1.544 23.859 1 97.88 375 ALA B C 1
ATOM 6253 O O . ALA B 1 375 ? -5.363 1.559 24.938 1 97.88 375 ALA B O 1
ATOM 6254 N N . GLU B 1 376 ? -6.266 0.483 23.203 1 97.56 376 GLU B N 1
ATOM 6255 C CA . GLU B 1 376 ? -5.863 -0.831 23.688 1 97.56 376 GLU B CA 1
ATOM 6256 C C . GLU B 1 376 ? -4.344 -0.976 23.703 1 97.56 376 GLU B C 1
ATOM 6258 O O . GLU B 1 376 ? -3.768 -1.479 24.672 1 97.56 376 GLU B O 1
ATOM 6263 N N . THR B 1 377 ? -3.713 -0.573 22.656 1 97.56 377 THR B N 1
ATOM 6264 C CA . THR B 1 377 ? -2.264 -0.708 22.562 1 97.56 377 THR B CA 1
ATOM 6265 C C . THR B 1 377 ? -1.566 0.283 23.484 1 97.56 377 THR B C 1
ATOM 6267 O O . THR B 1 377 ? -0.441 0.043 23.922 1 97.56 377 THR B O 1
ATOM 6270 N N . GLY B 1 378 ? -2.189 1.442 23.641 1 97.94 378 GLY B N 1
ATOM 6271 C CA . GLY B 1 378 ? -1.669 2.469 24.531 1 97.94 378 GLY B CA 1
ATOM 6272 C C . GLY B 1 378 ? -0.56 3.293 23.906 1 97.94 378 GLY B C 1
ATOM 6273 O O . GLY B 1 378 ? 0.146 4.023 24.609 1 97.94 378 GLY B O 1
ATOM 6274 N N . ILE B 1 379 ? -0.426 3.18 22.719 1 97.81 379 ILE B N 1
ATOM 6275 C CA . ILE B 1 379 ? 0.749 3.736 22.047 1 97.81 379 ILE B CA 1
ATOM 6276 C C . ILE B 1 379 ? 0.724 5.262 22.156 1 97.81 379 ILE B C 1
ATOM 6278 O O . ILE B 1 379 ? 1.764 5.891 22.359 1 97.81 379 ILE B O 1
ATOM 6282 N N . LEU B 1 380 ? -0.401 5.891 21.984 1 98.12 380 LEU B N 1
ATOM 6283 C CA . LEU B 1 380 ? -0.498 7.344 22.094 1 98.12 380 LEU B CA 1
ATOM 6284 C C . LEU B 1 380 ? -0.252 7.805 23.516 1 98.12 380 LEU B C 1
ATOM 6286 O O . LEU B 1 380 ? 0.35 8.859 23.75 1 98.12 380 LEU B O 1
ATOM 6290 N N . CYS B 1 381 ? -0.711 7.004 24.438 1 97.75 381 CYS B N 1
ATOM 6291 C CA . CYS B 1 381 ? -0.48 7.312 25.844 1 97.75 381 CYS B CA 1
ATOM 6292 C C . CYS B 1 381 ? 1.006 7.254 26.172 1 97.75 381 CYS B C 1
ATOM 6294 O O . CYS B 1 381 ? 1.518 8.109 26.906 1 97.75 381 CYS B O 1
ATOM 6296 N N . GLU B 1 382 ? 1.621 6.27 25.656 1 96.62 382 GLU B N 1
ATOM 6297 C CA . GLU B 1 382 ? 3.068 6.168 25.828 1 96.62 382 GLU B CA 1
ATOM 6298 C C . GLU B 1 382 ? 3.777 7.391 25.25 1 96.62 382 GLU B C 1
ATOM 6300 O O . GLU B 1 382 ? 4.668 7.953 25.891 1 96.62 382 GLU B O 1
ATOM 6305 N N . TYR B 1 383 ? 3.402 7.797 24.109 1 96.69 383 TYR B N 1
ATOM 6306 C CA . TYR B 1 383 ? 3.992 8.961 23.453 1 96.69 383 TYR B CA 1
ATOM 6307 C C . TYR B 1 383 ? 3.76 10.227 24.266 1 96.69 383 TYR B C 1
ATOM 6309 O O . TYR B 1 383 ? 4.672 11.031 24.453 1 96.69 383 TYR B O 1
ATOM 6317 N N . ALA B 1 384 ? 2.602 10.344 24.781 1 97.19 384 ALA B N 1
ATOM 6318 C CA . ALA B 1 384 ? 2.262 11.492 25.625 1 97.19 384 ALA B CA 1
ATOM 6319 C C . ALA B 1 384 ? 3.068 11.484 26.922 1 97.19 384 ALA B C 1
ATOM 6321 O O . ALA B 1 384 ? 3.566 12.531 27.359 1 97.19 384 ALA B O 1
ATOM 6322 N N . LYS B 1 385 ? 3.24 10.367 27.5 1 95.5 385 LYS B N 1
ATOM 6323 C CA . LYS B 1 385 ? 3.953 10.227 28.766 1 95.5 385 LYS B CA 1
ATOM 6324 C C . LYS B 1 385 ? 5.43 10.586 28.609 1 95.5 385 LYS B C 1
ATOM 6326 O O . LYS B 1 385 ? 6.074 11.008 29.578 1 95.5 385 LYS B O 1
ATOM 6331 N N . MET B 1 386 ? 5.938 10.43 27.406 1 94.81 386 MET B N 1
ATOM 6332 C CA . MET B 1 386 ? 7.328 10.766 27.109 1 94.81 386 MET B CA 1
ATOM 6333 C C . MET B 1 386 ? 7.543 12.273 27.141 1 94.81 386 MET B C 1
ATOM 6335 O O . MET B 1 386 ? 8.68 12.742 27.125 1 94.81 386 MET B O 1
ATOM 6339 N N . GLY B 1 387 ? 6.453 13.023 27.156 1 95.94 387 GLY B N 1
ATOM 6340 C CA . GLY B 1 387 ? 6.559 14.469 27.156 1 95.94 387 GLY B CA 1
ATOM 6341 C C . GLY B 1 387 ? 6.203 15.094 25.812 1 95.94 387 GLY B C 1
ATOM 6342 O O . GLY B 1 387 ? 6.617 16.219 25.516 1 95.94 387 GLY B O 1
ATOM 6343 N N . ASN B 1 388 ? 5.48 14.336 25.016 1 96.69 388 ASN B N 1
ATOM 6344 C CA . ASN B 1 388 ? 5.055 14.828 23.719 1 96.69 388 ASN B CA 1
ATOM 6345 C C . ASN B 1 388 ? 3.57 15.18 23.703 1 96.69 388 ASN B C 1
ATOM 6347 O O . ASN B 1 388 ? 2.82 14.742 24.578 1 96.69 388 ASN B O 1
ATOM 6351 N N . ARG B 1 389 ? 3.115 15.984 22.797 1 96.81 389 ARG B N 1
ATOM 6352 C CA . ARG B 1 389 ? 1.719 16.391 22.656 1 96.81 389 ARG B CA 1
ATOM 6353 C C . ARG B 1 389 ? 1.033 15.609 21.531 1 96.81 389 ARG B C 1
ATOM 6355 O O . ARG B 1 389 ? 1.626 15.383 20.484 1 96.81 389 ARG B O 1
ATOM 6362 N N . VAL B 1 390 ? -0.181 15.25 21.812 1 97.69 390 VAL B N 1
ATOM 6363 C CA . VAL B 1 390 ? -1.003 14.57 20.812 1 97.69 390 VAL B CA 1
ATOM 6364 C C . VAL B 1 390 ? -2.322 15.32 20.641 1 97.69 390 VAL B C 1
ATOM 6366 O O . VAL B 1 390 ? -3.064 15.523 21.609 1 97.69 390 VAL B O 1
ATOM 6369 N N . VAL B 1 391 ? -2.604 15.75 19.438 1 96.44 391 VAL B N 1
ATOM 6370 C CA . VAL B 1 391 ? -3.879 16.344 19.062 1 96.44 391 VAL B CA 1
ATOM 6371 C C . VAL B 1 391 ? -4.605 15.438 18.078 1 96.44 391 VAL B C 1
ATOM 6373 O O . VAL B 1 391 ? -4.078 15.117 17 1 96.44 391 VAL B O 1
ATOM 6376 N N . PHE B 1 392 ? -5.746 15.016 18.469 1 96.25 392 PHE B N 1
ATOM 6377 C CA . PHE B 1 392 ? -6.535 14.102 17.656 1 96.25 392 PHE B CA 1
ATOM 6378 C C . PHE B 1 392 ? -7.832 14.758 17.203 1 96.25 392 PHE B C 1
ATOM 6380 O O . PHE B 1 392 ? -8.703 15.055 18.031 1 96.25 392 PHE B O 1
ATOM 6387 N N . VAL B 1 393 ? -7.918 14.977 15.883 1 94.06 393 VAL B N 1
ATOM 6388 C CA . VAL B 1 393 ? -9.109 15.555 15.273 1 94.06 393 VAL B CA 1
ATOM 6389 C C . VAL B 1 393 ? -9.898 14.461 14.547 1 94.06 393 VAL B C 1
ATOM 6391 O O . VAL B 1 393 ? -9.391 13.82 13.625 1 94.06 393 VAL B O 1
ATOM 6394 N N . VAL B 1 394 ? -11.188 14.297 14.914 1 93.19 394 VAL B N 1
ATOM 6395 C CA . VAL B 1 394 ? -11.93 13.156 14.375 1 93.19 394 VAL B CA 1
ATOM 6396 C C . VAL B 1 394 ? -13.297 13.617 13.891 1 93.19 394 VAL B C 1
ATOM 6398 O O . VAL B 1 394 ? -13.961 14.43 14.547 1 93.19 394 VAL B O 1
ATOM 6401 N N . GLU B 1 395 ? -13.688 13.234 12.758 1 92.19 395 GLU B N 1
ATOM 6402 C CA . GLU B 1 395 ? -15.07 13.289 12.289 1 92.19 395 GLU B CA 1
ATOM 6403 C C . GLU B 1 395 ? -15.734 11.914 12.352 1 92.19 395 GLU B C 1
ATOM 6405 O O . GLU B 1 395 ? -15.258 10.969 11.727 1 92.19 395 GLU B O 1
ATOM 6410 N N . TYR B 1 396 ? -16.828 11.797 13.008 1 89.75 396 TYR B N 1
ATOM 6411 C CA . TYR B 1 396 ? -17.516 10.523 13.195 1 89.75 396 TYR B CA 1
ATOM 6412 C C . TYR B 1 396 ? -18.594 10.32 12.141 1 89.75 396 TYR B C 1
ATOM 6414 O O . TYR B 1 396 ? -19.344 11.25 11.82 1 89.75 396 TYR B O 1
ATOM 6422 N N . HIS B 1 397 ? -18.672 9.055 11.672 1 89.25 397 HIS B N 1
ATOM 6423 C CA . HIS B 1 397 ? -19.656 8.734 10.641 1 89.25 397 HIS B CA 1
ATOM 6424 C C . HIS B 1 397 ? -20.516 7.539 11.055 1 89.25 397 HIS B C 1
ATOM 6426 O O . HIS B 1 397 ? -20.984 6.785 10.203 1 89.25 397 HIS B O 1
ATOM 6432 N N . ASN B 1 398 ? -20.75 7.398 12.227 1 82.56 398 ASN B N 1
ATOM 6433 C CA . ASN B 1 398 ? -21.484 6.234 12.711 1 82.56 398 ASN B CA 1
ATOM 6434 C C . ASN B 1 398 ? -22.875 6.152 12.086 1 82.56 398 ASN B C 1
ATOM 6436 O O . ASN B 1 398 ? -23.344 5.062 11.758 1 82.56 398 ASN B O 1
ATOM 6440 N N . MET B 1 399 ? -23.453 7.25 11.836 1 84.19 399 MET B N 1
ATOM 6441 C CA . MET B 1 399 ? -24.828 7.258 11.344 1 84.19 399 MET B CA 1
ATOM 6442 C C . MET B 1 399 ? -24.891 6.887 9.867 1 84.19 399 MET B C 1
ATOM 6444 O O . MET B 1 399 ? -25.953 6.551 9.344 1 84.19 399 MET B O 1
ATOM 6448 N N . SER B 1 400 ? -23.75 6.879 9.305 1 91.69 400 SER B N 1
ATOM 6449 C CA . SER B 1 400 ? -23.703 6.543 7.883 1 91.69 400 SER B CA 1
ATOM 6450 C C . SER B 1 400 ? -23.609 5.035 7.672 1 91.69 400 SER B C 1
ATOM 6452 O O . SER B 1 400 ? -23.703 4.555 6.543 1 91.69 400 SER B O 1
ATOM 6454 N N . ILE B 1 401 ? -23.469 4.258 8.719 1 94.5 401 ILE B N 1
ATOM 6455 C CA . ILE B 1 401 ? -23.438 2.803 8.648 1 94.5 401 ILE B CA 1
ATOM 6456 C C . ILE B 1 401 ? -24.844 2.25 8.75 1 94.5 401 ILE B C 1
ATOM 6458 O O . ILE B 1 401 ? -25.484 2.324 9.812 1 94.5 401 ILE B O 1
ATOM 6462 N N . THR B 1 402 ? -25.312 1.623 7.734 1 94.19 402 THR B N 1
ATOM 6463 C CA . THR B 1 402 ? -26.734 1.315 7.602 1 94.19 402 THR B CA 1
ATOM 6464 C C . THR B 1 402 ? -27.078 0.002 8.305 1 94.19 402 THR B C 1
ATOM 6466 O O . THR B 1 402 ? -28.219 -0.229 8.68 1 94.19 402 THR B O 1
ATOM 6469 N N . ASP B 1 403 ? -26.141 -0.884 8.422 1 94.12 403 ASP B N 1
ATOM 6470 C CA . ASP B 1 403 ? -26.375 -2.111 9.18 1 94.12 403 ASP B CA 1
ATOM 6471 C C . ASP B 1 403 ? -26.281 -1.854 10.68 1 94.12 403 ASP B C 1
ATOM 6473 O O . ASP B 1 403 ? -25.203 -1.568 11.203 1 94.12 403 ASP B O 1
ATOM 6477 N N . PRO B 1 404 ? -27.375 -2.053 11.336 1 92.62 404 PRO B N 1
ATOM 6478 C CA . PRO B 1 404 ? -27.391 -1.723 12.766 1 92.62 404 PRO B CA 1
ATOM 6479 C C . PRO B 1 404 ? -26.422 -2.584 13.57 1 92.62 404 PRO B C 1
ATOM 6481 O O . PRO B 1 404 ? -25.859 -2.121 14.57 1 92.62 404 PRO B O 1
ATOM 6484 N N . LYS B 1 405 ? -26.266 -3.809 13.211 1 91.12 405 LYS B N 1
ATOM 6485 C CA . LYS B 1 405 ? -25.328 -4.676 13.93 1 91.12 405 LYS B CA 1
ATOM 6486 C C . LYS B 1 405 ? -23.891 -4.191 13.773 1 91.12 405 LYS B C 1
ATOM 6488 O O . LYS B 1 405 ? -23.141 -4.141 14.742 1 91.12 405 LYS B O 1
ATOM 6493 N N . GLU B 1 406 ? -23.609 -3.83 12.594 1 90.56 406 GLU B N 1
ATOM 6494 C CA . GLU B 1 406 ? -22.281 -3.297 12.328 1 90.56 406 GLU B CA 1
ATOM 6495 C C . GLU B 1 406 ? -22.062 -1.973 13.055 1 90.56 406 GLU B C 1
ATOM 6497 O O . GLU B 1 406 ? -21 -1.743 13.641 1 90.56 406 GLU B O 1
ATOM 6502 N N . ARG B 1 407 ? -23.031 -1.179 13.039 1 91.31 407 ARG B N 1
ATOM 6503 C CA . ARG B 1 407 ? -22.969 0.11 13.727 1 91.31 407 ARG B CA 1
ATOM 6504 C C . ARG B 1 407 ? -22.734 -0.073 15.219 1 91.31 407 ARG B C 1
ATOM 6506 O O . ARG B 1 407 ? -21.891 0.615 15.812 1 91.31 407 ARG B O 1
ATOM 6513 N N . ARG B 1 408 ? -23.422 -1.003 15.812 1 90.31 408 ARG B N 1
ATOM 6514 C CA . ARG B 1 408 ? -23.281 -1.271 17.234 1 90.31 408 ARG B CA 1
ATOM 6515 C C . ARG B 1 408 ? -21.906 -1.83 17.562 1 90.31 408 ARG B C 1
ATOM 6517 O O . ARG B 1 408 ? -21.297 -1.464 18.562 1 90.31 408 ARG B O 1
ATOM 6524 N N . ARG B 1 409 ? -21.438 -2.645 16.75 1 88.88 409 ARG B N 1
ATOM 6525 C CA . ARG B 1 409 ? -20.109 -3.217 16.938 1 88.88 409 ARG B CA 1
ATOM 6526 C C . ARG B 1 409 ? -19.047 -2.129 16.953 1 88.88 409 ARG B C 1
ATOM 6528 O O . ARG B 1 409 ? -18.125 -2.16 17.781 1 88.88 409 ARG B O 1
ATOM 6535 N N . GLU B 1 410 ? -19.234 -1.228 16.094 1 87.81 410 GLU B N 1
ATOM 6536 C CA . GLU B 1 410 ? -18.281 -0.127 16 1 87.81 410 GLU B CA 1
ATOM 6537 C C . GLU B 1 410 ? -18.359 0.765 17.234 1 87.81 410 GLU B C 1
ATOM 6539 O O . GLU B 1 410 ? -17.328 1.2 17.766 1 87.81 410 GLU B O 1
ATOM 6544 N N . GLN B 1 411 ? -19.469 0.888 17.766 1 88.31 411 GLN B N 1
ATOM 6545 C CA . GLN B 1 411 ? -19.656 1.82 18.875 1 88.31 411 GLN B CA 1
ATOM 6546 C C . GLN B 1 411 ? -19.312 1.17 20.203 1 88.31 411 GLN B C 1
ATOM 6548 O O . GLN B 1 411 ? -18.938 1.858 21.172 1 88.31 411 GLN B O 1
ATOM 6553 N N . ASN B 1 412 ? -19.422 -0.098 20.203 1 89.25 412 ASN B N 1
ATOM 6554 C CA . ASN B 1 412 ? -19.156 -0.806 21.453 1 89.25 412 ASN B CA 1
ATOM 6555 C C . ASN B 1 412 ? -17.734 -0.581 21.922 1 89.25 412 ASN B C 1
ATOM 6557 O O . ASN B 1 412 ? -16.781 -0.792 21.172 1 89.25 412 ASN B O 1
ATOM 6561 N N . GLY B 1 413 ? -17.672 -0.064 23.188 1 90.88 413 GLY B N 1
ATOM 6562 C CA . GLY B 1 413 ? -16.375 0.131 23.797 1 90.88 413 GLY B CA 1
ATOM 6563 C C . GLY B 1 413 ? -15.734 1.465 23.438 1 90.88 413 GLY B C 1
ATOM 6564 O O . GLY B 1 413 ? -14.648 1.791 23.922 1 90.88 413 GLY B O 1
ATOM 6565 N N . HIS B 1 414 ? -16.391 2.184 22.625 1 93.25 414 HIS B N 1
ATOM 6566 C CA . HIS B 1 414 ? -15.828 3.438 22.141 1 93.25 414 HIS B CA 1
ATOM 6567 C C . HIS B 1 414 ? -15.672 4.449 23.266 1 93.25 414 HIS B C 1
ATOM 6569 O O . HIS B 1 414 ? -14.633 5.109 23.375 1 93.25 414 HIS B O 1
ATOM 6575 N N . LYS B 1 415 ? -16.641 4.559 24.078 1 93.62 415 LYS B N 1
ATOM 6576 C CA . LYS B 1 415 ? -16.609 5.535 25.156 1 93.62 415 LYS B CA 1
ATOM 6577 C C . LYS B 1 415 ? -15.438 5.266 26.094 1 93.62 415 LYS B C 1
ATOM 6579 O O . LYS B 1 415 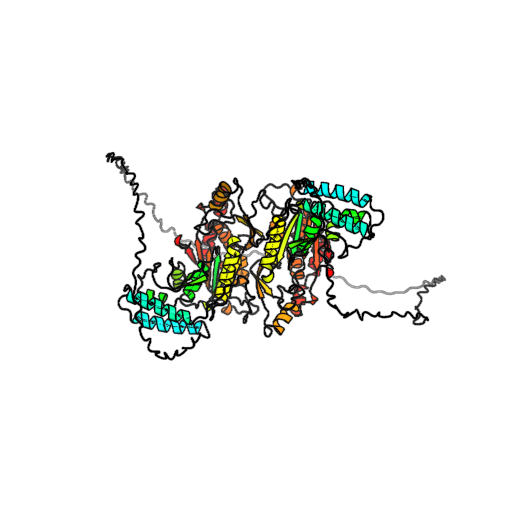? -14.719 6.191 26.484 1 93.62 415 LYS B O 1
ATOM 6584 N N . GLU B 1 416 ? -15.266 4.047 26.422 1 96 416 GLU B N 1
ATOM 6585 C CA . GLU B 1 416 ? -14.148 3.66 27.281 1 96 416 GLU B CA 1
ATOM 6586 C C . GLU B 1 416 ? -12.812 3.977 26.625 1 96 416 GLU B C 1
ATOM 6588 O O . GLU B 1 416 ? -11.883 4.449 27.297 1 96 416 GLU B O 1
ATOM 6593 N N . ALA B 1 417 ? -12.758 3.705 25.375 1 96.19 417 ALA B N 1
ATOM 6594 C CA . ALA B 1 417 ? -11.531 3.982 24.641 1 96.19 417 ALA B CA 1
ATOM 6595 C C . ALA B 1 417 ? -11.211 5.477 24.641 1 96.19 417 ALA B C 1
ATOM 6597 O O . ALA B 1 417 ? -10.078 5.875 24.891 1 96.19 417 ALA B O 1
ATOM 6598 N N . LEU B 1 418 ? -12.188 6.25 24.422 1 95.06 418 LEU B N 1
ATOM 6599 C CA . LEU B 1 418 ? -12.023 7.699 24.406 1 95.06 418 LEU B CA 1
ATOM 6600 C C . LEU B 1 418 ? -11.578 8.219 25.766 1 95.06 418 LEU B C 1
ATOM 6602 O O . LEU B 1 418 ? -10.688 9.07 25.859 1 95.06 418 LEU B O 1
ATOM 6606 N N . GLU B 1 419 ? -12.133 7.727 26.766 1 96.38 419 GLU B N 1
ATOM 6607 C CA . GLU B 1 419 ? -11.805 8.156 28.109 1 96.38 419 GLU B CA 1
ATOM 6608 C C . GLU B 1 419 ? -10.359 7.801 28.469 1 96.38 419 GLU B C 1
ATOM 6610 O O . GLU B 1 419 ? -9.641 8.609 29.062 1 96.38 419 GLU B O 1
ATOM 6615 N N . LYS B 1 420 ? -10.039 6.633 28.078 1 97.12 420 LYS B N 1
ATOM 6616 C CA . LYS B 1 420 ? -8.664 6.203 28.312 1 97.12 420 LYS B CA 1
ATOM 6617 C C . LYS B 1 420 ? -7.668 7.145 27.641 1 97.12 420 LYS B C 1
ATOM 6619 O O . LYS B 1 420 ? -6.676 7.547 28.25 1 97.12 420 LYS B O 1
ATOM 6624 N N . LEU B 1 421 ? -7.93 7.488 26.453 1 97.81 421 LEU B N 1
ATOM 6625 C CA . LEU B 1 421 ? -7.039 8.352 25.672 1 97.81 421 LEU B CA 1
ATOM 6626 C C . LEU B 1 421 ? -7.035 9.766 26.234 1 97.81 421 LEU B C 1
ATOM 6628 O O . LEU B 1 421 ? -5.98 10.398 26.344 1 97.81 421 LEU B O 1
ATOM 6632 N N . LYS B 1 422 ? -8.141 10.234 26.656 1 96.75 422 LYS B N 1
ATOM 6633 C CA . LYS B 1 422 ? -8.227 11.562 27.266 1 96.75 422 LYS B CA 1
ATOM 6634 C C . LYS B 1 422 ? -7.461 11.609 28.578 1 96.75 422 LYS B C 1
ATOM 6636 O O . LYS B 1 422 ? -6.754 12.578 28.859 1 96.75 422 LYS B O 1
ATOM 6641 N N . GLN B 1 423 ? -7.555 10.609 29.266 1 97.06 423 GLN B N 1
ATOM 6642 C CA . GLN B 1 423 ? -6.93 10.547 30.578 1 97.06 423 GLN B CA 1
ATOM 6643 C C . GLN B 1 423 ? -5.41 10.57 30.469 1 97.06 423 GLN B C 1
ATOM 6645 O O . GLN B 1 423 ? -4.727 11.094 31.359 1 97.06 423 GLN B O 1
ATOM 6650 N N . CYS B 1 424 ? -4.992 10.07 29.438 1 96.31 424 CYS B N 1
ATOM 6651 C CA . CYS B 1 424 ? -3.539 10.016 29.344 1 96.31 424 CYS B CA 1
ATOM 6652 C C . CYS B 1 424 ? -2.996 11.234 28.609 1 96.31 424 CYS B C 1
ATOM 6654 O O . CYS B 1 424 ? -1.807 11.297 28.281 1 96.31 424 CYS B O 1
ATOM 6656 N N . GLY B 1 425 ? -3.885 12.156 28.203 1 95.81 425 GLY B N 1
ATOM 6657 C CA . GLY B 1 425 ? -3.396 13.445 27.75 1 95.81 425 GLY B CA 1
ATOM 6658 C C . GLY B 1 425 ? -3.627 13.688 26.266 1 95.81 425 GLY B C 1
ATOM 6659 O O . GLY B 1 425 ? -3.176 14.695 25.719 1 95.81 425 GLY B O 1
ATOM 6660 N N . VAL B 1 426 ? -4.238 12.797 25.531 1 96.81 426 VAL B N 1
ATOM 6661 C CA . VAL B 1 426 ? -4.578 13.047 24.141 1 96.81 426 VAL B CA 1
ATOM 6662 C C . VAL B 1 426 ? -5.637 14.141 24.047 1 96.81 426 VAL B C 1
ATOM 6664 O O . VAL B 1 426 ? -6.676 14.062 24.703 1 96.81 426 VAL B O 1
ATOM 6667 N N . ASP B 1 427 ? -5.355 15.164 23.312 1 95.19 427 ASP B N 1
ATOM 6668 C CA . ASP B 1 427 ? -6.277 16.281 23.109 1 95.19 427 ASP B CA 1
ATOM 6669 C C . ASP B 1 427 ? -7.195 16.031 21.922 1 95.19 427 ASP B C 1
ATOM 6671 O O . ASP B 1 427 ? -6.758 16.109 20.766 1 95.19 427 ASP B O 1
ATOM 6675 N N . PHE B 1 428 ? -8.398 15.797 22.219 1 92.06 428 PHE B N 1
ATOM 6676 C CA . PHE B 1 428 ? -9.352 15.523 21.156 1 92.06 428 PHE B CA 1
ATOM 6677 C C . PHE B 1 428 ? -10.039 16.812 20.703 1 92.06 428 PHE B C 1
ATOM 6679 O O . PHE B 1 428 ? -10.461 17.625 21.547 1 92.06 428 PHE B O 1
ATOM 6686 N N . GLN B 1 429 ? -10.062 16.922 19.391 1 84.5 429 GLN B N 1
ATOM 6687 C CA . GLN B 1 429 ? -10.805 18 18.781 1 84.5 429 GLN B CA 1
ATOM 6688 C C . GLN B 1 429 ? -11.82 17.469 17.766 1 84.5 429 GLN B C 1
ATOM 6690 O O . GLN B 1 429 ? -11.625 16.406 17.188 1 84.5 429 GLN B O 1
ATOM 6695 N N . LYS B 1 430 ? -12.922 18.125 17.672 1 76.25 430 LYS B N 1
ATOM 6696 C CA . LYS B 1 430 ? -13.93 17.719 16.703 1 76.25 430 LYS B CA 1
ATOM 6697 C C . LYS B 1 430 ? -13.719 18.406 15.359 1 76.25 430 LYS B C 1
ATOM 6699 O O . LYS B 1 430 ? -13.344 19.578 15.312 1 76.25 430 LYS B O 1
ATOM 6704 N N . LEU B 1 431 ? -13.773 17.453 14.406 1 66.44 431 LEU B N 1
ATOM 6705 C CA . LEU B 1 431 ? -13.758 18.031 13.062 1 66.44 431 LEU B CA 1
ATOM 6706 C C . LEU B 1 431 ? -15.148 18.5 12.656 1 66.44 431 LEU B C 1
ATOM 6708 O O . LEU B 1 431 ? -16.141 17.797 12.867 1 66.44 431 LEU B O 1
ATOM 6712 N N . GLN B 1 432 ? -15.242 19.797 12.445 1 57.41 432 GLN B N 1
ATOM 6713 C CA . GLN B 1 432 ? -16.531 20.281 11.93 1 57.41 432 GLN B CA 1
ATOM 6714 C C . GLN B 1 432 ? -16.766 19.766 10.516 1 57.41 432 GLN B C 1
ATOM 6716 O O . GLN B 1 432 ? -15.82 19.422 9.797 1 57.41 432 GLN B O 1
ATOM 6721 N N . ALA B 1 433 ? -17.984 19.328 10.25 1 47.5 433 ALA B N 1
ATOM 6722 C CA . ALA B 1 433 ? -18.406 18.828 8.945 1 47.5 433 ALA B CA 1
ATOM 6723 C C . ALA B 1 433 ? -17.797 19.656 7.82 1 47.5 433 ALA B C 1
ATOM 6725 O O . ALA B 1 433 ? -17.562 19.141 6.719 1 47.5 433 ALA B O 1
ATOM 6726 N N . ILE B 1 434 ? -17.438 20.844 8.078 1 47.09 434 ILE B N 1
ATOM 6727 C CA . ILE B 1 434 ? -17.031 21.719 6.984 1 47.09 434 ILE B CA 1
ATOM 6728 C C . ILE B 1 434 ? -15.609 21.359 6.539 1 47.09 434 ILE B C 1
ATOM 6730 O O . ILE B 1 434 ? -15.133 21.875 5.523 1 47.09 434 ILE B O 1
ATOM 6734 N N . TRP B 1 435 ? -15.039 20.484 7.211 1 50.56 435 TRP B N 1
ATOM 6735 C CA . TRP B 1 435 ? -13.711 20.094 6.77 1 50.56 435 TRP B CA 1
ATOM 6736 C C . TRP B 1 435 ? -13.781 19.297 5.473 1 50.56 435 TRP B C 1
ATOM 6738 O O . TRP B 1 435 ? -12.828 19.281 4.684 1 50.56 435 TRP B O 1
ATOM 6748 N N . ALA B 1 436 ? -14.898 18.5 5.465 1 43.19 436 ALA B N 1
ATOM 6749 C CA . ALA B 1 436 ? -15.023 17.594 4.324 1 43.19 436 ALA B CA 1
ATOM 6750 C C . ALA B 1 436 ? -15.352 18.375 3.051 1 43.19 436 ALA B C 1
ATOM 6752 O O . ALA B 1 436 ? -16.078 19.359 3.09 1 43.19 436 ALA B O 1
#

Solvent-accessible surface area (backbone atoms only — not comparable to full-atom values): 49931 Å² total; per-residue (Å²): 135,92,87,84,88,82,88,87,84,91,84,92,86,90,82,92,86,80,94,81,90,82,86,89,81,86,86,79,85,69,83,70,79,78,78,82,78,91,69,82,94,82,89,78,90,77,80,65,81,65,80,71,67,80,68,70,76,80,68,75,79,68,80,74,77,77,80,78,76,78,78,76,76,74,82,77,85,75,80,74,78,75,74,75,74,73,79,70,59,43,90,36,44,66,57,42,47,52,54,40,34,52,52,33,50,56,52,55,70,67,58,87,52,94,78,38,66,66,54,47,51,50,47,39,52,51,49,51,56,55,53,63,35,40,46,68,62,88,71,77,50,60,67,64,71,63,45,70,31,84,72,56,93,57,61,36,62,24,35,40,36,34,40,51,29,67,73,32,58,68,60,26,39,53,52,21,56,51,67,37,53,42,60,65,56,45,37,70,76,37,72,80,65,70,65,47,33,79,44,59,39,54,26,47,38,57,88,78,63,44,79,38,47,55,40,87,55,60,57,76,51,49,67,53,43,53,70,75,38,67,91,50,66,44,47,51,22,27,40,38,34,24,25,42,61,64,90,36,38,58,60,45,32,23,46,48,38,42,52,70,54,24,35,42,40,55,41,61,41,74,50,64,42,56,36,17,39,79,29,62,50,57,22,53,42,56,36,22,36,23,74,65,43,65,93,61,66,30,66,40,33,11,70,48,70,43,18,48,42,12,41,49,24,5,53,75,73,44,83,59,38,54,33,32,40,84,23,37,24,32,19,63,51,34,43,41,48,47,36,70,59,41,68,61,88,86,65,50,71,74,73,67,30,72,26,40,38,39,37,38,39,48,44,45,46,51,54,33,44,36,46,35,40,34,42,72,70,32,51,64,41,52,48,28,71,57,52,24,47,40,38,40,31,41,42,85,33,60,85,42,35,66,41,63,69,59,36,47,59,37,50,58,63,30,68,60,22,50,48,54,39,44,72,45,56,44,40,76,42,77,45,61,75,78,68,107,141,85,81,80,78,85,74,78,84,78,86,78,84,85,81,71,84,75,82,78,78,87,75,80,87,79,82,88,77,86,70,85,71,87,77,87,86,86,83,69,96,73,87,80,82,86,78,81,77,76,72,85,68,79,76,75,80,82,74,75,81,71,78,77,75,80,80,80,79,76,79,72,79,79,77,76,80,74,81,72,79,75,74,75,73,73,80,68,61,43,90,36,47,66,58,42,48,53,54,42,34,53,54,32,48,58,52,55,71,68,58,88,54,96,78,39,68,65,52,47,50,50,49,38,52,51,48,52,56,55,52,63,35,39,47,67,62,89,69,78,49,60,67,63,70,63,45,70,31,89,67,59,93,58,60,36,61,24,36,40,38,35,39,49,29,64,73,32,57,68,62,26,39,53,51,19,55,52,68,40,54,42,59,64,58,45,37,70,77,37,73,79,65,70,63,45,32,79,43,60,38,56,27,46,37,59,87,77,63,44,78,36,45,55,38,87,56,59,58,73,51,50,66,54,42,53,70,75,38,66,90,50,66,44,46,52,22,26,38,38,33,25,25,41,61,64,89,36,38,58,61,45,31,23,46,50,38,40,53,69,55,24,34,43,40,56,41,61,40,75,50,65,41,56,36,17,39,78,30,62,51,58,23,53,42,55,35,22,36,24,75,64,43,64,94,62,66,30,66,38,33,11,72,49,69,44,17,46,41,12,41,50,24,5,51,76,72,44,84,60,37,52,34,30,39,85,23,38,24,31,21,63,51,33,43,41,47,47,36,69,58,41,69,61,88,86,66,51,72,73,73,66,31,73,26,41,38,38,37,37,40,48,44,45,47,52,55,34,44,36,46,35,42,35,42,70,71,33,52,64,40,53,46,28,70,55,52,25,48,38,38,40,31,43,41,83,32,61,85,42,33,66,41,63,67,60,36,48,58,37,49,59,63,32,68,60,21,51,50,54,39,43,72,45,58,45,40,77,42,78,46,59,76,78,66,108

Secondary structure (DSSP, 8-state):
-------------------------------------S----------------------------------------------------SSHHHHHHHHHHHHHHHHHT-S-TT-HHHHHHHHHHHHHHHTTSB--SS--SS---EE-SS-S---SEEEEEES-TTTHHHHHHHHHHH--HHHHHHHH-TT----TTS---EEETTTTEEESS-SS--TTHHHHHHHSTTS-GGGEEEEEEE--GGGHHHHHHHHHHHHH-BS-SSSEEEEEETEEE-SS-EEEEEE---S-GGGTSTT-BSSTTBHHHHHHHHHHSTTPPPEEEEEEE-HHHHHHTTTT-PPTT--TTTT-S-EEEEEE--TTTHHHHHHHHHHHTHHHHHHHTT-EEEEEE---GGGB--HHHHHHHHTTHHHHHHHHHHTT-EEEEPPGGG-/------------------------------------------------------------------------------------------SSHHHHHHHHHHHHHHHHHT-S-TT-HHHHHHHHHHHHHHHTTSB--SS--SS---B--SS-----SEEEEEES-TTTHHHHHHHHHHH--HHHHHHHH-TT----TTS---EEETTTTEEESS-SS--HHHHHHHHHSTTS-GGGEEEEEEE--GGGHHHHHHHHHHHHH-BS-SSSEEEEEETEEE-SS-EEEEEE---S-GGGTSTT-BSSTTBHHHHHHHHHHSTTPPEEEEEEEE-HHHHHHTTTT-PPTT--TTTT-S-EEEEEE--TTTHHHHHHHHHHHTHHHHHHHTT-EEEEEE---GGGB--HHHHHHHHTTHHHHHHHHHHTT-EEEEPPGGG-